Protein AF-A0A3M7NAY5-F1 (afdb_monomer_lite)

pLDDT: mean 75.84, std 22.83, range [22.53, 98.56]

Sequence (1230 aa):
MADDEDMHSEDLDEKQAQDEQKIINEEYKTWKKNAPFLYDMILSTALDWPTLTAQWFPDKQEVPGTNYSKHRLLIGTHTANGVPNYLQIASVQLPNPPKPDVRDYDEQTGEIGGHNPTNKSQIEVKFHIIQKITHPGEVNKARYQPQNPNIIATMCTDGRVLIWDKSKHSSTPSPGQTPEIELIGHEKEGYGLSWSPYLPGHIATASEDTTVRLWDITQASKTNKIVNPSRTYTHHSAIVNDVQYHPFHSPLLGTVSDDMTLQILDTRSPDTTRSAVKSGEGQHTDAINALAFNPAAETVLATASEDKTIAIWDMRNLQNKLHALEGHSDSVIALEWHPFEESVLGSSSYDRRIIFWDLSRVGEEQSPEDSQDGPPELLFMHGGHTSRISDFSWNMHNPKGNRDCKYAEDFKFQDEGAKLRRRFAKREAGKKESSDLPATPVDSGTTPRSSSSPDSGQSLDGGLMSTHALLNTSKYPSSSEVSRGSIPLADATISNYDAFFALFENSELAVDERKPDSEDYAVTTDLVPQRPGQGYMDPDQYRYILSLPAFLYAPDLAQDQMLSLFLSSLRPQSQRVLVPKPLRSYERWLTNLPVLTGQKLLLDNAIRALTLAHMGNLYGDRVILAQSRPYYGKAIRLLNAALSNPVTGTSSETLSATMLLSLYEMFASESNDSWIKHAGGASALMKLRDPSRYRYGLDREIFQAYRHAIVIESFYKEVPCFLDQPAWIQVSRDNFKDMTKMVIDEDFLDLFSLAEEFYQQIVRLPAHFADIRSLSAARKHEKTDFSSPPAFIQELMRRVVTSRVDLKSCFARFEGCLMKLNYRWTSYDSDDPLITKYYTFVNVFIASSCTGFWNILMILNLMIINLQKIIGQEQESSLVIENREYALDVRILNLWTCSTPLDLHQADGHLLVKAPQVLGDGVAGVVVENGPEVSHLQVGDKVFGFTWRTQQEKAYQAFVVAPETLVGRVPQGHSLRSVATVPNNFVTAWHTISFELMFELPWPKPANHIPAEGDDNILIWGGSGSVGQYAIQILKYYGYTNIITTAGKAHHDKLKRYGARACFDYRDADAVEAIRGHTGEQGIKYAIDCIGSLRGSVQPISKIVTAPGAKVAVLLPVIVRDAGETSSGERIKPQYSMDVVPAANWHSGVTPSGVRTHYYTNNAFLAEKLQSEIMPAVIEKRIIEPNEYLLVEGNTLLERAEKALGLLRTRGVSGKRLVWRVDESAEDDD

Secondary structure (DSSP, 8-state):
--HHHHHHHHHHHHHHHHHHHHHHHHHHHHHHHHHHHH-S--EEEE-SS--S-EEEEEEEEE-TTSSEEEEEEEE-----TTSPEEEEEEEEEEEPPPPP-GGGEETTTTEET---TTSS------EEEEEEEEESS--S-EEEETTEEEEEEEE-TTS-EEEEETTTS-SS--TT---SEEE---SS---EEEE-SSSTTEEEEE-TTS-EEEEEGGG--SS--EE--SEEE---SS-EEEEEE-SS-TTEEEEEETTS-EEEEETTSS-SSS-SEEPPTTSSSS-EEEEEE-SS-TTEEEEEETTS-EEEEEGGGTTS-SEEE---SS-EEEEEE-SS-TTEEEEEETTS-EEEEEGGGTTPPPPTTHHHH--TTEEEEE---SS--------S---TT-TT------EEEE--HHHHHHHHHHHHHTT-------------------------------------------------------------------TTGGGGS---------------------------------GGGGGGS----GGGG-HHHHHHHHHHHHHHHTS-GGG-----GGG-HHHHHHHTSGGGTTT-HHHHHHHHHHHHHHHHHHHT-HHHHHHHHHHHHHHHHHHHHHHTSHHHHTSHHHHHHHHHHHHHHHHH-S-THHHHHHHHHHHHHHHTS-GGGGGSHHHHHHHHHHHHHHHHHHHHTTS--GGGSHHHHHHHHHHHHHHHTT---HHHHHHHHHHHHHHHHHTTHHHHHHHHHTHHHHHHH-SS--SSHHHHHHHHHHHHHHHHHHHHHHHHHHHHHHHHTT---EEEE-S-SS--EEEE-SSHHHHHHHHHHHHHHHHHHHHHHHHHHHHT---HHHHHHHHHHHHHEEEEEEEEEEE-HHHHHHHHH-TT--SS-----EEEEEEEEE-TT--S--TT-EEEEE--SSSTT-SSSSEEEEEGGGEEEPPTT--HHHHTTSHHHHHHHHHIIIIIS-----SSPPTT---TTTTS-EEEETTTSHHHHHHHHHHHHHT---EEEE--GGGHHHHHHHT-SEEE-TTSTTHHHHHHHHHGGG--SEEEESS-BIIIIIHHHHHH--STT-EEEEESSEEEE--EE-TTS-EE--EEES-STTTS-PPTT-EEEEE-GGGGGGSHHHHHHIIIIIHHHHHHTTSSPPPPEEE---SSHHHHHHHHHHHHHTT--SS-EEEEES--SS----

Foldseek 3Di:
DVVVVVVVVVVVVVVVVVVLLVVLVVLLVVCVVCVVVADPDADEDEDPADWLEKEWDQDWADDPPDQWIKTKMWTWGADDPPDWIWTWIKIKIGGNPDPQDPVQQDPVVRDRPDPDPPDDDPPPIDIDTQATETDDHTFNYKDAAPVDRQWIWTWHQQRKIFIARVVPDDRDYDPPDGGQAIEDDDRGTARAWEHQPPDPQWIWTFFQSQKIFIWRCVPADPVRRYTYTPDIANQGPGGWQYKYQQLPDRQWMWTFWQSGKIFIAGNPDPDRRHGPDIAAPPQAPGGWRDKAHQNVDRQWIWIFFQSQKIFIDGNVHRPHTPDIAHDGPGGWHDKDAAPPQRQWIWTFGQSQKIWIFGNVQQPPDADPVVVVVGRRRRPDIDSNESGGDNYDYAHNDDPPDDPPPPDDPDHDHYNCVVVVVVVVVVVVVVPPDDDDDDDDDDDDDDDDDDDDDDYDDDDDDDYDDDDDDDDDDDDDDDDDDDDDDDDDDDDDDDPDDQPLCVVQPDDDDDDDDDDDDDDDDDDDDDDDDDDDDDDDDDPCVLLPLDDPRCPLLVLLLVLCLLLQLLVLLVDDPVPHDPADPLLNLNVQLVSQCVVVPPVDLLLPLLSQLLSLLVSCVVVVPVVSNVVSVVSLVVNVVVLVVQCVDPVSNLDLSSLNSLLSSLNSCSRNPPDSCRSLVSLVSSLVSCVVDDLVVCLDDSNVSSCSSNVVSQLSSLLVVLHQRPCLDPSNVVSLVNSLVVVLVVDPDPLNSLVSVLVSLLSNLSNGVSVLSSCSSCVPVVQVPDPDNDPDSVRSLVVSLVSLVVSLVSLVVSVVSNVVSCVVVVFDKDWDADPDLLAGIDIHGPGSVVVSVNVVSSSVNSVSVVSNQSSCVVVVHHDVVVNSCVNNQQQQKFKWQFWKAFDDVVLLCCVQQVVVPDPPAAAGFKGWGFGQDGHNNHDLDDGGFTKIFGFDDDRLQHRLARIHIGGLQGIATADPPDDSQLLNLDHLLLLLLVCCVCPQVVWDDDPVDDPPQDTPCQVAAEEEEQLLDSNNLNNLLSCVVNRRQRYEYEDAPVCFVVSVVSRHPYYFHLPDPCRLVVLCVVCDPSFHQHYEAPPLELVSTLASVLSRHADANGEYEYEDWRFPDAWDADPVRHTDGTDTDQDSVVSYDHHPRYHYDYGDSVCLVVPVCCSRDVRHPVRNVCVNVVSHGRFAADEQDDPDSVNSSVVQSVCVSVVVDTSHIYMYTNDDPDDDPD

Radius of gyration: 40.81 Å; chains: 1; bounding box: 129×99×119 Å

Structure (mmCIF, N/CA/C/O backbone):
data_AF-A0A3M7NAY5-F1
#
_entry.id   AF-A0A3M7NAY5-F1
#
loop_
_atom_site.group_PDB
_atom_site.id
_atom_site.type_symbol
_atom_site.label_atom_id
_atom_site.label_alt_id
_atom_site.label_comp_id
_atom_site.label_asym_id
_atom_site.label_entity_id
_atom_site.label_seq_id
_atom_site.pdbx_PDB_ins_code
_atom_site.Cartn_x
_atom_site.Cartn_y
_atom_site.Cartn_z
_atom_site.occupancy
_atom_site.B_iso_or_equiv
_atom_site.auth_seq_id
_atom_site.auth_comp_id
_atom_site.auth_asym_id
_atom_site.auth_atom_id
_atom_site.pdbx_PDB_model_num
ATOM 1 N N . MET A 1 1 ? 64.908 -6.297 2.307 1.00 42.66 1 MET A N 1
ATOM 2 C CA . MET A 1 1 ? 64.447 -5.929 0.951 1.00 42.66 1 MET A CA 1
ATOM 3 C C . MET A 1 1 ? 63.394 -6.880 0.402 1.00 42.66 1 MET A C 1
ATOM 5 O O . MET A 1 1 ? 62.443 -6.337 -0.113 1.00 42.66 1 MET A O 1
ATOM 9 N N . ALA A 1 2 ? 63.482 -8.215 0.538 1.00 37.44 2 ALA A N 1
ATOM 10 C CA . ALA A 1 2 ? 62.305 -9.082 0.311 1.00 37.44 2 ALA A CA 1
ATOM 11 C C . ALA A 1 2 ? 61.409 -9.166 1.569 1.00 37.44 2 ALA A C 1
ATOM 13 O O . ALA A 1 2 ? 60.217 -8.927 1.483 1.00 37.44 2 ALA A O 1
ATOM 14 N N . ASP A 1 3 ? 62.006 -9.314 2.760 1.00 37.12 3 ASP A N 1
ATOM 15 C CA . ASP A 1 3 ? 61.253 -9.344 4.033 1.00 37.12 3 ASP A CA 1
ATOM 16 C C . ASP A 1 3 ? 60.620 -7.990 4.437 1.00 37.12 3 ASP A C 1
ATOM 18 O O . ASP A 1 3 ? 59.793 -7.943 5.341 1.00 37.12 3 ASP A O 1
ATOM 22 N N . ASP A 1 4 ? 61.006 -6.882 3.785 1.00 41.25 4 ASP A N 1
ATOM 23 C CA . ASP A 1 4 ? 60.426 -5.552 4.048 1.00 41.25 4 ASP A CA 1
ATOM 24 C C . ASP A 1 4 ? 59.197 -5.273 3.160 1.00 41.25 4 ASP A C 1
ATOM 26 O O . ASP A 1 4 ? 58.357 -4.462 3.534 1.00 41.25 4 ASP A O 1
ATOM 30 N N . GLU A 1 5 ? 59.072 -5.931 1.998 1.00 39.03 5 GLU A N 1
ATOM 31 C CA . GLU A 1 5 ? 57.910 -5.776 1.105 1.00 39.03 5 GLU A CA 1
ATOM 32 C C . GLU A 1 5 ? 56.714 -6.613 1.592 1.00 39.03 5 GLU A C 1
ATOM 34 O O . GLU A 1 5 ? 55.592 -6.107 1.586 1.00 39.03 5 GLU A O 1
ATOM 39 N N . ASP A 1 6 ? 56.952 -7.818 2.128 1.00 41.53 6 ASP A N 1
ATOM 40 C CA . ASP A 1 6 ? 55.893 -8.657 2.713 1.00 41.53 6 ASP A CA 1
ATOM 41 C C . ASP A 1 6 ? 55.341 -8.059 4.021 1.00 41.53 6 ASP A C 1
ATOM 43 O O . ASP A 1 6 ? 54.124 -7.958 4.173 1.00 41.53 6 ASP A O 1
ATOM 47 N N . MET A 1 7 ? 56.202 -7.538 4.914 1.00 44.38 7 MET A N 1
ATOM 48 C CA . MET A 1 7 ? 55.756 -6.801 6.114 1.00 44.38 7 MET A CA 1
ATOM 49 C C . MET A 1 7 ? 54.961 -5.541 5.756 1.00 44.38 7 MET A C 1
ATOM 51 O O . MET A 1 7 ? 53.982 -5.220 6.423 1.00 44.38 7 MET A O 1
ATOM 55 N N . HIS A 1 8 ? 55.361 -4.823 4.700 1.00 47.97 8 HIS A N 1
ATOM 56 C CA . HIS A 1 8 ? 54.608 -3.663 4.235 1.00 47.97 8 HIS A CA 1
ATOM 57 C C . HIS A 1 8 ? 53.256 -4.047 3.622 1.00 47.97 8 HIS A C 1
ATOM 59 O O . HIS A 1 8 ? 52.318 -3.268 3.768 1.00 47.97 8 HIS A O 1
ATOM 65 N N . SER A 1 9 ? 53.125 -5.217 2.987 1.00 48.41 9 SER A N 1
ATOM 66 C CA . SER A 1 9 ? 51.841 -5.716 2.472 1.00 48.41 9 SER A CA 1
ATOM 67 C C . SER A 1 9 ? 50.894 -6.183 3.585 1.00 48.41 9 SER A C 1
ATOM 69 O O . SER A 1 9 ? 49.732 -5.784 3.586 1.00 48.41 9 SER A O 1
ATOM 71 N N . GLU A 1 10 ? 51.397 -6.900 4.598 1.00 51.06 10 GLU A N 1
ATOM 72 C CA . GLU A 1 10 ? 50.603 -7.316 5.763 1.00 51.06 10 GLU A CA 1
ATOM 73 C C . GLU A 1 10 ? 50.168 -6.108 6.610 1.00 51.06 10 GLU A C 1
ATOM 75 O O . GLU A 1 10 ? 49.009 -6.027 7.014 1.00 51.06 10 GLU A O 1
ATOM 80 N N . ASP A 1 11 ? 51.045 -5.116 6.812 1.00 53.84 11 ASP A N 1
ATOM 81 C CA . ASP A 1 11 ? 50.697 -3.866 7.504 1.00 53.84 11 ASP A CA 1
ATOM 82 C C . ASP A 1 11 ? 49.653 -3.039 6.726 1.00 53.84 11 ASP A C 1
ATOM 84 O O . ASP A 1 11 ? 48.823 -2.351 7.332 1.00 53.84 11 ASP A O 1
ATOM 88 N N . LEU A 1 12 ? 49.684 -3.075 5.386 1.00 53.19 12 LEU A N 1
ATOM 89 C CA . LEU A 1 12 ? 48.700 -2.405 4.528 1.00 53.19 12 LEU A CA 1
ATOM 90 C C . LEU A 1 12 ? 47.340 -3.115 4.572 1.00 53.19 12 LEU A C 1
ATOM 92 O O . LEU A 1 12 ? 46.327 -2.432 4.747 1.00 53.19 12 LEU A O 1
ATOM 96 N N . ASP A 1 13 ? 47.315 -4.447 4.508 1.00 61.00 13 ASP A N 1
ATOM 97 C CA . ASP A 1 13 ? 46.096 -5.262 4.603 1.00 61.00 13 ASP A CA 1
ATOM 98 C C . ASP A 1 13 ? 45.468 -5.183 6.003 1.00 61.00 13 ASP A C 1
ATOM 100 O O . ASP A 1 13 ? 44.251 -5.017 6.146 1.00 61.00 13 ASP A O 1
ATOM 104 N N . GLU A 1 14 ? 46.282 -5.210 7.065 1.00 63.75 14 GLU A N 1
ATOM 105 C CA . GLU A 1 14 ? 45.803 -5.010 8.434 1.00 63.75 14 GLU A CA 1
ATOM 106 C C . GLU A 1 14 ? 45.219 -3.610 8.630 1.00 63.75 14 GLU A C 1
ATOM 108 O O . GLU A 1 14 ? 44.196 -3.450 9.306 1.00 63.75 14 GLU A O 1
ATOM 113 N N . LYS A 1 15 ? 45.841 -2.587 8.038 1.00 66.88 15 LYS A N 1
ATOM 114 C CA . LYS A 1 15 ? 45.351 -1.209 8.105 1.00 66.88 15 LYS A CA 1
ATOM 115 C C . LYS A 1 15 ? 44.059 -1.031 7.307 1.00 66.88 15 LYS A C 1
ATOM 117 O O . LYS A 1 15 ? 43.124 -0.422 7.824 1.00 66.88 15 LYS A O 1
ATOM 122 N N . GLN A 1 16 ? 43.962 -1.617 6.115 1.00 68.06 16 GLN A N 1
ATOM 123 C CA . GLN A 1 16 ? 42.746 -1.607 5.300 1.00 68.06 16 GLN A CA 1
ATOM 124 C C . GLN A 1 16 ? 41.590 -2.323 6.014 1.00 68.06 16 GLN A C 1
ATOM 126 O O . GLN A 1 16 ? 40.491 -1.774 6.103 1.00 68.06 16 GLN A O 1
ATOM 131 N N . ALA A 1 17 ? 41.846 -3.479 6.633 1.00 70.44 17 ALA A N 1
ATOM 132 C CA . ALA A 1 17 ? 40.855 -4.194 7.436 1.00 70.44 17 ALA A CA 1
ATOM 133 C C . ALA A 1 17 ? 40.433 -3.411 8.696 1.00 70.44 17 ALA A C 1
ATOM 135 O O . ALA A 1 17 ? 39.281 -3.491 9.137 1.00 70.44 17 ALA A O 1
ATOM 136 N N . GLN A 1 18 ? 41.345 -2.647 9.310 1.00 72.69 18 GLN A N 1
ATOM 137 C CA . GLN A 1 18 ? 41.021 -1.764 10.436 1.00 72.69 18 GLN A CA 1
ATOM 138 C C . GLN A 1 18 ? 40.148 -0.578 10.008 1.00 72.69 18 GLN A C 1
ATOM 140 O O . GLN A 1 18 ? 39.197 -0.247 10.726 1.00 72.69 18 GLN A O 1
ATOM 145 N N . ASP A 1 19 ? 40.438 0.027 8.858 1.00 77.44 19 ASP A N 1
ATOM 146 C CA . ASP A 1 19 ? 39.669 1.139 8.298 1.00 77.44 19 ASP A CA 1
ATOM 147 C C . ASP A 1 19 ? 38.269 0.682 7.853 1.00 77.44 19 ASP A C 1
ATOM 149 O O . ASP A 1 19 ? 37.274 1.309 8.228 1.00 77.44 19 ASP A O 1
ATOM 153 N N . GLU A 1 20 ? 38.151 -0.468 7.185 1.00 76.38 20 GLU A N 1
ATOM 154 C CA . GLU A 1 20 ? 36.857 -1.069 6.831 1.00 76.38 20 GLU A CA 1
ATOM 155 C C . GLU A 1 20 ? 36.032 -1.386 8.087 1.00 76.38 20 GLU A C 1
ATOM 157 O O . GLU A 1 20 ? 34.865 -1.002 8.210 1.00 76.38 20 GLU A O 1
ATOM 162 N N . GLN A 1 21 ? 36.653 -2.003 9.096 1.00 77.31 21 GLN A N 1
ATOM 163 C CA . GLN A 1 21 ? 35.983 -2.293 10.360 1.00 77.31 21 GLN A CA 1
ATOM 164 C C . GLN A 1 21 ? 35.528 -1.015 11.080 1.00 77.31 21 GLN A C 1
ATOM 166 O O . GLN A 1 21 ? 34.523 -1.041 11.805 1.00 77.31 21 GLN A O 1
ATOM 171 N N . LYS A 1 22 ? 36.252 0.097 10.921 1.00 79.44 22 LYS A N 1
ATOM 172 C CA . LYS A 1 22 ? 35.865 1.401 11.465 1.00 79.44 22 LYS A CA 1
ATOM 173 C C . LYS A 1 22 ? 34.633 1.951 10.745 1.00 79.44 22 LYS A C 1
ATOM 175 O O . LYS A 1 22 ? 33.700 2.342 11.445 1.00 79.44 22 LYS A O 1
ATOM 180 N N . ILE A 1 23 ? 34.590 1.886 9.413 1.00 82.50 23 ILE A N 1
ATOM 181 C CA . ILE A 1 23 ? 33.423 2.275 8.601 1.00 82.50 23 ILE A CA 1
ATOM 182 C C . ILE A 1 23 ? 32.196 1.457 9.016 1.00 82.50 23 ILE A C 1
ATOM 184 O O . ILE A 1 23 ? 31.181 2.034 9.396 1.00 82.50 23 ILE A O 1
ATOM 188 N N . ILE A 1 24 ? 32.320 0.127 9.099 1.00 81.69 24 ILE A N 1
ATOM 189 C CA . ILE A 1 24 ? 31.233 -0.769 9.538 1.00 81.69 24 ILE A CA 1
ATOM 190 C C . ILE A 1 24 ? 30.702 -0.366 10.922 1.00 81.69 24 ILE A C 1
ATOM 192 O O . ILE A 1 24 ? 29.495 -0.356 11.169 1.00 81.69 24 ILE A O 1
ATOM 196 N N . ASN A 1 25 ? 31.594 -0.025 11.855 1.00 78.75 25 ASN A N 1
ATOM 197 C CA . ASN A 1 25 ? 31.191 0.390 13.198 1.00 78.75 25 ASN A CA 1
ATOM 198 C C . ASN A 1 25 ? 30.516 1.770 13.219 1.00 78.75 25 ASN A C 1
ATOM 200 O O . ASN A 1 25 ? 29.688 2.020 14.098 1.00 78.75 25 ASN A O 1
ATOM 204 N N . GLU A 1 26 ? 30.891 2.678 12.321 1.00 83.62 26 GLU A N 1
ATOM 205 C CA . GLU A 1 26 ? 30.265 3.995 12.176 1.00 83.62 26 GLU A CA 1
ATOM 206 C C . GLU A 1 26 ? 28.887 3.882 11.514 1.00 83.62 26 GLU A C 1
ATOM 208 O O . GLU A 1 26 ? 27.915 4.376 12.091 1.00 83.62 26 GLU A O 1
ATOM 213 N N . GLU A 1 27 ? 28.764 3.134 10.415 1.00 80.69 27 GLU A N 1
ATOM 214 C CA . GLU A 1 27 ? 27.484 2.798 9.775 1.00 80.69 27 GLU A CA 1
ATOM 215 C C . GLU A 1 27 ? 26.523 2.147 10.766 1.00 80.69 27 GLU A C 1
ATOM 217 O O . GLU A 1 27 ? 25.388 2.594 10.923 1.00 80.69 27 GLU A O 1
ATOM 222 N N . TYR A 1 28 ? 26.994 1.153 11.522 1.00 78.44 28 TYR A N 1
ATOM 223 C CA . TYR A 1 28 ? 26.171 0.467 12.512 1.00 78.44 28 TYR A CA 1
ATOM 224 C C . TYR A 1 28 ? 25.674 1.403 13.623 1.00 78.44 28 TYR A C 1
ATOM 226 O O . TYR A 1 28 ? 24.547 1.271 14.110 1.00 78.44 28 TYR A O 1
ATOM 234 N N . LYS A 1 29 ? 26.496 2.374 14.042 1.00 76.88 29 LYS A N 1
ATOM 235 C CA . LYS A 1 29 ? 26.076 3.396 15.013 1.00 76.88 29 LYS A CA 1
ATOM 236 C C . LYS A 1 29 ? 25.018 4.322 14.424 1.00 76.88 29 LYS A C 1
ATOM 238 O O . LYS A 1 29 ? 24.108 4.701 15.158 1.00 76.88 29 LYS A O 1
ATOM 243 N N . THR A 1 30 ? 25.143 4.695 13.154 1.00 78.69 30 THR A N 1
ATOM 244 C CA . THR A 1 30 ? 24.149 5.510 12.445 1.00 78.69 30 THR A CA 1
ATOM 245 C C . THR A 1 30 ? 22.841 4.743 12.289 1.00 78.69 30 THR A C 1
ATOM 247 O O . THR A 1 30 ? 21.806 5.226 12.742 1.00 78.69 30 THR A O 1
ATOM 250 N N . TRP A 1 31 ? 22.894 3.503 11.800 1.00 83.69 31 TRP A N 1
ATOM 251 C CA . TRP A 1 31 ? 21.738 2.611 11.713 1.00 83.69 31 TRP A CA 1
ATOM 252 C C . TRP A 1 31 ? 21.033 2.468 13.064 1.00 83.69 31 TRP A C 1
ATOM 254 O O . TRP A 1 31 ? 19.831 2.681 13.159 1.00 83.69 31 TRP A O 1
ATOM 264 N N . LYS A 1 32 ? 21.776 2.220 14.151 1.00 72.25 32 LYS A N 1
ATOM 265 C CA . LYS A 1 32 ? 21.192 2.072 15.493 1.00 72.25 32 LYS A CA 1
ATOM 266 C C . LYS A 1 32 ? 20.488 3.341 15.995 1.00 72.25 32 LYS A C 1
ATOM 268 O O . LYS A 1 32 ? 19.566 3.231 16.797 1.00 72.25 32 LYS A O 1
ATOM 273 N N . LYS A 1 33 ? 20.924 4.532 15.569 1.00 73.50 33 LYS A N 1
ATOM 274 C CA . LYS A 1 33 ? 20.238 5.798 15.890 1.00 73.50 33 LYS A CA 1
ATOM 275 C C . LYS A 1 33 ? 18.943 5.961 15.099 1.00 73.50 33 LYS A C 1
ATOM 277 O O . LYS A 1 33 ? 17.992 6.503 15.648 1.00 73.50 33 LYS A O 1
ATOM 282 N N . ASN A 1 34 ? 18.921 5.487 13.855 1.00 70.62 34 ASN A N 1
ATOM 283 C CA . ASN A 1 34 ? 17.769 5.599 12.961 1.00 70.62 34 ASN A CA 1
ATOM 284 C C . ASN A 1 34 ? 16.757 4.462 13.153 1.00 70.62 34 ASN A C 1
ATOM 286 O O . ASN A 1 34 ? 15.596 4.607 12.797 1.00 70.62 34 ASN A O 1
ATOM 290 N N . ALA A 1 35 ? 17.182 3.352 13.755 1.00 64.88 35 ALA A N 1
ATOM 291 C CA . ALA A 1 35 ? 16.378 2.160 13.974 1.00 64.88 35 ALA A CA 1
ATOM 292 C C . ALA A 1 35 ? 14.967 2.416 14.560 1.00 64.88 35 ALA A C 1
ATOM 294 O O . ALA A 1 35 ? 14.025 1.824 14.046 1.00 64.88 35 ALA A O 1
ATOM 295 N N . PRO A 1 36 ? 14.757 3.306 15.552 1.00 62.06 36 PRO A N 1
ATOM 296 C CA . PRO A 1 36 ? 13.412 3.591 16.065 1.00 62.06 36 PRO A CA 1
ATOM 297 C C . PRO A 1 36 ? 12.437 4.201 15.046 1.00 62.06 36 PRO A C 1
ATOM 299 O O . PRO A 1 36 ? 11.239 4.162 15.285 1.00 62.06 36 PRO A O 1
ATOM 302 N N . PHE A 1 37 ? 12.938 4.782 13.951 1.00 62.81 37 PHE A N 1
ATOM 303 C CA . PHE A 1 37 ? 12.126 5.360 12.872 1.00 62.81 37 PHE A CA 1
ATOM 304 C C . PHE A 1 37 ? 11.932 4.400 11.694 1.00 62.81 37 PHE A C 1
ATOM 306 O O . PHE A 1 37 ? 11.090 4.642 10.840 1.00 62.81 37 PHE A O 1
ATOM 313 N N . LEU A 1 38 ? 12.759 3.354 11.615 1.00 61.25 38 LEU A N 1
ATOM 314 C CA . LEU A 1 38 ? 12.803 2.422 10.487 1.00 61.25 38 LEU A CA 1
ATOM 315 C C . LEU A 1 38 ? 12.140 1.078 10.803 1.00 61.25 38 LEU A C 1
ATOM 317 O O . LEU A 1 38 ? 11.787 0.354 9.880 1.00 61.25 38 LEU A O 1
ATOM 321 N N . TYR A 1 39 ? 12.015 0.723 12.086 1.00 63.41 39 TYR A N 1
ATOM 322 C CA . TYR A 1 39 ? 11.554 -0.595 12.510 1.00 63.41 39 TYR A CA 1
ATOM 323 C C . TYR A 1 39 ? 10.523 -0.509 13.626 1.00 63.41 39 TYR A C 1
ATOM 325 O O . TYR A 1 39 ? 10.772 0.092 14.672 1.00 63.41 39 TYR A O 1
ATOM 333 N N . ASP A 1 40 ? 9.448 -1.272 13.465 1.00 59.91 40 ASP A N 1
ATOM 334 C CA . ASP A 1 40 ? 8.463 -1.501 14.524 1.00 59.91 40 ASP A CA 1
ATOM 335 C C . ASP A 1 40 ? 8.985 -2.480 15.585 1.00 59.91 40 ASP A C 1
ATOM 337 O O . ASP A 1 40 ? 8.611 -2.421 16.759 1.00 59.91 40 ASP A O 1
ATOM 341 N N . MET A 1 41 ? 9.885 -3.385 15.191 1.00 67.06 41 MET A N 1
ATOM 342 C CA . MET A 1 41 ? 10.512 -4.356 16.079 1.00 67.06 41 MET A CA 1
ATOM 343 C C . MET A 1 41 ? 11.928 -4.689 15.611 1.00 67.06 41 MET A C 1
ATOM 345 O O . MET A 1 41 ? 12.158 -4.976 14.442 1.00 67.06 41 MET A O 1
ATOM 349 N N . ILE A 1 42 ? 12.870 -4.742 16.558 1.00 69.88 42 ILE A N 1
ATOM 350 C CA . ILE A 1 42 ? 14.197 -5.327 16.344 1.00 69.88 42 ILE A CA 1
ATOM 351 C C . ILE A 1 42 ? 14.495 -6.303 17.474 1.00 69.88 42 ILE A C 1
ATOM 353 O O . ILE A 1 42 ? 14.558 -5.915 18.644 1.00 69.88 42 ILE A O 1
ATOM 357 N N . LEU A 1 43 ? 14.790 -7.551 17.114 1.00 72.81 43 LEU A N 1
ATOM 358 C CA . LEU A 1 43 ? 15.387 -8.523 18.022 1.00 72.81 43 LEU A CA 1
ATOM 359 C C . LEU A 1 43 ? 16.832 -8.792 17.607 1.00 72.81 43 LEU A C 1
ATOM 361 O O . LEU A 1 43 ? 17.106 -9.323 16.535 1.00 72.81 43 LEU A O 1
ATOM 365 N N . SER A 1 44 ? 17.771 -8.444 18.486 1.00 76.88 44 SER A N 1
ATOM 366 C CA . SER A 1 44 ? 19.192 -8.744 18.304 1.00 76.88 44 SER A CA 1
ATOM 367 C C . SER A 1 44 ? 19.635 -9.797 19.306 1.00 76.88 44 SER A C 1
ATOM 369 O O . SER A 1 44 ? 19.628 -9.537 20.509 1.00 76.88 44 SER A O 1
ATOM 371 N N . THR A 1 45 ? 20.062 -10.960 18.812 1.00 77.88 45 THR A N 1
ATOM 372 C CA . THR A 1 45 ? 20.628 -12.020 19.655 1.00 77.88 45 THR A CA 1
ATOM 373 C C . THR A 1 45 ? 22.027 -12.384 19.176 1.00 77.88 45 THR A C 1
ATOM 375 O O . THR A 1 45 ? 22.244 -12.675 18.001 1.00 77.88 45 THR A O 1
ATOM 378 N N . ALA A 1 46 ? 22.986 -12.385 20.102 1.00 78.81 46 ALA A N 1
ATOM 379 C CA . ALA A 1 46 ? 24.301 -12.962 19.865 1.00 78.81 46 ALA A CA 1
ATOM 380 C C . ALA A 1 46 ? 24.228 -14.471 20.133 1.00 78.81 46 ALA A C 1
ATOM 382 O O . ALA A 1 46 ? 23.905 -14.885 21.249 1.00 78.81 46 ALA A O 1
ATOM 383 N N . LEU A 1 47 ? 24.493 -15.281 19.110 1.00 83.44 47 LEU A N 1
ATOM 384 C CA . LEU A 1 47 ? 24.577 -16.733 19.251 1.00 83.44 47 LEU A CA 1
ATOM 385 C C . LEU A 1 47 ? 25.953 -17.142 19.789 1.00 83.44 47 LEU A C 1
ATOM 387 O O . LEU A 1 47 ? 26.943 -16.438 19.593 1.00 83.44 47 LEU A O 1
ATOM 391 N N . ASP A 1 48 ? 26.020 -18.312 20.429 1.00 82.81 48 ASP A N 1
ATOM 392 C CA . ASP A 1 48 ? 27.292 -18.897 20.880 1.00 82.81 48 ASP A CA 1
ATOM 393 C C . ASP A 1 48 ? 28.244 -19.163 19.697 1.00 82.81 48 ASP A C 1
ATOM 395 O O . ASP A 1 48 ? 29.460 -19.022 19.829 1.00 82.81 48 ASP A O 1
ATOM 399 N N . TRP A 1 49 ? 27.672 -19.548 18.551 1.00 85.50 49 TRP A N 1
ATOM 400 C CA . TRP A 1 49 ? 28.357 -19.848 17.296 1.00 85.50 49 TRP A CA 1
ATOM 401 C C . TRP A 1 49 ? 27.539 -19.330 16.104 1.00 85.50 49 TRP A C 1
ATOM 403 O O . TRP A 1 49 ? 26.312 -19.266 16.217 1.00 85.50 49 TRP A O 1
ATOM 413 N N . PRO A 1 50 ? 28.181 -18.986 14.972 1.00 83.50 50 PRO A N 1
ATOM 414 C CA . PRO A 1 50 ? 27.486 -18.590 13.749 1.00 83.50 50 PRO A CA 1
ATOM 415 C C . PRO A 1 50 ? 26.535 -19.678 13.243 1.00 83.50 50 PRO A C 1
ATOM 417 O O . PRO A 1 50 ? 26.762 -20.867 13.477 1.00 83.50 50 PRO A O 1
ATOM 420 N N . THR A 1 51 ? 25.500 -19.264 12.515 1.00 90.88 51 THR A N 1
ATOM 421 C CA . THR A 1 51 ? 24.586 -20.160 11.799 1.00 90.88 51 THR A CA 1
ATOM 422 C C . THR A 1 51 ? 24.665 -19.873 10.305 1.00 90.88 51 THR A C 1
ATOM 424 O O . THR A 1 51 ? 24.646 -18.710 9.911 1.00 90.88 51 THR A O 1
ATOM 427 N N . LEU A 1 52 ? 24.742 -20.924 9.488 1.00 89.25 52 LEU A N 1
ATOM 428 C CA . LEU A 1 52 ? 24.692 -20.827 8.024 1.00 89.25 52 LEU A CA 1
ATOM 429 C C . LEU A 1 52 ? 23.266 -20.968 7.476 1.00 89.25 52 LEU A C 1
ATOM 431 O O . LEU A 1 52 ? 23.044 -20.804 6.287 1.00 89.25 52 LEU A O 1
ATOM 435 N N . THR A 1 53 ? 22.296 -21.280 8.341 1.00 92.19 53 THR A N 1
ATOM 436 C CA . THR A 1 53 ? 20.914 -21.573 7.954 1.00 92.19 53 THR A CA 1
ATOM 437 C C . THR A 1 53 ? 19.923 -20.939 8.923 1.00 92.19 53 THR A C 1
ATOM 439 O O . THR A 1 53 ? 20.150 -20.930 10.138 1.00 92.19 53 THR A O 1
ATOM 442 N N . ALA A 1 54 ? 18.792 -20.469 8.406 1.00 93.19 54 ALA A N 1
ATOM 443 C CA . ALA A 1 54 ? 17.674 -19.977 9.204 1.00 93.19 54 ALA A CA 1
ATOM 444 C C . ALA A 1 54 ? 16.343 -20.309 8.517 1.00 93.19 54 ALA A C 1
ATOM 446 O O . ALA A 1 54 ? 16.196 -20.096 7.321 1.00 93.19 54 ALA A O 1
ATOM 447 N N . GLN A 1 55 ? 15.366 -20.841 9.258 1.00 94.81 55 GLN A N 1
ATOM 448 C CA . GLN A 1 55 ? 14.014 -21.049 8.725 1.00 94.81 55 GLN A CA 1
ATOM 449 C C . GLN A 1 55 ? 12.942 -20.970 9.817 1.00 94.81 55 GLN A C 1
ATOM 451 O O . GLN A 1 55 ? 13.046 -21.656 10.842 1.00 94.81 55 GLN A O 1
ATOM 456 N N . TRP A 1 56 ? 11.887 -20.180 9.596 1.00 93.06 56 TRP A N 1
ATOM 457 C CA . TRP A 1 56 ? 10.716 -20.137 10.482 1.00 93.06 56 TRP A CA 1
ATOM 458 C C . TRP A 1 56 ? 9.914 -21.427 10.427 1.00 93.06 56 TRP A C 1
ATOM 460 O O . TRP A 1 56 ? 9.553 -21.901 9.352 1.00 93.06 56 TRP A O 1
ATOM 470 N N . PHE A 1 57 ? 9.570 -21.977 11.590 1.00 92.00 57 PHE A N 1
ATOM 471 C CA . PHE A 1 57 ? 8.562 -23.027 11.636 1.00 92.00 57 PHE A CA 1
ATOM 472 C C . PHE A 1 57 ? 7.157 -22.445 11.422 1.00 92.00 57 PHE A C 1
ATOM 474 O O . PHE A 1 57 ? 6.873 -21.331 11.862 1.00 92.00 57 PHE A O 1
ATOM 481 N N . PRO A 1 58 ? 6.227 -23.227 10.849 1.00 86.31 58 PRO A N 1
ATOM 482 C CA . PRO A 1 58 ? 4.876 -22.776 10.554 1.00 86.31 58 PRO A CA 1
ATOM 483 C C . PRO A 1 58 ? 3.946 -22.870 11.770 1.00 86.31 58 PRO A C 1
ATOM 485 O O . PRO A 1 58 ? 2.732 -22.829 11.611 1.00 86.31 58 PRO A O 1
ATOM 488 N N . ASP A 1 59 ? 4.448 -22.980 13.002 1.00 82.38 59 ASP A N 1
ATOM 489 C CA . ASP A 1 59 ? 3.617 -23.006 14.208 1.00 82.38 59 ASP A CA 1
ATOM 490 C C . ASP A 1 59 ? 3.726 -21.719 15.031 1.00 82.38 59 ASP A C 1
ATOM 492 O O . ASP A 1 59 ? 4.814 -21.266 15.378 1.00 82.38 59 ASP A O 1
ATOM 496 N N . LYS A 1 60 ? 2.557 -21.180 15.388 1.00 86.00 60 LYS A N 1
ATOM 497 C CA . LYS A 1 60 ? 2.384 -20.039 16.285 1.00 86.00 60 LYS A CA 1
ATOM 498 C C . LYS A 1 60 ? 1.583 -20.484 17.499 1.00 86.00 60 LYS A C 1
ATOM 500 O O . LYS A 1 60 ? 0.475 -21.005 17.367 1.00 86.00 60 LYS A O 1
ATOM 505 N N . GLN A 1 61 ? 2.124 -20.248 18.688 1.00 87.44 61 GLN A N 1
ATOM 506 C CA . GLN A 1 61 ? 1.436 -20.506 19.947 1.00 87.44 61 GLN A CA 1
ATOM 507 C C . GLN A 1 61 ? 1.098 -19.182 20.634 1.00 87.44 61 GLN A C 1
ATOM 509 O O . GLN A 1 61 ? 1.976 -18.502 21.166 1.00 87.44 61 GLN A O 1
ATOM 514 N N . GLU A 1 62 ? -0.186 -18.830 20.671 1.00 84.00 62 GLU A N 1
ATOM 515 C CA . GLU A 1 62 ? -0.651 -17.727 21.513 1.00 84.00 62 GLU A CA 1
ATOM 516 C C . GLU A 1 62 ? -0.552 -18.106 22.993 1.00 84.00 62 GLU A C 1
ATOM 518 O O . GLU A 1 62 ? -0.848 -19.239 23.384 1.00 84.00 62 GLU A O 1
ATOM 523 N N . VAL A 1 63 ? -0.111 -17.161 23.823 1.00 81.81 63 VAL A N 1
ATOM 524 C CA . VAL A 1 63 ? 0.010 -17.355 25.269 1.00 81.81 63 VAL A CA 1
ATOM 525 C C . VAL A 1 63 ? -1.127 -16.581 25.950 1.00 81.81 63 VAL A C 1
ATOM 527 O O . VAL A 1 63 ? -1.122 -15.350 25.938 1.00 81.81 63 VAL A O 1
ATOM 530 N N . PRO A 1 64 ? -2.132 -17.265 26.533 1.00 76.75 64 PRO A N 1
ATOM 531 C CA . PRO A 1 64 ? -3.271 -16.595 27.153 1.00 76.75 64 PRO A CA 1
ATOM 532 C C . PRO A 1 64 ? -2.842 -15.636 28.266 1.00 76.75 64 PRO A C 1
ATOM 534 O O . PRO A 1 64 ? -2.033 -15.990 29.124 1.00 76.75 64 PRO A O 1
ATOM 537 N N . GLY A 1 65 ? -3.414 -14.432 28.272 1.00 71.06 65 GLY A N 1
ATOM 538 C CA . GLY A 1 65 ? -3.121 -13.412 29.283 1.00 71.06 65 GLY A CA 1
ATOM 539 C C . GLY A 1 65 ? -1.810 -12.649 29.070 1.00 71.06 65 GLY A C 1
ATOM 540 O O . GLY A 1 65 ? -1.460 -11.830 29.917 1.00 71.06 65 GLY A O 1
ATOM 541 N N . THR A 1 66 ? -1.097 -12.872 27.960 1.00 76.88 66 THR A N 1
ATOM 542 C CA . THR A 1 66 ? 0.050 -12.049 27.553 1.00 76.88 66 THR A CA 1
ATOM 543 C C . THR A 1 66 ? -0.202 -11.389 26.197 1.00 76.88 66 THR A C 1
ATOM 545 O O . THR A 1 66 ? -1.106 -11.756 25.450 1.00 76.88 66 THR A O 1
ATOM 548 N N . ASN A 1 67 ? 0.604 -10.380 25.876 1.00 72.50 67 ASN A N 1
ATOM 549 C CA . ASN A 1 67 ? 0.578 -9.657 24.607 1.00 72.50 67 ASN A CA 1
ATOM 550 C C . ASN A 1 67 ? 1.674 -10.138 23.646 1.00 72.50 67 ASN A C 1
ATOM 552 O O . ASN A 1 67 ? 2.181 -9.351 22.857 1.00 72.50 67 ASN A O 1
ATOM 556 N N . TYR A 1 68 ? 2.061 -11.412 23.722 1.00 79.62 68 TYR A N 1
ATOM 557 C CA . TYR A 1 68 ? 3.043 -12.005 22.818 1.00 79.62 68 TYR A CA 1
ATOM 558 C C . TYR A 1 68 ? 2.610 -13.405 22.377 1.00 79.62 68 TYR A C 1
ATOM 560 O O . TYR A 1 68 ? 1.790 -14.066 23.022 1.00 79.62 68 TYR A O 1
ATOM 568 N N . SER A 1 69 ? 3.185 -13.873 21.278 1.00 84.19 69 SER A N 1
ATOM 569 C CA . SER A 1 69 ? 3.070 -15.245 20.793 1.00 84.19 69 SER A CA 1
ATOM 570 C C . SER A 1 69 ? 4.446 -15.907 20.743 1.00 84.19 69 SER A C 1
ATOM 572 O O . SER A 1 69 ? 5.474 -15.250 20.583 1.00 84.19 69 SER A O 1
ATOM 574 N N . LYS A 1 70 ? 4.484 -17.224 20.957 1.00 88.75 70 LYS A N 1
ATOM 575 C CA . LYS A 1 70 ? 5.698 -18.030 20.822 1.00 88.75 70 LYS A CA 1
ATOM 576 C C . LYS A 1 70 ? 5.757 -18.611 19.421 1.00 88.75 70 LYS A C 1
ATOM 578 O O . LYS A 1 70 ? 4.822 -19.284 18.990 1.00 88.75 70 LYS A O 1
ATOM 583 N N . HIS A 1 71 ? 6.887 -18.392 18.775 1.00 90.12 71 HIS A N 1
ATOM 584 C CA . HIS A 1 71 ? 7.245 -18.931 17.471 1.00 90.12 71 HIS A CA 1
ATOM 585 C C . HIS A 1 71 ? 8.505 -19.778 17.611 1.00 90.12 71 HIS A C 1
ATOM 587 O O . HIS A 1 71 ? 9.207 -19.701 18.632 1.00 90.12 71 HIS A O 1
ATOM 593 N N . ARG A 1 72 ? 8.802 -20.598 16.603 1.00 92.81 72 ARG A N 1
ATOM 594 C CA . ARG A 1 72 ? 10.026 -21.402 16.570 1.00 92.81 72 ARG A CA 1
ATOM 595 C C . ARG A 1 72 ? 10.838 -21.115 15.322 1.00 92.81 72 ARG A C 1
ATOM 597 O O . ARG A 1 72 ? 10.284 -20.952 14.242 1.00 92.81 72 ARG A O 1
ATOM 604 N N . LEU A 1 73 ? 12.154 -21.149 15.487 1.00 92.38 73 LEU A N 1
ATOM 605 C CA . LEU A 1 73 ? 13.113 -20.934 14.416 1.00 92.38 73 LEU A CA 1
ATOM 606 C C . LEU A 1 73 ? 14.121 -22.085 14.370 1.00 92.38 73 LEU A C 1
ATOM 608 O O . LEU A 1 73 ? 14.644 -22.504 15.407 1.00 92.38 73 LEU A O 1
ATOM 612 N N . LEU A 1 74 ? 14.364 -22.599 13.170 1.00 96.00 74 LEU A N 1
ATOM 613 C CA . LEU A 1 74 ? 15.357 -23.623 12.872 1.00 96.00 74 LEU A CA 1
ATOM 614 C C . LEU A 1 74 ? 16.686 -22.959 12.512 1.00 96.00 74 LEU A C 1
ATOM 616 O O . LEU A 1 74 ? 16.724 -22.163 11.577 1.00 96.00 74 LEU A O 1
ATOM 620 N N . ILE A 1 75 ? 17.760 -23.299 13.225 1.00 95.31 75 ILE A N 1
ATOM 621 C CA . ILE A 1 75 ? 19.118 -22.799 12.958 1.00 95.31 75 ILE A CA 1
ATOM 622 C C . ILE A 1 75 ? 20.158 -23.916 13.123 1.00 95.31 75 ILE A C 1
ATOM 624 O O . ILE A 1 75 ? 19.887 -24.964 13.718 1.00 95.31 75 ILE A O 1
ATOM 628 N N . GLY A 1 76 ? 21.360 -23.685 12.608 1.00 93.38 76 GLY A N 1
ATOM 629 C CA . GLY A 1 76 ? 22.509 -24.577 12.730 1.00 93.38 76 GLY A CA 1
ATOM 630 C C . GLY A 1 76 ? 23.656 -23.946 13.513 1.00 93.38 76 GLY A C 1
ATOM 631 O O . GLY A 1 76 ? 23.556 -22.818 13.994 1.00 93.38 76 GLY A O 1
ATOM 632 N N . THR A 1 77 ? 24.769 -24.666 13.629 1.00 91.94 77 THR A N 1
ATOM 633 C CA . THR A 1 77 ? 26.031 -24.095 14.110 1.00 91.94 77 THR A CA 1
ATOM 634 C C . THR A 1 77 ? 27.150 -24.326 13.107 1.00 91.94 77 THR A C 1
ATOM 636 O O . THR A 1 77 ? 27.182 -25.363 12.444 1.00 91.94 77 THR A O 1
ATOM 639 N N . HIS A 1 78 ? 28.089 -23.385 13.086 1.00 88.06 78 HIS A N 1
ATOM 640 C CA . HIS A 1 78 ? 29.402 -23.489 12.462 1.00 88.06 78 HIS A CA 1
ATOM 641 C C . HIS A 1 78 ? 30.459 -23.247 13.551 1.00 88.06 78 HIS A C 1
ATOM 643 O O . HIS A 1 78 ? 30.692 -22.116 13.985 1.00 88.06 78 HIS A O 1
ATOM 649 N N . THR A 1 79 ? 31.052 -24.323 14.071 1.00 86.31 79 THR A N 1
ATOM 650 C CA . THR A 1 79 ? 31.990 -24.267 15.204 1.00 86.31 79 THR A CA 1
ATOM 651 C C . THR A 1 79 ? 33.447 -24.469 14.796 1.00 86.31 79 THR A C 1
ATOM 653 O O . THR A 1 79 ? 33.737 -25.150 13.825 1.00 86.31 79 THR A O 1
ATOM 656 N N . ALA A 1 80 ? 34.386 -23.979 15.611 1.00 76.38 80 ALA A N 1
ATOM 657 C CA . ALA A 1 80 ? 35.809 -24.277 15.430 1.00 76.38 80 ALA A CA 1
ATOM 658 C C . ALA A 1 80 ? 36.144 -25.771 15.643 1.00 76.38 80 ALA A C 1
ATOM 660 O O . ALA A 1 80 ? 35.455 -26.482 16.380 1.00 76.38 80 ALA A O 1
ATOM 661 N N . ASN A 1 81 ? 37.260 -26.221 15.059 1.00 74.31 81 ASN A N 1
ATOM 662 C CA . ASN A 1 81 ? 37.747 -27.601 15.154 1.00 74.31 81 ASN A CA 1
ATOM 663 C C . ASN A 1 81 ? 37.788 -28.126 16.602 1.00 74.31 81 ASN A C 1
ATOM 665 O O . ASN A 1 81 ? 38.372 -27.509 17.492 1.00 74.31 81 ASN A O 1
ATOM 669 N N . GLY A 1 82 ? 37.191 -29.301 16.825 1.00 73.62 82 GLY A N 1
ATOM 670 C CA . GLY A 1 82 ? 37.137 -29.968 18.132 1.00 73.62 82 GLY A CA 1
ATOM 671 C C . GLY A 1 82 ? 35.957 -29.559 19.024 1.00 73.62 82 GLY A C 1
ATOM 672 O O . GLY A 1 82 ? 35.748 -30.184 20.065 1.00 73.62 82 GLY A O 1
ATOM 673 N N . VAL A 1 83 ? 35.159 -28.566 18.623 1.00 85.94 83 VAL A N 1
ATOM 674 C CA . VAL A 1 83 ? 33.874 -28.242 19.257 1.00 85.94 83 VAL A CA 1
ATOM 675 C C . VAL A 1 83 ? 32.750 -28.972 18.501 1.00 85.94 83 VAL A C 1
ATOM 677 O O . VAL A 1 83 ? 32.781 -29.022 17.275 1.00 85.94 83 VAL A O 1
ATOM 680 N N . PRO A 1 84 ? 31.774 -29.590 19.192 1.00 88.12 84 PRO A N 1
ATOM 681 C CA . PRO A 1 84 ? 30.644 -30.240 18.531 1.00 88.12 84 PRO A CA 1
ATOM 682 C C . PRO A 1 84 ? 29.684 -29.222 17.904 1.00 88.12 84 PRO A C 1
ATOM 684 O O . PRO A 1 84 ? 29.347 -28.213 18.528 1.00 88.12 84 PRO A O 1
ATOM 687 N N . ASN A 1 85 ? 29.179 -29.559 16.719 1.00 91.81 85 ASN A N 1
ATOM 688 C CA . ASN A 1 85 ? 28.121 -28.824 16.037 1.00 91.81 85 ASN A CA 1
ATOM 689 C C . ASN A 1 85 ? 26.726 -29.325 16.444 1.00 91.81 85 ASN A C 1
ATOM 691 O O . ASN A 1 85 ? 26.556 -30.452 16.925 1.00 91.81 85 ASN A O 1
ATOM 695 N N . TYR A 1 86 ? 25.715 -28.481 16.247 1.00 93.88 86 TYR A N 1
ATOM 696 C CA . TYR A 1 86 ? 24.337 -28.750 16.629 1.00 93.88 86 TYR A CA 1
ATOM 697 C C . TYR A 1 86 ? 23.336 -28.254 15.586 1.00 93.88 86 TYR A C 1
ATOM 699 O O . TYR A 1 86 ? 23.407 -27.115 15.131 1.00 93.88 86 TYR A O 1
ATOM 707 N N . LEU A 1 87 ? 22.319 -29.074 15.330 1.00 95.38 87 LEU A N 1
ATOM 708 C CA . LEU A 1 87 ? 21.034 -28.612 14.818 1.00 95.38 87 LEU A CA 1
ATOM 709 C C . LEU A 1 87 ? 20.235 -28.046 15.996 1.00 95.38 87 LEU A C 1
ATOM 711 O O . LEU A 1 87 ? 20.073 -28.721 17.021 1.00 95.38 87 LEU A O 1
ATOM 715 N N . GLN A 1 88 ? 19.761 -26.809 15.890 1.00 95.75 88 GLN A N 1
ATOM 716 C CA . GLN A 1 88 ? 19.118 -26.114 17.000 1.00 95.75 88 GLN A CA 1
ATOM 717 C C . GLN A 1 88 ? 17.717 -25.632 16.638 1.00 95.75 88 GLN A C 1
ATOM 719 O O . GLN A 1 88 ? 17.444 -25.184 15.527 1.00 95.75 88 GLN A O 1
ATOM 724 N N . ILE A 1 89 ? 16.831 -25.683 17.631 1.00 96.25 89 ILE A N 1
ATOM 725 C CA . ILE A 1 89 ? 15.503 -25.081 17.552 1.00 96.25 89 ILE A CA 1
ATOM 726 C C . ILE A 1 89 ? 15.429 -24.012 18.625 1.00 96.25 89 ILE A C 1
ATOM 728 O O . ILE A 1 89 ? 15.553 -24.296 19.823 1.00 96.25 89 ILE A O 1
ATOM 732 N N . ALA A 1 90 ? 15.234 -22.778 18.188 1.00 93.44 90 ALA A N 1
ATOM 733 C CA . ALA A 1 90 ? 14.994 -21.643 19.052 1.00 93.44 90 ALA A CA 1
ATOM 734 C C . ALA A 1 90 ? 13.493 -21.432 19.231 1.00 93.44 90 ALA A C 1
ATOM 736 O O . ALA A 1 90 ? 12.707 -21.654 18.313 1.00 93.44 90 ALA A O 1
ATOM 737 N N . SER A 1 91 ? 13.096 -20.987 20.416 1.00 92.56 91 SER A N 1
ATOM 738 C CA . SER A 1 91 ? 11.797 -20.366 20.632 1.00 92.56 91 SER A CA 1
ATOM 739 C C . SER A 1 91 ? 12.001 -18.865 20.740 1.00 92.56 91 SER A C 1
ATOM 741 O O . SER A 1 91 ? 12.915 -18.391 21.421 1.00 92.56 91 SER A O 1
ATOM 743 N N . VAL A 1 92 ? 11.120 -18.144 20.061 1.00 88.31 92 VAL A N 1
ATOM 744 C CA . VAL A 1 92 ? 11.153 -16.695 19.940 1.00 88.31 92 VAL A CA 1
ATOM 745 C C . VAL A 1 92 ? 9.807 -16.147 20.394 1.00 88.31 92 VAL A C 1
ATOM 747 O O . VAL A 1 92 ? 8.760 -16.648 19.988 1.00 88.31 92 VAL A O 1
ATOM 750 N N . GLN A 1 93 ? 9.826 -15.172 21.297 1.00 86.44 93 GLN A N 1
ATOM 751 C CA . GLN A 1 93 ? 8.619 -14.535 21.824 1.00 86.44 93 GLN A CA 1
ATOM 752 C C . GLN A 1 93 ? 8.393 -13.221 21.094 1.00 86.44 93 GLN A C 1
ATOM 754 O O . GLN A 1 93 ? 9.098 -12.262 21.383 1.00 86.44 93 GLN A O 1
ATOM 759 N N . LEU A 1 94 ? 7.432 -13.179 20.175 1.00 79.75 94 LEU A N 1
ATOM 760 C CA . LEU A 1 94 ? 7.133 -11.991 19.378 1.00 79.75 94 LEU A CA 1
ATOM 761 C C . LEU A 1 94 ? 5.932 -11.246 19.959 1.00 79.75 94 LEU A C 1
ATOM 763 O O . LEU A 1 94 ? 4.932 -11.897 20.283 1.00 79.75 94 LEU A O 1
ATOM 767 N N . PRO A 1 95 ? 6.001 -9.913 20.123 1.00 72.75 95 PRO A N 1
ATOM 768 C CA . PRO A 1 95 ? 4.864 -9.132 20.578 1.00 72.75 95 PRO A CA 1
ATOM 769 C C . PRO A 1 95 ? 3.715 -9.300 19.582 1.00 72.75 95 PRO A C 1
ATOM 771 O O . PRO A 1 95 ? 3.896 -9.241 18.371 1.00 72.75 95 PRO A O 1
ATOM 774 N N . ASN A 1 96 ? 2.514 -9.524 20.099 1.00 66.50 96 ASN A N 1
ATOM 775 C CA . ASN A 1 96 ? 1.321 -9.410 19.282 1.00 66.50 96 ASN A CA 1
ATOM 776 C C . ASN A 1 96 ? 1.117 -7.908 19.031 1.00 66.50 96 ASN A C 1
ATOM 778 O O . ASN A 1 96 ? 1.191 -7.148 20.005 1.00 66.50 96 ASN A O 1
ATOM 782 N N . PRO A 1 97 ? 0.869 -7.470 17.783 1.00 52.19 97 PRO A N 1
ATOM 783 C CA . PRO A 1 97 ? 0.631 -6.061 17.503 1.00 52.19 97 PRO A CA 1
ATOM 784 C C . PRO A 1 97 ? -0.471 -5.549 18.441 1.00 52.19 97 PRO A C 1
ATOM 786 O O . PRO A 1 97 ? -1.485 -6.242 18.624 1.00 52.19 97 PRO A O 1
ATOM 789 N N . PRO A 1 98 ? -0.267 -4.401 19.114 1.00 46.81 98 PRO A N 1
ATOM 790 C CA . PRO A 1 98 ? -1.284 -3.864 19.996 1.00 46.81 98 PRO A CA 1
ATOM 791 C C . PRO A 1 98 ? -2.546 -3.649 19.165 1.00 46.81 98 PRO A C 1
ATOM 793 O O . PRO A 1 98 ? -2.491 -3.075 18.080 1.00 46.81 98 PRO A O 1
ATOM 796 N N . LYS A 1 99 ? -3.700 -4.103 19.664 1.00 40.28 99 LYS A N 1
ATOM 797 C CA . LYS A 1 99 ? -4.963 -3.593 19.126 1.00 40.28 99 LYS A CA 1
ATOM 798 C C . LYS A 1 99 ? -4.910 -2.073 19.309 1.00 40.28 99 LYS A C 1
ATOM 800 O O . LYS A 1 99 ? -4.688 -1.664 20.451 1.00 40.28 99 LYS A O 1
ATOM 805 N N . PRO A 1 100 ? -5.062 -1.263 18.248 1.00 36.75 100 PRO A N 1
ATOM 806 C CA . PRO A 1 100 ? -5.024 0.186 18.376 1.00 36.75 100 PRO A CA 1
ATOM 807 C C . PRO A 1 100 ? -6.024 0.621 19.452 1.00 36.75 100 PRO A C 1
ATOM 809 O O . PRO A 1 100 ? -7.221 0.361 19.327 1.00 36.75 100 PRO A O 1
ATOM 812 N N . ASP A 1 101 ? -5.531 1.218 20.537 1.00 39.50 101 ASP A N 1
ATOM 813 C CA . ASP A 1 101 ? -6.362 1.812 21.579 1.00 39.50 101 ASP A CA 1
ATOM 814 C C . ASP A 1 101 ? -6.263 3.325 21.431 1.00 39.50 101 ASP A C 1
ATOM 816 O O . ASP A 1 101 ? -5.189 3.916 21.530 1.00 39.50 101 ASP A O 1
ATOM 820 N N . VAL A 1 102 ? -7.404 3.955 21.176 1.00 38.31 102 VAL A N 1
ATOM 821 C CA . VAL A 1 102 ? -7.526 5.395 20.916 1.00 38.31 102 VAL A CA 1
ATOM 822 C C . VAL A 1 102 ? -7.022 6.235 22.103 1.00 38.31 102 VAL A C 1
ATOM 824 O O . VAL A 1 102 ? -6.709 7.412 21.943 1.00 38.31 102 VAL A O 1
ATOM 827 N N . ARG A 1 103 ? -6.900 5.635 23.296 1.00 41.41 103 ARG A N 1
ATOM 828 C CA . ARG A 1 103 ? -6.359 6.271 24.508 1.00 41.41 103 ARG A CA 1
ATOM 829 C C . ARG A 1 103 ? -4.847 6.521 24.468 1.00 41.41 103 ARG A C 1
ATOM 831 O O . ARG A 1 103 ? -4.375 7.340 25.248 1.00 41.41 103 ARG A O 1
ATOM 838 N N . ASP A 1 104 ? -4.117 5.859 23.569 1.00 41.41 104 ASP A N 1
ATOM 839 C CA . ASP A 1 104 ? -2.663 6.005 23.395 1.00 41.41 104 ASP A CA 1
ATOM 840 C C . ASP A 1 104 ? -2.284 7.036 22.307 1.00 41.41 104 ASP A C 1
ATOM 842 O O . ASP A 1 104 ? -1.139 7.067 21.852 1.00 41.41 104 ASP A O 1
ATOM 846 N N . TYR A 1 105 ? -3.245 7.846 21.852 1.00 41.25 105 TYR A N 1
ATOM 847 C CA . TYR A 1 105 ? -3.025 8.911 20.874 1.00 41.25 105 TYR A CA 1
ATOM 848 C C . TYR A 1 105 ? -2.293 10.100 21.508 1.00 41.25 105 TYR A C 1
ATOM 850 O O . TYR A 1 105 ? -2.799 10.714 22.451 1.00 41.25 105 TYR A O 1
ATOM 858 N N . ASP A 1 106 ? -1.117 10.433 20.979 1.00 41.41 106 ASP A N 1
ATOM 859 C CA . ASP A 1 106 ? -0.320 11.574 21.430 1.00 41.41 106 ASP A CA 1
ATOM 860 C C . ASP A 1 106 ? -0.511 12.766 20.474 1.00 41.41 106 ASP A C 1
ATOM 862 O O . ASP A 1 106 ? -0.027 12.773 19.341 1.00 41.41 106 ASP A O 1
ATOM 866 N N . GLU A 1 107 ? -1.218 13.800 20.944 1.00 35.16 107 GLU A N 1
ATOM 867 C CA . GLU A 1 107 ? -1.540 15.015 20.176 1.00 35.16 107 GLU A CA 1
ATOM 868 C C . GLU A 1 107 ? -0.309 15.815 19.712 1.00 35.16 107 GLU A C 1
ATOM 870 O O . GLU A 1 107 ? -0.441 16.634 18.803 1.00 35.16 107 GLU A O 1
ATOM 875 N N . GLN A 1 108 ? 0.876 15.615 20.302 1.00 32.34 108 GLN A N 1
ATOM 876 C CA . GLN A 1 108 ? 2.093 16.322 19.877 1.00 32.34 108 GLN A CA 1
ATOM 877 C C . GLN A 1 108 ? 2.792 15.652 18.696 1.00 32.34 108 GLN A C 1
ATOM 879 O O . GLN A 1 108 ? 3.508 16.328 17.959 1.00 32.34 108 GLN A O 1
ATOM 884 N N . THR A 1 109 ? 2.608 14.342 18.532 1.00 37.81 109 THR A N 1
ATOM 885 C CA . THR A 1 109 ? 3.271 13.550 17.483 1.00 37.81 109 THR A CA 1
ATOM 886 C C . THR A 1 109 ? 2.304 13.063 16.408 1.00 37.81 109 THR A C 1
ATOM 888 O O . THR A 1 109 ? 2.746 12.713 15.323 1.00 37.81 109 THR A O 1
ATOM 891 N N . GLY A 1 110 ? 0.991 13.096 16.664 1.00 37.72 110 GLY A N 1
ATOM 892 C CA . GLY A 1 110 ? -0.027 12.661 15.704 1.00 37.72 110 GLY A CA 1
ATOM 893 C C . GLY A 1 110 ? -0.115 11.140 15.542 1.00 37.72 110 GLY A C 1
ATOM 894 O O . GLY A 1 110 ? -0.802 10.664 14.642 1.00 37.72 110 GLY A O 1
ATOM 895 N N . GLU A 1 111 ? 0.541 10.370 16.414 1.00 34.44 111 GLU A N 1
ATOM 896 C CA . GLU A 1 111 ? 0.616 8.909 16.344 1.00 34.44 111 GLU A CA 1
ATOM 897 C C . GLU A 1 111 ? -0.258 8.239 17.422 1.00 34.44 111 GLU A C 1
ATOM 899 O O . GLU A 1 111 ? -0.310 8.670 18.579 1.00 34.44 111 GLU A O 1
ATOM 904 N N . ILE A 1 112 ? -0.923 7.132 17.064 1.00 36.84 112 ILE A N 1
ATOM 905 C CA . ILE A 1 112 ? -1.506 6.190 18.034 1.00 36.84 112 ILE A CA 1
ATOM 906 C C . ILE A 1 112 ? -0.392 5.225 18.442 1.00 36.84 112 ILE A C 1
ATOM 908 O O . ILE A 1 112 ? -0.009 4.357 17.662 1.00 36.84 112 ILE A O 1
ATOM 912 N N . GLY A 1 113 ? 0.121 5.368 19.668 1.00 43.94 113 GLY A N 1
ATOM 913 C CA . GLY A 1 113 ? 1.253 4.571 20.156 1.00 43.94 113 GLY A CA 1
ATOM 914 C C . GLY A 1 113 ? 2.623 5.250 20.067 1.00 43.94 113 GLY A C 1
ATOM 915 O O . GLY A 1 113 ? 3.629 4.543 20.126 1.00 43.94 113 GLY A O 1
ATOM 916 N N . GLY A 1 114 ? 2.663 6.585 19.993 1.00 35.12 114 GLY A N 1
ATOM 917 C CA . GLY A 1 114 ? 3.898 7.370 19.983 1.00 35.12 114 GLY A CA 1
ATOM 918 C C . GLY A 1 114 ? 4.852 7.049 21.145 1.00 35.12 114 GLY A C 1
ATOM 919 O O . GLY A 1 114 ? 4.450 6.650 22.246 1.00 35.12 114 GLY A O 1
ATOM 920 N N . HIS A 1 115 ? 6.149 7.214 20.879 1.00 38.06 115 HIS A N 1
ATOM 921 C CA . HIS A 1 115 ? 7.278 6.805 21.720 1.00 38.06 115 HIS A CA 1
ATOM 922 C C . HIS A 1 115 ? 7.436 7.671 22.988 1.00 38.06 115 HIS A C 1
ATOM 924 O O . HIS A 1 115 ? 8.435 8.367 23.170 1.00 38.06 115 HIS A O 1
ATOM 930 N N . ASN A 1 116 ? 6.461 7.632 23.899 1.00 33.62 116 ASN A N 1
ATOM 931 C CA . ASN A 1 116 ? 6.580 8.235 25.224 1.00 33.62 116 ASN A CA 1
ATOM 932 C C . ASN A 1 116 ? 7.190 7.194 26.197 1.00 33.62 116 ASN A C 1
ATOM 934 O O . ASN A 1 116 ? 6.534 6.194 26.507 1.00 33.62 116 ASN A O 1
ATOM 938 N N . PRO A 1 117 ? 8.427 7.368 26.717 1.00 31.48 117 PRO A N 1
ATOM 939 C CA . PRO A 1 117 ? 9.126 6.328 27.489 1.00 31.48 117 PRO A CA 1
ATOM 940 C C . PRO A 1 117 ? 8.563 6.095 28.897 1.00 31.48 117 PRO A C 1
ATOM 942 O O . PRO A 1 117 ? 9.192 5.415 29.707 1.00 31.48 117 PRO A O 1
ATOM 945 N N . THR A 1 118 ? 7.438 6.713 29.254 1.00 31.70 118 THR A N 1
ATOM 946 C CA . THR A 1 118 ? 7.084 6.913 30.659 1.00 31.70 118 THR A CA 1
ATOM 947 C C . THR A 1 118 ? 6.028 5.968 31.210 1.00 31.70 118 THR A C 1
ATOM 949 O O . THR A 1 118 ? 5.890 5.973 32.426 1.00 31.70 118 THR A O 1
ATOM 952 N N . ASN A 1 119 ? 5.338 5.119 30.424 1.00 35.12 119 ASN A N 1
ATOM 953 C CA . ASN A 1 119 ? 4.321 4.224 31.021 1.00 35.12 119 ASN A CA 1
ATOM 954 C C . ASN A 1 119 ? 3.975 2.885 30.332 1.00 35.12 119 ASN A C 1
ATOM 956 O O . ASN A 1 119 ? 3.047 2.216 30.787 1.00 35.12 119 ASN A O 1
ATOM 960 N N . LYS A 1 120 ? 4.704 2.407 29.316 1.00 40.16 120 LYS A N 1
ATOM 961 C CA . LYS A 1 120 ? 4.505 1.032 28.811 1.00 40.16 120 LYS A CA 1
ATOM 962 C C . LYS A 1 120 ? 5.614 0.128 29.337 1.00 40.16 120 LYS A C 1
ATOM 964 O O . LYS A 1 120 ? 6.791 0.386 29.109 1.00 40.16 120 LYS A O 1
ATOM 969 N N . SER A 1 121 ? 5.242 -0.920 30.072 1.00 35.94 121 SER A N 1
ATOM 970 C CA . SER A 1 121 ? 6.152 -1.999 30.458 1.00 35.94 121 SER A CA 1
ATOM 971 C C . SER A 1 121 ? 6.922 -2.458 29.219 1.00 35.94 121 SER A C 1
ATOM 973 O O . SER A 1 121 ? 6.299 -2.980 28.296 1.00 35.94 121 SER A O 1
ATOM 975 N N . GLN A 1 122 ? 8.240 -2.238 29.174 1.00 40.06 122 GLN A N 1
ATOM 976 C CA . GLN A 1 122 ? 9.098 -2.784 28.122 1.00 40.06 122 GLN A CA 1
ATOM 977 C C . GLN A 1 122 ? 8.832 -4.289 28.026 1.00 40.06 122 GLN A C 1
ATOM 979 O O . GLN A 1 122 ? 9.127 -5.039 28.958 1.00 40.06 122 GLN A O 1
ATOM 984 N N . ILE A 1 123 ? 8.218 -4.725 26.927 1.00 49.25 123 ILE A N 1
ATOM 985 C CA . ILE A 1 123 ? 8.024 -6.147 26.660 1.00 49.25 123 ILE A CA 1
ATOM 986 C C . ILE A 1 123 ? 9.393 -6.667 26.238 1.00 49.25 123 ILE A C 1
ATOM 988 O O . ILE A 1 123 ? 9.878 -6.382 25.147 1.00 49.25 123 ILE A O 1
ATOM 992 N N . GLU A 1 124 ? 10.052 -7.382 27.139 1.00 52.03 124 GLU A N 1
ATOM 993 C CA . GLU A 1 124 ? 11.313 -8.051 26.853 1.00 52.03 124 GLU A CA 1
ATOM 994 C C . GLU A 1 124 ? 11.040 -9.217 25.883 1.00 52.03 124 GLU A C 1
ATOM 996 O O . GLU A 1 124 ? 10.547 -10.270 26.286 1.00 52.03 124 GLU A O 1
ATOM 1001 N N . VAL A 1 125 ? 11.320 -9.008 24.593 1.00 63.91 125 VAL A N 1
ATOM 1002 C CA . VAL A 1 125 ? 11.303 -10.038 23.539 1.00 63.91 125 VAL A CA 1
ATOM 1003 C C . VAL A 1 125 ? 12.408 -11.052 23.850 1.00 63.91 125 VAL A C 1
ATOM 1005 O O . VAL A 1 125 ? 13.575 -10.684 23.983 1.00 63.91 125 VAL A O 1
ATOM 1008 N N . LYS A 1 126 ? 12.056 -12.335 24.010 1.00 78.69 126 LYS A N 1
ATOM 1009 C CA . LYS A 1 126 ? 12.996 -13.390 24.436 1.00 78.69 126 LYS A CA 1
ATOM 1010 C C . LYS A 1 126 ? 13.303 -14.365 23.314 1.00 78.69 126 LYS A C 1
ATOM 1012 O O . LYS A 1 126 ? 12.394 -14.909 22.690 1.00 78.69 126 LYS A O 1
ATOM 1017 N N . PHE A 1 127 ? 14.592 -14.642 23.149 1.00 86.25 127 PHE A N 1
ATOM 1018 C CA . PHE A 1 127 ? 15.127 -15.712 22.318 1.00 86.25 127 PHE A CA 1
ATOM 1019 C C . PHE A 1 127 ? 15.783 -16.759 23.216 1.00 86.25 127 PHE A C 1
ATOM 1021 O O . PHE A 1 127 ? 16.631 -16.426 24.047 1.00 86.25 127 PHE A O 1
ATOM 1028 N N . HIS A 1 128 ? 15.413 -18.027 23.063 1.00 89.25 128 HIS A N 1
ATOM 1029 C CA . HIS A 1 128 ? 16.070 -19.110 23.789 1.00 89.25 128 HIS A CA 1
ATOM 1030 C C . HIS A 1 128 ? 16.079 -20.414 22.994 1.00 89.25 128 HIS A C 1
ATOM 1032 O O . HIS A 1 128 ? 15.057 -20.846 22.459 1.00 89.25 128 HIS A O 1
ATOM 1038 N N . ILE A 1 129 ? 17.233 -21.085 22.971 1.00 92.38 129 ILE A N 1
ATOM 1039 C CA . ILE A 1 129 ? 17.365 -22.415 22.372 1.00 92.38 129 ILE A CA 1
ATOM 1040 C C . ILE A 1 129 ? 16.614 -23.431 23.235 1.00 92.38 129 ILE A C 1
ATOM 1042 O O . ILE A 1 129 ? 16.943 -23.616 24.406 1.00 92.38 129 ILE A O 1
ATOM 1046 N N . ILE A 1 130 ? 15.605 -24.082 22.657 1.00 94.12 130 ILE A N 1
ATOM 1047 C CA . ILE A 1 130 ? 14.761 -25.075 23.341 1.00 94.12 130 ILE A CA 1
ATOM 1048 C C . ILE A 1 130 ? 15.166 -26.516 23.029 1.00 94.12 130 ILE A C 1
ATOM 1050 O O . ILE A 1 130 ? 14.789 -27.428 23.763 1.00 94.12 130 ILE A O 1
ATOM 1054 N N . GLN A 1 131 ? 15.928 -26.732 21.956 1.00 94.31 131 GLN A N 1
ATOM 1055 C CA . GLN A 1 131 ? 16.439 -28.046 21.586 1.00 94.31 131 GLN A CA 1
ATOM 1056 C C . GLN A 1 131 ? 17.786 -27.917 20.871 1.00 94.31 131 GLN A C 1
ATOM 1058 O O . GLN A 1 131 ? 17.934 -27.075 19.986 1.00 94.31 131 GLN A O 1
ATOM 1063 N N . LYS A 1 132 ? 18.758 -28.751 21.261 1.00 93.81 132 LYS A N 1
ATOM 1064 C CA . LYS A 1 132 ? 20.054 -28.921 20.586 1.00 93.81 132 LYS A CA 1
ATOM 1065 C C . LYS A 1 132 ? 20.266 -30.406 20.284 1.00 93.81 132 LYS A C 1
ATOM 1067 O O . LYS A 1 132 ? 20.363 -31.208 21.213 1.00 93.81 132 LYS A O 1
ATOM 1072 N N . ILE A 1 133 ? 20.352 -30.754 19.006 1.00 93.94 133 ILE A N 1
ATOM 1073 C CA . ILE A 1 133 ? 20.628 -32.110 18.515 1.00 93.94 133 ILE A CA 1
ATOM 1074 C C . ILE A 1 133 ? 22.063 -32.124 17.992 1.00 93.94 133 ILE A C 1
ATOM 1076 O O . ILE A 1 133 ? 22.432 -31.245 17.217 1.00 93.94 133 ILE A O 1
ATOM 1080 N N . THR A 1 134 ? 22.893 -33.067 18.438 1.00 92.69 134 THR A N 1
ATOM 1081 C CA . THR A 1 134 ? 24.295 -33.155 17.997 1.00 92.69 134 THR A CA 1
ATOM 1082 C C . THR A 1 134 ? 24.363 -33.477 16.507 1.00 92.69 134 THR A C 1
ATOM 1084 O O . THR A 1 134 ? 23.769 -34.457 16.066 1.00 92.69 134 THR A O 1
ATOM 1087 N N . HIS A 1 135 ? 25.110 -32.672 15.753 1.00 92.38 135 HIS A N 1
ATOM 1088 C CA . HIS A 1 135 ? 25.258 -32.799 14.306 1.00 92.38 135 HIS A CA 1
ATOM 1089 C C . HIS A 1 135 ? 26.714 -33.141 13.932 1.00 92.38 135 HIS A C 1
ATOM 1091 O O . HIS A 1 135 ? 27.642 -32.582 14.530 1.00 92.38 135 HIS A O 1
ATOM 1097 N N . PRO A 1 136 ? 26.947 -34.066 12.981 1.00 88.19 136 PRO A N 1
ATOM 1098 C CA . PRO A 1 136 ? 28.287 -34.366 12.494 1.00 88.19 136 PRO A CA 1
ATOM 1099 C C . PRO A 1 136 ? 28.742 -33.274 11.519 1.00 88.19 136 PRO A C 1
ATOM 1101 O O . PRO A 1 136 ? 28.211 -33.147 10.421 1.00 88.19 136 PRO A O 1
ATOM 1104 N N . GLY A 1 137 ? 29.731 -32.484 11.936 1.00 87.12 137 GLY A N 1
ATOM 1105 C CA . GLY A 1 137 ? 30.183 -31.333 11.155 1.00 87.12 137 GLY A CA 1
ATOM 1106 C C . GLY A 1 137 ? 29.172 -30.187 11.155 1.00 87.12 137 GLY A C 1
ATOM 1107 O O . GLY A 1 137 ? 28.169 -30.211 11.871 1.00 87.12 137 GLY A O 1
ATOM 1108 N N . GLU A 1 138 ? 29.480 -29.155 10.389 1.00 90.44 138 GLU A N 1
ATOM 1109 C CA . GLU A 1 138 ? 28.687 -27.931 10.306 1.00 90.44 138 GLU A CA 1
ATOM 1110 C C . GLU A 1 138 ? 27.350 -28.188 9.601 1.00 90.44 138 GLU A C 1
ATOM 1112 O O . GLU A 1 138 ? 27.185 -29.174 8.878 1.00 90.44 138 GLU A O 1
ATOM 1117 N N . VAL A 1 139 ? 26.365 -27.331 9.866 1.00 94.31 139 VAL A N 1
ATOM 1118 C CA . VAL A 1 139 ? 25.036 -27.428 9.250 1.00 94.31 139 VAL A CA 1
ATOM 1119 C C . VAL A 1 139 ? 24.954 -26.406 8.117 1.00 94.31 139 VAL A C 1
ATOM 1121 O O . VAL A 1 139 ? 24.612 -25.252 8.373 1.00 94.31 139 VAL A O 1
ATOM 1124 N N . ASN A 1 140 ? 25.247 -26.828 6.883 1.00 92.69 140 ASN A N 1
ATOM 1125 C CA . ASN A 1 140 ? 25.302 -25.929 5.720 1.00 92.69 140 ASN A CA 1
ATOM 1126 C C . ASN A 1 140 ? 23.920 -25.363 5.365 1.00 92.69 140 ASN A C 1
ATOM 1128 O O . ASN A 1 140 ? 23.762 -24.160 5.192 1.00 92.69 140 ASN A O 1
ATOM 1132 N N . LYS A 1 141 ? 22.893 -26.222 5.320 1.00 95.06 141 LYS A N 1
ATOM 1133 C CA . LYS A 1 141 ? 21.483 -25.828 5.166 1.00 95.06 141 LYS A CA 1
ATOM 1134 C C . LYS A 1 141 ? 20.597 -26.794 5.933 1.00 95.06 141 LYS A C 1
ATOM 1136 O O . LYS A 1 141 ? 20.845 -28.000 5.918 1.00 95.06 141 LYS A O 1
ATOM 1141 N N . ALA A 1 142 ? 19.567 -26.281 6.599 1.00 97.50 142 ALA A N 1
ATOM 1142 C CA . ALA A 1 142 ? 18.560 -27.081 7.287 1.00 97.50 142 ALA A CA 1
ATOM 1143 C C . ALA A 1 142 ? 17.161 -26.644 6.851 1.00 97.50 142 ALA A C 1
ATOM 1145 O O . ALA A 1 142 ? 16.844 -25.454 6.905 1.00 97.50 142 ALA A O 1
ATOM 1146 N N . ARG A 1 143 ? 16.315 -27.593 6.436 1.00 97.88 143 ARG A N 1
ATOM 1147 C CA . ARG A 1 143 ? 14.914 -27.314 6.078 1.00 97.88 143 ARG A CA 1
ATOM 1148 C C . ARG A 1 143 ? 13.979 -28.384 6.626 1.00 97.88 143 ARG A C 1
ATOM 1150 O O . ARG A 1 143 ? 14.286 -29.578 6.555 1.00 97.88 143 ARG A O 1
ATOM 1157 N N . TYR A 1 144 ? 12.830 -27.969 7.155 1.00 97.31 144 TYR A N 1
ATOM 1158 C CA . TYR A 1 144 ? 11.790 -28.903 7.592 1.00 97.31 144 TYR A CA 1
ATOM 1159 C C . TYR A 1 144 ? 10.920 -29.367 6.418 1.00 97.31 144 TYR A C 1
ATOM 1161 O O . TYR A 1 144 ? 10.736 -28.651 5.435 1.00 97.31 144 TYR A O 1
ATOM 1169 N N . GLN A 1 145 ? 10.350 -30.564 6.538 1.00 97.12 145 GLN A N 1
ATOM 1170 C CA . GLN A 1 145 ? 9.403 -31.092 5.567 1.00 97.12 145 GLN A CA 1
ATOM 1171 C C . GLN A 1 145 ? 8.050 -30.358 5.689 1.00 97.12 145 GLN A C 1
ATOM 1173 O O . GLN A 1 145 ? 7.429 -30.434 6.754 1.00 97.12 145 GLN A O 1
ATOM 1178 N N . PRO A 1 146 ? 7.516 -29.733 4.620 1.00 92.50 146 PRO A N 1
ATOM 1179 C CA . PRO A 1 146 ? 6.288 -28.935 4.692 1.00 92.50 146 PRO A CA 1
ATOM 1180 C C . PRO A 1 146 ? 5.071 -29.686 5.250 1.00 92.50 146 PRO A C 1
ATOM 1182 O O . PRO A 1 146 ? 4.307 -29.135 6.038 1.00 92.50 146 PRO A O 1
ATOM 1185 N N . GLN A 1 147 ? 4.904 -30.967 4.897 1.00 94.38 147 GLN A N 1
ATOM 1186 C CA . GLN A 1 147 ? 3.758 -31.771 5.347 1.00 94.38 147 GLN A CA 1
ATOM 1187 C C . GLN A 1 147 ? 3.917 -32.302 6.781 1.00 94.38 147 GLN A C 1
ATOM 1189 O O . GLN A 1 147 ? 2.933 -32.698 7.405 1.00 94.38 147 GLN A O 1
ATOM 1194 N N . ASN A 1 148 ? 5.143 -32.339 7.313 1.00 95.06 148 ASN A N 1
ATOM 1195 C CA . ASN A 1 148 ? 5.416 -32.711 8.699 1.00 95.06 148 ASN A CA 1
ATOM 1196 C C . ASN A 1 148 ? 6.683 -32.004 9.204 1.00 95.06 148 ASN A C 1
ATOM 1198 O O . ASN A 1 148 ? 7.774 -32.575 9.122 1.00 95.06 148 ASN A O 1
ATOM 1202 N N . PRO A 1 149 ? 6.545 -30.817 9.823 1.00 94.56 149 PRO A N 1
ATOM 1203 C CA . PRO A 1 149 ? 7.687 -30.044 10.305 1.00 94.56 149 PRO A CA 1
ATOM 1204 C C . PRO A 1 149 ? 8.511 -30.715 11.416 1.00 94.56 149 PRO A C 1
ATOM 1206 O O . PRO A 1 149 ? 9.499 -30.154 11.873 1.00 94.56 149 PRO A O 1
ATOM 1209 N N . ASN A 1 150 ? 8.135 -31.899 11.914 1.00 94.81 150 ASN A N 1
ATOM 1210 C CA . ASN A 1 150 ? 9.028 -32.651 12.800 1.00 94.81 150 ASN A CA 1
ATOM 1211 C C . ASN A 1 150 ? 10.212 -33.282 12.063 1.00 94.81 150 ASN A C 1
ATOM 1213 O O . ASN A 1 150 ? 11.227 -33.551 12.701 1.00 94.81 150 ASN A O 1
ATOM 1217 N N . ILE A 1 151 ? 10.075 -33.511 10.758 1.00 97.19 151 ILE A N 1
ATOM 1218 C CA . ILE A 1 151 ? 11.120 -34.082 9.918 1.00 97.19 151 ILE A CA 1
ATOM 1219 C C . ILE A 1 151 ? 11.951 -32.942 9.333 1.00 97.19 151 ILE A C 1
ATOM 1221 O O . ILE A 1 151 ? 11.403 -32.024 8.726 1.00 97.19 151 ILE A O 1
ATOM 1225 N N . ILE A 1 152 ? 13.263 -32.988 9.535 1.00 98.19 152 ILE A N 1
ATOM 1226 C CA . ILE A 1 152 ? 14.216 -31.955 9.126 1.00 98.19 152 ILE A CA 1
ATOM 1227 C C . ILE A 1 152 ? 15.331 -32.620 8.332 1.00 98.19 152 ILE A C 1
ATOM 1229 O O . ILE A 1 152 ? 15.894 -33.610 8.787 1.00 98.19 152 ILE A O 1
ATOM 1233 N N . ALA A 1 153 ? 15.663 -32.069 7.169 1.00 98.06 153 ALA A N 1
ATOM 1234 C CA . ALA A 1 153 ? 16.840 -32.469 6.409 1.00 98.06 153 ALA A CA 1
ATOM 1235 C C . ALA A 1 153 ? 17.965 -31.453 6.616 1.00 98.06 153 ALA A C 1
ATOM 1237 O O . ALA A 1 153 ? 17.703 -30.246 6.630 1.00 98.06 153 ALA A O 1
ATOM 1238 N N . THR A 1 154 ? 19.197 -31.937 6.771 1.00 97.56 154 THR A N 1
ATOM 1239 C CA . THR A 1 154 ? 20.403 -31.112 6.902 1.00 97.56 154 THR A CA 1
ATOM 1240 C C . THR A 1 154 ? 21.479 -31.532 5.904 1.00 97.56 154 THR A C 1
ATOM 1242 O O . THR A 1 154 ? 21.710 -32.726 5.724 1.00 97.56 154 THR A O 1
ATOM 1245 N N . MET A 1 155 ? 22.137 -30.558 5.270 1.00 94.69 155 MET A N 1
ATOM 1246 C CA . MET A 1 155 ? 23.328 -30.776 4.435 1.00 94.69 155 MET A CA 1
ATOM 1247 C C . MET A 1 155 ? 24.593 -30.772 5.301 1.00 94.69 155 MET A C 1
ATOM 1249 O O . MET A 1 155 ? 24.780 -29.856 6.109 1.00 94.69 155 MET A O 1
ATOM 1253 N N . CYS A 1 156 ? 25.452 -31.774 5.113 1.00 90.19 156 CYS A N 1
ATOM 1254 C CA . CYS A 1 156 ? 26.752 -31.896 5.770 1.00 90.19 156 CYS A CA 1
ATOM 1255 C C . CYS A 1 156 ? 27.907 -31.479 4.849 1.00 90.19 156 CYS A C 1
ATOM 1257 O O . CYS A 1 156 ? 27.822 -31.583 3.625 1.00 90.19 156 CYS A O 1
ATOM 1259 N N . THR A 1 157 ? 29.038 -31.132 5.466 1.00 88.94 157 THR A N 1
ATOM 1260 C CA . THR A 1 157 ? 30.301 -30.812 4.776 1.00 88.94 157 THR A CA 1
ATOM 1261 C C . THR A 1 157 ? 30.961 -32.020 4.093 1.00 88.94 157 THR A C 1
ATOM 1263 O O . THR A 1 157 ? 31.884 -31.872 3.303 1.00 88.94 157 THR A O 1
ATOM 1266 N N . ASP A 1 158 ? 30.503 -33.243 4.380 1.00 88.44 158 ASP A N 1
ATOM 1267 C CA . ASP A 1 158 ? 30.982 -34.479 3.744 1.00 88.44 158 ASP A CA 1
ATOM 1268 C C . ASP A 1 158 ? 30.080 -34.957 2.589 1.00 88.44 158 ASP A C 1
ATOM 1270 O O . ASP A 1 158 ? 30.245 -36.074 2.099 1.00 88.44 158 ASP A O 1
ATOM 1274 N N . GLY A 1 159 ? 29.107 -34.136 2.177 1.00 87.25 159 GLY A N 1
ATOM 1275 C CA . GLY A 1 159 ? 28.155 -34.438 1.105 1.00 87.25 159 GLY A CA 1
ATOM 1276 C C . GLY A 1 159 ? 26.971 -35.315 1.519 1.00 87.25 159 GLY A C 1
ATOM 1277 O O . GLY A 1 159 ? 26.034 -35.503 0.739 1.00 87.25 159 GLY A O 1
ATOM 1278 N N . ARG A 1 160 ? 26.936 -35.841 2.748 1.00 93.56 160 ARG A N 1
ATOM 1279 C CA . ARG A 1 160 ? 25.740 -36.546 3.227 1.00 93.56 160 ARG A CA 1
ATOM 1280 C C . ARG A 1 160 ? 24.605 -35.568 3.497 1.00 93.56 160 ARG A C 1
ATOM 1282 O O . ARG A 1 160 ? 24.815 -34.427 3.909 1.00 93.56 160 ARG A O 1
ATOM 1289 N N . VAL A 1 161 ? 23.381 -36.064 3.334 1.00 96.75 161 VAL A N 1
ATOM 1290 C CA . VAL A 1 161 ? 22.175 -35.363 3.786 1.00 96.75 161 VAL A CA 1
ATOM 1291 C C . VAL A 1 161 ? 21.539 -36.182 4.888 1.00 96.75 161 VAL A C 1
ATOM 1293 O O . VAL A 1 161 ? 21.289 -37.376 4.723 1.00 96.75 161 VAL A O 1
ATOM 1296 N N . LEU A 1 162 ? 21.313 -35.566 6.039 1.00 96.62 162 LEU A N 1
ATOM 1297 C CA . LEU A 1 162 ? 20.831 -36.264 7.224 1.00 96.62 162 LEU A CA 1
ATOM 1298 C C . LEU A 1 162 ? 19.385 -35.889 7.495 1.00 96.62 162 LEU A C 1
ATOM 1300 O O . LEU A 1 162 ? 19.026 -34.714 7.468 1.00 96.62 162 LEU A O 1
ATOM 1304 N N . ILE A 1 163 ? 18.559 -36.893 7.776 1.00 97.38 163 ILE A N 1
ATOM 1305 C CA . ILE A 1 163 ? 17.161 -36.699 8.144 1.00 97.38 163 ILE A CA 1
ATOM 1306 C C . ILE A 1 163 ? 17.004 -36.907 9.641 1.00 97.38 163 ILE A C 1
ATOM 1308 O O . ILE A 1 163 ? 17.349 -37.965 10.172 1.00 97.38 163 ILE A O 1
ATOM 1312 N N . TRP A 1 164 ? 16.423 -35.905 10.283 1.00 95.94 164 TRP A N 1
ATOM 1313 C CA . TRP A 1 164 ? 16.166 -35.846 11.710 1.00 95.94 164 TRP A CA 1
ATOM 1314 C C . TRP A 1 164 ? 14.665 -35.799 11.972 1.00 95.94 164 TRP A C 1
ATOM 1316 O O . TRP A 1 164 ? 13.951 -34.994 11.379 1.00 95.94 164 TRP A O 1
ATOM 1326 N N . ASP A 1 165 ? 14.178 -36.606 12.903 1.00 94.19 165 ASP A N 1
ATOM 1327 C CA . ASP A 1 165 ? 12.858 -36.477 13.506 1.00 94.19 165 ASP A CA 1
ATOM 1328 C C . ASP A 1 165 ? 13.018 -35.839 14.881 1.00 94.19 165 ASP A C 1
ATOM 1330 O O . ASP A 1 165 ? 13.305 -36.509 15.876 1.00 94.19 165 ASP A O 1
ATOM 1334 N N . LYS A 1 166 ? 12.786 -34.529 14.966 1.00 91.81 166 LYS A N 1
ATOM 1335 C CA . LYS A 1 166 ? 13.036 -33.771 16.200 1.00 91.81 166 LYS A CA 1
ATOM 1336 C C . LYS A 1 166 ? 12.275 -34.300 17.420 1.00 91.81 166 LYS A C 1
ATOM 1338 O O . LYS A 1 166 ? 12.684 -34.029 18.547 1.00 91.81 166 LYS A O 1
ATOM 1343 N N . SER A 1 167 ? 11.179 -35.041 17.223 1.00 91.69 167 SER A N 1
ATOM 1344 C CA . SER A 1 167 ? 10.392 -35.630 18.315 1.00 91.69 167 SER A CA 1
ATOM 1345 C C . SER A 1 167 ? 11.072 -36.834 18.978 1.00 91.69 167 SER A C 1
ATOM 1347 O O . SER A 1 167 ? 10.755 -37.161 20.122 1.00 91.69 167 SER A O 1
ATOM 1349 N N . LYS A 1 168 ? 12.020 -37.479 18.287 1.00 90.75 168 LYS A N 1
ATOM 1350 C CA . LYS A 1 168 ? 12.776 -38.641 18.780 1.00 90.75 168 LYS A CA 1
ATOM 1351 C C . LYS A 1 168 ? 14.071 -38.270 19.495 1.00 90.75 168 LYS A C 1
ATOM 1353 O O . LYS A 1 168 ? 14.679 -39.124 20.139 1.00 90.75 168 LYS A O 1
ATOM 1358 N N . HIS A 1 169 ? 14.480 -37.009 19.414 1.00 89.44 169 HIS A N 1
ATOM 1359 C CA . HIS A 1 169 ? 15.687 -36.509 20.057 1.00 89.44 169 HIS A CA 1
ATOM 1360 C C . HIS A 1 169 ? 15.352 -35.735 21.334 1.00 89.44 169 HIS A C 1
ATOM 1362 O O . HIS A 1 169 ? 14.369 -35.000 21.402 1.00 89.44 169 HIS A O 1
ATOM 1368 N N . SER A 1 170 ? 16.201 -35.881 22.355 1.00 86.00 170 SER A N 1
ATOM 1369 C CA . SER A 1 170 ? 16.114 -35.076 23.579 1.00 86.00 170 SER A CA 1
ATOM 1370 C C . SER A 1 170 ? 16.297 -33.584 23.267 1.00 86.00 170 SER A C 1
ATOM 1372 O O . SER A 1 170 ? 16.974 -33.212 22.308 1.00 86.00 170 SER A O 1
ATOM 1374 N N . SER A 1 171 ? 15.730 -32.719 24.111 1.00 86.38 171 SER A N 1
ATOM 1375 C CA . SER A 1 171 ? 15.990 -31.274 24.084 1.00 86.38 171 SER A CA 1
ATOM 1376 C C . SER A 1 171 ? 17.456 -30.936 24.385 1.00 86.38 171 SER A C 1
ATOM 1378 O O . SER A 1 171 ? 17.964 -29.911 23.933 1.00 86.38 171 SER A O 1
ATOM 1380 N N . THR A 1 172 ? 18.143 -31.793 25.142 1.00 85.69 172 THR A N 1
ATOM 1381 C CA . THR A 1 172 ? 19.561 -31.643 25.484 1.00 85.69 172 THR A CA 1
ATOM 1382 C C . THR A 1 172 ? 20.442 -32.597 24.672 1.00 85.69 172 THR A C 1
ATOM 1384 O O . THR A 1 172 ? 20.023 -33.730 24.407 1.00 85.69 172 THR A O 1
ATOM 1387 N N . PRO A 1 173 ? 21.679 -32.191 24.319 1.00 83.56 173 PRO A N 1
ATOM 1388 C CA . PRO A 1 173 ? 22.604 -33.063 23.607 1.00 83.56 173 PRO A CA 1
ATOM 1389 C C . PRO A 1 173 ? 22.921 -34.311 24.429 1.00 83.56 173 PRO A C 1
ATOM 1391 O O . PRO A 1 173 ? 23.282 -34.213 25.604 1.00 83.56 173 PRO A O 1
ATOM 1394 N N . SER A 1 174 ? 22.815 -35.483 23.808 1.00 76.94 174 SER A N 1
ATOM 1395 C CA . SER A 1 174 ? 23.200 -36.756 24.418 1.00 76.94 174 SER A CA 1
ATOM 1396 C C . SER A 1 174 ? 24.260 -37.455 23.561 1.00 76.94 174 SER A C 1
ATOM 1398 O O . SER A 1 174 ? 24.153 -37.427 22.334 1.00 76.94 174 SER A O 1
ATOM 1400 N N . PRO A 1 175 ? 25.265 -38.117 24.164 1.00 69.69 175 PRO A N 1
ATOM 1401 C CA . PRO A 1 175 ? 26.242 -38.895 23.407 1.00 69.69 175 PRO A CA 1
ATOM 1402 C C . PRO A 1 175 ? 25.551 -39.980 22.568 1.00 69.69 175 PRO A C 1
ATOM 1404 O O . PRO A 1 175 ? 24.652 -40.658 23.064 1.00 69.69 175 PRO A O 1
ATOM 1407 N N . GLY A 1 176 ? 25.972 -40.157 21.312 1.00 70.19 176 GLY A N 1
ATOM 1408 C CA . GLY A 1 176 ? 25.473 -41.230 20.441 1.00 70.19 176 GLY A CA 1
ATOM 1409 C C . GLY A 1 176 ? 24.128 -40.965 19.752 1.00 70.19 176 GLY A C 1
ATOM 1410 O O . GLY A 1 176 ? 23.485 -41.917 19.313 1.00 70.19 176 GLY A O 1
ATOM 1411 N N . GLN A 1 177 ? 23.685 -39.706 19.646 1.00 78.19 177 GLN A N 1
ATOM 1412 C CA . GLN A 1 177 ? 22.570 -39.356 18.757 1.00 78.19 177 GLN A CA 1
ATOM 1413 C C . GLN A 1 177 ? 22.941 -39.689 17.307 1.00 78.19 177 GLN A C 1
ATOM 1415 O O . GLN A 1 177 ? 24.023 -39.340 16.844 1.00 78.19 177 GLN A O 1
ATOM 1420 N N . THR A 1 178 ? 22.045 -40.385 16.612 1.00 86.88 178 THR A N 1
ATOM 1421 C CA . THR A 1 178 ? 22.192 -40.732 15.193 1.00 86.88 178 THR A CA 1
ATOM 1422 C C . THR A 1 178 ? 20.966 -40.233 14.445 1.00 86.88 178 THR A C 1
ATOM 1424 O O . THR A 1 178 ? 19.885 -40.251 15.039 1.00 86.88 178 THR A O 1
ATOM 1427 N N . PRO A 1 179 ? 21.112 -39.803 13.185 1.00 92.12 179 PRO A N 1
ATOM 1428 C CA . PRO A 1 179 ? 19.969 -39.432 12.365 1.00 92.12 179 PRO A CA 1
ATOM 1429 C C . PRO A 1 179 ? 19.038 -40.633 12.132 1.00 92.12 179 PRO A C 1
ATOM 1431 O O . PRO A 1 179 ? 19.422 -41.812 12.243 1.00 92.12 179 PRO A O 1
ATOM 1434 N N . GLU A 1 180 ? 17.784 -40.346 11.801 1.00 94.00 180 GLU A N 1
ATOM 1435 C CA . GLU A 1 180 ? 16.810 -41.360 11.410 1.00 94.00 180 GLU A CA 1
ATOM 1436 C C . GLU A 1 180 ? 17.202 -42.015 10.089 1.00 94.00 180 GLU A C 1
ATOM 1438 O O . GLU A 1 180 ? 17.072 -43.237 9.963 1.00 94.00 180 GLU A O 1
ATOM 1443 N N . ILE A 1 181 ? 17.663 -41.208 9.128 1.00 95.75 181 ILE A N 1
ATOM 1444 C CA . ILE A 1 181 ? 18.011 -41.633 7.770 1.00 95.75 181 ILE A CA 1
ATOM 1445 C C . ILE A 1 181 ? 19.259 -40.868 7.316 1.00 95.75 181 ILE A C 1
ATOM 1447 O O . ILE A 1 181 ? 19.363 -39.661 7.531 1.00 95.75 181 ILE A O 1
ATOM 1451 N N . GLU A 1 182 ? 20.185 -41.572 6.670 1.00 95.75 182 GLU A N 1
ATOM 1452 C CA . GLU A 1 182 ? 21.343 -40.991 5.989 1.00 95.75 182 GLU A CA 1
ATOM 1453 C C . GLU A 1 182 ? 21.152 -41.126 4.477 1.00 95.75 182 GLU A C 1
ATOM 1455 O O . GLU A 1 182 ? 21.006 -42.235 3.954 1.00 95.75 182 GLU A O 1
ATOM 1460 N N . LEU A 1 183 ? 21.142 -40.000 3.768 1.00 96.69 183 LEU A N 1
ATOM 1461 C CA . LEU A 1 183 ? 21.135 -39.977 2.313 1.00 96.69 183 LEU A CA 1
ATOM 1462 C C . LEU A 1 183 ? 22.587 -39.930 1.843 1.00 96.69 183 LEU A C 1
ATOM 1464 O O . LEU A 1 183 ? 23.302 -38.957 2.102 1.00 96.69 183 LEU A O 1
ATOM 1468 N N . ILE A 1 184 ? 23.031 -41.003 1.192 1.00 95.12 184 ILE A N 1
ATOM 1469 C CA . ILE A 1 184 ? 24.422 -41.159 0.765 1.00 95.12 184 ILE A CA 1
ATOM 1470 C C . ILE A 1 184 ? 24.471 -41.122 -0.752 1.00 95.12 184 ILE A C 1
ATOM 1472 O O . ILE A 1 184 ? 23.805 -41.897 -1.441 1.00 95.12 184 ILE A O 1
ATOM 1476 N N . GLY A 1 185 ? 25.283 -40.212 -1.278 1.00 92.06 185 GLY A N 1
ATOM 1477 C CA . GLY A 1 185 ? 25.522 -40.159 -2.704 1.00 92.06 185 GLY A CA 1
ATOM 1478 C C . GLY A 1 185 ? 26.446 -39.037 -3.143 1.00 92.06 185 GLY A C 1
ATOM 1479 O O . GLY A 1 185 ? 27.318 -39.325 -3.961 1.00 92.06 185 GLY A O 1
ATOM 1480 N N . HIS A 1 186 ? 26.229 -37.796 -2.693 1.00 95.88 186 HIS A N 1
ATOM 1481 C CA . HIS A 1 186 ? 27.094 -36.689 -3.106 1.00 95.88 186 HIS A CA 1
ATOM 1482 C C . HIS A 1 186 ? 28.537 -36.921 -2.653 1.00 95.88 186 HIS A C 1
ATOM 1484 O O . HIS A 1 186 ? 28.776 -37.559 -1.627 1.00 95.88 186 HIS A O 1
ATOM 1490 N N . GLU A 1 187 ? 29.484 -36.437 -3.453 1.00 93.62 187 GLU A N 1
ATOM 1491 C CA . GLU A 1 187 ? 30.924 -36.636 -3.218 1.00 93.62 187 GLU A CA 1
ATOM 1492 C C . GLU A 1 187 ? 31.600 -35.428 -2.558 1.00 93.62 187 GLU A C 1
ATOM 1494 O O . GLU A 1 187 ? 32.726 -35.532 -2.071 1.00 93.62 187 GLU A O 1
ATOM 1499 N N . LYS A 1 188 ? 30.915 -34.284 -2.549 1.00 94.00 188 LYS A N 1
ATOM 1500 C CA . LYS A 1 188 ? 31.358 -33.019 -1.963 1.00 94.00 188 LYS A CA 1
ATOM 1501 C C . LYS A 1 188 ? 30.208 -32.370 -1.207 1.00 94.00 188 LYS A C 1
ATOM 1503 O O . LYS A 1 188 ? 29.063 -32.814 -1.314 1.00 94.00 188 LYS A O 1
ATOM 1508 N N . GLU A 1 189 ? 30.506 -31.316 -0.459 1.00 92.81 189 GLU A N 1
ATOM 1509 C CA . GLU A 1 189 ? 29.472 -30.549 0.222 1.00 92.81 189 GLU A CA 1
ATOM 1510 C C . GLU A 1 189 ? 28.519 -29.843 -0.750 1.00 92.81 189 GLU A C 1
ATOM 1512 O O . GLU A 1 189 ? 28.665 -29.883 -1.976 1.00 92.81 189 GLU A O 1
ATOM 1517 N N . GLY A 1 190 ? 27.462 -29.266 -0.195 1.00 92.50 190 GLY A N 1
ATOM 1518 C CA . GLY A 1 190 ? 26.463 -28.562 -0.975 1.00 92.50 190 GLY A CA 1
ATOM 1519 C C . GLY A 1 190 ? 25.542 -27.729 -0.107 1.00 92.50 190 GLY A C 1
ATOM 1520 O O . GLY A 1 190 ? 25.419 -27.951 1.103 1.00 92.50 190 GLY A O 1
ATOM 1521 N N . TYR A 1 191 ? 24.873 -26.791 -0.767 1.00 92.94 191 TYR A N 1
ATOM 1522 C CA . TYR A 1 191 ? 23.964 -25.847 -0.133 1.00 92.94 191 TYR A CA 1
ATOM 1523 C C . TYR A 1 191 ? 22.542 -25.963 -0.682 1.00 92.94 191 TYR A C 1
ATOM 1525 O O . TYR A 1 191 ? 21.605 -25.658 0.044 1.00 92.94 191 TYR A O 1
ATOM 1533 N N . GLY A 1 192 ? 22.318 -26.471 -1.896 1.00 95.25 192 GLY A N 1
ATOM 1534 C CA . GLY A 1 192 ? 20.962 -26.625 -2.420 1.00 95.25 192 GLY A CA 1
ATOM 1535 C C . GLY A 1 192 ? 20.202 -27.765 -1.746 1.00 95.25 192 GLY A C 1
ATOM 1536 O O . GLY A 1 192 ? 20.607 -28.926 -1.814 1.00 95.25 192 GLY A O 1
ATOM 1537 N N . LEU A 1 193 ? 19.072 -27.447 -1.112 1.00 97.62 193 LEU A N 1
ATOM 1538 C CA . LEU A 1 193 ? 18.207 -28.419 -0.445 1.00 97.62 193 LEU A CA 1
ATOM 1539 C C . LEU A 1 193 ? 16.752 -27.946 -0.469 1.00 97.62 193 LEU A C 1
ATOM 1541 O O . LEU A 1 193 ? 16.412 -26.915 0.115 1.00 97.62 193 LEU A O 1
ATOM 1545 N N . SER A 1 194 ? 15.878 -28.735 -1.094 1.00 97.94 194 SER A N 1
ATOM 1546 C CA . SER A 1 194 ? 14.453 -28.428 -1.225 1.00 97.94 194 SER A CA 1
ATOM 1547 C C . SER A 1 194 ? 13.587 -29.667 -1.025 1.00 97.94 194 SER A C 1
ATOM 1549 O O . SER A 1 194 ? 13.784 -30.706 -1.656 1.00 97.94 194 SER A O 1
ATOM 1551 N N . TRP A 1 195 ? 12.602 -29.557 -0.135 1.00 97.88 195 TRP A N 1
ATOM 1552 C CA . TRP A 1 195 ? 11.559 -30.566 0.032 1.00 97.88 195 TRP A CA 1
ATOM 1553 C C . TRP A 1 195 ? 10.488 -30.411 -1.045 1.00 97.88 195 TRP A C 1
ATOM 1555 O O . TRP A 1 195 ? 10.097 -29.295 -1.381 1.00 97.88 195 TRP A O 1
ATOM 1565 N N . SER A 1 196 ? 9.942 -31.528 -1.524 1.00 96.12 196 SER A N 1
ATOM 1566 C CA . SER A 1 196 ? 8.764 -31.492 -2.387 1.00 96.12 196 SER A CA 1
ATOM 1567 C C . SER A 1 196 ? 7.551 -30.984 -1.598 1.00 96.12 196 SER A C 1
ATOM 1569 O O . SER A 1 196 ? 7.208 -31.575 -0.566 1.00 96.12 196 SER A O 1
ATOM 1571 N N . PRO A 1 197 ? 6.839 -29.943 -2.070 1.00 92.94 197 PRO A N 1
ATOM 1572 C CA . PRO A 1 197 ? 5.599 -29.510 -1.432 1.00 92.94 197 PRO A CA 1
ATOM 1573 C C . PRO A 1 197 ? 4.431 -30.475 -1.714 1.00 92.94 197 PRO A C 1
ATOM 1575 O O . PRO A 1 197 ? 3.445 -30.467 -0.978 1.00 92.94 197 PRO A O 1
ATOM 1578 N N . TYR A 1 198 ? 4.556 -31.371 -2.702 1.00 93.88 198 TYR A N 1
ATOM 1579 C CA . TYR A 1 198 ? 3.491 -32.301 -3.111 1.00 93.88 198 TYR A CA 1
ATOM 1580 C C . TYR A 1 198 ? 3.619 -33.685 -2.495 1.00 93.88 198 TYR A C 1
ATOM 1582 O O . TYR A 1 198 ? 2.621 -34.274 -2.082 1.00 93.88 198 TYR A O 1
ATOM 1590 N N . LEU A 1 199 ? 4.839 -34.226 -2.480 1.00 93.31 199 LEU A N 1
ATOM 1591 C CA . LEU A 1 199 ? 5.091 -35.604 -2.086 1.00 93.31 199 LEU A CA 1
ATOM 1592 C C . LEU A 1 199 ? 5.834 -35.632 -0.749 1.00 93.31 199 LEU A C 1
ATOM 1594 O O . LEU A 1 199 ? 7.004 -35.244 -0.686 1.00 93.31 199 LEU A O 1
ATOM 1598 N N . PRO A 1 200 ? 5.193 -36.121 0.328 1.00 94.31 200 PRO A N 1
ATOM 1599 C CA . PRO A 1 200 ? 5.870 -36.335 1.595 1.00 94.31 200 PRO A CA 1
ATOM 1600 C C . PRO A 1 200 ? 7.127 -37.192 1.417 1.00 94.31 200 PRO A C 1
ATOM 1602 O O . PRO A 1 200 ? 7.109 -38.202 0.713 1.00 94.31 200 PRO A O 1
ATOM 1605 N N . GLY A 1 201 ? 8.221 -36.802 2.067 1.00 93.62 201 GLY A N 1
ATOM 1606 C CA . GLY A 1 201 ? 9.456 -37.583 2.049 1.00 93.62 201 GLY A CA 1
ATOM 1607 C C . GLY A 1 201 ? 10.334 -37.433 0.799 1.00 93.62 201 GLY A C 1
ATOM 1608 O O . GLY A 1 201 ? 11.388 -38.062 0.745 1.00 93.62 201 GLY A O 1
ATOM 1609 N N . HIS A 1 202 ? 9.937 -36.625 -0.188 1.00 96.50 202 HIS A N 1
ATOM 1610 C CA . HIS A 1 202 ? 10.731 -36.404 -1.399 1.00 96.50 202 HIS A CA 1
ATOM 1611 C C . HIS A 1 202 ? 11.577 -35.133 -1.288 1.00 96.50 202 HIS A C 1
ATOM 1613 O O . HIS A 1 202 ? 11.075 -34.082 -0.884 1.00 96.50 202 HIS A O 1
ATOM 1619 N N . ILE A 1 203 ? 12.856 -35.226 -1.658 1.00 97.50 203 ILE A N 1
ATOM 1620 C CA . ILE A 1 203 ? 13.850 -34.150 -1.501 1.00 97.50 203 ILE A CA 1
ATOM 1621 C C . ILE A 1 203 ? 14.650 -34.009 -2.794 1.00 97.50 203 ILE A C 1
ATOM 1623 O O . ILE A 1 203 ? 14.948 -35.010 -3.444 1.00 97.50 203 ILE A O 1
ATOM 1627 N N . ALA A 1 204 ? 14.999 -32.780 -3.156 1.00 98.12 204 ALA A N 1
ATOM 1628 C CA . ALA A 1 204 ? 15.985 -32.454 -4.175 1.00 98.12 204 ALA A CA 1
ATOM 1629 C C . ALA A 1 204 ? 17.184 -31.765 -3.516 1.00 98.12 204 ALA A C 1
ATOM 1631 O O . ALA A 1 204 ? 16.999 -30.904 -2.652 1.00 98.12 204 ALA A O 1
ATOM 1632 N N . THR A 1 205 ? 18.397 -32.154 -3.900 1.00 98.38 205 THR A N 1
ATOM 1633 C CA . THR A 1 205 ? 19.642 -31.601 -3.349 1.00 98.38 205 THR A CA 1
ATOM 1634 C C . THR A 1 205 ? 20.626 -31.269 -4.461 1.00 98.38 205 THR A C 1
ATOM 1636 O O . THR A 1 205 ? 20.617 -31.926 -5.504 1.00 98.38 205 THR A O 1
ATOM 1639 N N . ALA A 1 206 ? 21.458 -30.257 -4.235 1.00 97.44 206 ALA A N 1
ATOM 1640 C CA . ALA A 1 206 ? 22.494 -29.795 -5.151 1.00 97.44 206 ALA A CA 1
ATOM 1641 C C . ALA A 1 206 ? 23.831 -29.625 -4.414 1.00 97.44 206 ALA A C 1
ATOM 1643 O O . ALA A 1 206 ? 23.852 -29.353 -3.209 1.00 97.44 206 ALA A O 1
ATOM 1644 N N . SER A 1 207 ? 24.938 -29.843 -5.125 1.00 97.44 207 SER A N 1
ATOM 1645 C CA . SER A 1 207 ? 26.272 -29.968 -4.534 1.00 97.44 207 SER A CA 1
ATOM 1646 C C . SER A 1 207 ? 27.377 -29.431 -5.444 1.00 97.44 207 SER A C 1
ATOM 1648 O O . SER A 1 207 ? 27.233 -29.325 -6.667 1.00 97.44 207 SER A O 1
ATOM 1650 N N . GLU A 1 208 ? 28.530 -29.169 -4.832 1.00 97.12 208 GLU A N 1
ATOM 1651 C CA . GLU A 1 208 ? 29.805 -28.896 -5.495 1.00 97.12 208 GLU A CA 1
ATOM 1652 C C . GLU A 1 208 ? 30.333 -30.058 -6.343 1.00 97.12 208 GLU A C 1
ATOM 1654 O O . GLU A 1 208 ? 31.266 -29.889 -7.132 1.00 97.12 208 GLU A O 1
ATOM 1659 N N . ASP A 1 209 ? 29.745 -31.250 -6.216 1.00 96.25 209 ASP A N 1
ATOM 1660 C CA . ASP A 1 209 ? 30.001 -32.372 -7.121 1.00 96.25 209 ASP A CA 1
ATOM 1661 C C . ASP A 1 209 ? 29.354 -32.197 -8.509 1.00 96.25 209 ASP A C 1
ATOM 1663 O O . ASP A 1 209 ? 29.435 -33.105 -9.335 1.00 96.25 209 ASP A O 1
ATOM 1667 N N . THR A 1 210 ? 28.758 -31.030 -8.786 1.00 97.31 210 THR A N 1
ATOM 1668 C CA . THR A 1 210 ? 28.076 -30.638 -10.038 1.00 97.31 210 THR A CA 1
ATOM 1669 C C . THR A 1 210 ? 26.753 -31.368 -10.301 1.00 97.31 210 THR A C 1
ATOM 1671 O O . THR A 1 210 ? 26.148 -31.207 -11.363 1.00 97.31 210 THR A O 1
ATOM 1674 N N . THR A 1 211 ? 26.268 -32.173 -9.346 1.00 97.88 211 THR A N 1
ATOM 1675 C CA . THR A 1 211 ? 25.064 -32.993 -9.529 1.00 97.88 211 THR A CA 1
ATOM 1676 C C . THR A 1 211 ? 23.853 -32.466 -8.771 1.00 97.88 211 THR A C 1
ATOM 1678 O O . THR A 1 211 ? 23.959 -31.865 -7.701 1.00 97.88 211 THR A O 1
ATOM 1681 N N . VAL A 1 212 ? 22.670 -32.773 -9.311 1.00 98.31 212 VAL A N 1
ATOM 1682 C CA . VAL A 1 212 ? 21.387 -32.621 -8.613 1.00 98.31 212 VAL A CA 1
ATOM 1683 C C . VAL A 1 212 ? 20.798 -33.997 -8.361 1.00 98.31 212 VAL A C 1
ATOM 1685 O O . VAL A 1 212 ? 20.698 -34.813 -9.281 1.00 98.31 212 VAL A O 1
ATOM 1688 N N . ARG A 1 213 ? 20.397 -34.283 -7.123 1.00 98.12 213 ARG A N 1
ATOM 1689 C CA . ARG A 1 213 ? 19.921 -35.613 -6.723 1.00 98.12 213 ARG A CA 1
ATOM 1690 C C . ARG A 1 213 ? 18.533 -35.559 -6.123 1.00 98.12 213 ARG A C 1
ATOM 1692 O O . ARG A 1 213 ? 18.215 -34.663 -5.347 1.00 98.12 213 ARG A O 1
ATOM 1699 N N . LEU A 1 214 ? 17.716 -36.543 -6.489 1.00 97.81 214 LEU A N 1
ATOM 1700 C CA . LEU A 1 214 ? 16.380 -36.739 -5.940 1.00 97.81 214 LEU A CA 1
ATOM 1701 C C . LEU A 1 214 ? 16.362 -37.930 -5.004 1.00 97.81 214 LEU A C 1
ATOM 1703 O O . LEU A 1 214 ? 16.819 -39.024 -5.349 1.00 97.81 214 LEU A O 1
ATOM 1707 N N . TRP A 1 215 ? 15.750 -37.734 -3.851 1.00 97.44 215 TRP A N 1
ATOM 1708 C CA . TRP A 1 215 ? 15.699 -38.709 -2.778 1.00 97.44 215 TRP A CA 1
ATOM 1709 C C . TRP A 1 215 ? 14.257 -38.987 -2.411 1.00 97.44 215 TRP A C 1
ATOM 1711 O O . TRP A 1 215 ? 13.434 -38.074 -2.365 1.00 97.44 215 TRP A O 1
ATOM 1721 N N . ASP A 1 216 ? 13.985 -40.247 -2.106 1.00 95.38 216 ASP A N 1
ATOM 1722 C CA . ASP A 1 216 ? 12.713 -40.694 -1.568 1.00 95.38 216 ASP A CA 1
ATOM 1723 C C . ASP A 1 216 ? 12.988 -41.414 -0.251 1.00 95.38 216 ASP A C 1
ATOM 1725 O O . ASP A 1 216 ? 13.410 -42.574 -0.211 1.00 95.38 216 ASP A O 1
ATOM 1729 N N . ILE A 1 217 ? 12.769 -40.702 0.852 1.00 95.19 217 ILE A N 1
ATOM 1730 C CA . ILE A 1 217 ? 13.063 -41.233 2.184 1.00 95.19 217 ILE A CA 1
ATOM 1731 C C . ILE A 1 217 ? 12.044 -42.294 2.615 1.00 95.19 217 ILE A C 1
ATOM 1733 O O . ILE A 1 217 ? 12.268 -42.976 3.615 1.00 95.19 217 ILE A O 1
ATOM 1737 N N . THR A 1 218 ? 10.936 -42.470 1.882 1.00 91.50 218 THR A N 1
ATOM 1738 C CA . THR A 1 218 ? 9.943 -43.517 2.180 1.00 91.50 218 THR A CA 1
ATOM 1739 C C . THR A 1 218 ? 10.490 -44.923 1.920 1.00 91.50 218 THR A C 1
ATOM 1741 O O . THR A 1 218 ? 9.956 -45.901 2.443 1.00 91.50 218 THR A O 1
ATOM 1744 N N . GLN A 1 219 ? 11.603 -45.023 1.188 1.00 87.88 219 GLN A N 1
ATOM 1745 C CA . GLN A 1 219 ? 12.341 -46.265 0.957 1.00 87.88 219 GLN A CA 1
ATOM 1746 C C . GLN A 1 219 ? 13.162 -46.708 2.176 1.00 87.88 219 GLN A C 1
ATOM 1748 O O . GLN A 1 219 ? 13.581 -47.867 2.254 1.00 87.88 219 GLN A O 1
ATOM 1753 N N . ALA A 1 220 ? 13.391 -45.813 3.143 1.00 87.12 220 ALA A N 1
ATOM 1754 C CA . ALA A 1 220 ? 14.065 -46.163 4.382 1.00 87.12 220 ALA A CA 1
ATOM 1755 C C . ALA A 1 220 ? 13.194 -47.101 5.232 1.00 87.12 220 ALA A C 1
ATOM 1757 O O . ALA A 1 220 ? 11.973 -46.969 5.327 1.00 87.12 220 ALA A O 1
ATOM 1758 N N . SER A 1 221 ? 13.833 -48.049 5.911 1.00 83.19 221 SER A N 1
ATOM 1759 C CA . SER A 1 221 ? 13.162 -48.995 6.807 1.00 83.19 221 SER A CA 1
ATOM 1760 C C . SER A 1 221 ? 13.861 -49.047 8.160 1.00 83.19 221 SER A C 1
ATOM 1762 O O . SER A 1 221 ? 14.986 -48.581 8.318 1.00 83.19 221 SER A O 1
ATOM 1764 N N . LYS A 1 222 ? 13.232 -49.682 9.159 1.00 75.06 222 LYS A N 1
ATOM 1765 C CA . LYS A 1 222 ? 13.848 -49.844 10.490 1.00 75.06 222 LYS A CA 1
ATOM 1766 C C . LYS A 1 222 ? 15.199 -50.577 10.452 1.00 75.06 222 LYS A C 1
ATOM 1768 O O . LYS A 1 222 ? 15.991 -50.403 11.371 1.00 75.06 222 LYS A O 1
ATOM 1773 N N . THR A 1 223 ? 15.445 -51.399 9.428 1.00 76.75 223 THR A N 1
ATOM 1774 C CA . THR A 1 223 ? 16.682 -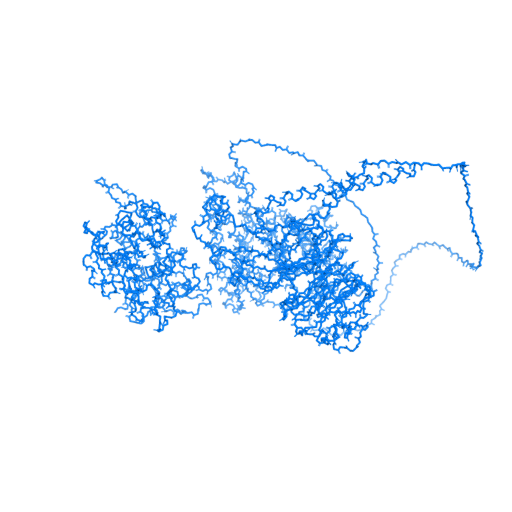52.177 9.247 1.00 76.75 223 THR A CA 1
ATOM 1775 C C . THR A 1 223 ? 17.677 -51.534 8.286 1.00 76.75 223 THR A C 1
ATOM 1777 O O . THR A 1 223 ? 18.865 -51.812 8.402 1.00 76.75 223 THR A O 1
ATOM 1780 N N . ASN A 1 224 ? 17.222 -50.688 7.355 1.00 85.00 224 ASN A N 1
ATOM 1781 C CA . ASN A 1 224 ? 18.084 -49.949 6.435 1.00 85.00 224 ASN A CA 1
ATOM 1782 C C . ASN A 1 224 ? 17.788 -48.447 6.524 1.00 85.00 224 ASN A C 1
ATOM 1784 O O . ASN A 1 224 ? 16.790 -47.977 5.977 1.00 85.00 224 ASN A O 1
ATOM 1788 N N . LYS A 1 225 ? 18.674 -47.726 7.216 1.00 89.88 225 LYS A N 1
ATOM 1789 C CA . LYS A 1 225 ? 18.621 -46.268 7.381 1.00 89.88 225 LYS A CA 1
ATOM 1790 C C . LYS A 1 225 ? 19.343 -45.503 6.268 1.00 89.88 225 LYS A C 1
ATOM 1792 O O . LYS A 1 225 ? 19.319 -44.280 6.286 1.00 89.88 225 LYS A O 1
ATOM 1797 N N . ILE A 1 226 ? 20.001 -46.196 5.340 1.00 94.06 226 ILE A N 1
ATOM 1798 C CA . ILE A 1 226 ? 20.732 -45.564 4.241 1.00 94.06 226 ILE A CA 1
ATOM 1799 C C . ILE A 1 226 ? 19.838 -45.542 3.003 1.00 94.06 226 ILE A C 1
ATOM 1801 O O . ILE A 1 226 ? 19.329 -46.587 2.582 1.00 94.06 226 ILE A O 1
ATOM 1805 N N . VAL A 1 227 ? 19.674 -44.360 2.414 1.00 95.75 227 VAL A N 1
ATOM 1806 C CA . VAL A 1 227 ? 18.933 -44.148 1.166 1.00 95.75 227 VAL A CA 1
ATOM 1807 C C . VAL A 1 227 ? 19.895 -43.622 0.106 1.00 95.75 227 VAL A C 1
ATOM 1809 O O . VAL A 1 227 ? 20.597 -42.637 0.314 1.00 95.75 227 VAL A O 1
ATOM 1812 N N . ASN A 1 228 ? 19.918 -44.301 -1.037 1.00 94.06 228 ASN A N 1
ATOM 1813 C CA . ASN A 1 228 ? 20.655 -43.870 -2.223 1.00 94.06 228 ASN A CA 1
ATOM 1814 C C . ASN A 1 228 ? 19.763 -42.952 -3.074 1.00 94.06 228 ASN A C 1
ATOM 1816 O O . ASN A 1 228 ? 18.534 -43.032 -2.960 1.00 94.06 228 ASN A O 1
ATOM 1820 N N . PRO A 1 229 ? 20.332 -42.098 -3.941 1.00 95.75 229 PRO A N 1
ATOM 1821 C CA . PRO A 1 229 ? 19.523 -41.219 -4.773 1.00 95.75 229 PRO A CA 1
ATOM 1822 C C . PRO A 1 229 ? 18.643 -42.053 -5.707 1.00 95.75 229 PRO A C 1
ATOM 1824 O O . PRO A 1 229 ? 19.117 -42.959 -6.392 1.00 95.75 229 PRO A O 1
ATOM 1827 N N . SER A 1 230 ? 17.353 -41.725 -5.753 1.00 94.12 230 SER A N 1
ATOM 1828 C CA . SER A 1 230 ? 16.412 -42.302 -6.720 1.00 94.12 230 SER A CA 1
ATOM 1829 C C . SER A 1 230 ? 16.765 -41.889 -8.149 1.00 94.12 230 SER A C 1
ATOM 1831 O O . SER A 1 230 ? 16.522 -42.631 -9.101 1.00 94.12 230 SER A O 1
ATOM 1833 N N . ARG A 1 231 ? 17.355 -40.696 -8.290 1.00 95.50 231 ARG A N 1
ATOM 1834 C CA . ARG A 1 231 ? 17.758 -40.124 -9.565 1.00 95.50 231 ARG A CA 1
ATOM 1835 C C . ARG A 1 231 ? 18.880 -39.108 -9.383 1.00 95.50 231 ARG A C 1
ATOM 1837 O O . ARG A 1 231 ? 18.841 -38.327 -8.436 1.00 95.50 231 ARG A O 1
ATOM 1844 N N . THR A 1 232 ? 19.822 -39.097 -10.320 1.00 97.56 232 THR A N 1
ATOM 1845 C CA . THR A 1 232 ? 20.945 -38.150 -10.367 1.00 97.56 232 THR A CA 1
ATOM 1846 C C . THR A 1 232 ? 20.948 -37.456 -11.720 1.00 97.56 232 THR A C 1
ATOM 1848 O O . THR A 1 232 ? 20.909 -38.135 -12.746 1.00 97.56 232 THR A O 1
ATOM 1851 N N . TYR A 1 233 ? 21.001 -36.129 -11.716 1.00 98.12 233 TYR A N 1
ATOM 1852 C CA . TYR A 1 233 ? 21.144 -35.290 -12.899 1.00 98.12 233 TYR A CA 1
ATOM 1853 C C . TYR A 1 233 ? 22.555 -34.706 -12.971 1.00 98.12 233 TYR A C 1
ATOM 1855 O O . TYR A 1 233 ? 23.116 -34.308 -11.949 1.00 98.12 233 TYR A O 1
ATOM 1863 N N . THR A 1 234 ? 23.111 -34.668 -14.182 1.00 97.25 234 THR A N 1
ATOM 1864 C CA . THR A 1 234 ? 24.485 -34.225 -14.486 1.00 97.25 234 THR A CA 1
ATOM 1865 C C . THR A 1 234 ? 24.479 -33.230 -15.652 1.00 97.25 234 THR A C 1
ATOM 1867 O O . THR A 1 234 ? 25.242 -33.365 -16.608 1.00 97.25 234 THR A O 1
ATOM 1870 N N . HIS A 1 235 ? 23.512 -32.313 -15.644 1.00 96.31 235 HIS A N 1
ATOM 1871 C CA . HIS A 1 235 ? 23.240 -31.358 -16.725 1.00 96.31 235 HIS A CA 1
ATOM 1872 C C . HIS A 1 235 ? 24.010 -30.036 -16.596 1.00 96.31 235 HIS A C 1
ATOM 1874 O O . HIS A 1 235 ? 24.115 -29.307 -17.582 1.00 96.31 235 HIS A O 1
ATOM 1880 N N . HIS A 1 236 ? 24.534 -29.723 -15.410 1.00 97.44 236 HIS A N 1
ATOM 1881 C CA . HIS A 1 236 ? 25.406 -28.570 -15.175 1.00 97.44 236 HIS A CA 1
ATOM 1882 C C . HIS A 1 236 ? 26.878 -28.929 -15.394 1.00 97.44 236 HIS A C 1
ATOM 1884 O O . HIS A 1 236 ? 27.275 -30.086 -15.244 1.00 97.44 236 HIS A O 1
ATOM 1890 N N . SER A 1 237 ? 27.689 -27.934 -15.759 1.00 95.94 237 SER A N 1
ATOM 1891 C CA . SER A 1 237 ? 29.136 -28.108 -15.976 1.00 95.94 237 SER A CA 1
ATOM 1892 C C . SER A 1 237 ? 30.009 -27.629 -14.813 1.00 95.94 237 SER A C 1
ATOM 1894 O O . SER A 1 237 ? 31.227 -27.790 -14.871 1.00 95.94 237 SER A O 1
ATOM 1896 N N . ALA A 1 238 ? 29.408 -27.039 -13.778 1.00 97.19 238 ALA A N 1
ATOM 1897 C CA . ALA A 1 238 ? 30.092 -26.518 -12.597 1.00 97.19 238 ALA A CA 1
ATOM 1898 C C . ALA A 1 238 ? 29.261 -26.764 -11.321 1.00 97.19 238 ALA A C 1
ATOM 1900 O O . ALA A 1 238 ? 28.272 -27.501 -11.354 1.00 97.19 238 ALA A O 1
ATOM 1901 N N . ILE A 1 239 ? 29.694 -26.198 -10.189 1.00 97.75 239 ILE A N 1
ATOM 1902 C CA . ILE A 1 239 ? 29.041 -26.334 -8.876 1.00 97.75 239 ILE A CA 1
ATOM 1903 C C . ILE A 1 239 ? 27.570 -25.930 -8.990 1.00 97.75 239 ILE A C 1
ATOM 1905 O O . ILE A 1 239 ? 27.260 -24.910 -9.603 1.00 97.75 239 ILE A O 1
ATOM 1909 N N . VAL A 1 240 ? 26.659 -26.731 -8.431 1.00 98.25 240 VAL A N 1
ATOM 1910 C CA . VAL A 1 240 ? 25.229 -26.399 -8.411 1.00 98.25 240 VAL A CA 1
ATOM 1911 C C . VAL A 1 240 ? 24.891 -25.816 -7.044 1.00 98.25 240 VAL A C 1
ATOM 1913 O O . VAL A 1 240 ? 24.873 -26.537 -6.044 1.00 98.25 240 VAL A O 1
ATOM 1916 N N . ASN A 1 241 ? 24.635 -24.511 -7.012 1.00 97.25 241 ASN A N 1
ATOM 1917 C CA . ASN A 1 241 ? 24.524 -23.746 -5.772 1.00 97.25 241 ASN A CA 1
ATOM 1918 C C . ASN A 1 241 ? 23.177 -23.946 -5.082 1.00 97.25 241 ASN A C 1
ATOM 1920 O O . ASN A 1 241 ? 23.123 -24.120 -3.863 1.00 97.25 241 ASN A O 1
ATOM 1924 N N . ASP A 1 242 ? 22.086 -23.992 -5.852 1.00 98.00 242 ASP A N 1
ATOM 1925 C CA . ASP A 1 242 ? 20.748 -24.127 -5.285 1.00 98.00 242 ASP A CA 1
ATOM 1926 C C . ASP A 1 242 ? 19.784 -24.904 -6.194 1.00 98.00 242 ASP A C 1
ATOM 1928 O O . ASP A 1 242 ? 19.964 -25.023 -7.413 1.00 98.00 242 ASP A O 1
ATOM 1932 N N . VAL A 1 243 ? 18.758 -25.485 -5.569 1.00 98.12 243 VAL A N 1
ATOM 1933 C CA . VAL A 1 243 ? 17.712 -26.275 -6.230 1.00 98.12 243 VAL A CA 1
ATOM 1934 C C . VAL A 1 243 ? 16.380 -26.066 -5.529 1.00 98.12 243 VAL A C 1
ATOM 1936 O O . VAL A 1 243 ? 16.311 -26.106 -4.302 1.00 98.12 243 VAL A O 1
ATOM 1939 N N . GLN A 1 244 ? 15.300 -25.915 -6.297 1.00 98.00 244 GLN A N 1
ATOM 1940 C CA . GLN A 1 244 ? 13.961 -25.741 -5.738 1.00 98.00 244 GLN A CA 1
ATOM 1941 C C . GLN A 1 244 ? 12.894 -26.491 -6.542 1.00 98.00 244 GLN A C 1
ATOM 1943 O O . GLN A 1 244 ? 12.901 -26.486 -7.774 1.00 98.00 244 GLN A O 1
ATOM 1948 N N . TYR A 1 245 ? 11.945 -27.122 -5.843 1.00 97.69 245 TYR A N 1
ATOM 1949 C CA . TYR A 1 245 ? 10.698 -27.588 -6.457 1.00 97.69 245 TYR A CA 1
ATOM 1950 C C . TYR A 1 245 ? 9.819 -26.411 -6.865 1.00 97.69 245 TYR A C 1
ATOM 1952 O O . TYR A 1 245 ? 9.654 -25.456 -6.108 1.00 97.69 245 TYR A O 1
ATOM 1960 N N . HIS A 1 246 ? 9.185 -26.528 -8.029 1.00 97.00 246 HIS A N 1
ATOM 1961 C CA . HIS A 1 246 ? 8.169 -25.574 -8.449 1.00 97.00 246 HIS A CA 1
ATOM 1962 C C . HIS A 1 246 ? 6.955 -25.621 -7.497 1.00 97.00 246 HIS A C 1
ATOM 1964 O O . HIS A 1 246 ? 6.505 -26.724 -7.170 1.00 97.00 246 HIS A O 1
ATOM 1970 N N . PRO A 1 247 ? 6.367 -24.481 -7.085 1.00 93.31 247 PRO A N 1
ATOM 1971 C CA . PRO A 1 247 ? 5.274 -24.435 -6.103 1.00 93.31 247 PRO A CA 1
ATOM 1972 C C . PRO A 1 247 ? 3.898 -24.853 -6.648 1.00 93.31 247 PRO A C 1
ATOM 1974 O O . PRO A 1 247 ? 3.050 -25.270 -5.861 1.00 93.31 247 PRO A O 1
ATOM 1977 N N . PHE A 1 248 ? 3.707 -24.842 -7.979 1.00 93.12 248 PHE A N 1
ATOM 1978 C CA . PHE A 1 248 ? 2.465 -25.309 -8.640 1.00 93.12 248 PHE A CA 1
ATOM 1979 C C . PHE A 1 248 ? 2.550 -26.620 -9.454 1.00 93.12 248 PHE A C 1
ATOM 1981 O O . PHE A 1 248 ? 1.538 -27.296 -9.637 1.00 93.12 248 PHE A O 1
ATOM 1988 N N . HIS A 1 249 ? 3.744 -27.022 -9.919 1.00 94.88 249 HIS A N 1
ATOM 1989 C CA . HIS A 1 249 ? 3.936 -28.184 -10.793 1.00 94.88 249 HIS A CA 1
ATOM 1990 C C . HIS A 1 249 ? 4.902 -29.201 -10.198 1.00 94.88 249 HIS A C 1
ATOM 1992 O O . HIS A 1 249 ? 6.115 -29.027 -10.250 1.00 94.88 249 HIS A O 1
ATOM 1998 N N . SER A 1 250 ? 4.371 -30.322 -9.706 1.00 93.31 250 SER A N 1
ATOM 1999 C CA . SER A 1 250 ? 5.179 -31.391 -9.098 1.00 93.31 250 SER A CA 1
ATOM 2000 C C . SER A 1 250 ? 6.352 -31.914 -9.937 1.00 93.31 250 SER A C 1
ATOM 2002 O O . SER A 1 250 ? 7.353 -32.282 -9.321 1.00 93.31 250 SER A O 1
ATOM 2004 N N . PRO A 1 251 ? 6.274 -32.004 -11.279 1.00 94.56 251 PRO A N 1
ATOM 2005 C CA . PRO A 1 251 ? 7.385 -32.528 -12.063 1.00 94.56 251 PRO A CA 1
ATOM 2006 C C . PRO A 1 251 ? 8.566 -31.578 -12.252 1.00 94.56 251 PRO A C 1
ATOM 2008 O O . PRO A 1 251 ? 9.605 -32.045 -12.717 1.00 94.56 251 PRO A O 1
ATOM 2011 N N . LEU A 1 252 ? 8.402 -30.283 -11.970 1.00 96.75 252 LEU A N 1
ATOM 2012 C CA . LEU A 1 252 ? 9.373 -29.257 -12.339 1.00 96.75 252 LEU A CA 1
ATOM 2013 C C . LEU A 1 252 ? 10.307 -28.909 -11.176 1.00 96.75 252 LEU A C 1
ATOM 2015 O O . LEU A 1 252 ? 9.869 -28.712 -10.039 1.00 96.75 252 LEU A O 1
ATOM 2019 N N . LEU A 1 253 ? 11.596 -28.802 -11.493 1.00 97.69 253 LEU A N 1
ATOM 2020 C CA . LEU A 1 253 ? 12.653 -28.348 -10.589 1.00 97.69 253 LEU A CA 1
ATOM 2021 C C . LEU A 1 253 ? 13.459 -27.249 -11.272 1.00 97.69 253 LEU A C 1
ATOM 2023 O O . LEU A 1 253 ? 13.832 -27.410 -12.432 1.00 97.69 253 LEU A O 1
ATOM 2027 N N . GLY A 1 254 ? 13.761 -26.176 -10.551 1.00 98.06 254 GLY A N 1
ATOM 2028 C CA . GLY A 1 254 ? 14.739 -25.178 -10.975 1.00 98.06 254 GLY A CA 1
ATOM 2029 C C . GLY A 1 254 ? 16.095 -25.441 -10.327 1.00 98.06 254 GLY A C 1
ATOM 2030 O O . GLY A 1 254 ? 16.149 -25.836 -9.160 1.00 98.06 254 GLY A O 1
ATOM 2031 N N . THR A 1 255 ? 17.173 -25.250 -11.083 1.00 98.38 255 THR A N 1
ATOM 2032 C CA . THR A 1 255 ? 18.560 -25.435 -10.637 1.00 98.38 255 THR A CA 1
ATOM 2033 C C . THR A 1 255 ? 19.431 -24.294 -11.154 1.00 98.38 255 THR A C 1
ATOM 2035 O O . THR A 1 255 ? 19.250 -23.852 -12.293 1.00 98.38 255 THR A O 1
ATOM 2038 N N . VAL A 1 256 ? 20.371 -23.827 -10.332 1.00 98.25 256 VAL A N 1
ATOM 2039 C CA . VAL A 1 256 ? 21.317 -22.750 -10.677 1.00 98.25 256 VAL A CA 1
ATOM 2040 C C . VAL A 1 256 ? 22.745 -23.121 -10.294 1.00 98.25 256 VAL A C 1
ATOM 2042 O O . VAL A 1 256 ? 22.955 -23.923 -9.382 1.00 98.25 256 VAL A O 1
ATOM 2045 N N . SER A 1 257 ? 23.724 -22.578 -11.014 1.00 98.06 257 SER A N 1
ATOM 2046 C CA . SER A 1 257 ? 25.111 -23.042 -10.949 1.00 98.06 257 SER A CA 1
ATOM 2047 C C . SER A 1 257 ? 26.129 -21.937 -11.244 1.00 98.06 257 SER A C 1
ATOM 2049 O O . SER A 1 257 ? 25.818 -20.938 -11.898 1.00 98.06 257 SER A O 1
ATOM 2051 N N . ASP A 1 258 ? 27.373 -22.184 -10.830 1.00 97.69 258 ASP A N 1
ATOM 2052 C CA . ASP A 1 258 ? 28.583 -21.451 -11.229 1.00 97.69 258 ASP A CA 1
ATOM 2053 C C . ASP A 1 258 ? 28.818 -21.443 -12.746 1.00 97.69 258 ASP A C 1
ATOM 2055 O O . ASP A 1 258 ? 29.574 -20.624 -13.257 1.00 97.69 258 ASP A O 1
ATOM 2059 N N . ASP A 1 259 ? 28.155 -22.322 -13.505 1.00 96.25 259 ASP A N 1
ATOM 2060 C CA . ASP A 1 259 ? 28.191 -22.278 -14.970 1.00 96.25 259 ASP A CA 1
ATOM 2061 C C . ASP A 1 259 ? 27.368 -21.121 -15.572 1.00 96.25 259 ASP A C 1
ATOM 2063 O O . ASP A 1 259 ? 27.228 -21.043 -16.795 1.00 96.25 259 ASP A O 1
ATOM 2067 N N . MET A 1 260 ? 26.866 -20.219 -14.718 1.00 96.50 260 MET A N 1
ATOM 2068 C CA . MET A 1 260 ? 26.093 -19.013 -15.033 1.00 96.50 260 MET A CA 1
ATOM 2069 C C . MET A 1 260 ? 24.717 -19.308 -15.641 1.00 96.50 260 MET A C 1
ATOM 2071 O O . MET A 1 260 ? 24.158 -18.483 -16.370 1.00 96.50 260 MET A O 1
ATOM 2075 N N . THR A 1 261 ? 24.158 -20.499 -15.391 1.00 96.44 261 THR A N 1
ATOM 2076 C CA . THR A 1 261 ? 22.902 -20.920 -16.026 1.00 96.44 261 THR A CA 1
ATOM 2077 C C . THR A 1 261 ? 21.805 -21.246 -15.027 1.00 96.44 261 THR A C 1
ATOM 2079 O O . THR A 1 261 ? 22.019 -21.912 -14.015 1.00 96.44 261 THR A O 1
ATOM 2082 N N . LEU A 1 262 ? 20.591 -20.811 -15.368 1.00 98.06 262 LEU A N 1
ATOM 2083 C CA . LEU A 1 262 ? 19.349 -21.302 -14.789 1.00 98.06 262 LEU A CA 1
ATOM 2084 C C . LEU A 1 262 ? 18.821 -22.425 -15.682 1.00 98.06 262 LEU A C 1
ATOM 2086 O O . LEU A 1 262 ? 18.640 -22.246 -16.892 1.00 98.06 262 LEU A O 1
ATOM 2090 N N . GLN A 1 263 ? 18.544 -23.583 -15.092 1.00 97.56 263 GLN A N 1
ATOM 2091 C CA . GLN A 1 263 ? 18.015 -24.738 -15.810 1.00 97.56 263 GLN A CA 1
ATOM 2092 C C . GLN A 1 263 ? 16.759 -25.283 -15.130 1.00 97.56 263 GLN A C 1
ATOM 2094 O O . GLN A 1 263 ? 16.693 -25.401 -13.909 1.00 97.56 263 GLN A O 1
ATOM 2099 N N . ILE A 1 264 ? 15.752 -25.622 -15.938 1.00 97.88 264 ILE A N 1
ATOM 2100 C CA . ILE A 1 264 ? 14.510 -26.253 -15.487 1.00 97.88 264 ILE A CA 1
ATOM 2101 C C . ILE A 1 264 ? 14.524 -27.720 -15.901 1.00 97.88 264 ILE A C 1
ATOM 2103 O O . ILE A 1 264 ? 14.650 -28.055 -17.084 1.00 97.88 264 ILE A O 1
ATOM 2107 N N . LEU A 1 265 ? 14.370 -28.608 -14.927 1.00 97.69 265 LEU A N 1
ATOM 2108 C CA . LEU A 1 265 ? 14.257 -30.046 -15.132 1.00 97.69 265 LEU A CA 1
ATOM 2109 C C . LEU A 1 265 ? 12.790 -30.469 -15.144 1.00 97.69 265 LEU A C 1
ATOM 2111 O O . LEU A 1 265 ? 11.990 -29.991 -14.343 1.00 97.69 265 LEU A O 1
ATOM 2115 N N . ASP A 1 266 ? 12.465 -31.438 -16.000 1.00 96.06 266 ASP A N 1
ATOM 2116 C CA . ASP A 1 266 ? 11.215 -32.193 -15.927 1.00 96.06 266 ASP A CA 1
ATOM 2117 C C . ASP A 1 266 ? 11.522 -33.619 -15.473 1.00 96.06 266 ASP A C 1
ATOM 2119 O O . ASP A 1 266 ? 12.089 -34.429 -16.213 1.00 96.06 266 ASP A O 1
ATOM 2123 N N . THR A 1 267 ? 11.109 -33.942 -14.253 1.00 94.81 267 THR A N 1
ATOM 2124 C CA . THR A 1 267 ? 11.351 -35.248 -13.628 1.00 94.81 267 THR A CA 1
ATOM 2125 C C . THR A 1 267 ? 10.652 -36.418 -14.322 1.00 94.81 267 THR A C 1
ATOM 2127 O O . THR A 1 267 ? 10.964 -37.571 -14.021 1.00 94.81 267 THR A O 1
ATOM 2130 N N . ARG A 1 268 ? 9.750 -36.163 -15.278 1.00 94.19 268 ARG A N 1
ATOM 2131 C CA . ARG A 1 268 ? 9.118 -37.197 -16.117 1.00 94.19 268 ARG A CA 1
ATOM 2132 C C . ARG A 1 268 ? 9.968 -37.576 -17.325 1.00 94.19 268 ARG A C 1
ATOM 2134 O O . ARG A 1 268 ? 9.813 -38.681 -17.841 1.00 94.19 268 ARG A O 1
ATOM 2141 N N . SER A 1 269 ? 10.842 -36.679 -17.791 1.00 93.56 269 SER A N 1
ATOM 2142 C CA . SER A 1 269 ? 11.791 -36.996 -18.864 1.00 93.56 269 SER A CA 1
ATOM 2143 C C . SER A 1 269 ? 12.711 -38.113 -18.383 1.00 93.56 269 SER A C 1
ATOM 2145 O O . SER A 1 269 ? 13.119 -38.039 -17.233 1.00 93.56 269 SER A O 1
ATOM 2147 N N . PRO A 1 270 ? 13.070 -39.131 -19.183 1.00 90.31 270 PRO A N 1
ATOM 2148 C CA . PRO A 1 270 ? 14.049 -40.140 -18.778 1.00 90.31 270 PRO A CA 1
ATOM 2149 C C . PRO A 1 270 ? 15.504 -39.649 -18.883 1.00 90.31 270 PRO A C 1
ATOM 2151 O O . PRO A 1 270 ? 16.381 -40.232 -18.251 1.00 90.31 270 PRO A O 1
ATOM 2154 N N . ASP A 1 271 ? 15.772 -38.588 -19.652 1.00 93.19 271 ASP A N 1
ATOM 2155 C CA . ASP A 1 271 ? 17.120 -38.028 -19.806 1.00 93.19 271 ASP A CA 1
ATOM 2156 C C . ASP A 1 271 ? 17.536 -37.288 -18.526 1.00 93.19 271 ASP A C 1
ATOM 2158 O O . ASP A 1 271 ? 16.790 -36.460 -18.006 1.00 93.19 271 ASP A O 1
ATOM 2162 N N . THR A 1 272 ? 18.705 -37.627 -17.983 1.00 95.00 272 THR A N 1
ATOM 2163 C CA . THR A 1 272 ? 19.297 -36.998 -16.790 1.00 95.00 272 THR A CA 1
ATOM 2164 C C . THR A 1 272 ? 20.489 -36.099 -17.103 1.00 95.00 272 THR A C 1
ATOM 2166 O O . THR A 1 272 ? 21.048 -35.481 -16.200 1.00 95.00 272 THR A O 1
ATOM 2169 N N . THR A 1 273 ? 20.902 -36.036 -18.366 1.00 94.88 273 THR A N 1
ATOM 2170 C CA . THR A 1 273 ? 22.087 -35.289 -18.814 1.00 94.88 273 THR A CA 1
ATOM 2171 C C . THR A 1 273 ? 21.733 -33.936 -19.421 1.00 94.88 273 THR A C 1
ATOM 2173 O O . THR A 1 273 ? 22.619 -33.140 -19.722 1.00 94.88 273 THR A O 1
ATOM 2176 N N . ARG A 1 274 ? 20.437 -33.665 -19.611 1.00 90.81 274 ARG A N 1
ATOM 2177 C CA . ARG A 1 274 ? 19.917 -32.444 -20.227 1.00 90.81 274 ARG A CA 1
ATOM 2178 C C . ARG A 1 274 ? 18.734 -31.902 -19.441 1.00 90.81 274 ARG A C 1
ATOM 2180 O O . ARG A 1 274 ? 17.921 -32.666 -18.922 1.00 90.81 274 ARG A O 1
ATOM 2187 N N . SER A 1 275 ? 18.628 -30.581 -19.401 1.00 93.69 275 SER A N 1
ATOM 2188 C CA . SER A 1 275 ? 17.456 -29.879 -18.888 1.00 93.69 275 SER A CA 1
ATOM 2189 C C . SER A 1 275 ? 16.332 -29.820 -19.922 1.00 93.69 275 SER A C 1
ATOM 2191 O O . SER A 1 275 ? 16.548 -30.016 -21.120 1.00 93.69 275 SER A O 1
ATOM 2193 N N . ALA A 1 276 ? 15.108 -29.576 -19.451 1.00 93.12 276 ALA A N 1
ATOM 2194 C CA . ALA A 1 276 ? 13.957 -29.355 -20.321 1.00 93.12 276 ALA A CA 1
ATOM 2195 C C . ALA A 1 276 ? 14.030 -27.969 -20.978 1.00 93.12 276 ALA A C 1
ATOM 2197 O O . ALA A 1 276 ? 13.742 -27.830 -22.165 1.00 93.12 276 ALA A O 1
ATOM 2198 N N . VAL A 1 277 ? 14.440 -26.960 -20.204 1.00 94.19 277 VAL A N 1
ATOM 2199 C CA . VAL A 1 277 ? 14.701 -25.596 -20.675 1.00 94.19 277 VAL A CA 1
ATOM 2200 C C . VAL A 1 277 ? 15.915 -25.042 -19.929 1.00 94.19 277 VAL A C 1
ATOM 2202 O O . VAL A 1 277 ? 16.089 -25.301 -18.739 1.00 94.19 277 VAL A O 1
ATOM 2205 N N . LYS A 1 278 ? 16.739 -24.267 -20.632 1.00 94.12 278 LYS A N 1
ATOM 2206 C CA . LYS A 1 278 ? 17.914 -23.562 -20.112 1.00 94.12 278 LYS A CA 1
ATOM 2207 C C . LYS A 1 278 ? 17.786 -22.071 -20.430 1.00 94.12 278 LYS A C 1
ATOM 2209 O O . LYS A 1 278 ? 17.237 -21.724 -21.481 1.00 94.12 278 LYS A O 1
ATOM 2214 N N . SER A 1 279 ? 18.274 -21.212 -19.539 1.00 95.56 279 SER A N 1
ATOM 2215 C CA . SER A 1 279 ? 18.324 -19.770 -19.771 1.00 95.56 279 SER A CA 1
ATOM 2216 C C . SER A 1 279 ? 19.212 -19.398 -20.963 1.00 95.56 279 SER A C 1
ATOM 2218 O O . SER A 1 279 ? 20.121 -20.147 -21.327 1.00 95.56 279 SER A O 1
ATOM 2220 N N . GLY A 1 280 ? 18.957 -18.238 -21.573 1.00 88.12 280 GLY A N 1
ATOM 2221 C CA . GLY A 1 280 ? 19.822 -17.693 -22.624 1.00 88.12 280 GLY A CA 1
ATOM 2222 C C . GLY A 1 280 ? 21.267 -17.501 -22.143 1.00 88.12 280 GLY A C 1
ATOM 2223 O O . GLY A 1 280 ? 21.515 -17.301 -20.952 1.00 88.12 280 GLY A O 1
ATOM 2224 N N . GLU A 1 281 ? 22.232 -17.567 -23.062 1.00 86.94 281 GLU A N 1
ATOM 2225 C CA . GLU A 1 281 ? 23.641 -17.306 -22.743 1.00 86.94 281 GLU A CA 1
ATOM 2226 C C . GLU A 1 281 ? 23.862 -15.821 -22.396 1.00 86.94 281 GLU A C 1
ATOM 2228 O O . GLU A 1 281 ? 23.238 -14.936 -22.986 1.00 86.94 281 GLU A O 1
ATOM 2233 N N . GLY A 1 282 ? 24.746 -15.548 -21.428 1.00 83.81 282 GLY A N 1
ATOM 2234 C CA . GLY A 1 282 ? 25.169 -14.189 -21.059 1.00 83.81 282 GLY A CA 1
ATOM 2235 C C . GLY A 1 282 ? 24.130 -13.333 -20.321 1.00 83.81 282 GLY A C 1
ATOM 2236 O O . GLY A 1 282 ? 24.237 -12.111 -20.338 1.00 83.81 282 GLY A O 1
ATOM 2237 N N . GLN A 1 283 ? 23.106 -13.939 -19.711 1.00 90.25 283 GLN A N 1
ATOM 2238 C CA . GLN A 1 283 ? 22.061 -13.199 -18.981 1.00 90.25 283 GLN A CA 1
ATOM 2239 C C . GLN A 1 283 ? 22.482 -12.766 -17.565 1.00 90.25 283 GLN A C 1
ATOM 2241 O O . GLN A 1 283 ? 22.094 -11.682 -17.115 1.00 90.25 283 GLN A O 1
ATOM 2246 N N . HIS A 1 284 ? 23.275 -13.610 -16.904 1.00 94.50 284 HIS A N 1
ATOM 2247 C CA . HIS A 1 284 ? 24.127 -13.264 -15.768 1.00 94.50 284 HIS A CA 1
ATOM 2248 C C . HIS A 1 284 ? 25.579 -13.259 -16.243 1.00 94.50 284 HIS A C 1
ATOM 2250 O O . HIS A 1 284 ? 25.928 -14.000 -17.170 1.00 94.50 284 HIS A O 1
ATOM 2256 N N . THR A 1 285 ? 26.407 -12.411 -15.638 1.00 95.19 285 THR A N 1
ATOM 2257 C CA . THR A 1 285 ? 27.830 -12.294 -16.005 1.00 95.19 285 THR A CA 1
ATOM 2258 C C . THR A 1 285 ? 28.763 -13.058 -15.072 1.00 95.19 285 THR A C 1
ATOM 2260 O O . THR A 1 285 ? 29.962 -13.089 -15.336 1.00 95.19 285 THR A O 1
ATOM 2263 N N . ASP A 1 286 ? 28.224 -13.653 -14.007 1.00 97.12 286 ASP A N 1
ATOM 2264 C CA . ASP A 1 286 ? 28.966 -14.445 -13.025 1.00 97.12 286 ASP A CA 1
ATOM 2265 C C . ASP A 1 286 ? 28.082 -15.557 -12.416 1.00 97.12 286 ASP A C 1
ATOM 2267 O O . ASP A 1 286 ? 26.911 -15.709 -12.791 1.00 97.12 286 ASP A O 1
ATOM 2271 N N . ALA A 1 287 ? 28.641 -16.360 -11.506 1.00 96.38 287 ALA A N 1
ATOM 2272 C CA . ALA A 1 287 ? 27.989 -17.500 -10.859 1.00 96.38 287 ALA A CA 1
ATOM 2273 C C . ALA A 1 287 ? 26.593 -17.160 -10.304 1.00 96.38 287 ALA A C 1
ATOM 2275 O O . ALA A 1 287 ? 26.368 -16.079 -9.757 1.00 96.38 287 ALA A O 1
ATOM 2276 N N . ILE A 1 288 ? 25.631 -18.081 -10.440 1.00 98.12 288 ILE A N 1
ATOM 2277 C CA . ILE A 1 288 ? 24.276 -17.906 -9.893 1.00 98.12 288 ILE A CA 1
ATOM 2278 C C . ILE A 1 288 ? 24.170 -18.685 -8.579 1.00 98.12 288 ILE A C 1
ATOM 2280 O O . ILE A 1 288 ? 24.210 -19.916 -8.579 1.00 98.12 288 ILE A O 1
ATOM 2284 N N . ASN A 1 289 ? 24.007 -17.970 -7.467 1.00 96.56 289 ASN A N 1
ATOM 2285 C CA . ASN A 1 289 ? 24.073 -18.510 -6.106 1.00 96.56 289 ASN A CA 1
ATOM 2286 C C . ASN A 1 289 ? 22.738 -19.065 -5.596 1.00 96.56 289 ASN A C 1
ATOM 2288 O O . ASN A 1 289 ? 22.725 -20.040 -4.850 1.00 96.56 289 ASN A O 1
ATOM 2292 N N . ALA A 1 290 ? 21.609 -18.454 -5.970 1.00 97.00 290 ALA A N 1
ATOM 2293 C CA . ALA A 1 290 ? 20.295 -18.841 -5.453 1.00 97.00 290 ALA A CA 1
ATOM 2294 C C . ALA A 1 290 ? 19.183 -18.680 -6.493 1.00 97.00 290 ALA A C 1
ATOM 2296 O O . ALA A 1 290 ? 19.269 -17.828 -7.383 1.00 97.00 290 ALA A O 1
ATOM 2297 N N . LEU A 1 291 ? 18.115 -19.472 -6.348 1.00 97.75 291 LEU A N 1
ATOM 2298 C CA . LEU A 1 291 ? 16.863 -19.280 -7.080 1.00 97.75 291 LEU A CA 1
ATOM 2299 C C . LEU A 1 291 ? 15.660 -19.265 -6.137 1.00 97.75 291 LEU A C 1
ATOM 2301 O O . LEU A 1 291 ? 15.658 -19.926 -5.102 1.00 97.75 291 LEU A O 1
ATOM 2305 N N . ALA A 1 292 ? 14.608 -18.557 -6.535 1.00 97.75 292 ALA A N 1
ATOM 2306 C CA . ALA A 1 292 ? 13.342 -18.559 -5.819 1.00 97.75 292 ALA A CA 1
ATOM 2307 C C . ALA A 1 292 ? 12.160 -18.500 -6.797 1.00 97.75 292 ALA A C 1
ATOM 2309 O O . ALA A 1 292 ? 11.974 -17.506 -7.500 1.00 97.75 292 ALA A O 1
ATOM 2310 N N . PHE A 1 293 ? 11.331 -19.544 -6.830 1.00 97.44 293 PHE A N 1
ATOM 2311 C CA . PHE A 1 293 ? 10.024 -19.511 -7.492 1.00 97.44 293 PHE A CA 1
ATOM 2312 C C . PHE A 1 293 ? 9.046 -18.632 -6.719 1.00 97.44 293 PHE A C 1
ATOM 2314 O O . PHE A 1 293 ? 8.982 -18.711 -5.490 1.00 97.44 293 PHE A O 1
ATOM 2321 N N . ASN A 1 294 ? 8.245 -17.851 -7.442 1.00 95.69 294 ASN A N 1
ATOM 2322 C CA . ASN A 1 294 ? 7.184 -17.068 -6.832 1.00 95.69 294 ASN A CA 1
ATOM 2323 C C . ASN A 1 294 ? 6.054 -18.008 -6.347 1.00 95.69 294 ASN A C 1
ATOM 2325 O O . ASN A 1 294 ? 5.548 -18.817 -7.130 1.00 95.69 294 ASN A O 1
ATOM 2329 N N . PRO A 1 295 ? 5.653 -17.949 -5.062 1.00 90.12 295 PRO A N 1
ATOM 2330 C CA . PRO A 1 295 ? 4.634 -18.837 -4.507 1.00 90.12 295 PRO A CA 1
ATOM 2331 C C . PRO A 1 295 ? 3.201 -18.472 -4.928 1.00 90.12 295 PRO A C 1
ATOM 2333 O O . PRO A 1 295 ? 2.305 -19.292 -4.734 1.00 90.12 295 PRO A O 1
ATOM 2336 N N . ALA A 1 296 ? 2.976 -17.277 -5.484 1.00 88.81 296 ALA A N 1
ATOM 2337 C CA . ALA A 1 296 ? 1.679 -16.787 -5.957 1.00 88.81 296 ALA A CA 1
ATOM 2338 C C . ALA A 1 296 ? 1.559 -16.809 -7.494 1.00 88.81 296 ALA A C 1
ATOM 2340 O O . ALA A 1 296 ? 0.497 -17.142 -8.021 1.00 88.81 296 ALA A O 1
ATOM 2341 N N . ALA A 1 297 ? 2.650 -16.527 -8.215 1.00 92.06 297 ALA A N 1
ATOM 2342 C CA . ALA A 1 297 ? 2.677 -16.462 -9.675 1.00 92.06 297 ALA A CA 1
ATOM 2343 C C . ALA A 1 297 ? 3.350 -17.695 -10.307 1.00 92.06 297 ALA A C 1
ATOM 2345 O O . ALA A 1 297 ? 4.557 -17.893 -10.205 1.00 92.06 297 ALA A O 1
ATOM 2346 N N . GLU A 1 298 ? 2.567 -18.494 -11.037 1.00 93.81 298 GLU A N 1
ATOM 2347 C CA . GLU A 1 298 ? 2.977 -19.798 -11.581 1.00 93.81 298 GLU A CA 1
ATOM 2348 C C . GLU A 1 298 ? 4.204 -19.764 -12.500 1.00 93.81 298 GLU A C 1
ATOM 2350 O O . GLU A 1 298 ? 4.942 -20.737 -12.558 1.00 93.81 298 GLU A O 1
ATOM 2355 N N . THR A 1 299 ? 4.423 -18.690 -13.255 1.00 94.75 299 THR A N 1
ATOM 2356 C CA . THR A 1 299 ? 5.482 -18.649 -14.276 1.00 94.75 299 THR A CA 1
ATOM 2357 C C . THR A 1 299 ? 6.681 -17.800 -13.877 1.00 94.75 299 THR A C 1
ATOM 2359 O O . THR A 1 299 ? 7.627 -17.718 -14.657 1.00 94.75 299 THR A O 1
ATOM 2362 N N . VAL A 1 300 ? 6.648 -17.157 -12.707 1.00 96.69 300 VAL A N 1
ATOM 2363 C CA . VAL A 1 300 ? 7.652 -16.167 -12.295 1.00 96.69 300 VAL A CA 1
ATOM 2364 C C . VAL A 1 300 ? 8.643 -16.783 -11.314 1.00 96.69 300 VAL A C 1
ATOM 2366 O O . VAL A 1 300 ? 8.265 -17.470 -10.364 1.00 96.69 300 VAL A O 1
ATOM 2369 N N . LEU A 1 301 ? 9.928 -16.514 -11.524 1.00 97.69 301 LEU A N 1
ATOM 2370 C CA . LEU A 1 301 ? 10.995 -16.859 -10.584 1.00 97.69 301 LEU A CA 1
ATOM 2371 C C . LEU A 1 301 ? 12.095 -15.795 -10.606 1.00 97.69 301 LEU A C 1
ATOM 2373 O O . LEU A 1 301 ? 12.212 -15.033 -11.565 1.00 97.69 301 LEU A O 1
ATOM 2377 N N . ALA A 1 302 ? 12.910 -15.773 -9.558 1.00 98.38 302 ALA A N 1
ATOM 2378 C CA . ALA A 1 302 ? 14.071 -14.903 -9.429 1.00 98.38 302 ALA A CA 1
ATOM 2379 C C . ALA A 1 302 ? 15.362 -15.723 -9.285 1.00 98.38 302 ALA A C 1
ATOM 2381 O O . ALA A 1 302 ? 15.336 -16.822 -8.723 1.00 98.38 302 ALA A O 1
ATOM 2382 N N . THR A 1 303 ? 16.483 -15.186 -9.763 1.00 98.56 303 THR A N 1
ATOM 2383 C CA . THR A 1 303 ? 17.832 -15.737 -9.553 1.00 98.56 303 THR A CA 1
ATOM 2384 C C . THR A 1 303 ? 18.778 -14.664 -9.033 1.00 98.56 303 THR A C 1
ATOM 2386 O O . THR A 1 303 ? 18.723 -13.531 -9.497 1.00 98.56 303 THR A O 1
ATOM 2389 N N . ALA A 1 304 ? 19.645 -15.015 -8.086 1.00 97.50 304 ALA A N 1
ATOM 2390 C CA . ALA A 1 304 ? 20.645 -14.123 -7.497 1.00 97.50 304 ALA A CA 1
ATOM 2391 C C . ALA A 1 304 ? 22.049 -14.572 -7.890 1.00 97.50 304 ALA A C 1
ATOM 2393 O O . ALA A 1 304 ? 22.327 -15.774 -7.888 1.00 97.50 304 ALA A O 1
ATOM 2394 N N . SER A 1 305 ? 22.922 -13.619 -8.208 1.00 97.75 305 SER A N 1
ATOM 2395 C CA . SER A 1 305 ? 24.247 -13.901 -8.755 1.00 97.75 305 SER A CA 1
ATOM 2396 C C . SER A 1 305 ? 25.368 -13.158 -8.028 1.00 97.75 305 SER A C 1
ATOM 2398 O O . SER A 1 305 ? 25.167 -12.148 -7.345 1.00 97.75 305 SER A O 1
ATOM 2400 N N . GLU A 1 306 ? 26.577 -13.685 -8.195 1.00 96.94 306 GLU A N 1
ATOM 2401 C CA . GLU A 1 306 ? 27.834 -13.036 -7.840 1.00 96.94 306 GLU A CA 1
ATOM 2402 C C . GLU A 1 306 ? 28.082 -11.748 -8.645 1.00 96.94 306 GLU A C 1
ATOM 2404 O O . GLU A 1 306 ? 28.784 -10.856 -8.169 1.00 96.94 306 GLU A O 1
ATOM 2409 N N . ASP A 1 307 ? 27.381 -11.557 -9.772 1.00 96.00 307 ASP A N 1
ATOM 2410 C CA . ASP A 1 307 ? 27.369 -10.298 -10.530 1.00 96.00 307 ASP A CA 1
ATOM 2411 C C . ASP A 1 307 ? 26.663 -9.127 -9.818 1.00 96.00 307 ASP A C 1
ATOM 2413 O O . ASP A 1 307 ? 26.582 -8.028 -10.370 1.00 96.00 307 ASP A O 1
ATOM 2417 N N . LYS A 1 308 ? 26.223 -9.341 -8.567 1.00 97.25 308 LYS A N 1
ATOM 2418 C CA . LYS A 1 308 ? 25.575 -8.369 -7.666 1.00 97.25 308 LYS A CA 1
ATOM 2419 C C . LYS A 1 308 ? 24.136 -8.031 -8.049 1.00 97.25 308 LYS A C 1
ATOM 2421 O O . LYS A 1 308 ? 23.521 -7.180 -7.406 1.00 97.25 308 LYS A O 1
ATOM 2426 N N . THR A 1 309 ? 23.588 -8.692 -9.065 1.00 97.12 309 THR A N 1
ATOM 2427 C CA . THR A 1 309 ? 22.227 -8.455 -9.543 1.00 97.12 309 THR A CA 1
ATOM 2428 C C . THR A 1 309 ? 21.306 -9.627 -9.240 1.00 97.12 309 THR A C 1
ATOM 2430 O O . THR A 1 309 ? 21.723 -10.763 -8.975 1.00 97.12 309 THR A O 1
ATOM 2433 N N . ILE A 1 310 ? 20.010 -9.334 -9.288 1.00 98.56 310 ILE A N 1
ATOM 2434 C CA . ILE A 1 310 ? 18.950 -10.333 -9.208 1.00 98.56 310 ILE A CA 1
ATOM 2435 C C . ILE A 1 310 ? 18.170 -10.272 -10.514 1.00 98.56 310 ILE A C 1
ATOM 2437 O O . ILE A 1 310 ? 17.652 -9.218 -10.869 1.00 98.56 310 ILE A O 1
ATOM 2441 N N . ALA A 1 311 ? 18.058 -11.379 -11.239 1.00 98.00 311 ALA A N 1
ATOM 2442 C CA . ALA A 1 311 ? 17.273 -11.432 -12.467 1.00 98.00 311 ALA A CA 1
ATOM 2443 C C . ALA A 1 311 ? 15.874 -11.999 -12.203 1.00 98.00 311 ALA A C 1
ATOM 2445 O O . ALA A 1 311 ? 15.723 -13.014 -11.521 1.00 98.00 311 ALA A O 1
ATOM 2446 N N . ILE A 1 312 ? 14.856 -11.359 -12.782 1.00 98.25 312 ILE A N 1
ATOM 2447 C CA . ILE A 1 312 ? 13.465 -11.825 -12.776 1.00 98.25 312 ILE A CA 1
ATOM 2448 C C . ILE A 1 312 ? 13.164 -12.515 -14.103 1.00 98.25 312 ILE A C 1
ATOM 2450 O O . ILE A 1 312 ? 13.499 -12.003 -15.172 1.00 98.25 312 ILE A O 1
ATOM 2454 N N . TRP A 1 313 ? 12.503 -13.666 -14.048 1.00 97.81 313 TRP A N 1
ATOM 2455 C CA . TRP A 1 313 ? 12.300 -14.540 -15.199 1.00 97.81 313 TRP A CA 1
ATOM 2456 C C . TRP A 1 313 ? 10.844 -14.937 -15.384 1.00 97.81 313 TRP A C 1
ATOM 2458 O O . TRP A 1 313 ? 10.114 -15.149 -14.417 1.00 97.81 313 TRP A O 1
ATOM 2468 N N . ASP A 1 314 ? 10.470 -15.140 -16.647 1.00 95.88 314 ASP A N 1
ATOM 2469 C CA . ASP A 1 314 ? 9.266 -15.866 -17.036 1.00 95.88 314 ASP A CA 1
ATOM 2470 C C . ASP A 1 314 ? 9.664 -17.242 -17.575 1.00 95.88 314 ASP A C 1
ATOM 2472 O O . ASP A 1 314 ? 10.361 -17.340 -18.589 1.00 95.88 314 ASP A O 1
ATOM 2476 N N . MET A 1 315 ? 9.187 -18.321 -16.956 1.00 93.81 315 MET A N 1
ATOM 2477 C CA . MET A 1 315 ? 9.471 -19.685 -17.414 1.00 93.81 315 MET A CA 1
ATOM 2478 C C . MET A 1 315 ? 9.032 -19.957 -18.857 1.00 93.81 315 MET A C 1
ATOM 2480 O O . MET A 1 315 ? 9.570 -20.858 -19.502 1.00 93.81 315 MET A O 1
ATOM 2484 N N . ARG A 1 316 ? 8.061 -19.202 -19.384 1.00 93.56 316 ARG A N 1
ATOM 2485 C CA . ARG A 1 316 ? 7.593 -19.323 -20.774 1.00 93.56 316 ARG A CA 1
ATOM 2486 C C . ARG A 1 316 ? 8.621 -18.786 -21.772 1.00 93.56 316 ARG A C 1
ATOM 2488 O O . ARG A 1 316 ? 8.571 -19.158 -22.943 1.00 93.56 316 ARG A O 1
ATOM 2495 N N . ASN A 1 317 ? 9.547 -17.936 -21.324 1.00 93.00 317 ASN A N 1
ATOM 2496 C CA . ASN A 1 317 ? 10.629 -17.380 -22.127 1.00 93.00 317 ASN A CA 1
ATOM 2497 C C . ASN A 1 317 ? 11.901 -17.168 -21.287 1.00 93.00 317 ASN A C 1
ATOM 2499 O O . ASN A 1 317 ? 12.261 -16.044 -20.957 1.00 93.00 317 ASN A O 1
ATOM 2503 N N . LEU A 1 318 ? 12.636 -18.248 -21.012 1.00 94.06 318 LEU A N 1
ATOM 2504 C CA . LEU A 1 318 ? 13.916 -18.164 -20.295 1.00 94.06 318 LEU A CA 1
ATOM 2505 C C . LEU A 1 318 ? 15.086 -17.652 -21.154 1.00 94.06 318 LEU A C 1
ATOM 2507 O O . LEU A 1 318 ? 16.212 -17.574 -20.674 1.00 94.06 318 LEU A O 1
ATOM 2511 N N . GLN A 1 319 ? 14.865 -17.306 -22.426 1.00 93.31 319 GLN A N 1
ATOM 2512 C CA . GLN A 1 319 ? 15.950 -16.796 -23.273 1.00 93.31 319 GLN A CA 1
ATOM 2513 C C . GLN A 1 319 ? 16.356 -15.366 -22.911 1.00 93.31 319 GLN A C 1
ATOM 2515 O O . GLN A 1 319 ? 17.491 -14.985 -23.171 1.00 93.31 319 GLN A O 1
ATOM 2520 N N . ASN A 1 320 ? 15.454 -14.596 -22.298 1.00 91.94 320 ASN A N 1
ATOM 2521 C CA . ASN A 1 320 ? 15.723 -13.235 -21.848 1.00 91.94 320 ASN A CA 1
ATOM 2522 C C . ASN A 1 320 ? 15.146 -13.046 -20.445 1.00 91.94 320 ASN A C 1
ATOM 2524 O O . ASN A 1 320 ? 14.005 -13.447 -20.201 1.00 91.94 320 ASN A O 1
ATOM 2528 N N . LYS A 1 321 ? 15.902 -12.413 -19.544 1.00 94.75 321 LYS A N 1
ATOM 2529 C CA . LYS A 1 321 ? 15.344 -11.948 -18.269 1.00 94.75 321 LYS A CA 1
ATOM 2530 C C . LYS A 1 321 ? 14.278 -10.873 -18.515 1.00 94.75 321 LYS A C 1
ATOM 2532 O O . LYS A 1 321 ? 14.394 -10.089 -19.456 1.00 94.75 321 LYS A O 1
ATOM 2537 N N . LEU A 1 322 ? 13.235 -10.858 -17.686 1.00 94.75 322 LEU A N 1
ATOM 2538 C CA . LEU A 1 322 ? 12.192 -9.829 -17.706 1.00 94.75 322 LEU A CA 1
ATOM 2539 C C . LEU A 1 322 ? 12.730 -8.497 -17.189 1.00 94.75 322 LEU A C 1
ATOM 2541 O O . LEU A 1 322 ? 12.450 -7.453 -17.768 1.00 94.75 322 LEU A O 1
ATOM 2545 N N . HIS A 1 323 ? 13.480 -8.560 -16.089 1.00 96.69 323 HIS A N 1
ATOM 2546 C CA . HIS A 1 323 ? 14.020 -7.403 -15.385 1.00 9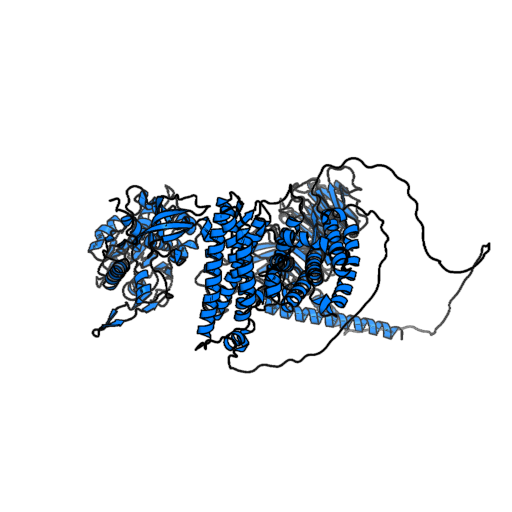6.69 323 HIS A CA 1
ATOM 2547 C C . HIS A 1 323 ? 15.269 -7.793 -14.587 1.00 96.69 323 HIS A C 1
ATOM 2549 O O . HIS A 1 323 ? 15.496 -8.984 -14.338 1.00 96.69 323 HIS A O 1
ATOM 2555 N N . ALA A 1 324 ? 16.069 -6.808 -14.190 1.00 96.00 324 ALA A N 1
ATOM 2556 C CA . ALA A 1 324 ? 17.201 -6.982 -13.285 1.00 96.00 324 ALA A CA 1
ATOM 2557 C C . ALA A 1 324 ? 17.093 -5.981 -12.131 1.00 96.00 324 ALA A C 1
ATOM 2559 O O . ALA A 1 324 ? 16.942 -4.78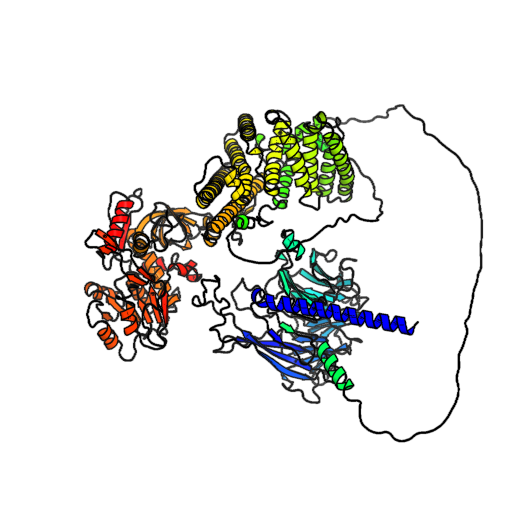9 -12.371 1.00 96.00 324 ALA A O 1
ATOM 2560 N N . LEU A 1 325 ? 17.169 -6.474 -10.897 1.00 97.44 325 LEU A N 1
ATOM 2561 C CA . LEU A 1 325 ? 17.184 -5.649 -9.695 1.00 97.44 325 LEU A CA 1
ATOM 2562 C C . LEU A 1 325 ? 18.638 -5.327 -9.352 1.00 97.44 325 LEU A C 1
ATOM 2564 O O . LEU A 1 325 ? 19.455 -6.235 -9.152 1.00 97.44 325 LEU A O 1
ATOM 2568 N N . GLU A 1 326 ? 18.942 -4.035 -9.294 1.00 94.62 326 GLU A N 1
ATOM 2569 C CA . GLU A 1 326 ? 20.278 -3.496 -9.049 1.00 94.62 326 GLU A CA 1
ATOM 2570 C C . GLU A 1 326 ? 20.271 -2.672 -7.756 1.00 94.62 326 GLU A C 1
ATOM 2572 O O . GLU A 1 326 ? 19.397 -1.842 -7.535 1.00 94.62 326 GLU A O 1
ATOM 2577 N N . GLY A 1 327 ? 21.233 -2.901 -6.864 1.00 91.75 327 GLY A N 1
ATOM 2578 C CA . GLY A 1 327 ? 21.316 -2.157 -5.599 1.00 91.75 327 GLY A CA 1
ATOM 2579 C C . GLY A 1 327 ? 22.240 -2.790 -4.565 1.00 91.75 327 GLY A C 1
ATOM 2580 O O . GLY A 1 327 ? 22.781 -2.092 -3.709 1.00 91.75 327 GLY A O 1
ATOM 2581 N N . HIS A 1 328 ? 22.490 -4.095 -4.673 1.00 95.81 328 HIS A N 1
ATOM 2582 C CA . HIS A 1 328 ? 23.556 -4.740 -3.917 1.00 95.81 328 HIS A CA 1
ATOM 2583 C C . HIS A 1 328 ? 24.938 -4.322 -4.428 1.00 95.81 328 HIS A C 1
ATOM 2585 O O . HIS A 1 328 ? 25.145 -4.080 -5.617 1.00 95.81 328 HIS A O 1
ATOM 2591 N N . SER A 1 329 ? 25.906 -4.247 -3.514 1.00 94.38 329 SER A N 1
ATOM 2592 C CA . SER A 1 329 ? 27.289 -3.842 -3.838 1.00 94.38 329 SER A CA 1
ATOM 2593 C C . SER A 1 329 ? 28.288 -5.005 -3.871 1.00 94.38 329 SER A C 1
ATOM 2595 O O . SER A 1 329 ? 29.437 -4.828 -4.297 1.00 94.38 329 SER A O 1
ATOM 2597 N N . ASP A 1 330 ? 27.834 -6.201 -3.498 1.00 95.88 330 ASP A N 1
ATOM 2598 C CA . ASP A 1 330 ? 28.596 -7.450 -3.436 1.00 95.88 330 ASP A CA 1
ATOM 2599 C C . ASP A 1 330 ? 27.682 -8.652 -3.773 1.00 95.88 330 ASP A C 1
ATOM 2601 O O . ASP A 1 330 ? 26.467 -8.488 -3.929 1.00 95.88 330 ASP A O 1
ATOM 2605 N N . SER A 1 331 ? 28.261 -9.848 -3.875 1.00 95.94 331 SER A N 1
ATOM 2606 C CA . SER A 1 331 ? 27.606 -11.106 -4.261 1.00 95.94 331 SER A CA 1
ATOM 2607 C C . SER A 1 331 ? 26.292 -11.354 -3.508 1.00 95.94 331 SER A C 1
ATOM 2609 O O . SER A 1 331 ? 26.253 -11.309 -2.272 1.00 95.94 331 SER A O 1
ATOM 2611 N N . VAL A 1 332 ? 25.206 -11.601 -4.253 1.00 97.12 332 VAL A N 1
ATOM 2612 C CA . VAL A 1 332 ? 23.873 -11.886 -3.699 1.00 97.12 332 VAL A CA 1
ATOM 2613 C C . VAL A 1 332 ? 23.744 -13.390 -3.488 1.00 97.12 332 VAL A C 1
ATOM 2615 O O . VAL A 1 332 ? 23.932 -14.166 -4.424 1.00 97.12 332 VAL A O 1
ATOM 2618 N N . ILE A 1 333 ? 23.433 -13.814 -2.263 1.00 92.44 333 ILE A N 1
ATOM 2619 C CA . ILE A 1 333 ? 23.609 -15.210 -1.827 1.00 92.44 333 ILE A CA 1
ATOM 2620 C C . ILE A 1 333 ? 22.316 -15.947 -1.477 1.00 92.44 333 ILE A C 1
ATOM 2622 O O . ILE A 1 333 ? 22.301 -17.174 -1.492 1.00 92.44 333 ILE A O 1
ATOM 2626 N N . ALA A 1 334 ? 21.230 -15.237 -1.166 1.00 90.19 334 ALA A N 1
ATOM 2627 C CA . ALA A 1 334 ? 19.939 -15.861 -0.886 1.00 90.19 334 ALA A CA 1
ATOM 2628 C C . ALA A 1 334 ? 18.775 -14.990 -1.364 1.00 90.19 334 ALA A C 1
ATOM 2630 O O . ALA A 1 334 ? 18.854 -13.760 -1.343 1.00 90.19 334 ALA A O 1
ATOM 2631 N N . LEU A 1 335 ? 17.688 -15.656 -1.760 1.00 96.00 335 LEU A N 1
ATOM 2632 C CA . LEU A 1 335 ? 16.429 -15.058 -2.196 1.00 96.00 335 LEU A CA 1
ATOM 2633 C C . LEU A 1 335 ? 15.252 -15.766 -1.532 1.00 96.00 335 LEU A C 1
ATOM 2635 O O . LEU A 1 335 ? 15.230 -16.994 -1.452 1.00 96.00 335 LEU A O 1
ATOM 2639 N N . GLU A 1 336 ? 14.238 -15.004 -1.134 1.00 94.69 336 GLU A N 1
ATOM 2640 C CA . GLU A 1 336 ? 12.964 -15.566 -0.692 1.00 94.69 336 GLU A CA 1
ATOM 2641 C C . GLU A 1 336 ? 11.818 -14.600 -1.003 1.00 94.69 336 GLU A C 1
ATOM 2643 O O . GLU A 1 336 ? 11.835 -13.433 -0.599 1.00 94.69 336 GLU A O 1
ATOM 2648 N N . TRP A 1 337 ? 10.813 -15.086 -1.730 1.00 94.25 337 TRP A N 1
ATOM 2649 C CA . TRP A 1 337 ? 9.585 -14.335 -1.978 1.00 94.25 337 TRP A CA 1
ATOM 2650 C C . TRP A 1 337 ? 8.768 -14.195 -0.703 1.00 94.25 337 TRP A C 1
ATOM 2652 O O . TRP A 1 337 ? 8.715 -15.116 0.116 1.00 94.25 337 TRP A O 1
ATOM 2662 N N . HIS A 1 338 ? 8.081 -13.066 -0.569 1.00 90.88 338 HIS A N 1
ATOM 2663 C CA . HIS A 1 338 ? 7.135 -12.888 0.514 1.00 90.88 338 HIS A CA 1
ATOM 2664 C C . HIS A 1 338 ? 6.004 -13.931 0.399 1.00 90.88 338 HIS A C 1
ATOM 2666 O O . HIS A 1 338 ? 5.450 -14.134 -0.684 1.00 90.88 338 HIS A O 1
ATOM 2672 N N . PRO A 1 339 ? 5.618 -14.606 1.497 1.00 81.06 339 PRO A N 1
ATOM 2673 C CA . PRO A 1 339 ? 4.650 -15.701 1.434 1.00 81.06 339 PRO A CA 1
ATOM 2674 C C . PRO A 1 339 ? 3.209 -15.261 1.127 1.00 81.06 339 PRO A C 1
ATOM 2676 O O . PRO A 1 339 ? 2.378 -16.117 0.821 1.00 81.06 339 PRO A O 1
ATOM 2679 N N . PHE A 1 340 ? 2.893 -13.963 1.232 1.00 77.44 340 PHE A N 1
ATOM 2680 C CA . PHE A 1 340 ? 1.524 -13.439 1.084 1.00 77.44 340 PHE A CA 1
ATOM 2681 C C . PHE A 1 340 ? 1.365 -12.291 0.079 1.00 77.44 340 PHE A C 1
ATOM 2683 O O . PHE A 1 340 ? 0.240 -12.027 -0.328 1.00 77.44 340 PHE A O 1
ATOM 2690 N N . GLU A 1 341 ? 2.454 -11.625 -0.310 1.00 83.44 341 GLU A N 1
ATOM 2691 C CA . GLU A 1 341 ? 2.431 -10.459 -1.206 1.00 83.44 341 GLU A CA 1
ATOM 2692 C C . GLU A 1 341 ? 3.225 -10.837 -2.449 1.00 83.44 341 GLU A C 1
ATOM 2694 O O . GLU A 1 341 ? 4.412 -11.143 -2.356 1.00 83.44 341 GLU A O 1
ATOM 2699 N N . GLU A 1 342 ? 2.562 -10.890 -3.600 1.00 88.38 342 GLU A N 1
ATOM 2700 C CA . GLU A 1 342 ? 3.119 -11.528 -4.797 1.00 88.38 342 GLU A CA 1
ATOM 2701 C C . GLU A 1 342 ? 4.274 -10.752 -5.440 1.00 88.38 342 GLU A C 1
ATOM 2703 O O . GLU A 1 342 ? 5.118 -11.363 -6.096 1.00 88.38 342 GLU A O 1
ATOM 2708 N N . SER A 1 343 ? 4.323 -9.430 -5.256 1.00 91.31 343 SER A N 1
ATOM 2709 C CA . SER A 1 343 ? 5.351 -8.556 -5.828 1.00 91.31 343 SER A CA 1
ATOM 2710 C C . SER A 1 343 ? 6.592 -8.424 -4.947 1.00 91.31 343 SER A C 1
ATOM 2712 O O . SER A 1 343 ? 7.608 -7.920 -5.422 1.00 91.31 343 SER A O 1
ATOM 2714 N N . VAL A 1 344 ? 6.543 -8.873 -3.687 1.00 93.50 344 VAL A N 1
ATOM 2715 C CA . VAL A 1 344 ? 7.602 -8.594 -2.712 1.00 93.50 344 VAL A CA 1
ATOM 2716 C C . VAL A 1 344 ? 8.631 -9.722 -2.658 1.00 93.50 344 VAL A C 1
ATOM 2718 O O . VAL A 1 344 ? 8.300 -10.887 -2.427 1.00 93.50 344 VAL A O 1
ATOM 2721 N N . LEU A 1 345 ? 9.906 -9.365 -2.811 1.00 95.31 345 LEU A N 1
ATOM 2722 C CA . LEU A 1 345 ? 11.049 -10.280 -2.788 1.00 95.31 345 LEU A CA 1
ATOM 2723 C C . LEU A 1 345 ? 12.091 -9.795 -1.776 1.00 95.31 345 LEU A C 1
ATOM 2725 O O . LEU A 1 345 ? 12.446 -8.623 -1.767 1.00 95.31 345 LEU A O 1
ATOM 2729 N N . GLY A 1 346 ? 12.612 -10.685 -0.936 1.00 94.75 346 GLY A N 1
ATOM 2730 C CA . GLY A 1 346 ? 13.789 -10.409 -0.112 1.00 94.75 346 GLY A CA 1
ATOM 2731 C C . GLY A 1 346 ? 15.063 -10.937 -0.769 1.00 94.75 346 GLY A C 1
ATOM 2732 O O . GLY A 1 346 ? 15.046 -12.009 -1.382 1.00 94.75 346 GLY A O 1
ATOM 2733 N N . SER A 1 347 ? 16.176 -10.230 -0.594 1.00 96.25 347 SER A N 1
ATOM 2734 C CA . SER A 1 347 ? 17.513 -10.680 -0.982 1.00 96.25 347 SER A CA 1
ATOM 2735 C C . SER A 1 347 ? 18.553 -10.360 0.079 1.00 96.25 347 SER A C 1
ATOM 2737 O O . SER A 1 347 ? 18.472 -9.331 0.747 1.00 96.25 347 SER A O 1
ATOM 2739 N N . SER A 1 348 ? 19.563 -11.215 0.221 1.00 91.94 348 SER A N 1
ATOM 2740 C CA . SER A 1 348 ? 20.709 -10.959 1.095 1.00 91.94 348 SER A CA 1
ATOM 2741 C C . SER A 1 348 ? 22.031 -11.061 0.343 1.00 91.94 348 SER A C 1
ATOM 2743 O O . SER A 1 348 ? 22.170 -11.840 -0.602 1.00 91.94 348 SER A O 1
ATOM 2745 N N . SER A 1 349 ? 23.012 -10.267 0.772 1.00 94.38 349 SER A N 1
ATOM 2746 C CA . SER A 1 349 ? 24.314 -10.165 0.111 1.00 94.38 349 SER A CA 1
ATOM 2747 C C . SER A 1 349 ? 25.479 -10.141 1.104 1.00 94.38 349 SER A C 1
ATOM 2749 O O . SER A 1 349 ? 25.338 -9.865 2.307 1.00 94.38 349 SER A O 1
ATOM 2751 N N . TYR A 1 350 ? 26.672 -10.428 0.586 1.00 92.19 350 TYR A N 1
ATOM 2752 C CA . TYR A 1 350 ? 27.941 -10.224 1.282 1.00 92.19 350 TYR A CA 1
ATOM 2753 C C . TYR A 1 350 ? 28.255 -8.752 1.587 1.00 92.19 350 TYR A C 1
ATOM 2755 O O . TYR A 1 350 ? 29.063 -8.488 2.483 1.00 92.19 350 TYR A O 1
ATOM 2763 N N . ASP A 1 351 ? 27.521 -7.804 0.996 1.00 89.69 351 ASP A N 1
ATOM 2764 C CA . ASP A 1 351 ? 27.582 -6.373 1.326 1.00 89.69 351 ASP A CA 1
ATOM 2765 C C . ASP A 1 351 ? 27.006 -6.019 2.711 1.00 89.69 351 ASP A C 1
ATOM 2767 O O . ASP A 1 351 ? 27.053 -4.860 3.143 1.00 89.69 351 ASP A O 1
ATOM 2771 N N . ARG A 1 352 ? 26.542 -7.033 3.457 1.00 89.75 352 ARG A N 1
ATOM 2772 C CA . ARG A 1 352 ? 25.984 -6.929 4.814 1.00 89.75 352 ARG A CA 1
ATOM 2773 C C . ARG A 1 352 ? 24.590 -6.292 4.831 1.00 89.75 352 ARG A C 1
ATOM 2775 O O . ARG A 1 352 ? 24.177 -5.783 5.880 1.00 89.75 352 ARG A O 1
ATOM 2782 N N . ARG A 1 353 ? 23.876 -6.282 3.702 1.00 91.44 353 ARG A N 1
ATOM 2783 C CA . ARG A 1 353 ? 22.503 -5.781 3.578 1.00 91.44 353 ARG A CA 1
ATOM 2784 C C . ARG A 1 353 ? 21.531 -6.901 3.227 1.00 91.44 353 ARG A C 1
ATOM 2786 O O . ARG A 1 353 ? 21.850 -7.820 2.472 1.00 91.44 353 ARG A O 1
ATOM 2793 N N . ILE A 1 354 ? 20.327 -6.790 3.784 1.00 92.56 354 ILE A N 1
ATOM 2794 C CA . ILE A 1 354 ? 19.136 -7.442 3.232 1.00 92.56 354 ILE A CA 1
ATOM 2795 C C . ILE A 1 354 ? 18.352 -6.342 2.526 1.00 92.56 354 ILE A C 1
ATOM 2797 O O . ILE A 1 354 ? 18.130 -5.289 3.127 1.00 92.56 354 ILE A O 1
ATOM 2801 N N . ILE A 1 355 ? 17.977 -6.556 1.272 1.00 94.31 355 ILE A N 1
ATOM 2802 C CA . ILE A 1 355 ? 17.128 -5.631 0.525 1.00 94.31 355 ILE A CA 1
ATOM 2803 C C . ILE A 1 355 ? 15.780 -6.304 0.295 1.00 94.31 355 ILE A C 1
ATOM 2805 O O . ILE A 1 355 ? 15.707 -7.472 -0.086 1.00 94.31 355 ILE A O 1
ATOM 2809 N N . PHE A 1 356 ? 14.715 -5.559 0.554 1.00 93.88 356 PHE A N 1
ATOM 2810 C CA . PHE A 1 356 ? 13.362 -5.931 0.184 1.00 93.88 356 PHE A CA 1
ATOM 2811 C C . PHE A 1 356 ? 12.967 -5.136 -1.046 1.00 93.88 356 PHE A C 1
ATOM 2813 O O . PHE A 1 356 ? 13.101 -3.911 -1.074 1.00 93.88 356 PHE A O 1
ATOM 2820 N N . TRP A 1 357 ? 12.485 -5.858 -2.044 1.00 95.69 357 TRP A N 1
ATOM 2821 C CA . TRP A 1 357 ? 12.098 -5.345 -3.341 1.00 95.69 357 TRP A CA 1
ATOM 2822 C C . TRP A 1 357 ? 10.590 -5.436 -3.498 1.00 95.69 357 TRP A C 1
ATOM 2824 O O . TRP A 1 357 ? 9.993 -6.413 -3.048 1.00 95.69 357 TRP A O 1
ATOM 2834 N N . ASP A 1 358 ? 9.994 -4.463 -4.170 1.00 92.19 358 ASP A N 1
ATOM 2835 C CA . ASP A 1 358 ? 8.592 -4.474 -4.566 1.00 92.19 358 ASP A CA 1
ATOM 2836 C C . ASP A 1 358 ? 8.489 -4.342 -6.085 1.00 92.19 358 ASP A C 1
ATOM 2838 O O . ASP A 1 358 ? 8.673 -3.269 -6.661 1.00 92.19 358 ASP A O 1
ATOM 2842 N N . LEU A 1 359 ? 8.202 -5.461 -6.748 1.00 90.38 359 LEU A N 1
ATOM 2843 C CA . LEU A 1 359 ? 8.171 -5.525 -8.203 1.00 90.38 359 LEU A CA 1
ATOM 2844 C C . LEU A 1 359 ? 7.016 -4.740 -8.829 1.00 90.38 359 LEU A C 1
ATOM 2846 O O . LEU A 1 359 ? 7.083 -4.455 -10.024 1.00 90.38 359 LEU A O 1
ATOM 2850 N N . SER A 1 360 ? 5.976 -4.368 -8.071 1.00 89.00 360 SER A N 1
ATOM 2851 C CA . SER A 1 360 ? 4.912 -3.512 -8.616 1.00 89.00 360 SER A CA 1
ATOM 2852 C C . SER A 1 360 ? 5.400 -2.092 -8.889 1.00 89.00 360 SER A C 1
ATOM 2854 O O . SER A 1 360 ? 4.746 -1.370 -9.636 1.00 89.00 360 SER A O 1
ATOM 2856 N N . ARG A 1 361 ? 6.540 -1.714 -8.297 1.00 86.12 361 ARG A N 1
ATOM 2857 C CA . ARG A 1 361 ? 7.165 -0.400 -8.448 1.00 86.12 361 ARG A CA 1
ATOM 2858 C C . ARG A 1 361 ? 8.192 -0.333 -9.571 1.00 86.12 361 ARG A C 1
ATOM 2860 O O . ARG A 1 361 ? 8.777 0.718 -9.809 1.00 86.12 361 ARG A O 1
ATOM 2867 N N . VAL A 1 362 ? 8.447 -1.448 -10.257 1.00 86.19 362 VAL A N 1
ATOM 2868 C CA . VAL A 1 362 ? 9.382 -1.467 -11.385 1.00 86.19 362 VAL A CA 1
ATOM 2869 C C . VAL A 1 362 ? 8.887 -0.499 -12.453 1.00 86.19 362 VAL A C 1
ATOM 2871 O O . VAL A 1 362 ? 7.771 -0.624 -12.959 1.00 86.19 362 VAL A O 1
ATOM 2874 N N . GLY A 1 363 ? 9.743 0.456 -12.808 1.00 78.88 363 GLY A N 1
ATOM 2875 C CA . GLY A 1 363 ? 9.408 1.509 -13.762 1.00 78.88 363 GLY A CA 1
ATOM 2876 C C . GLY A 1 363 ? 8.617 2.680 -13.170 1.00 78.88 363 GLY A C 1
ATOM 2877 O O . GLY A 1 363 ? 8.182 3.531 -13.942 1.00 78.88 363 GLY A O 1
ATOM 2878 N N . GLU A 1 364 ? 8.436 2.757 -11.844 1.00 80.06 364 GLU A N 1
ATOM 2879 C CA . GLU A 1 364 ? 7.962 3.985 -11.196 1.00 80.06 364 GLU A CA 1
ATOM 2880 C C . GLU A 1 364 ? 9.004 5.102 -11.348 1.00 80.06 364 GLU A C 1
ATOM 2882 O O . GLU A 1 364 ? 10.204 4.914 -11.151 1.00 80.06 364 GLU A O 1
ATOM 2887 N N . GLU A 1 365 ? 8.549 6.299 -11.698 1.00 74.62 365 GLU A N 1
ATOM 2888 C CA . GLU A 1 365 ? 9.433 7.454 -11.826 1.00 74.62 365 GLU A CA 1
ATOM 2889 C C . GLU A 1 365 ? 9.922 7.913 -10.442 1.00 74.62 365 GLU A C 1
ATOM 2891 O O . GLU A 1 365 ? 9.127 8.235 -9.556 1.00 74.62 365 GLU A O 1
ATOM 2896 N N . GLN A 1 366 ? 11.241 7.992 -10.264 1.00 65.19 366 GLN A N 1
ATOM 2897 C CA . GLN A 1 366 ? 11.870 8.525 -9.055 1.00 65.19 366 GLN A CA 1
ATOM 2898 C C . GLN A 1 366 ? 12.336 9.965 -9.258 1.00 65.19 366 GLN A C 1
ATOM 2900 O O . GLN A 1 366 ? 12.729 10.368 -10.356 1.00 65.19 366 GLN A O 1
ATOM 2905 N N . SER A 1 367 ? 12.352 10.754 -8.181 1.00 69.94 367 SER A N 1
ATOM 2906 C CA . SER A 1 367 ? 13.057 12.035 -8.209 1.00 69.94 367 SER A CA 1
ATOM 2907 C C . SER A 1 367 ? 14.577 11.816 -8.337 1.00 69.94 367 SER A C 1
ATOM 2909 O O . SER A 1 367 ? 15.079 10.751 -7.976 1.00 69.94 367 SER A O 1
ATOM 2911 N N . PRO A 1 368 ? 15.362 12.813 -8.790 1.00 68.38 368 PRO A N 1
ATOM 2912 C CA . PRO A 1 368 ? 16.822 12.699 -8.808 1.00 68.38 368 PRO A CA 1
ATOM 2913 C C . PRO A 1 368 ? 17.444 12.459 -7.426 1.00 68.38 368 PRO A C 1
ATOM 2915 O O . PRO A 1 368 ? 18.558 11.952 -7.350 1.00 68.38 368 PRO A O 1
ATOM 2918 N N . GLU A 1 369 ? 16.755 12.849 -6.351 1.00 65.81 369 GLU A N 1
ATOM 2919 C CA . GLU A 1 369 ? 17.170 12.589 -4.970 1.00 65.81 369 GLU A CA 1
ATOM 2920 C C . GLU A 1 369 ? 16.915 11.115 -4.619 1.00 65.81 369 GLU A C 1
ATOM 2922 O O . GLU A 1 369 ? 17.850 10.425 -4.233 1.00 65.81 369 GLU A O 1
ATOM 2927 N N . ASP A 1 370 ? 15.716 10.592 -4.894 1.00 63.03 370 ASP A N 1
ATOM 2928 C CA . ASP A 1 370 ? 15.375 9.186 -4.620 1.00 63.03 370 ASP A CA 1
ATOM 2929 C C . ASP A 1 370 ? 16.166 8.204 -5.505 1.00 63.03 370 ASP A C 1
ATOM 2931 O O . ASP A 1 370 ? 16.594 7.152 -5.043 1.00 63.03 370 ASP A O 1
ATOM 2935 N N . SER A 1 371 ? 16.433 8.562 -6.768 1.00 74.81 371 SER A N 1
ATOM 2936 C CA . SER A 1 371 ? 17.239 7.733 -7.682 1.00 74.81 371 SER A CA 1
ATOM 2937 C C . SER A 1 371 ? 18.712 7.623 -7.264 1.00 74.81 371 SER A C 1
ATOM 2939 O O . SER A 1 371 ? 19.405 6.699 -7.688 1.00 74.81 371 SER A O 1
ATOM 2941 N N . GLN A 1 372 ? 19.210 8.556 -6.436 1.00 77.38 372 GLN A N 1
ATOM 2942 C CA . GLN A 1 372 ? 20.539 8.427 -5.823 1.00 77.38 372 GLN A CA 1
ATOM 2943 C C . GLN A 1 372 ? 20.546 7.380 -4.706 1.00 77.38 372 GLN A C 1
ATOM 2945 O O . GLN A 1 372 ? 21.602 6.807 -4.435 1.00 77.38 372 GLN A O 1
ATOM 2950 N N . ASP A 1 373 ? 19.394 7.125 -4.082 1.00 78.38 373 ASP A N 1
ATOM 2951 C CA . ASP A 1 373 ? 19.249 6.171 -2.983 1.00 78.38 373 ASP A CA 1
ATOM 2952 C C . ASP A 1 373 ? 18.995 4.731 -3.474 1.00 78.38 373 ASP A C 1
ATOM 2954 O O . ASP A 1 373 ? 19.245 3.774 -2.736 1.00 78.38 373 ASP A O 1
ATOM 2958 N N . GLY A 1 374 ? 18.559 4.552 -4.724 1.00 84.19 374 GLY A N 1
ATOM 2959 C CA . GLY A 1 374 ? 18.375 3.251 -5.375 1.00 84.19 374 GLY A CA 1
ATOM 2960 C C . GLY A 1 374 ? 17.225 3.267 -6.384 1.00 84.19 374 GLY A C 1
ATOM 2961 O O . GLY A 1 374 ? 16.573 4.297 -6.519 1.00 84.19 374 GLY A O 1
ATOM 2962 N N . PRO A 1 375 ? 16.955 2.155 -7.092 1.00 91.50 375 PRO A N 1
ATOM 2963 C CA . PRO A 1 375 ? 15.822 2.053 -8.018 1.00 91.50 375 PRO A CA 1
ATOM 2964 C C . PRO A 1 375 ? 14.467 2.036 -7.276 1.00 91.50 375 PRO A C 1
ATOM 2966 O O . PRO A 1 375 ? 14.434 1.721 -6.083 1.00 91.50 375 PRO A O 1
ATOM 2969 N N . PRO A 1 376 ? 13.332 2.323 -7.944 1.00 87.50 376 PRO A N 1
ATOM 2970 C CA . PRO A 1 376 ? 12.028 2.472 -7.280 1.00 87.50 376 PRO A CA 1
ATOM 2971 C C . PRO A 1 376 ? 11.510 1.178 -6.648 1.00 87.50 376 PRO A C 1
ATOM 2973 O O . PRO A 1 376 ? 10.810 1.202 -5.632 1.00 87.50 376 PRO A O 1
ATOM 2976 N N . GLU A 1 377 ? 11.868 0.039 -7.236 1.00 90.75 377 GLU A N 1
ATOM 2977 C CA . GLU A 1 377 ? 11.583 -1.282 -6.692 1.00 90.75 377 GLU A CA 1
ATOM 2978 C C . GLU A 1 377 ? 12.342 -1.587 -5.398 1.00 90.75 377 GLU A C 1
ATOM 2980 O O . GLU A 1 377 ? 11.971 -2.540 -4.718 1.00 90.75 377 GLU A O 1
ATOM 2985 N N . LEU A 1 378 ? 13.367 -0.818 -5.013 1.00 92.50 378 LEU A N 1
ATOM 2986 C CA . LEU A 1 378 ? 14.031 -0.962 -3.718 1.00 92.50 378 LEU A CA 1
ATOM 2987 C C . LEU A 1 378 ? 13.119 -0.386 -2.623 1.00 92.50 378 LEU A C 1
ATOM 2989 O O . LEU A 1 378 ? 13.090 0.816 -2.369 1.00 92.50 378 LEU A O 1
ATOM 2993 N N . LEU A 1 379 ? 12.371 -1.260 -1.947 1.00 87.19 379 LEU A N 1
ATOM 2994 C CA . LEU A 1 379 ? 11.397 -0.872 -0.926 1.00 87.19 379 LEU A CA 1
ATOM 2995 C C . LEU A 1 379 ? 12.064 -0.539 0.413 1.00 87.19 379 LEU A C 1
ATOM 2997 O O . LEU A 1 379 ? 11.679 0.420 1.084 1.00 87.19 379 LEU A O 1
ATOM 3001 N N . PHE A 1 380 ? 13.020 -1.367 0.843 1.00 89.69 380 PHE A N 1
ATOM 3002 C CA . PHE A 1 380 ? 13.684 -1.205 2.135 1.00 89.69 380 PHE A CA 1
ATOM 3003 C C . PHE A 1 380 ? 15.049 -1.894 2.173 1.00 89.69 380 PHE A C 1
ATOM 3005 O O . PHE A 1 380 ? 15.199 -3.015 1.693 1.00 89.69 380 PHE A O 1
ATOM 3012 N N . MET A 1 381 ? 16.032 -1.262 2.821 1.00 88.19 381 MET A N 1
ATOM 3013 C CA . MET A 1 381 ? 17.362 -1.832 3.041 1.00 88.19 381 MET A CA 1
ATOM 3014 C C . MET A 1 381 ? 17.648 -2.001 4.536 1.00 88.19 381 MET A C 1
ATOM 3016 O O . MET A 1 381 ? 17.804 -1.037 5.289 1.00 88.19 381 MET A O 1
ATOM 3020 N N . HIS A 1 382 ? 17.804 -3.247 4.971 1.00 86.25 382 HIS A N 1
ATOM 3021 C CA . HIS A 1 382 ? 18.208 -3.577 6.328 1.00 86.25 382 HIS A CA 1
ATOM 3022 C C . HIS A 1 382 ? 19.732 -3.463 6.501 1.00 86.25 382 HIS A C 1
ATOM 3024 O O . HIS A 1 382 ? 20.505 -4.270 5.982 1.00 86.25 382 HIS A O 1
ATOM 3030 N N . GLY A 1 383 ? 20.166 -2.487 7.306 1.00 85.75 383 GLY A N 1
ATOM 3031 C CA . GLY A 1 383 ? 21.577 -2.226 7.636 1.00 85.75 383 GLY A CA 1
ATOM 3032 C C . GLY A 1 383 ? 22.042 -2.739 9.007 1.00 85.75 383 GLY A C 1
ATOM 3033 O O . GLY A 1 383 ? 23.063 -2.281 9.523 1.00 85.75 383 GLY A O 1
ATOM 3034 N N . GLY A 1 384 ? 21.291 -3.637 9.651 1.00 78.94 384 GLY A N 1
ATOM 3035 C CA . GLY A 1 384 ? 21.572 -4.076 11.021 1.00 78.94 384 GLY A CA 1
ATOM 3036 C C . GLY A 1 384 ? 22.744 -5.051 11.165 1.00 78.94 384 GLY A C 1
ATOM 3037 O O . GLY A 1 384 ? 23.300 -5.166 12.269 1.00 78.94 384 GLY A O 1
ATOM 3038 N N . HIS A 1 385 ? 23.148 -5.735 10.092 1.00 81.19 385 HIS A N 1
ATOM 3039 C CA . HIS A 1 385 ? 24.264 -6.681 10.095 1.00 81.19 385 HIS A CA 1
ATOM 3040 C C . HIS A 1 385 ? 25.617 -5.977 9.926 1.00 81.19 385 HIS A C 1
ATOM 3042 O O . HIS A 1 385 ? 25.784 -5.040 9.154 1.00 81.19 385 HIS A O 1
ATOM 3048 N N . THR A 1 386 ? 26.615 -6.444 10.679 1.00 83.12 386 THR A N 1
ATOM 3049 C CA . THR A 1 386 ? 27.992 -5.910 10.654 1.00 83.12 386 THR A CA 1
ATOM 3050 C C . THR A 1 386 ? 28.985 -6.869 9.999 1.00 83.12 386 THR A C 1
ATOM 3052 O O . THR A 1 386 ? 30.191 -6.668 10.095 1.00 83.12 386 THR A O 1
ATOM 3055 N N . SER A 1 387 ? 28.486 -7.945 9.400 1.00 82.81 387 SER A N 1
ATOM 3056 C CA . SER A 1 387 ? 29.254 -8.944 8.662 1.00 82.81 387 SER A CA 1
ATOM 3057 C C . SER A 1 387 ? 28.368 -9.547 7.573 1.00 82.81 387 SER A C 1
ATOM 3059 O O . SER A 1 387 ? 27.196 -9.175 7.470 1.00 82.81 387 SER A O 1
ATOM 3061 N N . ARG A 1 388 ? 28.943 -10.435 6.761 1.00 84.19 388 ARG A N 1
ATOM 3062 C CA . ARG A 1 388 ? 28.255 -11.122 5.667 1.00 84.19 388 ARG A CA 1
ATOM 3063 C C . ARG A 1 388 ? 27.028 -11.857 6.204 1.00 84.19 388 ARG A C 1
ATOM 3065 O O . ARG A 1 388 ? 27.079 -12.445 7.285 1.00 84.19 388 ARG A O 1
ATOM 3072 N N . ILE A 1 389 ? 25.932 -11.797 5.461 1.00 85.12 389 ILE A N 1
ATOM 3073 C CA . ILE A 1 389 ? 24.715 -12.548 5.779 1.00 85.12 389 ILE A CA 1
ATOM 3074 C C . ILE A 1 389 ? 24.869 -13.949 5.181 1.00 85.12 389 ILE A C 1
ATOM 3076 O O . ILE A 1 389 ? 25.506 -14.090 4.145 1.00 85.12 389 ILE A O 1
ATOM 3080 N N . SER A 1 390 ? 24.349 -14.978 5.855 1.00 84.88 390 SER A N 1
ATOM 3081 C CA . SER A 1 390 ? 24.446 -16.376 5.393 1.00 84.88 390 SER A CA 1
ATOM 3082 C C . SER A 1 390 ? 23.114 -16.936 4.897 1.00 84.88 390 SER A C 1
ATOM 3084 O O . SER A 1 390 ? 23.088 -17.650 3.907 1.00 84.88 390 SER A O 1
ATOM 3086 N N . ASP A 1 391 ? 22.012 -16.622 5.579 1.00 88.00 391 ASP A N 1
ATOM 3087 C CA . ASP A 1 391 ? 20.655 -17.062 5.232 1.00 88.00 391 ASP A CA 1
ATOM 3088 C C . ASP A 1 391 ? 19.656 -16.114 5.915 1.00 88.00 391 ASP A C 1
ATOM 3090 O O . ASP A 1 391 ? 19.990 -15.482 6.928 1.00 88.00 391 ASP A O 1
ATOM 3094 N N . PHE A 1 392 ? 18.437 -16.019 5.396 1.00 92.31 392 PHE A N 1
ATOM 3095 C CA . PHE A 1 392 ? 17.329 -15.309 6.042 1.00 92.31 392 PHE A CA 1
ATOM 3096 C C . PHE A 1 392 ? 16.011 -16.039 5.761 1.00 92.31 392 PHE A C 1
ATOM 3098 O O . PHE A 1 392 ? 15.959 -16.914 4.901 1.00 92.31 392 PHE A O 1
ATOM 3105 N N . SER A 1 393 ? 14.963 -15.736 6.534 1.00 90.38 393 SER A N 1
ATOM 3106 C CA . SER A 1 393 ? 13.656 -16.365 6.337 1.00 90.38 393 SER A CA 1
ATOM 3107 C C . SER A 1 393 ? 12.503 -15.433 6.711 1.00 90.38 393 SER A C 1
ATOM 3109 O O . SER A 1 393 ? 12.515 -14.863 7.806 1.00 90.38 393 SER A O 1
ATOM 3111 N N . TRP A 1 394 ? 11.491 -15.333 5.848 1.00 87.31 394 TRP A N 1
ATOM 3112 C CA . TRP A 1 394 ? 10.207 -14.693 6.145 1.00 87.31 394 TRP A CA 1
ATOM 3113 C C . TRP A 1 394 ? 9.416 -15.479 7.198 1.00 87.31 394 TRP A C 1
ATOM 3115 O O . TRP A 1 394 ? 9.373 -16.712 7.184 1.00 87.31 394 TRP A O 1
ATOM 3125 N N . ASN A 1 395 ? 8.739 -14.774 8.112 1.00 84.00 395 ASN A N 1
ATOM 3126 C CA . ASN A 1 395 ? 7.820 -15.423 9.047 1.00 84.00 395 ASN A CA 1
ATOM 3127 C C . ASN A 1 395 ? 6.495 -15.774 8.344 1.00 84.00 395 ASN A C 1
ATOM 3129 O O . ASN A 1 395 ? 5.839 -14.929 7.740 1.00 84.00 395 ASN A O 1
ATOM 3133 N N . MET A 1 396 ? 6.073 -17.032 8.473 1.00 71.31 396 MET A N 1
ATOM 3134 C CA . MET A 1 396 ? 4.886 -17.597 7.823 1.00 71.31 396 MET A CA 1
ATOM 3135 C C . MET A 1 396 ? 3.556 -17.268 8.536 1.00 71.31 396 MET A C 1
ATOM 3137 O O . MET A 1 396 ? 2.518 -17.814 8.162 1.00 71.31 396 MET A O 1
ATOM 3141 N N . HIS A 1 397 ? 3.551 -16.407 9.564 1.00 63.12 397 HIS A N 1
ATOM 3142 C CA . HIS A 1 397 ? 2.351 -16.030 10.328 1.00 63.12 397 HIS A CA 1
ATOM 3143 C C . HIS A 1 397 ? 2.124 -14.521 10.389 1.00 63.12 397 HIS A C 1
ATOM 3145 O O . HIS A 1 397 ? 2.693 -13.852 11.245 1.00 63.12 397 HIS A O 1
ATOM 3151 N N . ASN A 1 398 ? 1.174 -14.008 9.605 1.00 46.38 398 ASN A N 1
ATOM 3152 C CA . ASN A 1 398 ? 0.630 -12.658 9.785 1.00 46.38 398 ASN A CA 1
ATOM 3153 C C . ASN A 1 398 ? -0.809 -12.731 10.366 1.00 46.38 398 ASN A C 1
ATOM 3155 O O . ASN A 1 398 ? -1.595 -13.585 9.935 1.00 46.38 398 ASN A O 1
ATOM 3159 N N . PRO A 1 399 ? -1.198 -11.926 11.382 1.00 36.69 399 PRO A N 1
ATOM 3160 C CA . PRO A 1 399 ? -2.593 -11.769 11.801 1.00 36.69 399 PRO A CA 1
ATOM 3161 C C . PRO A 1 399 ? -3.530 -11.494 10.617 1.00 36.69 399 PRO A C 1
ATOM 3163 O O . PRO A 1 399 ? -3.366 -10.536 9.871 1.00 36.69 399 PRO A O 1
ATOM 3166 N N . LYS A 1 400 ? -4.561 -12.335 10.472 1.00 27.23 400 LYS A N 1
ATOM 3167 C CA . LYS A 1 400 ? -5.654 -12.136 9.514 1.00 27.23 400 LYS A CA 1
ATOM 3168 C C . LYS A 1 400 ? -6.168 -10.689 9.572 1.00 27.23 400 LYS A C 1
ATOM 3170 O O . LYS A 1 400 ? -6.736 -10.300 10.590 1.00 27.23 400 LYS A O 1
ATOM 3175 N N . GLY A 1 401 ? -6.057 -9.957 8.463 1.00 27.75 401 GLY A N 1
ATOM 3176 C CA . GLY A 1 401 ? -6.908 -8.795 8.189 1.00 27.75 401 GLY A CA 1
ATOM 3177 C C . GLY A 1 401 ? -6.265 -7.408 8.165 1.00 27.75 401 GLY A C 1
ATOM 3178 O O . GLY A 1 401 ? -7.026 -6.450 8.128 1.00 27.75 401 GLY A O 1
ATOM 3179 N N . ASN A 1 402 ? -4.938 -7.267 8.133 1.00 25.53 402 ASN A N 1
ATOM 3180 C CA . ASN A 1 402 ? -4.292 -5.974 7.873 1.00 25.53 402 ASN A CA 1
ATOM 3181 C C . ASN A 1 402 ? -3.526 -6.047 6.543 1.00 25.53 402 ASN A C 1
ATOM 3183 O O . ASN A 1 402 ? -2.519 -6.744 6.467 1.00 25.53 402 ASN A O 1
ATOM 3187 N N . ARG A 1 403 ? -4.008 -5.356 5.498 1.00 29.84 403 ARG A N 1
ATOM 3188 C CA . ARG A 1 403 ? -3.261 -5.175 4.233 1.00 29.84 403 ARG A CA 1
ATOM 3189 C C . ARG A 1 403 ? -2.159 -4.104 4.344 1.00 29.84 403 ARG A C 1
ATOM 3191 O O . ARG A 1 403 ? -1.437 -3.883 3.388 1.00 29.84 403 ARG A O 1
ATOM 3198 N N . ASP A 1 404 ? -1.998 -3.502 5.527 1.00 26.95 404 ASP A N 1
ATOM 3199 C CA . ASP A 1 404 ? -0.992 -2.470 5.826 1.00 26.95 404 ASP A CA 1
ATOM 3200 C C . ASP A 1 404 ? 0.197 -2.985 6.662 1.00 26.95 404 ASP A C 1
ATOM 3202 O O . ASP A 1 404 ? 0.895 -2.215 7.319 1.00 26.95 404 ASP A O 1
ATOM 3206 N N . CYS A 1 405 ? 0.464 -4.292 6.671 1.00 27.19 405 CYS A N 1
ATOM 3207 C CA . CYS A 1 405 ? 1.669 -4.825 7.310 1.00 27.19 405 CYS A CA 1
ATOM 3208 C C . CYS A 1 405 ? 2.835 -4.875 6.310 1.00 27.19 405 CYS A C 1
ATOM 3210 O O . CYS A 1 405 ? 3.100 -5.925 5.731 1.00 27.19 405 CYS A O 1
ATOM 3212 N N . LYS A 1 406 ? 3.580 -3.770 6.162 1.00 27.36 406 LYS A N 1
ATOM 3213 C CA . LYS A 1 406 ? 4.876 -3.699 5.445 1.00 27.36 406 LYS A CA 1
ATOM 3214 C C . LYS A 1 406 ? 6.031 -4.412 6.184 1.00 27.36 406 LYS A C 1
ATOM 3216 O O . LYS A 1 406 ? 7.167 -3.945 6.162 1.00 27.36 406 LYS A O 1
ATOM 3221 N N . TYR A 1 407 ? 5.769 -5.495 6.913 1.00 33.97 407 TYR A N 1
ATOM 3222 C CA . TYR A 1 407 ? 6.725 -6.003 7.899 1.00 33.97 407 TYR A CA 1
ATOM 3223 C C . TYR A 1 407 ? 7.552 -7.176 7.381 1.00 33.97 407 TYR A C 1
ATOM 3225 O O . TYR A 1 407 ? 7.077 -8.307 7.314 1.00 33.97 407 TYR A O 1
ATOM 3233 N N . ALA A 1 408 ? 8.838 -6.918 7.150 1.00 29.86 408 ALA A N 1
ATOM 3234 C CA . ALA A 1 408 ? 9.861 -7.897 7.474 1.00 29.86 408 ALA A CA 1
ATOM 3235 C C . ALA A 1 408 ? 10.009 -7.951 8.999 1.00 29.86 408 ALA A C 1
ATOM 3237 O O . ALA A 1 408 ? 10.355 -6.962 9.648 1.00 29.86 408 ALA A O 1
ATOM 3238 N N . GLU A 1 409 ? 9.699 -9.096 9.605 1.00 30.55 409 GLU A N 1
ATOM 3239 C CA . GLU A 1 409 ? 10.114 -9.349 10.982 1.00 30.55 409 GLU A CA 1
ATOM 3240 C C . GLU A 1 409 ? 11.622 -9.618 10.968 1.00 30.55 409 GLU A C 1
ATOM 3242 O O . GLU A 1 409 ? 12.072 -10.739 10.735 1.00 30.55 409 GLU A O 1
ATOM 3247 N N . ASP A 1 410 ? 12.414 -8.567 11.162 1.00 33.62 410 ASP A N 1
ATOM 3248 C CA . ASP A 1 410 ? 13.864 -8.657 11.034 1.00 33.62 410 ASP A CA 1
ATOM 3249 C C . ASP A 1 410 ? 14.509 -9.339 12.245 1.00 33.62 410 ASP A C 1
ATOM 3251 O O . ASP A 1 410 ? 14.549 -8.818 13.369 1.00 33.62 410 ASP A O 1
ATOM 3255 N N . PHE A 1 411 ? 15.093 -10.512 11.993 1.00 35.62 411 PHE A N 1
ATOM 3256 C CA . PHE A 1 411 ? 15.933 -11.221 12.950 1.00 35.62 411 PHE A CA 1
ATOM 3257 C C . PHE A 1 411 ? 17.388 -10.913 12.687 1.00 35.62 411 PHE A C 1
ATOM 3259 O O . PHE A 1 411 ? 17.993 -11.379 11.725 1.00 35.62 411 PHE A O 1
ATOM 3266 N N . LYS A 1 412 ? 17.988 -10.178 13.617 1.00 31.42 412 LYS A N 1
ATOM 3267 C CA . LYS A 1 412 ? 19.414 -9.928 13.572 1.00 31.42 412 LYS A CA 1
ATOM 3268 C C . LYS A 1 412 ? 20.179 -11.063 14.254 1.00 31.42 412 LYS A C 1
ATOM 3270 O O . LYS A 1 412 ? 20.211 -11.153 15.486 1.00 31.42 412 LYS A O 1
ATOM 3275 N N . PHE A 1 413 ? 20.887 -11.853 13.450 1.00 36.25 413 PHE A N 1
ATOM 3276 C CA . PHE A 1 413 ? 21.999 -12.688 13.905 1.00 36.25 413 PHE A CA 1
ATOM 3277 C C . PHE A 1 413 ? 23.301 -11.892 13.852 1.00 36.25 413 PHE A C 1
ATOM 3279 O O . PHE A 1 413 ? 23.745 -11.454 12.791 1.00 36.25 413 PHE A O 1
ATOM 3286 N N . GLN A 1 414 ? 23.917 -11.673 15.011 1.00 32.50 414 GLN A N 1
ATOM 3287 C CA . GLN A 1 414 ? 25.264 -11.116 15.073 1.00 32.50 414 GLN A CA 1
ATOM 3288 C C . GLN A 1 414 ? 26.287 -12.254 15.016 1.00 32.50 414 GLN A C 1
ATOM 3290 O O . GLN A 1 414 ? 26.466 -12.968 16.003 1.00 32.50 414 GLN A O 1
ATOM 3295 N N . ASP A 1 415 ? 26.980 -12.395 13.882 1.00 32.75 415 ASP A N 1
ATOM 3296 C CA . ASP A 1 415 ? 28.245 -13.132 13.813 1.00 32.75 415 ASP A CA 1
ATOM 3297 C C . ASP A 1 415 ? 29.330 -12.330 14.560 1.00 32.75 415 ASP A C 1
ATOM 3299 O O . ASP A 1 415 ? 30.024 -11.474 14.013 1.00 32.75 415 ASP A O 1
ATOM 3303 N N . GLU A 1 416 ? 29.450 -12.564 15.868 1.00 28.81 416 GLU A N 1
ATOM 3304 C CA . GLU A 1 416 ? 30.570 -12.078 16.687 1.00 28.81 416 GLU A CA 1
ATOM 3305 C C . GLU A 1 416 ? 31.770 -13.056 16.653 1.00 28.81 416 GLU A C 1
ATOM 3307 O O . GLU A 1 416 ? 32.677 -12.968 17.492 1.00 28.81 416 GLU A O 1
ATOM 3312 N N . GLY A 1 417 ? 31.842 -13.967 15.673 1.00 27.94 417 GLY A N 1
ATOM 3313 C CA . GLY A 1 417 ? 32.931 -14.930 15.507 1.00 27.94 417 GLY A CA 1
ATOM 3314 C C . GLY A 1 417 ? 34.300 -14.258 15.395 1.00 27.94 417 GLY A C 1
ATOM 3315 O O . GLY A 1 417 ? 35.274 -14.730 15.979 1.00 27.94 417 GLY A O 1
ATOM 3316 N N . ALA A 1 418 ? 34.388 -13.085 14.761 1.00 31.27 418 ALA A N 1
ATOM 3317 C CA . ALA A 1 418 ? 35.635 -12.319 14.668 1.00 31.27 418 ALA A CA 1
ATOM 3318 C C . ALA A 1 418 ? 36.117 -11.757 16.026 1.00 31.27 418 ALA A C 1
ATOM 3320 O O . ALA A 1 418 ? 37.318 -11.761 16.320 1.00 31.27 418 ALA A O 1
ATOM 3321 N N . LYS A 1 419 ? 35.201 -11.323 16.905 1.00 31.75 419 LYS A N 1
ATOM 3322 C CA . LYS A 1 419 ? 35.540 -10.825 18.253 1.00 31.75 419 LYS A CA 1
ATOM 3323 C C . LYS A 1 419 ? 35.850 -11.961 19.225 1.00 31.75 419 LYS A C 1
ATOM 3325 O O . LYS A 1 419 ? 36.739 -11.792 20.066 1.00 31.75 419 LYS A O 1
ATOM 3330 N N . LEU A 1 420 ? 35.189 -13.116 19.096 1.00 33.38 420 LEU A N 1
ATOM 3331 C CA . LEU A 1 420 ? 35.552 -14.326 19.837 1.00 33.38 420 LEU A CA 1
ATOM 3332 C C . LEU A 1 420 ? 36.912 -14.868 19.378 1.00 33.38 420 LEU A C 1
ATOM 3334 O O . LEU A 1 420 ? 37.759 -15.089 20.239 1.00 33.38 420 LEU A O 1
ATOM 3338 N N . ARG A 1 421 ? 37.187 -14.975 18.069 1.00 38.06 421 ARG A N 1
ATOM 3339 C CA . ARG A 1 421 ? 38.503 -15.382 17.534 1.00 38.06 421 ARG A CA 1
ATOM 3340 C C . ARG A 1 421 ? 39.632 -14.498 18.076 1.00 38.06 421 ARG A C 1
ATOM 3342 O O . ARG A 1 421 ? 40.620 -15.026 18.575 1.00 38.06 421 ARG A O 1
ATOM 3349 N N . ARG A 1 422 ? 39.444 -13.171 18.142 1.00 36.41 422 ARG A N 1
ATOM 3350 C CA . ARG A 1 422 ? 40.412 -12.243 18.774 1.00 36.41 422 ARG A CA 1
ATOM 3351 C C . ARG A 1 422 ? 40.514 -12.392 20.301 1.00 36.41 422 ARG A C 1
ATOM 3353 O O . ARG A 1 422 ? 41.599 -12.212 20.852 1.00 36.41 422 ARG A O 1
ATOM 3360 N N . ARG A 1 423 ? 39.426 -12.720 21.013 1.00 32.59 423 ARG A N 1
ATOM 3361 C CA . ARG A 1 423 ? 39.453 -12.969 22.474 1.00 32.59 423 ARG A CA 1
ATOM 3362 C C . ARG A 1 423 ? 40.075 -14.315 22.839 1.00 32.59 423 ARG A C 1
ATOM 3364 O O . ARG A 1 423 ? 40.772 -14.375 23.847 1.00 32.59 423 ARG A O 1
ATOM 3371 N N . PHE A 1 424 ? 39.844 -15.364 22.052 1.00 33.88 424 PHE A N 1
ATOM 3372 C CA . PHE A 1 424 ? 40.434 -16.688 22.253 1.00 33.88 424 PHE A CA 1
ATOM 3373 C C . PHE A 1 424 ? 41.899 -16.721 21.804 1.00 33.88 424 PHE A C 1
ATOM 3375 O O . PHE A 1 424 ? 42.722 -17.212 22.572 1.00 33.88 424 PHE A O 1
ATOM 3382 N N . ALA A 1 425 ? 42.263 -16.048 20.705 1.00 36.16 425 ALA A N 1
ATOM 3383 C CA . ALA A 1 425 ? 43.663 -15.825 20.330 1.00 36.16 425 ALA A CA 1
ATOM 3384 C C . ALA A 1 425 ? 44.432 -15.027 21.403 1.00 36.16 425 ALA A C 1
ATOM 3386 O O . ALA A 1 425 ? 45.548 -15.389 21.761 1.00 36.16 425 ALA A O 1
ATOM 3387 N N . LYS A 1 426 ? 43.815 -14.005 22.026 1.00 32.88 426 LYS A N 1
ATOM 3388 C CA . LYS A 1 426 ? 44.408 -13.303 23.187 1.00 32.88 426 LYS A CA 1
ATOM 3389 C C . LYS A 1 426 ? 44.491 -14.164 24.453 1.00 32.88 426 LYS A C 1
ATOM 3391 O O . LYS A 1 426 ? 45.368 -13.934 25.282 1.00 32.88 426 LYS A O 1
ATOM 3396 N N . ARG A 1 427 ? 43.598 -15.145 24.626 1.00 33.16 427 ARG A N 1
ATOM 3397 C CA . ARG A 1 427 ? 43.618 -16.080 25.765 1.00 33.16 427 ARG A CA 1
ATOM 3398 C C . ARG A 1 427 ? 44.666 -17.182 25.602 1.00 33.16 427 ARG A C 1
ATOM 3400 O O . ARG A 1 427 ? 45.201 -17.625 26.615 1.00 33.16 427 ARG A O 1
ATOM 3407 N N . GLU A 1 428 ? 44.972 -17.585 24.369 1.00 34.12 428 GLU A N 1
ATOM 3408 C CA . GLU A 1 428 ? 46.089 -18.486 24.061 1.00 34.12 428 GLU A CA 1
ATOM 3409 C C . GLU A 1 428 ? 47.440 -17.761 24.086 1.00 34.12 428 GLU A C 1
ATOM 3411 O O . GLU A 1 428 ? 48.399 -18.290 24.648 1.00 34.12 428 GLU A O 1
ATOM 3416 N N . ALA A 1 429 ? 47.503 -16.510 23.615 1.00 33.34 429 ALA A N 1
ATOM 3417 C CA . ALA A 1 429 ? 48.705 -15.677 23.712 1.00 33.34 429 ALA A CA 1
ATOM 3418 C C . ALA A 1 429 ? 49.069 -15.306 25.166 1.00 33.34 429 ALA A C 1
ATOM 3420 O O . ALA A 1 429 ? 50.240 -15.144 25.490 1.00 33.34 429 ALA A O 1
ATOM 3421 N N . GLY A 1 430 ? 48.086 -15.227 26.071 1.00 30.86 430 GLY A N 1
ATOM 3422 C CA . GLY A 1 430 ? 48.302 -14.938 27.496 1.00 30.86 430 GLY A CA 1
ATOM 3423 C C . GLY A 1 430 ? 48.693 -16.142 28.364 1.00 30.86 430 GLY A C 1
ATOM 3424 O O . GLY A 1 430 ? 48.743 -16.002 29.585 1.00 30.86 430 GLY A O 1
ATOM 3425 N N . LYS A 1 431 ? 48.918 -17.329 27.778 1.00 34.28 431 LYS A N 1
ATOM 3426 C CA . LYS A 1 431 ? 49.176 -18.582 28.519 1.00 34.28 431 LYS A CA 1
ATOM 3427 C C . LYS A 1 431 ? 50.525 -19.250 28.238 1.00 34.28 431 LYS A C 1
ATOM 3429 O O . LYS A 1 431 ? 50.714 -20.407 28.610 1.00 34.28 431 LYS A O 1
ATOM 3434 N N . LYS A 1 432 ? 51.486 -18.532 27.655 1.00 34.38 432 LYS A N 1
ATOM 3435 C CA . LYS A 1 432 ? 52.887 -18.974 27.595 1.00 34.38 432 LYS A CA 1
ATOM 3436 C C . LYS A 1 432 ? 53.810 -17.964 28.265 1.00 34.38 432 LYS A C 1
ATOM 3438 O O . LYS A 1 432 ? 54.501 -17.219 27.593 1.00 34.38 432 LYS A O 1
ATOM 3443 N N . GLU A 1 433 ? 53.849 -18.003 29.593 1.00 32.28 433 GLU A N 1
ATOM 3444 C CA . GLU A 1 433 ? 55.087 -17.784 30.344 1.00 32.28 433 GLU A CA 1
ATOM 3445 C C . GLU A 1 433 ? 54.995 -18.468 31.720 1.00 32.28 433 GLU A C 1
ATOM 3447 O O . GLU A 1 433 ? 53.982 -18.363 32.404 1.00 32.28 433 GLU A O 1
ATOM 3452 N N . SER A 1 434 ? 56.080 -19.164 32.085 1.00 26.53 434 SER A N 1
ATOM 3453 C CA . SER A 1 434 ? 56.388 -19.846 33.357 1.00 26.53 434 SER A CA 1
ATOM 3454 C C . SER A 1 434 ? 56.070 -21.350 33.468 1.00 26.53 434 SER A C 1
ATOM 3456 O O . SER A 1 434 ? 55.053 -21.739 34.036 1.00 26.53 434 SER A O 1
ATOM 3458 N N . SER A 1 435 ? 56.998 -22.196 33.006 1.00 27.44 435 SER A N 1
ATOM 3459 C CA . SER A 1 435 ? 57.837 -23.001 33.920 1.00 27.44 435 SER A CA 1
ATOM 3460 C C . SER A 1 435 ? 58.829 -23.912 33.172 1.00 27.44 435 SER A C 1
ATOM 3462 O O . SER A 1 435 ? 58.456 -24.803 32.417 1.00 27.44 435 SER A O 1
ATOM 3464 N N . ASP A 1 436 ? 60.108 -23.635 33.429 1.00 28.91 436 ASP A N 1
ATOM 3465 C CA . ASP A 1 436 ? 61.219 -24.564 33.675 1.00 28.91 436 ASP A CA 1
ATOM 3466 C C . ASP A 1 436 ? 61.640 -25.616 32.626 1.00 28.91 436 ASP A C 1
ATOM 3468 O O . ASP A 1 436 ? 61.068 -26.692 32.468 1.00 28.91 436 ASP A O 1
ATOM 3472 N N . LEU A 1 437 ? 62.794 -25.314 32.015 1.00 29.78 437 LEU A N 1
ATOM 3473 C CA . LEU A 1 437 ? 63.781 -26.262 31.475 1.00 29.78 437 LEU A CA 1
ATOM 3474 C C . LEU A 1 437 ? 64.329 -27.185 32.595 1.00 29.78 437 LEU A C 1
ATOM 3476 O O . LEU A 1 437 ? 64.327 -26.785 33.762 1.00 29.78 437 LEU A O 1
ATOM 3480 N N . PRO A 1 438 ? 64.906 -28.366 32.273 1.00 30.89 438 PRO A N 1
ATOM 3481 C CA . PRO A 1 438 ? 66.356 -28.375 32.022 1.00 30.89 438 PRO A CA 1
ATOM 3482 C C . PRO A 1 438 ? 66.884 -29.391 30.983 1.00 30.89 438 PRO A C 1
ATOM 3484 O O . PRO A 1 438 ? 66.326 -30.460 30.763 1.00 30.89 438 PRO A O 1
ATOM 3487 N N . ALA A 1 439 ? 68.088 -29.046 30.508 1.00 24.30 439 ALA A N 1
ATOM 3488 C CA . ALA A 1 439 ? 69.200 -29.899 30.062 1.00 24.30 439 ALA A CA 1
ATOM 3489 C C . ALA A 1 439 ? 69.402 -30.169 28.550 1.00 24.30 439 ALA A C 1
ATOM 3491 O O . ALA A 1 439 ? 68.771 -31.004 27.914 1.00 24.30 439 ALA A O 1
ATOM 3492 N N . THR A 1 440 ? 70.408 -29.439 28.059 1.00 23.11 440 THR A N 1
ATOM 3493 C CA . THR A 1 440 ? 71.352 -29.622 26.937 1.00 23.11 440 THR A CA 1
ATOM 3494 C C . THR A 1 440 ? 72.154 -30.949 27.014 1.00 23.11 440 THR A C 1
ATOM 3496 O O . THR A 1 440 ? 71.940 -31.688 27.977 1.00 23.11 440 THR A O 1
ATOM 3499 N N . PRO A 1 441 ? 73.168 -31.249 26.150 1.00 36.31 441 PRO A N 1
ATOM 3500 C CA . PRO A 1 441 ? 73.680 -30.580 24.926 1.00 36.31 441 PRO A CA 1
ATOM 3501 C C . PRO A 1 441 ? 73.916 -31.553 23.730 1.00 36.31 441 PRO A C 1
ATOM 3503 O O . PRO A 1 441 ? 73.758 -32.758 23.881 1.00 36.31 441 PRO A O 1
ATOM 3506 N N . VAL A 1 442 ? 74.363 -31.044 22.565 1.00 27.27 442 VAL A N 1
ATOM 3507 C CA . VAL A 1 442 ? 75.625 -31.438 21.866 1.00 27.27 442 VAL A CA 1
ATOM 3508 C C . VAL A 1 442 ? 75.676 -30.890 20.417 1.00 27.27 442 VAL A C 1
ATOM 3510 O O . VAL A 1 442 ? 74.820 -31.171 19.589 1.00 27.27 442 VAL A O 1
ATOM 3513 N N . ASP A 1 443 ? 76.729 -30.098 20.198 1.00 26.23 443 ASP A N 1
ATOM 3514 C CA . ASP A 1 443 ? 77.609 -29.853 19.040 1.00 26.23 443 ASP A CA 1
ATOM 3515 C C . ASP A 1 443 ? 77.178 -29.542 17.586 1.00 26.23 443 ASP A C 1
ATOM 3517 O O . ASP A 1 443 ? 76.733 -30.384 16.813 1.00 26.23 443 ASP A O 1
ATOM 3521 N N . SER A 1 444 ? 77.711 -28.378 17.178 1.00 27.14 444 SER A N 1
ATOM 3522 C CA . SER A 1 444 ? 78.618 -28.133 16.037 1.00 27.14 444 SER A CA 1
ATOM 3523 C C . SER A 1 444 ? 78.057 -27.797 14.647 1.00 27.14 444 SER A C 1
ATOM 3525 O O . SER A 1 444 ? 77.443 -28.608 13.971 1.00 27.14 444 SER A O 1
ATOM 3527 N N . GLY A 1 445 ? 78.472 -26.618 14.157 1.00 25.08 445 GLY A N 1
ATOM 3528 C CA . GLY A 1 445 ? 79.226 -26.575 12.901 1.00 25.08 445 GLY A CA 1
ATOM 3529 C C . GLY A 1 445 ? 78.604 -25.881 11.685 1.00 25.08 445 GLY A C 1
ATOM 3530 O O . GLY A 1 445 ? 78.080 -26.544 10.805 1.00 25.08 445 GLY A O 1
ATOM 3531 N N . THR A 1 446 ? 78.941 -24.593 11.531 1.00 26.48 446 THR A N 1
ATOM 3532 C CA . THR A 1 446 ? 79.348 -23.922 10.265 1.00 26.48 446 THR A CA 1
ATOM 3533 C C . THR A 1 446 ? 78.347 -23.629 9.120 1.00 26.48 446 THR A C 1
ATOM 3535 O O . THR A 1 446 ? 77.667 -24.482 8.571 1.00 26.48 446 THR A O 1
ATOM 3538 N N . THR A 1 447 ? 78.383 -22.352 8.724 1.00 23.92 447 THR A N 1
ATOM 3539 C CA . THR A 1 447 ? 77.899 -21.623 7.526 1.00 23.92 447 THR A CA 1
ATOM 3540 C C . THR A 1 447 ? 78.738 -21.926 6.250 1.00 23.92 447 THR A C 1
ATOM 3542 O O . THR A 1 447 ? 79.682 -22.706 6.378 1.00 23.92 447 THR A O 1
ATOM 3545 N N . PRO A 1 448 ? 78.600 -21.248 5.067 1.00 41.00 448 PRO A N 1
ATOM 3546 C CA . PRO A 1 448 ? 77.515 -20.435 4.451 1.00 41.00 448 PRO A CA 1
ATOM 3547 C C . PRO A 1 448 ? 77.243 -20.703 2.923 1.00 41.00 448 PRO A C 1
ATOM 3549 O O . PRO A 1 448 ? 78.019 -21.352 2.240 1.00 41.00 448 PRO A O 1
ATOM 3552 N N . ARG A 1 449 ? 76.181 -20.058 2.388 1.00 24.94 449 ARG A N 1
ATOM 3553 C CA . ARG A 1 449 ? 75.959 -19.456 1.032 1.00 24.94 449 ARG A CA 1
ATOM 3554 C C . ARG A 1 449 ? 76.367 -20.161 -0.298 1.00 24.94 449 ARG A C 1
ATOM 3556 O O . ARG A 1 449 ? 77.537 -20.396 -0.564 1.00 24.94 449 ARG A O 1
ATOM 3563 N N . SER A 1 450 ? 75.411 -20.089 -1.245 1.00 25.11 450 SER A N 1
ATOM 3564 C CA . SER A 1 450 ? 75.487 -19.561 -2.641 1.00 25.11 450 SER A CA 1
ATOM 3565 C C . SER A 1 450 ? 75.302 -20.497 -3.858 1.00 25.11 450 SER A C 1
ATOM 3567 O O . SER A 1 450 ? 75.992 -21.493 -4.024 1.00 25.11 450 SER A O 1
ATOM 3569 N N . SER A 1 451 ? 74.478 -19.980 -4.788 1.00 24.16 451 SER A N 1
ATOM 3570 C CA . SER A 1 451 ? 74.607 -19.964 -6.263 1.00 24.16 451 SER A CA 1
ATOM 3571 C C . SER A 1 451 ? 74.003 -21.064 -7.162 1.00 24.16 451 SER A C 1
ATOM 3573 O O . SER A 1 451 ? 74.239 -22.253 -6.987 1.00 24.16 451 SER A O 1
ATOM 3575 N N . SER A 1 452 ? 73.369 -20.546 -8.233 1.00 22.58 452 SER A N 1
ATOM 3576 C CA . SER A 1 452 ? 73.388 -20.954 -9.660 1.00 22.58 452 SER A CA 1
ATOM 3577 C C . SER A 1 452 ? 72.130 -21.592 -10.301 1.00 22.58 452 SER A C 1
ATOM 3579 O O . SER A 1 452 ? 71.710 -22.676 -9.920 1.00 22.58 452 SER A O 1
ATOM 3581 N N . SER A 1 453 ? 71.542 -20.830 -11.253 1.00 24.69 453 SER A N 1
ATOM 3582 C CA . SER A 1 453 ? 71.198 -21.072 -12.692 1.00 24.69 453 SER A CA 1
ATOM 3583 C C . SER A 1 453 ? 71.339 -22.511 -13.271 1.00 24.69 453 SER A C 1
ATOM 3585 O O . SER A 1 453 ? 72.075 -23.273 -12.651 1.00 24.69 453 SER A O 1
ATOM 3587 N N . PRO A 1 454 ? 70.814 -22.900 -14.482 1.00 38.44 454 PRO A N 1
ATOM 3588 C CA . PRO A 1 454 ? 70.751 -22.069 -15.715 1.00 38.44 454 PRO A CA 1
ATOM 3589 C C . PRO A 1 454 ? 69.743 -22.399 -16.879 1.00 38.44 454 PRO A C 1
ATOM 3591 O O . PRO A 1 454 ? 69.064 -23.416 -16.893 1.00 38.44 454 PRO A O 1
ATOM 3594 N N . ASP A 1 455 ? 69.725 -21.472 -17.857 1.00 27.52 455 ASP A N 1
ATOM 3595 C CA . ASP A 1 455 ? 69.805 -21.551 -19.346 1.00 27.52 455 ASP A CA 1
ATOM 3596 C C . ASP A 1 455 ? 68.880 -22.319 -20.336 1.00 27.52 455 ASP A C 1
ATOM 3598 O O . ASP A 1 455 ? 68.723 -23.535 -20.289 1.00 27.52 455 ASP A O 1
ATOM 3602 N N . SER A 1 456 ? 68.616 -21.574 -21.441 1.00 28.23 456 SER A N 1
ATOM 3603 C CA . SER A 1 456 ? 68.649 -21.917 -22.900 1.00 28.23 456 SER A CA 1
ATOM 3604 C C . SER A 1 456 ? 67.498 -22.735 -23.531 1.00 28.23 456 SER A C 1
ATOM 3606 O O . SER A 1 456 ? 66.883 -23.547 -22.864 1.00 28.23 456 SER A O 1
ATOM 3608 N N . GLY A 1 457 ? 67.121 -22.633 -24.820 1.00 24.20 457 GLY A N 1
ATOM 3609 C CA . GLY A 1 457 ? 67.595 -21.877 -25.993 1.00 24.20 457 GLY A CA 1
ATOM 3610 C C . GLY A 1 457 ? 67.238 -22.591 -27.332 1.00 24.20 457 GLY A C 1
ATOM 3611 O O . GLY A 1 457 ? 67.466 -23.783 -27.456 1.00 24.20 457 GLY A O 1
ATOM 3612 N N . GLN A 1 458 ? 66.736 -21.822 -28.318 1.00 28.55 458 GLN A N 1
ATOM 3613 C CA . GLN A 1 458 ? 66.877 -21.910 -29.804 1.00 28.55 458 GLN A CA 1
ATOM 3614 C C . GLN A 1 458 ? 66.274 -23.021 -30.735 1.00 28.55 458 GLN A C 1
ATOM 3616 O O . GLN A 1 458 ? 66.685 -24.172 -30.730 1.00 28.55 458 GLN A O 1
ATOM 3621 N N . SER A 1 459 ? 65.466 -22.518 -31.704 1.00 26.30 459 SER A N 1
ATOM 3622 C CA . SER A 1 459 ? 65.547 -22.582 -33.204 1.00 26.30 459 SER A CA 1
ATOM 3623 C C . SER A 1 459 ? 65.139 -23.823 -34.043 1.00 26.30 459 SER A C 1
ATOM 3625 O O . SER A 1 459 ? 65.682 -24.898 -33.822 1.00 26.30 459 SER A O 1
ATOM 3627 N N . LEU A 1 460 ? 64.318 -23.640 -35.111 1.00 28.33 460 LEU A N 1
ATOM 3628 C CA . LEU A 1 460 ? 64.722 -23.531 -36.551 1.00 28.33 460 LEU A CA 1
ATOM 3629 C C . LEU A 1 460 ? 63.552 -23.608 -37.589 1.00 28.33 460 LEU A C 1
ATOM 3631 O O . LEU A 1 460 ? 62.733 -24.516 -37.539 1.00 28.33 460 LEU A O 1
ATOM 3635 N N . ASP A 1 461 ? 63.594 -22.661 -38.547 1.00 27.11 461 ASP A N 1
ATOM 3636 C CA . ASP A 1 461 ? 63.388 -22.681 -40.025 1.00 27.11 461 ASP A CA 1
ATOM 3637 C C . ASP A 1 461 ? 62.115 -23.108 -40.807 1.00 27.11 461 ASP A C 1
ATOM 3639 O O . ASP A 1 461 ? 61.593 -24.209 -40.661 1.00 27.11 461 ASP A O 1
ATOM 3643 N N . GLY A 1 462 ? 61.804 -22.289 -41.847 1.00 25.06 462 GLY A N 1
ATOM 3644 C CA . GLY A 1 462 ? 61.503 -22.795 -43.209 1.00 25.06 462 GLY A CA 1
ATOM 3645 C C . GLY A 1 462 ? 60.615 -21.982 -44.197 1.00 25.06 462 GLY A C 1
ATOM 3646 O O . GLY A 1 462 ? 59.470 -22.366 -44.376 1.00 25.06 462 GLY A O 1
ATOM 3647 N N . GLY A 1 463 ? 61.182 -20.980 -44.915 1.00 23.62 463 GLY A N 1
ATOM 3648 C CA . GLY A 1 463 ? 60.945 -20.544 -46.338 1.00 23.62 463 GLY A CA 1
ATOM 3649 C C . GLY A 1 463 ? 59.545 -20.131 -46.881 1.00 23.62 463 GLY A C 1
ATOM 3650 O O . GLY A 1 463 ? 58.526 -20.491 -46.325 1.00 23.62 463 GLY A O 1
ATOM 3651 N N . LEU A 1 464 ? 59.347 -19.456 -48.035 1.00 24.61 464 LEU A N 1
ATOM 3652 C CA . LEU A 1 464 ? 60.136 -18.671 -49.017 1.00 24.61 464 LEU A CA 1
ATOM 3653 C C . LEU A 1 464 ? 59.146 -18.126 -50.113 1.00 24.61 464 LEU A C 1
ATOM 3655 O O . LEU A 1 464 ? 58.090 -18.723 -50.289 1.00 24.61 464 LEU A O 1
ATOM 3659 N N . MET A 1 465 ? 59.547 -17.102 -50.905 1.00 24.30 465 MET A N 1
ATOM 3660 C CA . MET A 1 465 ? 58.971 -16.548 -52.183 1.00 24.30 465 MET A CA 1
ATOM 3661 C C . MET A 1 465 ? 57.886 -15.440 -52.051 1.00 24.30 465 MET A C 1
ATOM 3663 O O . MET A 1 465 ? 56.794 -15.708 -51.578 1.00 24.30 465 MET A O 1
ATOM 3667 N N . SER A 1 466 ? 58.112 -14.137 -52.326 1.00 22.53 466 SER A N 1
ATOM 3668 C CA . SER A 1 466 ? 58.480 -13.387 -53.567 1.00 22.53 466 SER A CA 1
ATOM 3669 C C . SER A 1 466 ? 57.380 -13.426 -54.653 1.00 22.53 466 SER A C 1
ATOM 3671 O O . SER A 1 466 ? 57.039 -14.509 -55.104 1.00 22.53 466 SER A O 1
ATOM 3673 N N . THR A 1 467 ? 56.788 -12.337 -55.169 1.00 24.67 467 THR A N 1
ATOM 3674 C CA . THR A 1 467 ? 57.402 -11.270 -55.991 1.00 24.67 467 THR A CA 1
ATOM 3675 C C . THR A 1 467 ? 56.352 -10.207 -56.421 1.00 24.67 467 THR A C 1
ATOM 3677 O O . THR A 1 467 ? 55.207 -10.565 -56.650 1.00 24.67 467 THR A O 1
ATOM 3680 N N . HIS A 1 468 ? 56.802 -8.943 -56.569 1.00 25.36 468 HIS A N 1
ATOM 3681 C CA . HIS A 1 468 ? 56.510 -7.925 -57.622 1.00 25.36 468 HIS A CA 1
ATOM 3682 C C . HIS A 1 468 ? 55.059 -7.624 -58.112 1.00 25.36 468 HIS A C 1
ATOM 3684 O O . HIS A 1 468 ? 54.279 -8.525 -58.348 1.00 25.36 468 HIS A O 1
ATOM 3690 N N . ALA A 1 469 ? 54.640 -6.397 -58.472 1.00 24.48 469 ALA A N 1
ATOM 3691 C CA . ALA A 1 469 ? 55.233 -5.054 -58.472 1.00 24.48 469 ALA A CA 1
ATOM 3692 C C . ALA A 1 469 ? 54.202 -3.969 -58.896 1.00 24.48 469 ALA A C 1
ATOM 3694 O O . ALA A 1 469 ? 53.156 -4.290 -59.449 1.00 24.48 469 ALA A O 1
ATOM 3695 N N . LEU A 1 470 ? 54.654 -2.707 -58.767 1.00 24.02 470 LEU A N 1
ATOM 3696 C CA . LEU A 1 470 ? 54.312 -1.470 -59.509 1.00 24.02 470 LEU A CA 1
ATOM 3697 C C . LEU A 1 470 ? 52.945 -0.815 -59.209 1.00 24.02 470 LEU A C 1
ATOM 3699 O O . LEU A 1 470 ? 51.896 -1.334 -59.551 1.00 24.02 470 LEU A O 1
ATOM 3703 N N . LEU A 1 471 ? 52.906 0.270 -58.426 1.00 23.72 471 LEU A N 1
ATOM 3704 C CA . LEU A 1 471 ? 53.251 1.681 -58.719 1.00 23.72 471 LEU A CA 1
ATOM 3705 C C . LEU A 1 471 ? 52.174 2.464 -59.499 1.00 23.72 471 LEU A C 1
ATOM 3707 O O . LEU A 1 471 ? 51.918 2.223 -60.671 1.00 23.72 471 LEU A O 1
ATOM 3711 N N . ASN A 1 472 ? 51.760 3.544 -58.828 1.00 23.00 472 ASN A N 1
ATOM 3712 C CA . ASN A 1 472 ? 51.569 4.905 -59.334 1.00 23.00 472 ASN A CA 1
ATOM 3713 C C . ASN A 1 472 ? 50.168 5.449 -59.696 1.00 23.00 472 ASN A C 1
ATOM 3715 O O . ASN A 1 472 ? 49.617 5.241 -60.767 1.00 23.00 472 ASN A O 1
ATOM 3719 N N . THR A 1 473 ? 49.746 6.351 -58.799 1.00 24.23 473 THR A N 1
ATOM 3720 C CA . THR A 1 473 ? 49.393 7.764 -59.040 1.00 24.23 473 THR A CA 1
ATOM 3721 C C . THR A 1 473 ? 48.128 8.132 -59.821 1.00 24.23 473 THR A C 1
ATOM 3723 O O . THR A 1 473 ? 48.107 8.178 -61.043 1.00 24.23 473 THR A O 1
ATOM 3726 N N . SER A 1 474 ? 47.239 8.759 -59.046 1.00 23.27 474 SER A N 1
ATOM 3727 C CA . SER A 1 474 ? 46.723 10.122 -59.248 1.00 23.27 474 SER A CA 1
ATOM 3728 C C . SER A 1 474 ? 45.466 10.342 -60.096 1.00 23.27 474 SER A C 1
ATOM 3730 O O . SER A 1 474 ? 45.387 9.973 -61.257 1.00 23.27 474 SER A O 1
ATOM 3732 N N . LYS A 1 475 ? 44.593 11.150 -59.476 1.00 24.69 475 LYS A N 1
ATOM 3733 C CA . LYS A 1 475 ? 43.699 12.165 -60.051 1.00 24.69 475 LYS A CA 1
ATOM 3734 C C . LYS A 1 475 ? 42.482 11.688 -60.853 1.00 24.69 475 LYS A C 1
ATOM 3736 O O . LYS A 1 475 ? 42.566 11.256 -61.993 1.00 24.69 475 LYS A O 1
ATOM 3741 N N . TYR A 1 476 ? 41.328 11.969 -60.246 1.00 25.03 476 TYR A N 1
ATOM 3742 C CA . TYR A 1 476 ? 40.065 12.275 -60.914 1.00 25.03 476 TYR A CA 1
ATOM 3743 C C . TYR A 1 476 ? 40.240 13.228 -62.105 1.00 25.03 476 TYR A C 1
ATOM 3745 O O . TYR A 1 476 ? 41.027 14.180 -62.031 1.00 25.03 476 TYR A O 1
ATOM 3753 N N . PRO A 1 477 ? 39.376 13.070 -63.117 1.00 29.12 477 PRO A N 1
ATOM 3754 C CA . PRO A 1 477 ? 38.594 14.215 -63.553 1.00 29.12 477 PRO A CA 1
ATOM 3755 C C . PRO A 1 477 ? 37.094 13.914 -63.695 1.00 29.12 477 PRO A C 1
ATOM 3757 O O . PRO A 1 477 ? 36.605 12.798 -63.554 1.00 29.12 477 PRO A O 1
ATOM 3760 N N . SER A 1 478 ? 36.391 15.014 -63.901 1.00 24.62 478 SER A N 1
ATOM 3761 C CA . SER A 1 478 ? 34.965 15.286 -63.858 1.00 24.62 478 SER A CA 1
ATOM 3762 C C . SER A 1 478 ? 34.137 14.826 -65.068 1.00 24.62 478 SER A C 1
ATOM 3764 O O . SER A 1 478 ? 34.643 14.707 -66.176 1.00 24.62 478 SER A O 1
ATOM 3766 N N . SER A 1 479 ? 32.822 14.791 -64.810 1.00 25.56 479 SER A N 1
ATOM 3767 C CA . SER A 1 479 ? 31.688 15.236 -65.647 1.00 25.56 479 SER A CA 1
ATOM 3768 C C . SER A 1 479 ? 31.253 14.473 -66.914 1.00 25.56 479 SER A C 1
ATOM 3770 O O . SER A 1 479 ? 31.982 14.377 -67.891 1.00 25.56 479 SER A O 1
ATOM 3772 N N . SER A 1 480 ? 29.940 14.185 -66.883 1.00 25.03 480 SER A N 1
ATOM 3773 C CA . SER A 1 480 ? 28.890 14.364 -67.910 1.00 25.03 480 SER A CA 1
ATOM 3774 C C . SER A 1 480 ? 28.550 13.263 -68.930 1.00 25.03 480 SER A C 1
ATOM 3776 O O . SER A 1 480 ? 29.414 12.709 -69.590 1.00 25.03 480 SER A O 1
ATOM 3778 N N . GLU A 1 481 ? 27.220 13.128 -69.091 1.00 25.73 481 GLU A N 1
ATOM 3779 C CA . GLU A 1 481 ? 26.411 12.661 -70.238 1.00 25.73 481 GLU A CA 1
ATOM 3780 C C . GLU A 1 481 ? 25.681 11.297 -70.167 1.00 25.73 481 GLU A C 1
ATOM 3782 O O . GLU A 1 481 ? 26.212 10.232 -70.448 1.00 25.73 481 GLU A O 1
ATOM 3787 N N . VAL A 1 482 ? 24.391 11.395 -69.800 1.00 26.05 482 VAL A N 1
ATOM 3788 C CA . VAL A 1 482 ? 23.179 10.981 -70.549 1.00 26.05 482 VAL A CA 1
ATOM 3789 C C . VAL A 1 482 ? 23.262 9.738 -71.457 1.00 26.05 482 VAL A C 1
ATOM 3791 O O . VAL A 1 482 ? 23.851 9.791 -72.527 1.00 26.05 482 VAL A O 1
ATOM 3794 N N . SER A 1 483 ? 22.442 8.712 -71.178 1.00 24.08 483 SER A N 1
ATOM 3795 C CA . SER A 1 483 ? 21.412 8.239 -72.132 1.00 24.08 483 SER A CA 1
ATOM 3796 C C . SER A 1 483 ? 20.419 7.241 -71.517 1.00 24.08 483 SER A C 1
ATOM 3798 O O . SER A 1 483 ? 20.695 6.537 -70.553 1.00 24.08 483 SER A O 1
ATOM 3800 N N . ARG A 1 484 ? 19.207 7.290 -72.079 1.00 25.23 484 ARG A N 1
ATOM 3801 C CA . ARG A 1 484 ? 17.946 6.645 -71.695 1.00 25.23 484 ARG A CA 1
ATOM 3802 C C . ARG A 1 484 ? 17.897 5.148 -72.028 1.00 25.23 484 ARG A C 1
ATOM 3804 O O . ARG A 1 484 ? 18.366 4.746 -73.086 1.00 25.23 484 ARG A O 1
ATOM 3811 N N . GLY A 1 485 ? 17.131 4.398 -71.232 1.00 24.72 485 GLY A N 1
ATOM 3812 C CA . GLY A 1 485 ? 16.541 3.105 -71.597 1.00 24.72 485 GLY A CA 1
ATOM 3813 C C . GLY A 1 485 ? 15.233 2.865 -70.829 1.00 24.72 485 GLY A C 1
ATOM 3814 O O . GLY A 1 485 ? 15.254 2.629 -69.632 1.00 24.72 485 GLY A O 1
ATOM 3815 N N . SER A 1 486 ? 14.111 3.010 -71.535 1.00 23.70 486 SER A N 1
ATOM 3816 C CA . SER A 1 486 ? 12.687 2.871 -71.159 1.00 23.70 486 SER A CA 1
ATOM 3817 C C . SER A 1 486 ? 12.265 1.424 -70.808 1.00 23.70 486 SER A C 1
ATOM 3819 O O . SER A 1 486 ? 12.899 0.499 -71.306 1.00 23.70 486 SER A O 1
ATOM 3821 N N . ILE A 1 487 ? 11.220 1.156 -69.997 1.00 24.84 487 ILE A N 1
ATOM 3822 C CA . ILE A 1 487 ? 9.764 0.925 -70.303 1.00 24.84 487 ILE A CA 1
ATOM 3823 C C . ILE A 1 487 ? 9.136 0.275 -69.011 1.00 24.84 487 ILE A C 1
ATOM 3825 O O . ILE A 1 487 ? 9.923 -0.367 -68.314 1.00 24.84 487 ILE A O 1
ATOM 3829 N N . PRO A 1 488 ? 7.808 0.265 -68.674 1.00 29.03 488 PRO A N 1
ATOM 3830 C CA . PRO A 1 488 ? 6.628 1.034 -69.118 1.00 29.03 488 PRO A CA 1
ATOM 3831 C C . PRO A 1 488 ? 5.831 1.730 -67.982 1.00 29.03 488 PRO A C 1
ATOM 3833 O O . PRO A 1 488 ? 5.858 1.348 -66.816 1.00 29.03 488 PRO A O 1
ATOM 3836 N N . LEU A 1 489 ? 5.006 2.693 -68.403 1.00 26.95 489 LEU A N 1
ATOM 3837 C CA . LEU A 1 489 ? 3.835 3.218 -67.695 1.00 26.95 489 LEU A CA 1
ATOM 3838 C C . LEU A 1 489 ? 2.724 2.148 -67.616 1.00 26.95 489 LEU A C 1
ATOM 3840 O O . LEU A 1 489 ? 2.393 1.554 -68.643 1.00 26.95 489 LEU A O 1
ATOM 3844 N N . ALA A 1 490 ? 2.094 1.992 -66.450 1.00 25.28 490 ALA A N 1
ATOM 3845 C CA . ALA A 1 490 ? 0.747 1.438 -66.320 1.00 25.28 490 ALA A CA 1
ATOM 3846 C C . ALA A 1 490 ? -0.106 2.376 -65.448 1.00 25.28 490 ALA A C 1
ATOM 3848 O O . ALA A 1 490 ? 0.315 2.812 -64.381 1.00 25.28 490 ALA A O 1
ATOM 3849 N N . ASP A 1 491 ? -1.255 2.712 -66.023 1.00 23.45 491 ASP A N 1
ATOM 3850 C CA . ASP A 1 491 ? -2.361 3.591 -65.651 1.00 23.45 491 ASP A CA 1
ATOM 3851 C C . ASP A 1 491 ? -2.474 4.224 -64.254 1.00 23.45 491 ASP A C 1
ATOM 3853 O O . ASP A 1 491 ? -2.491 3.591 -63.201 1.00 23.45 491 ASP A O 1
ATOM 3857 N N . ALA A 1 492 ? -2.736 5.530 -64.315 1.00 31.16 492 ALA A N 1
ATOM 3858 C CA . ALA A 1 492 ? -3.300 6.349 -63.261 1.00 31.16 492 ALA A CA 1
ATOM 3859 C C . ALA A 1 492 ? -4.745 5.935 -62.940 1.00 31.16 492 ALA A C 1
ATOM 3861 O O . ALA A 1 492 ? -5.543 5.764 -63.858 1.00 31.16 492 ALA A O 1
ATOM 3862 N N . THR A 1 493 ? -5.095 5.863 -61.649 1.00 28.80 493 THR A N 1
ATOM 3863 C CA . THR A 1 493 ? -6.404 6.276 -61.079 1.00 28.80 493 THR A CA 1
ATOM 3864 C C . THR A 1 493 ? -6.480 6.031 -59.561 1.00 28.80 493 THR A C 1
ATOM 3866 O O . THR A 1 493 ? -7.340 5.296 -59.108 1.00 28.80 493 THR A O 1
ATOM 3869 N N . ILE A 1 494 ? -5.647 6.689 -58.739 1.00 25.59 494 ILE A N 1
ATOM 3870 C CA . ILE A 1 494 ? -6.021 7.035 -57.346 1.00 25.59 494 ILE A CA 1
ATOM 3871 C C . ILE A 1 494 ? -5.387 8.391 -56.996 1.00 25.59 494 ILE A C 1
ATOM 3873 O O . ILE A 1 494 ? -4.173 8.513 -56.861 1.00 25.59 494 ILE A O 1
ATOM 3877 N N . SER A 1 495 ? -6.212 9.433 -56.882 1.00 29.02 495 SER A N 1
ATOM 3878 C CA . SER A 1 495 ? -5.825 10.744 -56.349 1.00 29.02 495 SER A CA 1
ATOM 3879 C C . SER A 1 495 ? -5.814 10.715 -54.816 1.00 29.02 495 SER A C 1
ATOM 3881 O O . SER A 1 495 ? -6.762 10.188 -54.236 1.00 29.02 495 SER A O 1
ATOM 3883 N N . ASN A 1 496 ? -4.822 11.375 -54.202 1.00 29.55 496 ASN A N 1
ATOM 3884 C CA . ASN A 1 496 ? -4.617 11.637 -52.759 1.00 29.55 496 ASN A CA 1
ATOM 3885 C C . ASN A 1 496 ? -3.595 10.743 -52.031 1.00 29.55 496 ASN A C 1
ATOM 3887 O O . ASN A 1 496 ? -3.893 10.189 -50.977 1.00 29.55 496 ASN A O 1
ATOM 3891 N N . TYR A 1 497 ? -2.361 10.685 -52.537 1.00 27.38 497 TYR A N 1
ATOM 3892 C CA . TYR A 1 497 ? -1.198 10.345 -51.708 1.00 27.38 497 TYR A CA 1
ATOM 3893 C C . TYR A 1 497 ? -0.496 11.634 -51.256 1.00 27.38 497 TYR A C 1
ATOM 3895 O O . TYR A 1 497 ? -0.105 12.455 -52.085 1.00 27.38 497 TYR A O 1
ATOM 3903 N N . ASP A 1 498 ? -0.382 11.825 -49.939 1.00 32.62 498 ASP A N 1
ATOM 3904 C CA . ASP A 1 498 ? 0.347 12.933 -49.311 1.00 32.62 498 ASP A CA 1
ATOM 3905 C C . ASP A 1 498 ? 1.850 12.778 -49.600 1.00 32.62 498 ASP A C 1
ATOM 3907 O O . ASP A 1 498 ? 2.441 11.736 -49.304 1.00 32.62 498 ASP A O 1
ATOM 3911 N N . ALA A 1 499 ? 2.485 13.808 -50.164 1.00 29.09 499 ALA A N 1
ATOM 3912 C CA . ALA A 1 499 ? 3.884 13.766 -50.610 1.00 29.09 499 ALA A CA 1
ATOM 3913 C C . ALA A 1 499 ? 4.892 13.499 -49.471 1.00 29.09 499 ALA A C 1
ATOM 3915 O O . ALA A 1 499 ? 6.025 13.098 -49.732 1.00 29.09 499 ALA A O 1
ATOM 3916 N N . PHE A 1 500 ? 4.477 13.680 -48.214 1.00 27.88 500 PHE A N 1
ATOM 3917 C CA . PHE A 1 500 ? 5.266 13.341 -47.031 1.00 27.88 500 PHE A CA 1
ATOM 3918 C C . PHE A 1 500 ? 5.446 11.819 -46.855 1.00 27.88 500 PHE A C 1
ATOM 3920 O O . PHE A 1 500 ? 6.526 11.384 -46.470 1.00 27.88 500 PHE A O 1
ATOM 3927 N N . PHE A 1 501 ? 4.452 10.991 -47.214 1.00 33.78 501 PHE A N 1
ATOM 3928 C CA . PHE A 1 501 ? 4.508 9.528 -47.033 1.00 33.78 501 PHE A CA 1
ATOM 3929 C C . PHE A 1 501 ? 5.318 8.795 -48.113 1.00 33.78 501 PHE A C 1
ATOM 3931 O O . PHE A 1 501 ? 5.809 7.699 -47.871 1.00 33.78 501 PHE A O 1
ATOM 3938 N N . ALA A 1 502 ? 5.542 9.411 -49.277 1.00 31.91 502 ALA A N 1
ATOM 3939 C CA . ALA A 1 502 ? 6.352 8.820 -50.348 1.00 31.91 502 ALA A CA 1
ATOM 3940 C C . ALA A 1 502 ? 7.858 8.716 -50.003 1.00 31.91 502 ALA A C 1
ATOM 3942 O O . ALA A 1 502 ? 8.604 8.024 -50.691 1.00 31.91 502 ALA A O 1
ATOM 3943 N N . LEU A 1 503 ? 8.313 9.382 -48.933 1.00 32.91 503 LEU A N 1
ATOM 3944 C CA . LEU A 1 503 ? 9.684 9.286 -48.411 1.00 32.91 503 LEU A CA 1
ATOM 3945 C C . LEU A 1 503 ? 9.964 7.986 -47.629 1.00 32.91 503 LEU A C 1
ATOM 3947 O O . LEU A 1 503 ? 11.124 7.730 -47.318 1.00 32.91 503 LEU A O 1
ATOM 3951 N N . PHE A 1 504 ? 8.941 7.178 -47.323 1.00 35.47 504 PHE A N 1
ATOM 3952 C CA . PHE A 1 504 ? 9.021 6.057 -46.376 1.00 35.47 504 PHE A CA 1
ATOM 3953 C C . PHE A 1 504 ? 9.299 4.674 -47.009 1.00 35.47 504 PHE A C 1
ATOM 3955 O O . PHE A 1 504 ? 9.488 3.718 -46.271 1.00 35.47 504 PHE A O 1
ATOM 3962 N N . GLU A 1 505 ? 9.347 4.517 -48.338 1.00 29.12 505 GLU A N 1
ATOM 3963 C CA . GLU A 1 505 ? 9.309 3.171 -48.961 1.00 29.12 505 GLU A CA 1
ATOM 3964 C C . GLU A 1 505 ? 10.563 2.710 -49.729 1.00 29.12 505 GLU A C 1
ATOM 3966 O O . GLU A 1 505 ? 10.506 1.676 -50.382 1.00 29.12 505 GLU A O 1
ATOM 3971 N N . ASN A 1 506 ? 11.722 3.381 -49.662 1.00 29.03 506 ASN A N 1
ATOM 3972 C CA . ASN A 1 506 ? 12.908 2.896 -50.394 1.00 29.03 506 ASN A CA 1
ATOM 3973 C C . ASN A 1 506 ? 14.252 3.180 -49.702 1.00 29.03 506 ASN A C 1
ATOM 3975 O O . ASN A 1 506 ? 14.808 4.260 -49.899 1.00 29.03 506 ASN A O 1
ATOM 3979 N N . SER A 1 507 ? 14.810 2.183 -48.996 1.00 26.84 507 SER A N 1
ATOM 3980 C CA . SER A 1 507 ? 16.262 1.896 -48.964 1.00 26.84 507 SER A CA 1
ATOM 3981 C C . SER A 1 507 ? 16.606 0.682 -48.081 1.00 26.84 507 SER A C 1
ATOM 3983 O O . SER A 1 507 ? 16.601 0.788 -46.858 1.00 26.84 507 SER A O 1
ATOM 3985 N N . GLU A 1 508 ? 16.967 -0.445 -48.703 1.00 29.39 508 GLU A N 1
ATOM 3986 C CA . GLU A 1 508 ? 17.813 -1.493 -48.103 1.00 29.39 508 GLU A CA 1
ATOM 3987 C C . GLU A 1 508 ? 19.261 -0.976 -47.977 1.00 29.39 508 GLU A C 1
ATOM 3989 O O . GLU A 1 508 ? 19.685 -0.241 -48.871 1.00 29.39 508 GLU A O 1
ATOM 3994 N N . LEU A 1 509 ? 20.021 -1.361 -46.929 1.00 25.88 509 LEU A N 1
ATOM 3995 C CA . LEU A 1 509 ? 21.476 -1.656 -46.979 1.00 25.88 509 LEU A CA 1
ATOM 3996 C C . LEU A 1 509 ? 22.096 -2.038 -45.609 1.00 25.88 509 LEU A C 1
ATOM 3998 O O . LEU A 1 509 ? 21.579 -1.708 -44.547 1.00 25.88 509 LEU A O 1
ATOM 4002 N N . ALA A 1 510 ? 23.220 -2.759 -45.717 1.00 24.20 510 ALA A N 1
ATOM 4003 C CA . ALA A 1 510 ? 23.857 -3.704 -44.793 1.00 24.20 510 ALA A CA 1
ATOM 4004 C C . ALA A 1 510 ? 24.676 -3.148 -43.598 1.00 24.20 510 ALA A C 1
ATOM 4006 O O . ALA A 1 510 ? 25.047 -1.978 -43.550 1.00 24.20 510 ALA A O 1
ATOM 4007 N N . VAL A 1 511 ? 24.970 -4.071 -42.668 1.00 23.53 511 VAL A N 1
ATOM 4008 C CA . VAL A 1 511 ? 25.644 -3.938 -41.357 1.00 23.53 511 VAL A CA 1
ATOM 4009 C C . VAL A 1 511 ? 27.177 -3.945 -41.471 1.00 23.53 511 VAL A C 1
ATOM 4011 O O . VAL A 1 511 ? 27.717 -4.714 -42.263 1.00 23.53 511 VAL A O 1
ATOM 4014 N N . ASP A 1 512 ? 27.868 -3.168 -40.622 1.00 25.47 512 ASP A N 1
ATOM 4015 C CA . ASP A 1 512 ? 29.273 -3.412 -40.245 1.00 25.47 512 ASP A CA 1
ATOM 4016 C C . ASP A 1 512 ? 29.553 -2.958 -38.790 1.00 25.47 512 ASP A C 1
ATOM 4018 O O . ASP A 1 512 ? 29.031 -1.935 -38.334 1.00 25.47 512 ASP A O 1
ATOM 4022 N N . GLU A 1 513 ? 30.352 -3.742 -38.061 1.00 28.73 513 GLU A N 1
ATOM 4023 C CA . GLU A 1 513 ? 30.649 -3.630 -36.622 1.00 28.73 513 GLU A CA 1
ATOM 4024 C C . GLU A 1 513 ? 32.009 -2.958 -36.355 1.00 28.73 513 GLU A C 1
ATOM 4026 O O . GLU A 1 513 ? 33.004 -3.302 -36.999 1.00 28.73 513 GLU A O 1
ATOM 4031 N N . ARG A 1 514 ? 32.079 -2.068 -35.341 1.00 23.09 514 ARG A N 1
ATOM 4032 C CA . ARG A 1 514 ? 33.242 -1.862 -34.435 1.00 23.09 514 ARG A CA 1
ATOM 4033 C C . ARG A 1 514 ? 33.011 -0.768 -33.363 1.00 23.09 514 ARG A C 1
ATOM 4035 O O . ARG A 1 514 ? 32.386 0.255 -33.628 1.00 23.09 514 ARG A O 1
ATOM 4042 N N . LYS A 1 515 ? 33.592 -0.979 -32.173 1.00 24.00 515 LYS A N 1
ATOM 4043 C CA . LYS A 1 515 ? 33.815 -0.078 -31.003 1.00 24.00 515 LYS A CA 1
ATOM 4044 C C . LYS A 1 515 ? 35.268 -0.324 -30.499 1.00 24.00 515 LYS A C 1
ATOM 4046 O O . LYS A 1 515 ? 35.840 -1.308 -30.979 1.00 24.00 515 LYS A O 1
ATOM 4051 N N . PRO A 1 516 ? 35.837 0.389 -29.493 1.00 44.81 516 PRO A N 1
ATOM 4052 C CA . PRO A 1 516 ? 35.497 1.678 -28.841 1.00 44.81 516 PRO A CA 1
ATOM 4053 C C . PRO A 1 516 ? 36.740 2.613 -28.635 1.00 44.81 516 PRO A C 1
ATOM 4055 O O . PRO A 1 516 ? 37.820 2.271 -29.104 1.00 44.81 516 PRO A O 1
ATOM 4058 N N . ASP A 1 517 ? 36.584 3.808 -28.017 1.00 23.78 517 ASP A N 1
ATOM 4059 C CA . ASP A 1 517 ? 37.360 4.266 -26.822 1.00 23.78 517 ASP A CA 1
ATOM 4060 C C . ASP A 1 517 ? 37.284 5.782 -26.459 1.00 23.78 517 ASP A C 1
ATOM 4062 O O . ASP A 1 517 ? 37.240 6.655 -27.326 1.00 23.78 517 ASP A O 1
ATOM 4066 N N . SER A 1 518 ? 37.318 5.997 -25.127 1.00 24.97 518 SER A N 1
ATOM 4067 C CA . SER A 1 518 ? 37.926 7.052 -24.266 1.00 24.97 518 SER A CA 1
ATOM 4068 C C . SER A 1 518 ? 37.400 8.508 -24.119 1.00 24.97 518 SER A C 1
ATOM 4070 O O . SER A 1 518 ? 37.485 9.315 -25.040 1.00 24.97 518 SER A O 1
ATOM 4072 N N . GLU A 1 519 ? 37.021 8.801 -22.857 1.00 26.00 519 GLU A N 1
ATOM 4073 C CA . GLU A 1 519 ? 37.512 9.829 -21.891 1.00 26.00 519 GLU A CA 1
ATOM 4074 C C . GLU A 1 519 ? 37.101 11.330 -21.876 1.00 26.00 519 GLU A C 1
ATOM 4076 O O . GLU A 1 519 ? 37.200 12.068 -22.853 1.00 26.00 519 GLU A O 1
ATOM 4081 N N . ASP A 1 520 ? 36.776 11.726 -20.627 1.00 23.83 520 ASP A N 1
ATOM 4082 C CA . ASP A 1 520 ? 36.968 12.977 -19.867 1.00 23.83 520 ASP A CA 1
ATOM 4083 C C . ASP A 1 520 ? 36.184 14.272 -20.137 1.00 23.83 520 ASP A C 1
ATOM 4085 O O . ASP A 1 520 ? 36.233 14.850 -21.214 1.00 23.83 520 ASP A O 1
ATOM 4089 N N . TYR A 1 521 ? 35.571 14.802 -19.058 1.00 25.75 521 TYR A N 1
ATOM 4090 C CA . TYR A 1 521 ? 35.888 16.123 -18.475 1.00 25.75 521 TYR A CA 1
ATOM 4091 C C . TYR A 1 521 ? 35.357 16.252 -17.029 1.00 25.75 521 TYR A C 1
ATOM 4093 O O . TYR A 1 521 ? 34.158 16.150 -16.777 1.00 25.75 521 TYR A O 1
ATOM 4101 N N . ALA A 1 522 ? 36.259 16.566 -16.093 1.00 22.91 522 ALA A N 1
ATOM 4102 C CA . ALA A 1 522 ? 35.976 17.002 -14.724 1.00 22.91 522 ALA A CA 1
ATOM 4103 C C . ALA A 1 522 ? 36.052 18.537 -14.599 1.00 22.91 522 ALA A C 1
ATOM 4105 O O . ALA A 1 522 ? 36.933 19.150 -15.204 1.00 22.91 522 ALA A O 1
ATOM 4106 N N . VAL A 1 523 ? 35.212 19.148 -13.747 1.00 24.73 523 VAL A N 1
ATOM 4107 C CA . VAL A 1 523 ? 35.479 20.456 -13.109 1.00 24.73 523 VAL A CA 1
ATOM 4108 C C . VAL A 1 523 ? 34.932 20.463 -11.673 1.00 24.73 523 VAL A C 1
ATOM 4110 O O . VAL A 1 523 ? 33.737 20.321 -11.441 1.00 24.73 523 VAL A O 1
ATOM 4113 N N . THR A 1 524 ? 35.838 20.670 -10.720 1.00 23.34 524 THR A N 1
ATOM 4114 C CA . THR A 1 524 ? 35.639 20.954 -9.286 1.00 23.34 524 THR A CA 1
ATOM 4115 C C . THR A 1 524 ? 35.546 22.462 -9.013 1.00 23.34 524 THR A C 1
ATOM 4117 O O . THR A 1 524 ? 36.253 23.207 -9.690 1.00 23.34 524 THR A O 1
ATOM 4120 N N . THR A 1 525 ? 34.814 22.919 -7.978 1.00 23.78 525 THR A N 1
ATOM 4121 C CA . THR A 1 525 ? 35.364 23.706 -6.827 1.00 23.78 525 THR A CA 1
ATOM 4122 C C . THR A 1 525 ? 34.312 24.151 -5.775 1.00 23.78 525 THR A C 1
ATOM 4124 O O . THR A 1 525 ? 33.346 24.835 -6.090 1.00 23.78 525 THR A O 1
ATOM 4127 N N . ASP A 1 526 ? 34.601 23.765 -4.520 1.00 23.02 526 ASP A N 1
ATOM 4128 C CA . ASP A 1 526 ? 34.625 24.514 -3.239 1.00 23.02 526 ASP A CA 1
ATOM 4129 C C . ASP A 1 526 ? 33.373 24.982 -2.440 1.00 23.02 526 ASP A C 1
ATOM 4131 O O . ASP A 1 526 ? 32.808 26.050 -2.647 1.00 23.02 526 ASP A O 1
ATOM 4135 N N . LEU A 1 527 ? 33.053 24.175 -1.406 1.00 23.69 527 LEU A N 1
ATOM 4136 C CA . LEU A 1 527 ? 33.082 24.416 0.066 1.00 23.69 527 LEU A CA 1
ATOM 4137 C C . LEU A 1 527 ? 32.807 25.822 0.664 1.00 23.69 527 LEU A C 1
ATOM 4139 O O . LEU A 1 527 ? 33.528 26.759 0.357 1.00 23.69 527 LEU A O 1
ATOM 4143 N N . VAL A 1 528 ? 31.935 25.899 1.700 1.00 22.94 528 VAL A N 1
ATOM 4144 C CA . VAL A 1 528 ? 32.245 26.283 3.120 1.00 22.94 528 VAL A CA 1
ATOM 4145 C C . VAL A 1 528 ? 31.019 26.036 4.052 1.00 22.94 528 VAL A C 1
ATOM 4147 O O . VAL A 1 528 ? 29.901 26.387 3.681 1.00 22.94 528 VAL A O 1
ATOM 4150 N N . PRO A 1 529 ? 31.200 25.507 5.289 1.00 36.00 529 PRO A N 1
ATOM 4151 C CA . PRO A 1 529 ? 30.145 25.312 6.300 1.00 36.00 529 PRO A CA 1
ATOM 4152 C C . PRO A 1 529 ? 30.072 26.452 7.341 1.00 36.00 529 PRO A C 1
ATOM 4154 O O . PRO A 1 529 ? 31.107 27.019 7.694 1.00 36.00 529 PRO A O 1
ATOM 4157 N N . GLN A 1 530 ? 28.898 26.725 7.940 1.00 26.03 530 GLN A N 1
ATOM 4158 C CA . GLN A 1 530 ? 28.796 27.517 9.185 1.00 26.03 530 GLN A CA 1
ATOM 4159 C C . GLN A 1 530 ? 27.787 26.973 10.216 1.00 26.03 530 GLN A C 1
ATOM 4161 O O . GLN A 1 530 ? 26.810 26.305 9.897 1.00 26.03 530 GLN A O 1
ATOM 4166 N N . ARG A 1 531 ? 28.131 27.237 11.484 1.00 24.78 531 ARG A N 1
ATOM 4167 C CA . ARG A 1 531 ? 27.652 26.679 12.766 1.00 24.78 531 ARG A CA 1
ATOM 4168 C C . ARG A 1 531 ? 26.490 27.488 13.400 1.00 24.78 531 ARG A C 1
ATOM 4170 O O . ARG A 1 531 ? 26.187 28.571 12.913 1.00 24.78 531 ARG A O 1
ATOM 4177 N N . PRO A 1 532 ? 25.861 26.995 14.495 1.00 42.56 532 PRO A N 1
ATOM 4178 C CA . PRO A 1 532 ? 24.510 27.380 14.920 1.00 42.56 532 PRO A CA 1
ATOM 4179 C C . PRO A 1 532 ? 24.461 28.532 15.942 1.00 42.56 532 PRO A C 1
ATOM 4181 O O . PRO A 1 532 ? 25.369 28.675 16.761 1.00 42.56 532 PRO A O 1
ATOM 4184 N N . GLY A 1 533 ? 23.343 29.275 15.976 1.00 25.30 533 GLY A N 1
ATOM 4185 C CA . GLY A 1 533 ? 22.998 30.151 17.105 1.00 25.30 533 GLY A CA 1
ATOM 4186 C C . GLY A 1 533 ? 21.874 31.178 16.874 1.00 25.30 533 GLY A C 1
ATOM 4187 O O . GLY A 1 533 ? 22.086 32.173 16.202 1.00 25.30 533 GLY A O 1
ATOM 4188 N N . GLN A 1 534 ? 20.740 30.951 17.554 1.00 25.97 534 GLN A N 1
ATOM 4189 C CA . GLN A 1 534 ? 19.744 31.913 18.080 1.00 25.97 534 GLN A CA 1
ATOM 4190 C C . GLN A 1 534 ? 18.916 32.815 17.129 1.00 25.97 534 GLN A C 1
ATOM 4192 O O . GLN A 1 534 ? 19.297 33.926 16.789 1.00 25.97 534 GLN A O 1
ATOM 4197 N N . GLY A 1 535 ? 17.653 32.410 16.930 1.00 38.12 535 GLY A N 1
ATOM 4198 C CA . GLY A 1 535 ? 16.515 33.134 17.515 1.00 38.12 535 GLY A CA 1
ATOM 4199 C C . GLY A 1 535 ? 16.025 34.419 16.845 1.00 38.12 535 GLY A C 1
ATOM 4200 O O . GLY A 1 535 ? 15.946 35.422 17.534 1.00 38.12 535 GLY A O 1
ATOM 4201 N N . TYR A 1 536 ? 15.608 34.359 15.578 1.00 28.02 536 TYR A N 1
ATOM 4202 C CA . TYR A 1 536 ? 14.512 35.153 14.989 1.00 28.02 536 TYR A CA 1
ATOM 4203 C C . TYR A 1 536 ? 13.975 34.359 13.782 1.00 28.02 536 TYR A C 1
ATOM 4205 O O . TYR A 1 536 ? 14.771 33.871 12.985 1.00 28.02 536 TYR A O 1
ATOM 4213 N N . MET A 1 537 ? 12.652 34.157 13.672 1.00 32.09 537 MET A N 1
ATOM 4214 C CA . MET A 1 537 ? 12.058 33.455 12.521 1.00 32.09 537 MET A CA 1
ATOM 4215 C C . MET A 1 537 ? 12.218 34.308 11.257 1.00 32.09 537 MET A C 1
ATOM 4217 O O . MET A 1 537 ? 11.654 35.398 11.157 1.00 32.09 537 MET A O 1
ATOM 4221 N N . ASP A 1 538 ? 13.016 33.796 10.327 1.00 33.81 538 ASP A N 1
ATOM 4222 C CA . ASP A 1 538 ? 13.371 34.406 9.050 1.00 33.81 538 ASP A CA 1
ATOM 4223 C C . ASP A 1 538 ? 12.271 34.139 7.997 1.00 33.81 538 ASP A C 1
ATOM 4225 O O . ASP A 1 538 ? 11.907 32.977 7.788 1.00 33.81 538 ASP A O 1
ATOM 4229 N N . PRO A 1 539 ? 11.733 35.162 7.303 1.00 35.53 539 PRO A N 1
ATOM 4230 C CA . PRO A 1 539 ? 10.849 34.987 6.148 1.00 35.53 539 PRO A CA 1
ATOM 4231 C C . PRO A 1 539 ? 11.449 34.145 5.007 1.00 35.53 539 PRO A C 1
ATOM 4233 O O . PRO A 1 539 ? 10.702 33.711 4.130 1.00 35.53 539 PRO A O 1
ATOM 4236 N N . ASP A 1 540 ? 12.757 33.882 5.008 1.00 36.81 540 ASP A N 1
ATOM 4237 C CA . ASP A 1 540 ? 13.402 32.955 4.071 1.00 36.81 540 ASP A CA 1
ATOM 4238 C C . ASP A 1 540 ? 13.196 31.461 4.426 1.00 36.81 540 ASP A C 1
ATOM 4240 O O . ASP A 1 540 ? 13.539 30.596 3.616 1.00 36.81 540 ASP A O 1
ATOM 4244 N N . GLN A 1 541 ? 12.542 31.118 5.550 1.00 38.44 541 GLN A N 1
ATOM 4245 C CA . GLN A 1 541 ? 12.122 29.733 5.859 1.00 38.44 541 GLN A CA 1
ATOM 4246 C C . GLN A 1 541 ? 11.044 29.176 4.910 1.00 38.44 541 GLN A C 1
ATOM 4248 O O . GLN A 1 541 ? 10.847 27.964 4.859 1.00 38.44 541 GLN A O 1
ATOM 4253 N N . TYR A 1 542 ? 10.384 30.017 4.107 1.00 37.69 542 TYR A N 1
ATOM 4254 C CA . TYR A 1 542 ? 9.411 29.563 3.104 1.00 37.69 542 TYR A CA 1
ATOM 4255 C C . TYR A 1 542 ? 10.063 29.017 1.819 1.00 37.69 542 TYR A C 1
ATOM 4257 O O . TYR A 1 542 ? 9.352 28.518 0.948 1.00 37.69 542 TYR A O 1
ATOM 4265 N N . ARG A 1 543 ? 11.401 29.065 1.680 1.00 34.72 543 ARG A N 1
ATOM 4266 C CA . ARG A 1 543 ? 12.109 28.604 0.466 1.00 34.72 543 ARG A CA 1
ATOM 4267 C C . ARG A 1 543 ? 11.993 27.104 0.177 1.00 34.72 543 ARG A C 1
ATOM 4269 O O . ARG A 1 543 ? 12.233 26.710 -0.958 1.00 34.72 543 ARG A O 1
ATOM 4276 N N . TYR A 1 544 ? 11.609 26.288 1.157 1.00 37.91 544 TYR A N 1
ATOM 4277 C CA . TYR A 1 544 ? 11.622 24.825 1.038 1.00 37.91 544 TYR A CA 1
ATOM 4278 C C . TYR A 1 544 ? 10.240 24.171 0.897 1.00 37.91 544 TYR A C 1
ATOM 4280 O O . TYR A 1 544 ? 10.157 22.952 0.850 1.00 37.91 544 TYR A O 1
ATOM 4288 N N . ILE A 1 545 ? 9.147 24.937 0.805 1.00 39.50 545 ILE A N 1
ATOM 4289 C CA . ILE A 1 545 ? 7.795 24.355 0.939 1.00 39.50 545 ILE A CA 1
ATOM 4290 C C . ILE A 1 545 ? 7.247 23.738 -0.361 1.00 39.50 545 ILE A C 1
ATOM 4292 O O . ILE A 1 545 ? 6.227 23.061 -0.324 1.00 39.50 545 ILE A O 1
ATOM 4296 N N . LEU A 1 546 ? 7.892 23.923 -1.517 1.00 40.50 546 LEU A N 1
ATOM 4297 C CA . LEU A 1 546 ? 7.238 23.611 -2.795 1.00 40.50 546 LEU A CA 1
ATOM 4298 C C . LEU A 1 546 ? 8.021 22.812 -3.810 1.00 40.50 546 LEU A C 1
ATOM 4300 O O . LEU A 1 546 ? 7.830 23.059 -4.990 1.00 40.50 546 LEU A O 1
ATOM 4304 N N . SER A 1 547 ? 8.829 21.820 -3.437 1.00 38.00 547 SER A N 1
ATOM 4305 C CA . SER A 1 547 ? 9.052 20.767 -4.435 1.00 38.00 547 SER A CA 1
ATOM 4306 C C . SER A 1 547 ? 7.685 20.174 -4.758 1.00 38.00 547 SER A C 1
ATOM 4308 O O . SER A 1 547 ? 7.065 19.539 -3.908 1.00 38.00 547 SER A O 1
ATOM 4310 N N . LEU A 1 548 ? 7.165 20.440 -5.968 1.00 38.84 548 LEU A N 1
ATOM 4311 C CA . LEU A 1 548 ? 6.241 19.475 -6.541 1.00 38.84 548 LEU A CA 1
ATOM 4312 C C . LEU A 1 548 ? 7.011 18.165 -6.478 1.00 38.84 548 LEU A C 1
ATOM 4314 O O . LEU A 1 548 ? 8.150 18.125 -6.953 1.00 38.84 548 LEU A O 1
ATOM 4318 N N . PRO A 1 549 ? 6.450 17.137 -5.845 1.00 36.94 549 PRO A N 1
ATOM 4319 C CA . PRO A 1 549 ? 7.016 15.819 -5.978 1.00 36.94 549 PRO A CA 1
ATOM 4320 C C . PRO A 1 549 ? 7.247 15.528 -7.466 1.00 36.94 549 PRO A C 1
ATOM 4322 O O . PRO A 1 549 ? 6.399 15.893 -8.289 1.00 36.94 549 PRO A O 1
ATOM 4325 N N . ALA A 1 550 ? 8.386 14.923 -7.817 1.00 33.44 550 ALA A N 1
ATOM 4326 C CA . ALA A 1 550 ? 8.773 14.683 -9.214 1.00 33.44 550 ALA A CA 1
ATOM 4327 C C . ALA A 1 550 ? 7.663 13.974 -10.023 1.00 33.44 550 ALA A C 1
ATOM 4329 O O . ALA A 1 550 ? 7.515 14.215 -11.215 1.00 33.44 550 ALA A O 1
ATOM 4330 N N . PHE A 1 551 ? 6.797 13.223 -9.336 1.00 34.47 551 PHE A N 1
ATOM 4331 C CA . PHE A 1 551 ? 5.642 12.517 -9.882 1.00 34.47 551 PHE A CA 1
ATOM 4332 C C . PHE A 1 551 ? 4.419 13.374 -10.285 1.00 34.47 551 PHE A C 1
ATOM 4334 O O . PHE A 1 551 ? 3.501 12.843 -10.905 1.00 34.47 551 PHE A O 1
ATOM 4341 N N . LEU A 1 552 ? 4.327 14.676 -9.968 1.00 39.53 552 LEU A N 1
ATOM 4342 C CA . LEU A 1 552 ? 3.112 15.460 -10.302 1.00 39.53 552 LEU A CA 1
ATOM 4343 C C . LEU A 1 552 ? 3.108 16.155 -11.644 1.00 39.53 552 LEU A C 1
ATOM 4345 O O . LEU A 1 552 ? 2.043 16.467 -12.183 1.00 39.53 552 LEU A O 1
ATOM 4349 N N . TYR A 1 553 ? 4.290 16.419 -12.166 1.00 45.59 553 TYR A N 1
ATOM 4350 C CA . TYR A 1 553 ? 4.453 16.819 -13.540 1.00 45.59 553 TYR A CA 1
ATOM 4351 C C . TYR A 1 553 ? 5.370 15.790 -14.189 1.00 45.59 553 TYR A C 1
ATOM 4353 O O . TYR A 1 553 ? 6.529 16.091 -14.438 1.00 45.59 553 TYR A O 1
ATOM 4361 N N . ALA A 1 554 ? 4.842 14.578 -14.405 1.00 48.16 554 ALA A N 1
ATOM 4362 C CA . ALA A 1 554 ? 5.517 13.506 -15.131 1.00 48.16 554 ALA A CA 1
ATOM 4363 C C . ALA A 1 554 ? 5.724 13.960 -16.588 1.00 48.16 554 ALA A C 1
ATOM 4365 O O . ALA A 1 554 ? 4.752 14.022 -17.364 1.00 48.16 554 ALA A O 1
ATOM 4366 N N . PRO A 1 555 ? 6.952 14.349 -16.981 1.00 51.53 555 PRO A N 1
ATOM 4367 C CA . PRO A 1 555 ? 7.230 14.795 -18.338 1.00 51.53 555 PRO A CA 1
ATOM 4368 C C . PRO A 1 555 ? 6.990 13.665 -19.338 1.00 51.53 555 PRO A C 1
ATOM 4370 O O . PRO A 1 555 ? 6.677 13.955 -20.488 1.00 51.53 555 PRO A O 1
ATOM 4373 N N . ASP A 1 556 ? 7.049 12.420 -18.869 1.00 54.09 556 ASP A N 1
ATOM 4374 C CA . ASP A 1 556 ? 6.932 11.179 -19.631 1.00 54.09 556 ASP A CA 1
ATOM 4375 C C . ASP A 1 556 ? 5.480 10.923 -20.015 1.00 54.09 556 ASP A C 1
ATOM 4377 O O . ASP A 1 556 ? 5.169 10.717 -21.183 1.00 54.09 556 ASP A O 1
ATOM 4381 N N . LEU A 1 557 ? 4.546 11.104 -19.078 1.00 57.12 557 LEU A N 1
ATOM 4382 C CA . LEU A 1 557 ? 3.117 11.062 -19.383 1.00 57.12 557 LEU A CA 1
ATOM 4383 C C . LEU A 1 557 ? 2.708 12.199 -20.335 1.00 57.12 557 LEU A C 1
ATOM 4385 O O . LEU A 1 557 ? 1.890 12.006 -21.239 1.00 57.12 557 LEU A O 1
ATOM 4389 N N . ALA A 1 558 ? 3.268 13.399 -20.159 1.00 63.22 558 ALA A N 1
ATOM 4390 C CA . ALA A 1 558 ? 3.029 14.521 -21.067 1.00 63.22 558 ALA A CA 1
ATOM 4391 C C . ALA A 1 558 ? 3.656 14.283 -22.456 1.00 63.22 558 ALA A C 1
ATOM 4393 O O . ALA A 1 558 ? 3.054 14.629 -23.480 1.00 63.22 558 ALA A O 1
ATOM 4394 N N . GLN A 1 559 ? 4.835 13.665 -22.494 1.00 67.94 559 GLN A N 1
ATOM 4395 C CA . GLN A 1 559 ? 5.537 13.220 -23.691 1.00 67.94 559 GLN A CA 1
ATOM 4396 C C . GLN A 1 559 ? 4.712 12.164 -24.425 1.00 67.94 559 GLN A C 1
ATOM 4398 O O . GLN A 1 559 ? 4.402 12.378 -25.593 1.00 67.94 559 GLN A O 1
ATOM 4403 N N . ASP A 1 560 ? 4.241 11.118 -23.752 1.00 66.69 560 ASP A N 1
ATOM 4404 C CA . ASP A 1 560 ? 3.401 10.058 -24.314 1.00 66.69 560 ASP A CA 1
ATOM 4405 C C . ASP A 1 560 ? 2.072 10.584 -24.854 1.00 66.69 560 ASP A C 1
ATOM 4407 O O . ASP A 1 560 ? 1.632 10.188 -25.940 1.00 66.69 560 ASP A O 1
ATOM 4411 N N . GLN A 1 561 ? 1.433 11.522 -24.148 1.00 67.69 561 GLN A N 1
ATOM 4412 C CA . GLN A 1 561 ? 0.212 12.182 -24.616 1.00 67.69 561 GLN A CA 1
ATOM 4413 C C . GLN A 1 561 ? 0.462 12.984 -25.897 1.00 67.69 561 GLN A C 1
ATOM 4415 O O . GLN A 1 561 ? -0.284 12.848 -26.873 1.00 67.69 561 GLN A O 1
ATOM 4420 N N . MET A 1 562 ? 1.514 13.806 -25.923 1.00 73.38 562 MET A N 1
ATOM 4421 C CA . MET A 1 562 ? 1.869 14.590 -27.108 1.00 73.38 562 MET A CA 1
ATOM 4422 C C . MET A 1 562 ? 2.311 13.702 -28.271 1.00 73.38 562 MET A C 1
ATOM 4424 O O . MET A 1 562 ? 1.916 13.961 -29.410 1.00 73.38 562 MET A O 1
ATOM 4428 N N . LEU A 1 563 ? 3.065 12.638 -27.996 1.00 75.31 563 LEU A N 1
ATOM 4429 C CA . LEU A 1 563 ? 3.523 11.669 -28.983 1.00 75.31 563 LEU A CA 1
ATOM 4430 C C . LEU A 1 563 ? 2.340 10.920 -29.585 1.00 75.31 563 LEU A C 1
ATOM 4432 O O . LEU A 1 563 ? 2.225 10.824 -30.804 1.00 75.31 563 LEU A O 1
ATOM 4436 N N . SER A 1 564 ? 1.405 10.470 -28.753 1.00 70.75 564 SER A N 1
ATOM 4437 C CA . SER A 1 564 ? 0.190 9.782 -29.189 1.00 70.75 564 SER A CA 1
ATOM 4438 C C . SER A 1 564 ? -0.691 10.684 -30.060 1.00 70.75 564 SER A C 1
ATOM 4440 O O . SER A 1 564 ? -1.165 10.258 -31.121 1.00 70.75 564 SER A O 1
ATOM 4442 N N . LEU A 1 565 ? -0.866 11.954 -29.676 1.00 71.44 565 LEU A N 1
ATOM 4443 C CA . LEU A 1 565 ? -1.581 12.951 -30.481 1.00 71.44 565 LEU A CA 1
ATOM 4444 C C . LEU A 1 565 ? -0.865 13.230 -31.809 1.00 71.44 565 LEU A C 1
ATOM 4446 O O . LEU A 1 565 ? -1.512 13.243 -32.861 1.00 71.44 565 LEU A O 1
ATOM 4450 N N . PHE A 1 566 ? 0.457 13.393 -31.788 1.00 82.06 566 PHE A N 1
ATOM 4451 C CA . PHE A 1 566 ? 1.275 13.587 -32.983 1.00 82.06 566 PHE A CA 1
ATOM 4452 C C . PHE A 1 566 ? 1.187 12.381 -33.932 1.00 82.06 566 PHE A C 1
ATOM 4454 O O . PHE A 1 566 ? 0.845 12.546 -35.104 1.00 82.06 566 PHE A O 1
ATOM 4461 N N . LEU A 1 567 ? 1.380 11.161 -33.429 1.00 75.56 567 LEU A N 1
ATOM 4462 C CA . LEU A 1 567 ? 1.289 9.909 -34.187 1.00 75.56 567 LEU A CA 1
ATOM 4463 C C . LEU A 1 567 ? -0.096 9.689 -34.796 1.00 75.56 567 LEU A C 1
ATOM 4465 O O . LEU A 1 567 ? -0.211 9.201 -35.922 1.00 75.56 567 LEU A O 1
ATOM 4469 N N . SER A 1 568 ? -1.163 10.086 -34.097 1.00 70.50 568 SER A N 1
ATOM 4470 C CA . SER A 1 568 ? -2.524 10.010 -34.641 1.00 70.50 568 SER A CA 1
ATOM 4471 C C . SER A 1 568 ? -2.692 10.845 -35.919 1.00 70.50 568 SER A C 1
ATOM 4473 O O . SER A 1 568 ? -3.444 10.454 -36.815 1.00 70.50 568 SER A O 1
ATOM 4475 N N . SER A 1 569 ? -1.945 11.950 -36.042 1.00 74.12 569 SER A N 1
ATOM 4476 C CA . SER A 1 569 ? -1.967 12.821 -37.223 1.00 74.12 569 SER A CA 1
ATOM 4477 C C . SER A 1 569 ? -1.226 12.232 -38.430 1.00 74.12 569 SER A C 1
ATOM 4479 O O . SER A 1 569 ? -1.506 12.621 -39.563 1.00 74.12 569 SER A O 1
ATOM 4481 N N . LEU A 1 570 ? -0.352 11.244 -38.204 1.00 74.50 570 LEU A N 1
ATOM 4482 C CA . LEU A 1 570 ? 0.412 10.552 -39.245 1.00 74.50 570 LEU A CA 1
ATOM 4483 C C . LEU A 1 570 ? -0.351 9.373 -39.883 1.00 74.50 570 LEU A C 1
ATOM 4485 O O . LEU A 1 570 ? 0.161 8.739 -40.800 1.00 74.50 570 LEU A O 1
ATOM 4489 N N . ARG A 1 571 ? -1.578 9.053 -39.441 1.00 68.56 571 ARG A N 1
ATOM 4490 C CA . ARG A 1 571 ? -2.338 7.902 -39.973 1.00 68.56 571 ARG A CA 1
ATOM 4491 C C . ARG A 1 571 ? -3.022 8.189 -41.329 1.00 68.56 571 ARG A C 1
ATOM 4493 O O . ARG A 1 571 ? -3.470 9.322 -41.561 1.00 68.56 571 ARG A O 1
ATOM 4500 N N . PRO A 1 572 ? -3.196 7.174 -42.208 1.00 61.28 572 PRO A N 1
ATOM 4501 C CA . PRO A 1 572 ? -3.939 7.301 -43.469 1.00 61.28 572 PRO A CA 1
ATOM 4502 C C . PRO A 1 572 ? -5.397 7.729 -43.256 1.00 61.28 572 PRO A C 1
ATOM 4504 O O . PRO A 1 572 ? -6.019 7.322 -42.277 1.00 61.28 572 PRO A O 1
ATOM 4507 N N . GLN A 1 573 ? -5.977 8.502 -44.188 1.00 56.91 573 GLN A N 1
ATOM 4508 C CA . GLN A 1 573 ? -7.325 9.094 -44.056 1.00 56.91 573 GLN A CA 1
ATOM 4509 C C . GLN A 1 573 ? -8.439 8.095 -43.693 1.00 56.91 573 GLN A C 1
ATOM 4511 O O . GLN A 1 573 ? -9.359 8.463 -42.966 1.00 56.91 573 GLN A O 1
ATOM 4516 N N . SER A 1 574 ? -8.348 6.845 -44.152 1.00 43.59 574 SER A N 1
ATOM 4517 C CA . SER A 1 574 ? -9.314 5.769 -43.878 1.00 43.59 574 SER A CA 1
ATOM 4518 C C . SER A 1 574 ? -9.278 5.231 -42.441 1.00 43.59 574 SER A C 1
ATOM 4520 O O . SER A 1 574 ? -10.230 4.583 -42.017 1.00 43.59 574 SER A O 1
ATOM 4522 N N . GLN A 1 575 ? -8.208 5.501 -41.690 1.00 49.44 575 GLN A N 1
ATOM 4523 C CA . GLN A 1 575 ? -7.989 5.046 -40.309 1.00 49.44 575 GLN A CA 1
ATOM 4524 C C . GLN A 1 575 ? -7.990 6.207 -39.297 1.00 49.44 575 GLN A C 1
ATOM 4526 O O . GLN A 1 575 ? -7.589 6.035 -38.143 1.00 49.44 575 GLN A O 1
ATOM 4531 N N . ARG A 1 576 ? -8.395 7.414 -39.719 1.00 56.81 576 ARG A N 1
ATOM 4532 C CA . ARG A 1 576 ? -8.367 8.612 -38.869 1.00 56.81 576 ARG A CA 1
ATOM 4533 C C . ARG A 1 576 ? -9.560 8.674 -37.921 1.00 56.81 576 ARG A C 1
ATOM 4535 O O . ARG A 1 576 ? -10.693 8.376 -38.286 1.00 56.81 576 ARG A O 1
ATOM 4542 N N . VAL A 1 577 ? -9.284 9.149 -36.709 1.00 54.66 577 VAL A N 1
ATOM 4543 C CA . VAL A 1 577 ? -10.278 9.439 -35.669 1.00 54.66 577 VAL A CA 1
ATOM 4544 C C . VAL A 1 577 ? -11.181 10.598 -36.112 1.00 54.66 577 VAL A C 1
ATOM 4546 O O . VAL A 1 577 ? -10.721 11.560 -36.735 1.00 54.66 577 VAL A O 1
ATOM 4549 N N . LEU A 1 578 ? -12.470 10.527 -35.775 1.00 61.31 578 LEU A N 1
ATOM 4550 C CA . LEU A 1 578 ? -13.510 11.483 -36.170 1.00 61.31 578 LEU A CA 1
ATOM 4551 C C . LEU A 1 578 ? -13.443 12.796 -35.348 1.00 61.31 578 LEU A C 1
ATOM 4553 O O . LEU A 1 578 ? -14.358 13.156 -34.618 1.00 61.31 578 LEU A O 1
ATOM 4557 N N . VAL A 1 579 ? -12.327 13.525 -35.449 1.00 65.19 579 VAL A N 1
ATOM 4558 C CA . VAL A 1 579 ? -12.111 14.816 -34.763 1.00 65.19 579 VAL A CA 1
ATOM 4559 C C . VAL A 1 579 ? -12.362 15.982 -35.736 1.00 65.19 579 VAL A C 1
ATOM 4561 O O . VAL A 1 579 ? -11.946 15.887 -36.898 1.00 65.19 579 VAL A O 1
ATOM 4564 N N . PRO A 1 580 ? -12.989 17.100 -35.322 1.00 68.69 580 PRO A N 1
ATOM 4565 C CA . PRO A 1 580 ? -13.156 18.295 -36.154 1.00 68.69 580 PRO A CA 1
ATOM 4566 C C . PRO A 1 580 ? -11.839 18.805 -36.736 1.00 68.69 580 PRO A C 1
ATOM 4568 O O . PRO A 1 580 ? -10.832 18.870 -36.035 1.00 68.69 580 PRO A O 1
ATOM 4571 N N . LYS A 1 581 ? -11.846 19.239 -38.004 1.00 72.50 581 LYS A N 1
ATOM 4572 C CA . LYS A 1 581 ? -10.647 19.778 -38.680 1.00 72.50 581 LYS A CA 1
ATOM 4573 C C . LYS A 1 581 ? -9.917 20.869 -37.872 1.00 72.50 581 LYS A C 1
ATOM 4575 O O . LYS A 1 581 ? -8.687 20.837 -37.859 1.00 72.50 581 LYS A O 1
ATOM 4580 N N . PRO A 1 582 ? -10.601 21.801 -37.174 1.00 73.38 582 PRO A N 1
ATOM 4581 C CA . PRO A 1 582 ? -9.916 22.816 -36.371 1.00 73.38 582 PRO A CA 1
ATOM 4582 C C . PRO A 1 582 ? -9.067 22.272 -35.216 1.00 73.38 582 PRO A C 1
ATOM 4584 O O . PRO A 1 582 ? -8.071 22.906 -34.881 1.00 73.38 582 PRO A O 1
ATOM 4587 N N . LEU A 1 583 ? -9.403 21.096 -34.674 1.00 73.19 583 LEU A N 1
ATOM 4588 C CA . LEU A 1 583 ? -8.681 20.433 -33.579 1.00 73.19 583 LEU A CA 1
ATOM 4589 C C . LEU A 1 583 ? -7.513 19.549 -34.061 1.00 73.19 583 LEU A C 1
ATOM 4591 O O . LEU A 1 583 ? -6.761 19.027 -33.245 1.00 73.19 583 LEU A O 1
ATOM 4595 N N . ARG A 1 584 ? -7.306 19.403 -35.378 1.00 78.62 584 ARG A N 1
ATOM 4596 C CA . ARG A 1 584 ? -6.203 18.613 -35.965 1.00 78.62 584 ARG A CA 1
ATOM 4597 C C . ARG A 1 584 ? -4.948 19.465 -36.173 1.00 78.62 584 ARG A C 1
ATOM 4599 O O . ARG A 1 584 ? -4.478 19.643 -37.296 1.00 78.62 584 ARG A O 1
ATOM 4606 N N . SER A 1 585 ? -4.440 20.057 -35.096 1.00 81.88 585 SER A N 1
ATOM 4607 C CA . SER A 1 585 ? -3.369 21.064 -35.142 1.00 81.88 585 SER A CA 1
ATOM 4608 C C . SER A 1 585 ? -2.052 20.539 -35.736 1.00 81.88 585 SER A C 1
ATOM 4610 O O . SER A 1 585 ? -1.491 21.196 -36.613 1.00 81.88 585 SER A O 1
ATOM 4612 N N . TYR A 1 586 ? -1.601 19.337 -35.354 1.00 86.06 586 TYR A N 1
ATOM 4613 C CA . TYR A 1 586 ? -0.402 18.710 -35.935 1.00 86.06 586 TYR A CA 1
ATOM 4614 C C . TYR A 1 586 ? -0.561 18.405 -37.430 1.00 86.06 586 TYR A C 1
ATOM 4616 O O . TYR A 1 586 ? 0.322 18.741 -38.211 1.00 86.06 586 TYR A O 1
ATOM 4624 N N . GLU A 1 587 ? -1.708 17.861 -37.856 1.00 83.81 587 GLU A N 1
ATOM 4625 C CA . GLU A 1 587 ? -1.986 17.578 -39.276 1.00 83.81 587 GLU A CA 1
ATOM 4626 C C . GLU A 1 587 ? -1.896 18.859 -40.116 1.00 83.81 587 GLU A C 1
ATOM 4628 O O . GLU A 1 587 ? -1.233 18.899 -41.156 1.00 83.81 587 GLU A O 1
ATOM 4633 N N . ARG A 1 588 ? -2.533 19.937 -39.644 1.00 85.81 588 ARG A N 1
ATOM 4634 C CA . ARG A 1 588 ? -2.540 21.229 -40.338 1.00 85.81 588 ARG A CA 1
ATOM 4635 C C . ARG A 1 588 ? -1.143 21.829 -40.437 1.00 85.81 588 ARG A C 1
ATOM 4637 O O . ARG A 1 588 ? -0.799 22.365 -41.488 1.00 85.81 588 ARG A O 1
ATOM 4644 N N . TRP A 1 589 ? -0.333 21.725 -39.388 1.00 90.75 589 TRP A N 1
ATOM 4645 C CA . TRP A 1 589 ? 1.063 22.154 -39.433 1.00 90.75 589 TRP A CA 1
ATOM 4646 C C . TRP A 1 589 ? 1.877 21.317 -40.431 1.00 90.75 589 TRP A C 1
ATOM 4648 O O . TRP A 1 589 ? 2.477 21.886 -41.346 1.00 90.75 589 TRP A O 1
ATOM 4658 N N . LEU A 1 590 ? 1.828 19.985 -40.325 1.00 86.62 590 LEU A N 1
ATOM 4659 C CA . LEU A 1 590 ? 2.607 19.063 -41.159 1.00 86.62 590 LEU A CA 1
ATOM 4660 C C . LEU A 1 590 ? 2.260 19.167 -42.649 1.00 86.62 590 LEU A C 1
ATOM 4662 O O . LEU A 1 590 ? 3.165 19.156 -43.478 1.00 86.62 590 LEU A O 1
ATOM 4666 N N . THR A 1 591 ? 0.987 19.367 -43.004 1.00 84.81 591 THR A N 1
ATOM 4667 C CA . THR A 1 591 ? 0.545 19.499 -44.411 1.00 84.81 591 THR A CA 1
ATOM 4668 C C . THR A 1 591 ? 1.166 20.719 -45.112 1.00 84.81 591 THR A C 1
ATOM 4670 O O . THR A 1 591 ? 1.278 20.754 -46.336 1.00 84.81 591 THR A O 1
ATOM 4673 N N . ASN A 1 592 ? 1.604 21.731 -44.355 1.00 83.69 592 ASN A N 1
ATOM 4674 C CA . ASN A 1 592 ? 2.237 22.935 -44.901 1.00 83.69 592 ASN A CA 1
ATOM 4675 C C . ASN A 1 592 ? 3.771 22.824 -45.019 1.00 83.69 592 ASN A C 1
ATOM 4677 O O . ASN A 1 592 ? 4.389 23.685 -45.647 1.00 83.69 592 ASN A O 1
ATOM 4681 N N . LEU A 1 593 ? 4.400 21.788 -44.449 1.00 83.38 593 LEU A N 1
ATOM 4682 C CA . LEU A 1 593 ? 5.858 21.613 -44.473 1.00 83.38 593 LEU A CA 1
ATOM 4683 C C . LEU A 1 593 ? 6.440 21.150 -45.821 1.00 83.38 593 LEU A C 1
ATOM 4685 O O . LEU A 1 593 ? 7.521 21.637 -46.155 1.00 83.38 593 LEU A O 1
ATOM 4689 N N . PRO A 1 594 ? 5.786 20.289 -46.634 1.00 81.75 594 PRO A N 1
ATOM 4690 C CA . PRO A 1 594 ? 6.343 19.825 -47.907 1.00 81.75 594 PRO A CA 1
ATOM 4691 C C . PRO A 1 594 ? 6.766 20.951 -48.858 1.00 81.75 594 PRO A C 1
ATOM 4693 O O . PRO A 1 594 ? 7.793 20.839 -49.522 1.00 81.75 594 PRO A O 1
ATOM 4696 N N . VAL A 1 595 ? 6.039 22.074 -48.867 1.00 78.62 595 VAL A N 1
ATOM 4697 C CA . VAL A 1 595 ? 6.344 23.255 -49.702 1.00 78.62 595 VAL A CA 1
ATOM 4698 C C . VAL A 1 595 ? 7.695 23.899 -49.341 1.00 78.62 595 VAL A C 1
ATOM 4700 O O . VAL A 1 595 ? 8.290 24.593 -50.165 1.00 78.62 595 VAL A O 1
ATOM 4703 N N . LEU A 1 596 ? 8.196 23.650 -48.129 1.00 78.06 596 LEU A N 1
ATOM 4704 C CA . LEU A 1 596 ? 9.457 24.175 -47.599 1.00 78.06 596 LEU A CA 1
ATOM 4705 C C . LEU A 1 596 ? 10.620 23.170 -47.699 1.00 78.06 596 LEU A C 1
ATOM 4707 O O . LEU A 1 596 ? 11.767 23.522 -47.420 1.00 78.06 596 LEU A O 1
ATOM 4711 N N . THR A 1 597 ? 10.347 21.924 -48.101 1.00 72.31 597 THR A N 1
ATOM 4712 C CA . THR A 1 597 ? 11.378 20.881 -48.233 1.00 72.31 597 THR A CA 1
ATOM 4713 C C . THR A 1 597 ? 12.257 21.104 -49.466 1.00 72.31 597 THR A C 1
ATOM 4715 O O . THR A 1 597 ? 11.809 21.623 -50.490 1.00 72.31 597 THR A O 1
ATOM 4718 N N . GLY A 1 598 ? 13.543 20.765 -49.361 1.00 65.81 598 GLY A N 1
ATOM 4719 C CA . GLY A 1 598 ? 14.537 20.961 -50.422 1.00 65.81 598 GLY A CA 1
ATOM 4720 C C . GLY A 1 598 ? 15.081 22.390 -50.551 1.00 65.81 598 GLY A C 1
ATOM 4721 O O . GLY A 1 598 ? 15.979 22.623 -51.360 1.00 65.81 598 GLY A O 1
ATOM 4722 N N . GLN A 1 599 ? 14.583 23.346 -49.756 1.00 70.38 599 GLN A N 1
ATOM 4723 C CA . GLN A 1 599 ? 15.062 24.738 -49.744 1.00 70.38 599 GLN A CA 1
ATOM 4724 C C . GLN A 1 599 ? 16.154 24.977 -48.691 1.00 70.38 599 GLN A C 1
ATOM 4726 O O . GLN A 1 599 ? 17.081 25.760 -48.913 1.00 70.38 599 GLN A O 1
ATOM 4731 N N . LYS A 1 600 ? 16.074 24.291 -47.541 1.00 75.56 600 LYS A N 1
ATOM 4732 C CA . LYS A 1 600 ? 17.046 24.385 -46.445 1.00 75.56 600 LYS A CA 1
ATOM 4733 C C . LYS A 1 600 ? 17.354 23.019 -45.847 1.00 75.56 600 LYS A C 1
ATOM 4735 O O . LYS A 1 600 ? 16.489 22.352 -45.288 1.00 75.56 600 LYS A O 1
ATOM 4740 N N . LEU A 1 601 ? 18.649 22.703 -45.809 1.00 85.19 601 LEU A N 1
ATOM 4741 C CA . LEU A 1 601 ? 19.175 21.457 -45.247 1.00 85.19 601 LEU A CA 1
ATOM 4742 C C . LEU A 1 601 ? 18.767 21.223 -43.783 1.00 85.19 601 LEU A C 1
ATOM 4744 O O . LEU A 1 601 ? 18.637 20.073 -43.385 1.00 85.19 601 LEU A O 1
ATOM 4748 N N . LEU A 1 602 ? 18.569 22.270 -42.974 1.00 89.69 602 LEU A N 1
ATOM 4749 C CA . LEU A 1 602 ? 18.174 22.120 -41.568 1.00 89.69 602 LEU A CA 1
ATOM 4750 C C . LEU A 1 602 ? 16.835 21.377 -41.425 1.00 89.69 602 LEU A C 1
ATOM 4752 O O . LEU A 1 602 ? 16.774 20.353 -40.747 1.00 89.69 602 LEU A O 1
ATOM 4756 N N . LEU A 1 603 ? 15.789 21.871 -42.093 1.00 89.50 603 LEU A N 1
ATOM 4757 C CA . LEU A 1 603 ? 14.449 21.287 -42.028 1.00 89.50 603 LEU A CA 1
ATOM 4758 C C . LEU A 1 603 ? 14.434 19.880 -42.638 1.00 89.50 603 LEU A C 1
ATOM 4760 O O . LEU A 1 603 ? 13.877 18.960 -42.045 1.00 89.50 603 LEU A O 1
ATOM 4764 N N . ASP A 1 604 ? 15.132 19.690 -43.760 1.00 88.19 604 ASP A N 1
ATOM 4765 C CA . ASP A 1 604 ? 15.219 18.392 -44.433 1.00 88.19 604 ASP A CA 1
ATOM 4766 C C . ASP A 1 604 ? 15.885 17.319 -43.556 1.00 88.19 604 ASP A C 1
ATOM 4768 O O . ASP A 1 604 ? 15.443 16.170 -43.533 1.00 88.19 604 ASP A O 1
ATOM 4772 N N . ASN A 1 605 ? 16.952 17.670 -42.826 1.00 89.06 605 ASN A N 1
ATOM 4773 C CA . ASN A 1 605 ? 17.629 16.727 -41.929 1.00 89.06 605 ASN A CA 1
ATOM 4774 C C . ASN A 1 605 ? 16.794 16.446 -40.669 1.00 89.06 605 ASN A C 1
ATOM 4776 O O . ASN A 1 605 ? 16.785 15.305 -40.218 1.00 89.06 605 ASN A O 1
ATOM 4780 N N . ALA A 1 606 ? 16.056 17.432 -40.145 1.00 90.25 606 ALA A N 1
ATOM 4781 C CA . ALA A 1 606 ? 15.142 17.226 -39.018 1.00 90.25 606 ALA A CA 1
ATOM 4782 C C . ALA A 1 606 ? 13.976 16.287 -39.385 1.00 90.25 606 ALA A C 1
ATOM 4784 O O . ALA A 1 606 ? 13.686 15.351 -38.643 1.00 90.25 606 ALA A O 1
ATOM 4785 N N . ILE A 1 607 ? 13.363 16.475 -40.563 1.00 89.75 607 ILE A N 1
ATOM 4786 C CA . ILE A 1 607 ? 12.306 15.587 -41.076 1.00 89.75 607 ILE A CA 1
ATOM 4787 C C . ILE A 1 607 ? 12.836 14.161 -41.253 1.00 89.75 607 ILE A C 1
ATOM 4789 O O . ILE A 1 607 ? 12.194 13.212 -40.804 1.00 89.75 607 ILE A O 1
ATOM 4793 N N . ARG A 1 608 ? 14.015 13.996 -41.870 1.00 86.62 608 ARG A N 1
ATOM 4794 C CA . ARG A 1 608 ? 14.633 12.675 -42.082 1.00 86.62 608 ARG A CA 1
ATOM 4795 C C . ARG A 1 608 ? 14.964 11.970 -40.772 1.00 86.62 608 ARG A C 1
ATOM 4797 O O . ARG A 1 608 ? 14.687 10.782 -40.654 1.00 86.62 608 ARG A O 1
ATOM 4804 N N . ALA A 1 609 ? 15.512 12.694 -39.797 1.00 89.44 609 ALA A N 1
ATOM 4805 C CA . ALA A 1 609 ? 15.809 12.145 -38.479 1.00 89.44 609 ALA A CA 1
ATOM 4806 C C . ALA A 1 609 ? 14.537 11.604 -37.806 1.00 89.44 609 ALA A C 1
ATOM 4808 O O . ALA A 1 609 ? 14.496 10.437 -37.428 1.00 89.44 609 ALA A O 1
ATOM 4809 N N . LEU A 1 610 ? 13.479 12.417 -37.726 1.00 88.88 610 LEU A N 1
ATOM 4810 C CA . LEU A 1 610 ? 12.203 12.020 -37.119 1.00 88.88 610 LEU A CA 1
ATOM 4811 C C . LEU A 1 610 ? 11.538 10.849 -37.851 1.00 88.88 610 LEU A C 1
ATOM 4813 O O . LEU A 1 610 ? 11.028 9.930 -37.220 1.00 88.88 610 LEU A O 1
ATOM 4817 N N . THR A 1 611 ? 11.581 10.870 -39.181 1.00 84.38 611 THR A N 1
ATOM 4818 C CA . THR A 1 611 ? 10.997 9.832 -40.040 1.00 84.38 611 THR A CA 1
ATOM 4819 C C . THR A 1 611 ? 11.658 8.477 -39.807 1.00 84.38 611 THR A C 1
ATOM 4821 O O . THR A 1 611 ? 10.963 7.495 -39.556 1.00 84.38 611 THR A O 1
ATOM 4824 N N . LEU A 1 612 ? 12.992 8.425 -39.838 1.00 81.88 612 LEU A N 1
ATOM 4825 C CA . LEU A 1 612 ? 13.738 7.184 -39.621 1.00 81.88 612 LEU A CA 1
ATOM 4826 C C . LEU A 1 612 ? 13.557 6.661 -38.194 1.00 81.88 612 LEU A C 1
ATOM 4828 O O . LEU A 1 612 ? 13.354 5.465 -38.014 1.00 81.88 612 LEU A O 1
ATOM 4832 N N . ALA A 1 613 ? 13.541 7.545 -37.191 1.00 83.94 613 ALA A N 1
ATOM 4833 C CA . ALA A 1 613 ? 13.255 7.138 -35.816 1.00 83.94 613 ALA A CA 1
ATOM 4834 C C . ALA A 1 613 ? 11.849 6.529 -35.682 1.00 83.94 613 ALA A C 1
ATOM 4836 O O . ALA A 1 613 ? 11.686 5.458 -35.102 1.00 83.94 613 ALA A O 1
ATOM 4837 N N . HIS A 1 614 ? 10.838 7.161 -36.287 1.00 82.00 614 HIS A N 1
ATOM 4838 C CA . HIS A 1 614 ? 9.472 6.645 -36.271 1.00 82.00 614 HIS A CA 1
ATOM 4839 C C . HIS A 1 614 ? 9.343 5.293 -36.992 1.00 82.00 614 HIS A C 1
ATOM 4841 O O . HIS A 1 614 ? 8.719 4.382 -36.455 1.00 82.00 614 HIS A O 1
ATOM 4847 N N . MET A 1 615 ? 9.949 5.140 -38.174 1.00 78.31 615 MET A N 1
ATOM 4848 C CA . MET A 1 615 ? 9.944 3.876 -38.921 1.00 78.31 615 MET A CA 1
ATOM 4849 C C . MET A 1 615 ? 10.658 2.753 -38.172 1.00 78.31 615 MET A C 1
ATOM 4851 O O . MET A 1 615 ? 10.120 1.653 -38.083 1.00 78.31 615 MET A O 1
ATOM 4855 N N . GLY A 1 616 ? 11.844 3.031 -37.623 1.00 76.25 616 GLY A N 1
ATOM 4856 C CA . GLY A 1 616 ? 12.597 2.058 -36.834 1.00 76.25 616 GLY A CA 1
ATOM 4857 C C . GLY A 1 616 ? 11.779 1.551 -35.650 1.00 76.25 616 GLY A C 1
ATOM 4858 O O . GLY A 1 616 ? 11.673 0.345 -35.451 1.00 76.25 616 GLY A O 1
ATOM 4859 N N . ASN A 1 617 ? 11.095 2.451 -34.941 1.00 74.62 617 ASN A N 1
ATOM 4860 C CA . ASN A 1 617 ? 10.210 2.075 -33.839 1.00 74.62 617 ASN A CA 1
ATOM 4861 C C . ASN A 1 617 ? 8.954 1.319 -34.314 1.00 74.62 617 ASN A C 1
ATOM 4863 O O . ASN A 1 617 ? 8.564 0.340 -33.684 1.00 74.62 617 ASN A O 1
ATOM 4867 N N . LEU A 1 618 ? 8.335 1.723 -35.431 1.00 74.69 618 LEU A N 1
ATOM 4868 C CA . LEU A 1 618 ? 7.127 1.077 -35.968 1.00 74.69 618 LEU A CA 1
ATOM 4869 C C . LEU A 1 618 ? 7.379 -0.371 -36.413 1.00 74.69 618 LEU A C 1
ATOM 4871 O O . LEU A 1 618 ? 6.523 -1.230 -36.212 1.00 74.69 618 LEU A O 1
ATOM 4875 N N . TYR A 1 619 ? 8.536 -0.636 -37.021 1.00 72.19 619 TYR A N 1
ATOM 4876 C CA . TYR A 1 619 ? 8.897 -1.957 -37.543 1.00 72.19 619 TYR A CA 1
ATOM 4877 C C . TYR A 1 619 ? 9.776 -2.777 -36.587 1.00 72.19 619 TYR A C 1
ATOM 4879 O O . TYR A 1 619 ? 10.119 -3.913 -36.909 1.00 72.19 619 TYR A O 1
ATOM 4887 N N . GLY A 1 620 ? 10.142 -2.229 -35.422 1.00 73.06 620 GLY A N 1
ATOM 4888 C CA . GLY A 1 620 ? 11.083 -2.862 -34.491 1.00 73.06 620 GLY A CA 1
ATOM 4889 C C . GLY A 1 620 ? 12.501 -3.006 -35.061 1.00 73.06 620 GLY A C 1
ATOM 4890 O O . GLY A 1 620 ? 13.263 -3.868 -34.624 1.00 73.06 620 GLY A O 1
ATOM 4891 N N . ASP A 1 621 ? 12.859 -2.183 -36.050 1.00 77.62 621 ASP A N 1
ATOM 4892 C CA . ASP A 1 621 ? 14.119 -2.260 -36.782 1.00 77.62 621 ASP A CA 1
ATOM 4893 C C . ASP A 1 621 ? 15.161 -1.306 -36.178 1.00 77.62 621 ASP A C 1
ATOM 4895 O O . ASP A 1 621 ? 15.171 -0.088 -36.409 1.00 77.62 621 ASP A O 1
ATOM 4899 N N . ARG A 1 622 ? 16.082 -1.889 -35.402 1.00 73.50 622 ARG A N 1
ATOM 4900 C CA . ARG A 1 622 ? 17.180 -1.160 -34.751 1.00 73.50 622 ARG A CA 1
ATOM 4901 C C . ARG A 1 622 ? 18.183 -0.567 -35.746 1.00 73.50 622 ARG A C 1
ATOM 4903 O O . ARG A 1 622 ? 18.869 0.390 -35.390 1.00 73.50 622 ARG A O 1
ATOM 4910 N N . VAL A 1 623 ? 18.275 -1.085 -36.972 1.00 74.62 623 VAL A N 1
ATOM 4911 C CA . VAL A 1 623 ? 19.174 -0.562 -38.013 1.00 74.62 623 VAL A CA 1
ATOM 4912 C C . VAL A 1 623 ? 18.620 0.747 -38.565 1.00 74.62 623 VAL A C 1
ATOM 4914 O O . VAL A 1 623 ? 19.348 1.740 -38.629 1.00 74.62 623 VAL A O 1
ATOM 4917 N N . ILE A 1 624 ? 17.324 0.790 -38.883 1.00 74.94 624 ILE A N 1
ATOM 4918 C CA . ILE A 1 624 ? 16.648 2.019 -39.332 1.00 74.94 624 ILE A CA 1
ATOM 4919 C C . ILE A 1 624 ? 16.693 3.087 -38.227 1.00 74.94 624 ILE A C 1
ATOM 4921 O O . ILE A 1 624 ? 17.001 4.251 -38.502 1.00 74.94 624 ILE A O 1
ATOM 4925 N N . LEU A 1 625 ? 16.479 2.690 -36.968 1.00 77.56 625 LEU A N 1
ATOM 4926 C CA . LEU A 1 625 ? 16.605 3.591 -35.819 1.00 77.56 625 LEU A CA 1
ATOM 4927 C C . LEU A 1 625 ? 18.044 4.113 -35.649 1.00 77.56 625 LEU A C 1
ATOM 4929 O O . LEU A 1 625 ? 18.253 5.302 -35.430 1.00 77.56 625 LEU A O 1
ATOM 4933 N N . ALA A 1 626 ? 19.070 3.273 -35.814 1.00 79.12 626 ALA A N 1
ATOM 4934 C CA . ALA A 1 626 ? 20.464 3.722 -35.751 1.00 79.12 626 ALA A CA 1
ATOM 4935 C C . ALA A 1 626 ? 20.812 4.724 -36.872 1.00 79.12 626 ALA A C 1
ATOM 4937 O O . ALA A 1 626 ? 21.584 5.663 -36.649 1.00 79.12 626 ALA A O 1
ATOM 4938 N N . GLN A 1 627 ? 20.206 4.579 -38.056 1.00 83.19 627 GLN A N 1
ATOM 4939 C CA . GLN A 1 627 ? 20.387 5.498 -39.185 1.00 83.19 627 GLN A CA 1
ATOM 4940 C C . GLN A 1 627 ? 19.768 6.886 -38.962 1.00 83.19 627 GLN A C 1
ATOM 4942 O O . GLN A 1 627 ? 20.148 7.831 -39.658 1.00 83.19 627 GLN A O 1
ATOM 4947 N N . SER A 1 628 ? 18.870 7.070 -37.990 1.00 89.00 628 SER A N 1
ATOM 4948 C CA . SER A 1 628 ? 18.291 8.386 -37.690 1.00 89.00 628 SER A CA 1
ATOM 4949 C C . SER A 1 628 ? 19.290 9.334 -37.004 1.00 89.00 628 SER A C 1
ATOM 4951 O O . SER A 1 628 ? 19.299 10.542 -37.277 1.00 89.00 628 SER A O 1
ATOM 4953 N N . ARG A 1 629 ? 20.183 8.791 -36.160 1.00 85.38 629 ARG A N 1
ATOM 4954 C CA . ARG A 1 629 ? 21.128 9.551 -35.316 1.00 85.38 629 ARG A CA 1
ATOM 4955 C C . ARG A 1 629 ? 22.090 10.457 -36.112 1.00 85.38 629 ARG A C 1
ATOM 4957 O O . ARG A 1 629 ? 22.259 11.617 -35.723 1.00 85.38 629 ARG A O 1
ATOM 4964 N N . PRO A 1 630 ? 22.692 10.031 -37.242 1.00 83.56 630 PRO A N 1
ATOM 4965 C CA . PRO A 1 630 ? 23.530 10.907 -38.067 1.00 83.56 630 PRO A CA 1
ATOM 4966 C C . PRO A 1 630 ? 22.795 12.132 -38.634 1.00 83.56 630 PRO A C 1
ATOM 4968 O O . PRO A 1 630 ? 23.362 13.231 -38.672 1.00 83.56 630 PRO A O 1
ATOM 4971 N N . TYR A 1 631 ? 21.537 11.971 -39.060 1.00 87.88 631 TYR A N 1
ATOM 4972 C CA . TYR A 1 631 ? 20.719 13.078 -39.569 1.00 87.88 631 TYR A CA 1
ATOM 4973 C C . TYR A 1 631 ? 20.347 14.051 -38.453 1.00 87.88 631 TYR A C 1
ATOM 4975 O O . TYR A 1 631 ? 20.444 15.264 -38.651 1.00 87.88 631 TYR A O 1
ATOM 4983 N N . TYR A 1 632 ? 20.030 13.531 -37.267 1.00 90.06 632 TYR A N 1
ATOM 4984 C CA . TYR A 1 632 ? 19.806 14.338 -36.072 1.00 90.06 632 TYR A CA 1
ATOM 4985 C C . TYR A 1 632 ? 21.043 15.183 -35.717 1.00 90.06 632 TYR A C 1
ATOM 4987 O O . TYR A 1 632 ? 20.975 16.414 -35.680 1.00 90.06 632 TYR A O 1
ATOM 4995 N N . GLY A 1 633 ? 22.221 14.559 -35.593 1.00 85.38 633 GLY A N 1
ATOM 4996 C CA . GLY A 1 633 ? 23.471 15.273 -35.295 1.00 85.38 633 GLY A CA 1
ATOM 4997 C C . GLY A 1 633 ? 23.873 16.294 -36.372 1.00 85.38 633 GLY A C 1
ATOM 4998 O O . GLY A 1 633 ? 24.533 17.301 -36.092 1.00 85.38 633 GLY A O 1
ATOM 4999 N N . LYS A 1 634 ? 23.467 16.085 -37.630 1.00 87.38 634 LYS A N 1
ATOM 5000 C CA . LYS A 1 634 ? 23.636 17.073 -38.707 1.00 87.38 634 LYS A CA 1
ATOM 5001 C C . LYS A 1 634 ? 22.641 18.231 -38.592 1.00 87.38 634 LYS A C 1
ATOM 5003 O O . LYS A 1 634 ? 23.049 19.378 -38.774 1.00 87.38 634 LYS A O 1
ATOM 5008 N N . ALA A 1 635 ? 21.381 17.958 -38.260 1.00 90.94 635 ALA A N 1
ATOM 5009 C CA . ALA A 1 635 ? 20.364 18.981 -38.036 1.00 90.94 635 ALA A CA 1
ATOM 5010 C C . ALA A 1 635 ? 20.745 19.915 -36.874 1.00 90.94 635 ALA A C 1
ATOM 5012 O O . ALA A 1 635 ? 20.674 21.129 -37.040 1.00 90.94 635 ALA A O 1
ATOM 5013 N N . ILE A 1 636 ? 21.270 19.388 -35.763 1.00 89.31 636 ILE A N 1
ATOM 5014 C CA . ILE A 1 636 ? 21.735 20.193 -34.616 1.00 89.31 636 ILE A CA 1
ATOM 5015 C C . ILE A 1 636 ? 22.862 21.162 -35.005 1.00 89.31 636 ILE A C 1
ATOM 5017 O O . ILE A 1 636 ? 22.818 22.349 -34.676 1.00 89.31 636 ILE A O 1
ATOM 5021 N N . ARG A 1 637 ? 23.856 20.697 -35.775 1.00 88.06 637 ARG A N 1
ATOM 5022 C CA . ARG A 1 637 ? 24.943 21.564 -36.271 1.00 88.06 637 ARG A CA 1
ATOM 5023 C C . ARG A 1 637 ? 24.423 22.680 -37.180 1.00 88.06 637 ARG A C 1
ATOM 5025 O O . ARG A 1 637 ? 24.867 23.822 -37.072 1.00 88.06 637 ARG A O 1
ATOM 5032 N N . LEU A 1 638 ? 23.471 22.359 -38.056 1.00 89.06 638 LEU A N 1
ATOM 5033 C CA . LEU A 1 638 ? 22.837 23.336 -38.944 1.00 89.06 638 LEU A CA 1
ATOM 5034 C C . LEU A 1 638 ? 21.935 24.315 -38.183 1.00 89.06 638 LEU A C 1
ATOM 5036 O O . LEU A 1 638 ? 21.867 25.481 -38.567 1.00 89.06 638 LEU A O 1
ATOM 5040 N N . LEU A 1 639 ? 21.285 23.874 -37.104 1.00 89.75 639 LEU A N 1
ATOM 5041 C CA . LEU A 1 639 ? 20.472 24.722 -36.236 1.00 89.75 639 LEU A CA 1
ATOM 5042 C C . LEU A 1 639 ? 21.345 25.786 -35.568 1.00 89.75 639 LEU A C 1
ATOM 5044 O O . LEU A 1 639 ? 21.045 26.970 -35.687 1.00 89.75 639 LEU A O 1
ATOM 5048 N N . ASN A 1 640 ? 22.475 25.393 -34.976 1.00 86.00 640 ASN A N 1
ATOM 5049 C CA . ASN A 1 640 ? 23.423 26.334 -34.368 1.00 86.00 640 ASN A CA 1
ATOM 5050 C C . ASN A 1 640 ? 23.934 27.381 -35.378 1.00 86.00 640 ASN A C 1
ATOM 5052 O O . ASN A 1 640 ? 23.991 28.577 -35.074 1.00 86.00 640 ASN A O 1
ATOM 5056 N N . ALA A 1 641 ? 24.230 26.960 -36.613 1.00 84.50 641 ALA A N 1
ATOM 5057 C CA . ALA A 1 641 ? 24.620 27.873 -37.687 1.00 84.50 641 ALA A CA 1
ATOM 5058 C C . ALA A 1 641 ? 23.476 28.820 -38.106 1.00 84.50 641 ALA A C 1
ATOM 5060 O O . ALA A 1 641 ? 23.706 30.008 -38.330 1.00 84.50 641 ALA A O 1
ATOM 5061 N N . ALA A 1 642 ? 22.238 28.321 -38.184 1.00 86.19 642 ALA A N 1
ATOM 5062 C CA . ALA A 1 642 ? 21.067 29.120 -38.542 1.00 86.19 642 ALA A CA 1
ATOM 5063 C C . ALA A 1 642 ? 20.706 30.151 -37.462 1.00 86.19 642 ALA A C 1
ATOM 5065 O O . ALA A 1 642 ? 20.317 31.268 -37.811 1.00 86.19 642 ALA A O 1
ATOM 5066 N N . LEU A 1 643 ? 20.866 29.797 -36.180 1.00 84.19 643 LEU A N 1
ATOM 5067 C CA . LEU A 1 643 ? 20.647 30.676 -35.025 1.00 84.19 643 LEU A CA 1
ATOM 5068 C C . LEU A 1 643 ? 21.651 31.836 -34.961 1.00 84.19 643 LEU A C 1
ATOM 5070 O O . LEU A 1 643 ? 21.319 32.902 -34.451 1.00 84.19 643 LEU A O 1
ATOM 5074 N N . SER A 1 644 ? 22.846 31.670 -35.535 1.00 81.50 644 SER A N 1
ATOM 5075 C CA . SER A 1 644 ? 23.869 32.726 -35.599 1.00 81.50 644 SER A CA 1
ATOM 5076 C C . SER A 1 644 ? 23.528 33.856 -36.585 1.00 81.50 644 SER A C 1
ATOM 5078 O O . SER A 1 644 ? 24.182 34.898 -36.580 1.00 81.50 644 SER A O 1
ATOM 5080 N N . ASN A 1 645 ? 22.512 33.678 -37.439 1.00 82.94 645 ASN A N 1
ATOM 5081 C CA . ASN A 1 645 ? 22.057 34.688 -38.391 1.00 82.94 645 ASN A CA 1
ATOM 5082 C C . ASN A 1 645 ? 20.618 35.141 -38.049 1.00 82.94 645 ASN A C 1
ATOM 5084 O O . ASN A 1 645 ? 19.700 34.320 -38.079 1.00 82.94 645 ASN A O 1
ATOM 5088 N N . PRO A 1 646 ? 20.376 36.443 -37.780 1.00 77.06 646 PRO A N 1
ATOM 5089 C CA . PRO A 1 646 ? 19.076 36.945 -37.314 1.00 77.06 646 PRO A CA 1
ATOM 5090 C C . PRO A 1 646 ? 17.895 36.675 -38.260 1.00 77.06 646 PRO A C 1
ATOM 5092 O O . PRO A 1 646 ? 16.762 36.480 -37.813 1.00 77.06 646 PRO A O 1
ATOM 5095 N N . VAL A 1 647 ? 18.146 36.656 -39.574 1.00 78.50 647 VAL A N 1
ATOM 5096 C CA . VAL A 1 647 ? 17.105 36.472 -40.598 1.00 78.50 647 VAL A CA 1
ATOM 5097 C C . VAL A 1 647 ? 16.736 34.998 -40.727 1.00 78.50 647 VAL A C 1
ATOM 5099 O O . VAL A 1 647 ? 15.558 34.648 -40.777 1.00 78.50 647 VAL A O 1
ATOM 5102 N N . THR A 1 648 ? 17.728 34.108 -40.753 1.00 81.31 648 THR A N 1
ATOM 5103 C CA . THR A 1 648 ? 17.477 32.663 -40.840 1.00 81.31 648 THR A CA 1
ATOM 5104 C C . THR A 1 648 ? 17.017 32.081 -39.509 1.00 81.31 648 THR A C 1
ATOM 5106 O O . THR A 1 648 ? 16.147 31.210 -39.506 1.00 81.31 648 THR A O 1
ATOM 5109 N N . GLY A 1 649 ? 17.534 32.580 -38.386 1.00 80.62 649 GLY A N 1
ATOM 5110 C CA . GLY A 1 649 ? 17.211 32.115 -37.038 1.00 80.62 649 GLY A CA 1
ATOM 5111 C C . GLY A 1 649 ? 15.747 32.332 -36.654 1.00 80.62 649 GLY A C 1
ATOM 5112 O O . GLY A 1 649 ? 15.165 31.489 -35.985 1.00 80.62 649 GLY A O 1
ATOM 5113 N N . THR A 1 650 ? 15.109 33.398 -37.150 1.00 84.69 650 THR A N 1
ATOM 5114 C CA . THR A 1 650 ? 13.702 33.740 -36.845 1.00 84.69 650 THR A CA 1
ATOM 5115 C C . THR A 1 650 ? 12.693 33.267 -37.902 1.00 84.69 650 THR A C 1
ATOM 5117 O O . THR A 1 650 ? 11.522 33.657 -37.868 1.00 84.69 650 THR A O 1
ATOM 5120 N N . SER A 1 651 ? 13.124 32.436 -38.858 1.00 88.88 651 SER A N 1
ATOM 5121 C CA . SER A 1 651 ? 12.255 31.904 -39.917 1.00 88.88 651 SER A CA 1
ATOM 5122 C C . SER A 1 651 ? 11.326 30.785 -39.418 1.00 88.88 651 SER A C 1
ATOM 5124 O O . SER A 1 651 ? 11.653 30.053 -38.482 1.00 88.88 651 SER A O 1
ATOM 5126 N N . SER A 1 652 ? 10.161 30.617 -40.058 1.00 89.12 652 SER A N 1
ATOM 5127 C CA . SER A 1 652 ? 9.202 29.538 -39.748 1.00 89.12 652 SER A CA 1
ATOM 5128 C C . SER A 1 652 ? 9.770 28.137 -39.979 1.00 89.12 652 SER A C 1
ATOM 5130 O O . SER A 1 652 ? 9.387 27.205 -39.278 1.00 89.12 652 SER A O 1
ATOM 5132 N N . GLU A 1 653 ? 10.722 28.002 -40.904 1.00 88.19 653 GLU A N 1
ATOM 5133 C CA . GLU A 1 653 ? 11.450 26.756 -41.175 1.00 88.19 653 GLU A CA 1
ATOM 5134 C C . GLU A 1 653 ? 12.358 26.373 -40.008 1.00 88.19 653 GLU A C 1
ATOM 5136 O O . GLU A 1 653 ? 12.333 25.228 -39.572 1.00 88.19 653 GLU A O 1
ATOM 5141 N N . THR A 1 654 ? 13.124 27.331 -39.471 1.00 90.38 654 THR A N 1
ATOM 5142 C CA . THR A 1 654 ? 13.989 27.097 -38.305 1.00 90.38 654 THR A CA 1
ATOM 5143 C C . THR A 1 654 ? 13.155 26.742 -37.080 1.00 90.38 654 THR A C 1
ATOM 5145 O O . THR A 1 654 ? 13.478 25.780 -36.396 1.00 90.38 654 THR A O 1
ATOM 5148 N N . LEU A 1 655 ? 12.042 27.448 -36.844 1.00 91.31 655 LEU A N 1
ATOM 5149 C CA . LEU A 1 655 ? 11.127 27.118 -35.748 1.00 91.31 655 LEU A CA 1
ATOM 5150 C C . LEU A 1 655 ? 10.509 25.717 -35.915 1.00 91.31 655 LEU A C 1
ATOM 5152 O O . LEU A 1 655 ? 10.501 24.943 -34.962 1.00 91.31 655 LEU A O 1
ATOM 5156 N N . SER A 1 656 ? 10.068 25.361 -37.127 1.00 91.75 656 SER A N 1
ATOM 5157 C CA . SER A 1 656 ? 9.529 24.021 -37.414 1.00 91.75 656 SER A CA 1
ATOM 5158 C C . SER A 1 656 ? 10.588 22.930 -37.251 1.00 91.75 656 SER A C 1
ATOM 5160 O O . SER A 1 656 ? 10.290 21.872 -36.707 1.00 91.75 656 SER A O 1
ATOM 5162 N N . ALA A 1 657 ? 11.833 23.181 -37.666 1.00 91.69 657 ALA A N 1
ATOM 5163 C CA . ALA A 1 657 ? 12.935 22.245 -37.473 1.00 91.69 657 ALA A CA 1
ATOM 5164 C C . ALA A 1 657 ? 13.237 22.028 -35.983 1.00 91.69 657 ALA A C 1
ATOM 5166 O O . ALA A 1 657 ? 13.384 20.886 -35.566 1.00 91.69 657 ALA A O 1
ATOM 5167 N N . THR A 1 658 ? 13.253 23.086 -35.165 1.00 92.00 658 THR A N 1
ATOM 5168 C CA . THR A 1 658 ? 13.429 22.969 -33.706 1.00 92.00 658 THR A CA 1
ATOM 5169 C C . THR A 1 658 ? 12.302 22.160 -33.055 1.00 92.00 658 THR A C 1
ATOM 5171 O O . THR A 1 658 ? 12.572 21.315 -32.206 1.00 92.00 658 THR A O 1
ATOM 5174 N N . MET A 1 659 ? 11.049 22.353 -33.483 1.00 92.94 659 MET A N 1
ATOM 5175 C CA . MET A 1 659 ? 9.909 21.552 -33.007 1.00 92.94 659 MET A CA 1
ATOM 5176 C C . MET A 1 659 ? 10.034 20.073 -33.403 1.00 92.94 659 MET A C 1
ATOM 5178 O O . MET A 1 659 ? 9.789 19.199 -32.580 1.00 92.94 659 MET A O 1
ATOM 5182 N N . LEU A 1 660 ? 10.454 19.775 -34.638 1.00 91.69 660 LEU A N 1
ATOM 5183 C CA . LEU A 1 660 ? 10.668 18.396 -35.100 1.00 91.69 660 LEU A CA 1
ATOM 5184 C C . LEU A 1 660 ? 11.832 17.706 -34.379 1.00 91.69 660 LEU A C 1
ATOM 5186 O O . LEU A 1 660 ? 11.758 16.508 -34.136 1.00 91.69 660 LEU A O 1
ATOM 5190 N N . LEU A 1 661 ? 12.886 18.444 -34.020 1.00 91.38 661 LEU A N 1
ATOM 5191 C CA . LEU A 1 661 ? 13.993 17.918 -33.214 1.00 91.38 661 LEU A CA 1
ATOM 5192 C C . LEU A 1 661 ? 13.567 17.655 -31.767 1.00 91.38 661 LEU A C 1
ATOM 5194 O O . LEU A 1 661 ? 13.996 16.666 -31.187 1.00 91.38 661 LEU A O 1
ATOM 5198 N N . SER A 1 662 ? 12.679 18.483 -31.210 1.00 91.00 662 SER A N 1
ATOM 5199 C CA . SER A 1 662 ? 12.053 18.197 -29.917 1.00 91.00 662 SER A CA 1
ATOM 5200 C C . SER A 1 662 ? 11.206 16.922 -29.978 1.00 91.00 662 SER A C 1
ATOM 5202 O O . SER A 1 662 ? 11.390 16.042 -29.147 1.00 91.00 662 SER A O 1
ATOM 5204 N N . LEU A 1 663 ? 10.369 16.758 -31.010 1.00 88.81 663 LEU A N 1
ATOM 5205 C CA . LEU A 1 663 ? 9.614 15.517 -31.226 1.00 88.81 663 LEU A CA 1
ATOM 5206 C C . LEU A 1 663 ? 10.539 14.311 -31.456 1.00 88.81 663 LEU A C 1
ATOM 5208 O O . LEU A 1 663 ? 10.251 13.231 -30.966 1.00 88.81 663 LEU A O 1
ATOM 5212 N N . TYR A 1 664 ? 11.663 14.479 -32.159 1.00 88.81 664 TYR A N 1
ATOM 5213 C CA . TYR A 1 664 ? 12.656 13.415 -32.343 1.00 88.81 664 TYR A CA 1
ATOM 5214 C C . TYR A 1 664 ? 13.223 12.935 -31.007 1.00 88.81 664 TYR A C 1
ATOM 5216 O O . TYR A 1 664 ? 13.311 11.732 -30.782 1.00 88.81 664 TYR A O 1
ATOM 5224 N N . GLU A 1 665 ? 13.575 13.861 -30.116 1.00 86.88 665 GLU A N 1
ATOM 5225 C CA . GLU A 1 665 ? 14.050 13.520 -28.774 1.00 86.88 665 GLU A CA 1
ATOM 5226 C C . GLU A 1 665 ? 12.971 12.796 -27.961 1.00 86.88 665 GLU A C 1
ATOM 5228 O O . GLU A 1 665 ? 13.305 11.851 -27.259 1.00 86.88 665 GLU A O 1
ATOM 5233 N N . MET A 1 666 ? 11.684 13.124 -28.142 1.00 83.88 666 MET A N 1
ATOM 5234 C CA . MET A 1 666 ? 10.591 12.348 -27.534 1.00 83.88 666 MET A CA 1
ATOM 5235 C C . MET A 1 666 ? 10.512 10.894 -28.038 1.00 83.88 666 MET A C 1
ATOM 5237 O O . MET A 1 666 ? 9.970 10.043 -27.342 1.00 83.88 666 MET A O 1
ATOM 5241 N N . PHE A 1 667 ? 11.006 10.599 -29.250 1.00 74.00 667 PHE A N 1
ATOM 5242 C CA . PHE A 1 667 ? 10.988 9.251 -29.843 1.00 74.00 667 PHE A CA 1
ATOM 5243 C C . PHE A 1 667 ? 12.259 8.433 -29.595 1.00 74.00 667 PHE A C 1
ATOM 5245 O O . PHE A 1 667 ? 12.199 7.205 -29.654 1.00 74.00 667 PHE A O 1
ATOM 5252 N N . ALA A 1 668 ? 13.412 9.092 -29.469 1.00 73.06 668 ALA A N 1
ATOM 5253 C CA . ALA A 1 668 ? 14.720 8.454 -29.635 1.00 73.06 668 ALA A CA 1
ATOM 5254 C C . ALA A 1 668 ? 15.705 8.697 -28.476 1.00 73.06 668 ALA A C 1
ATOM 5256 O O . ALA A 1 668 ? 16.804 8.137 -28.510 1.00 73.06 668 ALA A O 1
ATOM 5257 N N . SER A 1 669 ? 15.353 9.545 -27.503 1.00 70.56 669 SER A N 1
ATOM 5258 C CA . SER A 1 669 ? 16.172 9.830 -26.319 1.00 70.56 669 SER A CA 1
ATOM 5259 C C . SER A 1 669 ? 15.896 8.834 -25.198 1.00 70.56 669 SER A C 1
ATOM 5261 O O . SER A 1 669 ? 14.751 8.471 -24.964 1.00 70.56 669 SER A O 1
ATOM 5263 N N . GLU A 1 670 ? 16.945 8.465 -24.463 1.00 55.50 670 GLU A N 1
ATOM 5264 C CA . GLU A 1 670 ? 16.856 7.759 -23.172 1.00 55.50 670 GLU A CA 1
ATOM 5265 C C . GLU A 1 670 ? 16.742 8.749 -21.989 1.00 55.50 670 GLU A C 1
ATOM 5267 O O . GLU A 1 670 ? 16.603 8.345 -20.843 1.00 55.50 670 GLU A O 1
ATOM 5272 N N . SER A 1 671 ? 16.823 10.060 -22.262 1.00 63.50 671 SER A N 1
ATOM 5273 C CA . SER A 1 671 ? 16.677 11.144 -21.283 1.00 63.50 671 SER A CA 1
ATOM 5274 C C . SER A 1 671 ? 15.425 11.971 -21.565 1.00 63.50 671 SER A C 1
ATOM 5276 O O . SER A 1 671 ? 15.304 12.579 -22.638 1.00 63.50 671 SER A O 1
ATOM 5278 N N . ASN A 1 672 ? 14.551 12.065 -20.565 1.00 58.00 672 ASN A N 1
ATOM 5279 C CA . ASN A 1 672 ? 13.261 12.757 -20.656 1.00 58.00 672 ASN A CA 1
ATOM 5280 C C . ASN A 1 672 ? 13.392 14.292 -20.670 1.00 58.00 672 ASN A C 1
ATOM 5282 O O . ASN A 1 672 ? 12.511 15.006 -21.145 1.00 58.00 672 ASN A O 1
ATOM 5286 N N . ASP A 1 673 ? 14.553 14.830 -20.286 1.00 66.56 673 ASP A N 1
ATOM 5287 C CA . ASP A 1 673 ? 14.822 16.274 -20.303 1.00 66.56 673 ASP A CA 1
ATOM 5288 C C . ASP A 1 673 ? 15.224 16.809 -21.687 1.00 66.56 673 ASP A C 1
ATOM 5290 O O . ASP A 1 673 ? 15.195 18.021 -21.947 1.00 66.56 673 ASP A O 1
ATOM 5294 N N . SER A 1 674 ? 15.671 15.932 -22.590 1.00 76.88 674 SER A N 1
ATOM 5295 C CA . SER A 1 674 ? 16.280 16.347 -23.859 1.00 76.88 674 SER A CA 1
ATOM 5296 C C . SER A 1 674 ? 15.288 17.049 -24.782 1.00 76.88 674 SER A C 1
ATOM 5298 O O . SER A 1 674 ? 15.623 18.071 -25.395 1.00 76.88 674 SER A O 1
ATOM 5300 N N . TRP A 1 675 ? 14.042 16.577 -24.845 1.00 83.00 675 TRP A N 1
ATOM 5301 C CA . TRP A 1 675 ? 13.022 17.222 -25.667 1.00 83.00 675 TRP A CA 1
ATOM 5302 C C . TRP A 1 675 ? 12.587 18.571 -25.079 1.00 83.00 675 TRP A C 1
ATOM 5304 O O . TRP A 1 675 ? 12.336 19.504 -25.850 1.00 83.00 675 TRP A O 1
ATOM 5314 N N . ILE A 1 676 ? 12.574 18.713 -23.746 1.00 80.12 676 ILE A N 1
ATOM 5315 C CA . ILE A 1 676 ? 12.219 19.952 -23.034 1.00 80.12 676 ILE A CA 1
ATOM 5316 C C . ILE A 1 676 ? 13.244 21.050 -23.325 1.00 80.12 676 ILE A C 1
ATOM 5318 O O . ILE A 1 676 ? 12.879 22.214 -23.518 1.00 80.12 676 ILE A O 1
ATOM 5322 N N . LYS A 1 677 ? 14.531 20.699 -23.454 1.00 79.94 677 LYS A N 1
ATOM 5323 C CA . LYS A 1 677 ? 15.584 21.638 -23.887 1.00 79.94 677 LYS A CA 1
ATOM 5324 C C . LYS A 1 677 ? 15.280 22.216 -25.274 1.00 79.94 677 LYS A C 1
ATOM 5326 O O . LYS A 1 677 ? 15.347 23.435 -25.459 1.00 79.94 677 LYS A O 1
ATOM 5331 N N . HIS A 1 678 ? 14.868 21.378 -26.227 1.00 81.31 678 HIS A N 1
ATOM 5332 C CA . HIS A 1 678 ? 14.453 21.834 -27.563 1.00 81.31 678 HIS A CA 1
ATOM 5333 C C . HIS A 1 678 ? 13.125 22.592 -27.554 1.00 81.31 678 HIS A C 1
ATOM 5335 O O . HIS A 1 678 ? 12.997 23.594 -28.261 1.00 81.31 678 HIS A O 1
ATOM 5341 N N . ALA A 1 679 ? 12.164 22.194 -26.716 1.00 85.06 679 ALA A N 1
ATOM 5342 C CA . ALA A 1 679 ? 10.927 22.944 -26.502 1.00 85.06 679 ALA A CA 1
ATOM 5343 C C . ALA A 1 679 ? 11.215 24.345 -25.934 1.00 85.06 679 ALA A C 1
ATOM 5345 O O . ALA A 1 679 ? 10.628 25.327 -26.387 1.00 85.06 679 ALA A O 1
ATOM 5346 N N . GLY A 1 680 ? 12.199 24.470 -25.040 1.00 84.50 680 GLY A N 1
ATOM 5347 C CA . GLY A 1 680 ? 12.721 25.746 -24.554 1.00 84.50 680 GLY A CA 1
ATOM 5348 C C . GLY A 1 680 ? 13.368 26.588 -25.658 1.00 84.50 680 GLY A C 1
ATOM 5349 O O . GLY A 1 680 ? 13.175 27.804 -25.703 1.00 84.50 680 GLY A O 1
ATOM 5350 N N . GLY A 1 681 ? 14.079 25.952 -26.594 1.00 85.81 681 GLY A N 1
ATOM 5351 C CA . GLY A 1 681 ? 14.586 26.598 -27.808 1.00 85.81 681 GLY A CA 1
ATOM 5352 C C . GLY A 1 681 ? 13.463 27.126 -28.710 1.00 85.81 681 GLY A C 1
ATOM 5353 O O . GLY A 1 681 ? 13.521 28.271 -29.165 1.00 85.81 681 GLY A O 1
ATOM 5354 N N . ALA A 1 682 ? 12.404 26.340 -28.919 1.00 89.38 682 ALA A N 1
ATOM 5355 C CA . ALA A 1 682 ? 11.213 26.764 -29.658 1.00 89.38 682 ALA A CA 1
ATOM 5356 C C . ALA A 1 682 ? 10.471 27.911 -28.941 1.00 89.38 682 ALA A C 1
ATOM 5358 O O . ALA A 1 682 ? 10.125 28.905 -29.578 1.00 89.38 682 ALA A O 1
ATOM 5359 N N . SER A 1 683 ? 10.315 27.827 -27.615 1.00 90.38 683 SER A N 1
ATOM 5360 C CA . SER A 1 683 ? 9.752 28.869 -26.739 1.00 90.38 683 SER A CA 1
ATOM 5361 C C . SER A 1 683 ? 10.522 30.190 -26.883 1.00 90.38 683 SER A C 1
ATOM 5363 O O . SER A 1 683 ? 9.926 31.245 -27.115 1.00 90.38 683 SER A O 1
ATOM 5365 N N . ALA A 1 684 ? 11.859 30.148 -26.858 1.00 88.19 684 ALA A N 1
ATOM 5366 C CA . ALA A 1 684 ? 12.709 31.322 -27.062 1.00 88.19 684 ALA A CA 1
ATOM 5367 C C . ALA A 1 684 ? 12.573 31.915 -28.476 1.00 88.19 684 ALA A C 1
ATOM 5369 O O . ALA A 1 684 ? 12.392 33.125 -28.627 1.00 88.19 684 ALA A O 1
ATOM 5370 N N . LEU A 1 685 ? 12.596 31.075 -29.515 1.00 89.19 685 LEU A N 1
ATOM 5371 C CA . LEU A 1 685 ? 12.389 31.510 -30.900 1.00 89.19 685 LEU A CA 1
ATOM 5372 C C . LEU A 1 685 ? 11.004 32.123 -31.114 1.00 89.19 685 LEU A C 1
ATOM 5374 O O . LEU A 1 685 ? 10.869 33.068 -31.895 1.00 89.19 685 LEU A O 1
ATOM 5378 N N . MET A 1 686 ? 9.984 31.623 -30.413 1.00 91.56 686 MET A N 1
ATOM 5379 C CA . MET A 1 686 ? 8.646 32.190 -30.484 1.00 91.56 686 MET A CA 1
ATOM 5380 C C . MET A 1 686 ? 8.567 33.574 -29.845 1.00 91.56 686 MET A C 1
ATOM 5382 O O . MET A 1 686 ? 7.992 34.472 -30.461 1.00 91.56 686 MET A O 1
ATOM 5386 N N . LYS A 1 687 ? 9.208 33.769 -28.684 1.00 89.12 687 LYS A N 1
ATOM 5387 C CA . LYS A 1 687 ? 9.310 35.065 -27.984 1.00 89.12 687 LYS A CA 1
ATOM 5388 C C . LYS A 1 687 ? 10.060 36.130 -28.789 1.00 89.12 687 LYS A C 1
ATOM 5390 O O . LYS A 1 687 ? 9.729 37.306 -28.692 1.00 89.12 687 LYS A O 1
ATOM 5395 N N . LEU A 1 688 ? 11.057 35.733 -29.584 1.00 87.00 688 LEU A N 1
ATOM 5396 C CA . LEU A 1 688 ? 11.833 36.647 -30.436 1.00 87.00 688 LEU A CA 1
ATOM 5397 C C . LEU A 1 688 ? 11.046 37.170 -31.650 1.00 87.00 688 LEU A C 1
ATOM 5399 O O . LEU A 1 688 ? 11.516 38.068 -32.350 1.00 87.00 688 LEU A O 1
ATOM 5403 N N . ARG A 1 689 ? 9.868 36.605 -31.931 1.00 87.56 689 ARG A N 1
ATOM 5404 C CA . ARG A 1 689 ? 9.026 36.956 -33.079 1.00 87.56 689 ARG A CA 1
ATOM 5405 C C . ARG A 1 689 ? 7.804 37.736 -32.609 1.00 87.56 689 ARG A C 1
ATOM 5407 O O . ARG A 1 689 ? 7.255 37.471 -31.547 1.00 87.56 689 ARG A O 1
ATOM 5414 N N . ASP A 1 690 ? 7.349 38.670 -33.439 1.00 85.88 690 ASP A N 1
ATOM 5415 C CA . ASP A 1 690 ? 6.158 39.462 -33.132 1.00 85.88 690 ASP A CA 1
ATOM 5416 C C . ASP A 1 690 ? 4.899 38.566 -33.014 1.00 85.88 690 ASP A C 1
ATOM 5418 O O . ASP A 1 690 ? 4.654 37.766 -33.927 1.00 85.88 690 ASP A O 1
ATOM 5422 N N . PRO A 1 691 ? 4.080 38.693 -31.945 1.00 91.06 691 PRO A N 1
ATOM 5423 C CA . PRO A 1 691 ? 2.878 37.879 -31.746 1.00 91.06 691 PRO A CA 1
ATOM 5424 C C . PRO A 1 691 ? 1.887 37.922 -32.920 1.00 91.06 691 PRO A C 1
ATOM 5426 O O . PRO A 1 691 ? 1.219 36.925 -33.202 1.00 91.06 691 PRO A O 1
ATOM 5429 N N . SER A 1 692 ? 1.810 39.037 -33.658 1.00 89.06 692 SER A N 1
ATOM 5430 C CA . SER A 1 692 ? 0.903 39.176 -34.806 1.00 89.06 692 SER A CA 1
ATOM 5431 C C . SER A 1 692 ? 1.226 38.210 -35.950 1.00 89.06 692 SER A C 1
ATOM 5433 O O . SER A 1 692 ? 0.324 37.855 -36.713 1.00 89.06 692 SER A O 1
ATOM 5435 N N . ARG A 1 693 ? 2.469 37.704 -36.040 1.00 90.44 693 ARG A N 1
ATOM 5436 C CA . ARG A 1 693 ? 2.846 36.677 -37.028 1.00 90.44 693 ARG A CA 1
ATOM 5437 C C . ARG A 1 693 ? 2.050 35.384 -36.857 1.00 90.44 693 ARG A C 1
ATOM 5439 O O . ARG A 1 693 ? 1.719 34.747 -37.849 1.00 90.44 693 ARG A O 1
ATOM 5446 N N . TYR A 1 694 ? 1.664 35.034 -35.631 1.00 93.12 694 TYR A N 1
ATOM 5447 C CA . TYR A 1 694 ? 0.954 33.786 -35.315 1.00 93.12 694 TYR A CA 1
ATOM 5448 C C . TYR A 1 694 ? -0.561 33.848 -35.570 1.00 93.12 694 TYR A C 1
ATOM 5450 O O . TYR A 1 694 ? -1.301 32.939 -35.189 1.00 93.12 694 TYR A O 1
ATOM 5458 N N . ARG A 1 695 ? -1.050 34.913 -36.217 1.00 90.31 695 ARG A N 1
ATOM 5459 C CA . ARG A 1 695 ? -2.467 35.062 -36.582 1.00 90.31 695 ARG A CA 1
ATOM 5460 C C . ARG A 1 695 ? -2.848 34.340 -37.871 1.00 90.31 695 ARG A C 1
ATOM 5462 O O . ARG A 1 695 ? -4.013 33.985 -38.038 1.00 90.31 695 ARG A O 1
ATOM 5469 N N . TYR A 1 696 ? -1.898 34.111 -38.781 1.00 86.25 696 TYR A N 1
ATOM 5470 C CA . TYR A 1 696 ? -2.186 33.578 -40.117 1.00 86.25 696 TYR A CA 1
ATOM 5471 C C . TYR A 1 696 ? -1.106 32.610 -40.616 1.00 86.25 696 TYR A C 1
ATOM 5473 O O . TYR A 1 696 ? 0.003 32.557 -40.088 1.00 86.25 696 TYR A O 1
ATOM 5481 N N . GLY A 1 697 ? -1.435 31.863 -41.675 1.00 87.81 697 GLY A N 1
ATOM 5482 C CA . GLY A 1 697 ? -0.491 31.002 -42.392 1.00 87.81 697 GLY A CA 1
ATOM 5483 C C . GLY A 1 697 ? 0.154 29.921 -41.521 1.00 87.81 697 GLY A C 1
ATOM 5484 O O . GLY A 1 697 ? -0.422 29.488 -40.526 1.00 87.81 697 GLY A O 1
ATOM 5485 N N . LEU A 1 698 ? 1.362 29.501 -41.903 1.00 88.62 698 LEU A N 1
ATOM 5486 C CA . LEU A 1 698 ? 2.125 28.452 -41.219 1.00 88.62 698 LEU A CA 1
ATOM 5487 C C . LEU A 1 698 ? 2.398 28.777 -39.743 1.00 88.62 698 LEU A C 1
ATOM 5489 O O . LEU A 1 698 ? 2.335 27.885 -38.904 1.00 88.62 698 LEU A O 1
ATOM 5493 N N . ASP A 1 699 ? 2.652 30.044 -39.412 1.00 91.25 699 ASP A N 1
ATOM 5494 C CA . ASP A 1 699 ? 2.934 30.457 -38.035 1.00 91.25 699 ASP A CA 1
ATOM 5495 C C . ASP A 1 699 ? 1.722 30.236 -37.116 1.00 91.25 699 ASP A C 1
ATOM 5497 O O . ASP A 1 699 ? 1.889 29.784 -35.985 1.00 91.25 699 ASP A O 1
ATOM 5501 N N . ARG A 1 700 ? 0.488 30.448 -37.599 1.00 91.69 700 ARG A N 1
ATOM 5502 C CA . ARG A 1 700 ? -0.719 30.080 -36.837 1.00 91.69 700 ARG A CA 1
ATOM 5503 C C . ARG A 1 700 ? -0.781 28.581 -36.556 1.00 91.69 700 ARG A C 1
ATOM 5505 O O . ARG A 1 700 ? -1.139 28.188 -35.449 1.00 91.69 700 ARG A O 1
ATOM 5512 N N . GLU A 1 701 ? -0.457 27.751 -37.544 1.00 91.00 701 GLU A N 1
ATOM 5513 C CA . GLU A 1 701 ? -0.505 26.293 -37.387 1.00 91.00 701 GLU A CA 1
ATOM 5514 C C . GLU A 1 701 ? 0.582 25.802 -36.419 1.00 91.00 701 GLU A C 1
ATOM 5516 O O . GLU A 1 701 ? 0.296 24.982 -35.551 1.00 91.00 701 GLU A O 1
ATOM 5521 N N . ILE A 1 702 ? 1.784 26.390 -36.484 1.00 91.94 702 ILE A N 1
ATOM 5522 C CA . ILE A 1 702 ? 2.866 26.180 -35.509 1.00 91.94 702 ILE A CA 1
ATOM 5523 C C . ILE A 1 702 ? 2.390 26.516 -34.090 1.00 91.94 702 ILE A C 1
ATOM 5525 O O . ILE A 1 702 ? 2.551 25.711 -33.174 1.00 91.94 702 ILE A O 1
ATOM 5529 N N . PHE A 1 703 ? 1.766 27.683 -33.908 1.00 92.62 703 PHE A N 1
ATOM 5530 C CA . PHE A 1 703 ? 1.247 28.110 -32.610 1.00 92.62 703 PHE A CA 1
ATOM 5531 C C . PHE A 1 703 ? 0.208 27.126 -32.059 1.00 92.62 703 PHE A C 1
ATOM 5533 O O . PHE A 1 703 ? 0.301 26.709 -30.907 1.00 92.62 703 PHE A O 1
ATOM 5540 N N . GLN A 1 704 ? -0.760 26.712 -32.881 1.00 89.25 704 GLN A N 1
ATOM 5541 C CA . GLN A 1 704 ? -1.812 25.786 -32.454 1.00 89.25 704 GLN A CA 1
ATOM 5542 C C . GLN A 1 704 ? -1.278 24.381 -32.144 1.00 89.25 704 GLN A C 1
ATOM 5544 O O . GLN A 1 704 ? -1.771 23.734 -31.221 1.00 89.25 704 GLN A O 1
ATOM 5549 N N . ALA A 1 705 ? -0.272 23.913 -32.887 1.00 88.25 705 ALA A N 1
ATOM 5550 C CA . ALA A 1 705 ? 0.337 22.604 -32.672 1.00 88.25 705 ALA A CA 1
ATOM 5551 C C . ALA A 1 705 ? 1.213 22.562 -31.410 1.00 88.25 705 ALA A C 1
ATOM 5553 O O . ALA A 1 705 ? 1.220 21.550 -30.718 1.00 88.25 705 ALA A O 1
ATOM 5554 N N . TYR A 1 706 ? 1.921 23.650 -31.084 1.00 90.88 706 TYR A N 1
ATOM 5555 C CA . TYR A 1 706 ? 2.984 23.618 -30.069 1.00 90.88 706 TYR A CA 1
ATOM 5556 C C . TYR A 1 706 ? 2.694 24.381 -28.770 1.00 90.88 706 TYR A C 1
ATOM 5558 O O . TYR A 1 706 ? 3.473 24.291 -27.824 1.00 90.88 706 TYR A O 1
ATOM 5566 N N . ARG A 1 707 ? 1.577 25.119 -28.676 1.00 90.25 707 ARG A N 1
ATOM 5567 C CA . ARG A 1 707 ? 1.241 25.915 -27.476 1.00 90.25 707 ARG A CA 1
ATOM 5568 C C . ARG A 1 707 ? 1.199 25.102 -26.177 1.00 90.25 707 ARG A C 1
ATOM 5570 O O . ARG A 1 707 ? 1.628 25.604 -25.147 1.00 90.25 707 ARG A O 1
ATOM 5577 N N . HIS A 1 708 ? 0.751 23.846 -26.223 1.00 86.69 708 HIS A N 1
ATOM 5578 C CA . HIS A 1 708 ? 0.707 22.977 -25.042 1.00 86.69 708 HIS A CA 1
ATOM 5579 C C . HIS A 1 708 ? 2.114 22.571 -24.575 1.00 86.69 708 HIS A C 1
ATOM 5581 O O . HIS A 1 708 ? 2.394 22.663 -23.385 1.00 86.69 708 HIS A O 1
ATOM 5587 N N . ALA A 1 709 ? 3.031 22.259 -25.501 1.00 86.31 709 ALA A N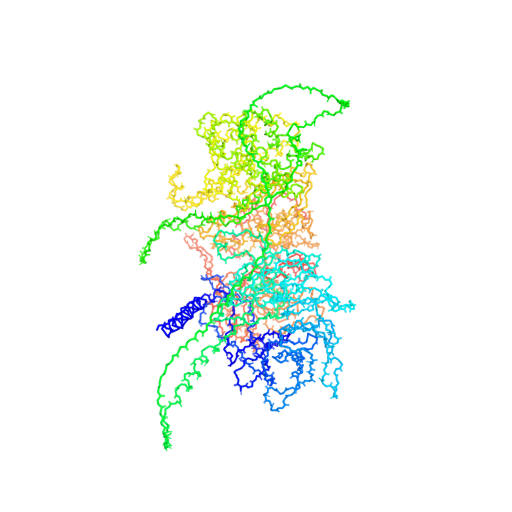 1
ATOM 5588 C CA . ALA A 1 709 ? 4.433 21.960 -25.185 1.00 86.31 709 ALA A CA 1
ATOM 5589 C C . ALA A 1 709 ? 5.154 23.140 -24.501 1.00 86.31 709 ALA A C 1
ATOM 5591 O O . ALA A 1 709 ? 6.055 22.941 -23.693 1.00 86.31 709 ALA A O 1
ATOM 5592 N N . ILE A 1 710 ? 4.737 24.378 -24.785 1.00 90.75 710 ILE A N 1
ATOM 5593 C CA . ILE A 1 710 ? 5.273 25.591 -24.146 1.00 90.75 710 ILE A CA 1
ATOM 5594 C C . ILE A 1 710 ? 4.723 25.781 -22.728 1.00 90.75 710 ILE A C 1
ATOM 5596 O O . ILE A 1 710 ? 5.458 26.205 -21.836 1.00 90.75 710 ILE A O 1
ATOM 5600 N N . VAL A 1 711 ? 3.439 25.482 -22.503 1.00 87.12 711 VAL A N 1
ATOM 5601 C CA . VAL A 1 711 ? 2.845 25.498 -21.153 1.00 87.12 711 VAL A CA 1
ATOM 5602 C C . VAL A 1 711 ? 3.548 24.467 -20.271 1.00 87.12 711 VAL A C 1
ATOM 5604 O O . VAL A 1 711 ? 3.967 24.789 -19.163 1.00 87.12 711 VAL A O 1
ATOM 5607 N N . ILE A 1 712 ? 3.754 23.270 -20.814 1.00 82.19 712 ILE A N 1
ATOM 5608 C CA . ILE A 1 712 ? 4.529 22.176 -20.224 1.00 82.19 712 ILE A CA 1
ATOM 5609 C C . ILE A 1 712 ? 5.960 22.618 -19.880 1.00 82.19 712 ILE A C 1
ATOM 5611 O O . ILE A 1 712 ? 6.392 22.488 -18.738 1.00 82.19 712 ILE A O 1
ATOM 5615 N N . GLU A 1 713 ? 6.681 23.209 -20.836 1.00 86.69 713 GLU A N 1
ATOM 5616 C CA . GLU A 1 713 ? 8.036 23.729 -20.609 1.00 86.69 713 GLU A CA 1
ATOM 5617 C C . GLU A 1 713 ? 8.076 24.783 -19.494 1.00 86.69 713 GLU A C 1
ATOM 5619 O O . GLU A 1 713 ? 9.040 24.844 -18.733 1.00 86.69 713 GLU A O 1
ATOM 5624 N N . SER A 1 714 ? 7.025 25.595 -19.373 1.00 85.25 714 SER A N 1
ATOM 5625 C CA . SER A 1 714 ? 6.913 26.618 -18.329 1.00 85.25 714 SER A CA 1
ATOM 5626 C C . SER A 1 714 ? 6.673 26.007 -16.944 1.00 85.25 714 SER A C 1
ATOM 5628 O O . SER A 1 714 ? 7.250 26.493 -15.973 1.00 85.25 714 SER A O 1
ATOM 5630 N N . PHE A 1 715 ? 5.885 24.928 -16.850 1.00 76.81 715 PHE A N 1
ATOM 5631 C CA . PHE A 1 715 ? 5.743 24.142 -15.619 1.00 76.81 715 PHE A CA 1
ATOM 5632 C C . PHE A 1 715 ? 7.070 23.518 -15.198 1.00 76.81 715 PHE A C 1
ATOM 5634 O O . PHE A 1 715 ? 7.489 23.711 -14.061 1.00 76.81 715 PHE A O 1
ATOM 5641 N N . TYR A 1 716 ? 7.756 22.850 -16.129 1.00 75.81 716 TYR A N 1
ATOM 5642 C CA . TYR A 1 716 ? 9.036 22.195 -15.861 1.00 75.81 716 TYR A CA 1
ATOM 5643 C C . TYR A 1 716 ? 10.117 23.189 -15.410 1.00 75.81 716 TYR A C 1
ATOM 5645 O O . TYR A 1 716 ? 10.891 22.916 -14.501 1.00 75.81 716 TYR A O 1
ATOM 5653 N N . LYS A 1 717 ? 10.167 24.379 -16.020 1.00 76.69 717 LYS A N 1
ATOM 5654 C CA . LYS A 1 717 ? 11.108 25.439 -15.621 1.00 76.69 717 LYS A CA 1
ATOM 5655 C C . LYS A 1 717 ? 10.656 26.250 -14.408 1.00 76.69 717 LYS A C 1
ATOM 5657 O O . LYS A 1 717 ? 11.373 27.168 -14.019 1.00 76.69 717 LYS A O 1
ATOM 5662 N N . GLU A 1 718 ? 9.478 25.959 -13.864 1.00 75.12 718 GLU A N 1
ATOM 5663 C CA . GLU A 1 718 ? 8.857 26.692 -12.759 1.00 75.12 718 GLU A CA 1
ATOM 5664 C C . GLU A 1 718 ? 8.749 28.213 -13.012 1.00 75.12 718 GLU A C 1
ATOM 5666 O O . GLU A 1 718 ? 8.958 29.034 -12.117 1.00 75.12 718 GLU A O 1
ATOM 5671 N N . VAL A 1 719 ? 8.430 28.621 -14.246 1.00 83.38 719 VAL A N 1
ATOM 5672 C CA . VAL A 1 719 ? 8.300 30.039 -14.629 1.00 83.38 719 VAL A CA 1
ATOM 5673 C C . VAL A 1 719 ? 6.914 30.355 -15.190 1.00 83.38 719 VAL A C 1
ATOM 5675 O O . VAL A 1 719 ? 6.299 29.505 -15.835 1.00 83.38 719 VAL A O 1
ATOM 5678 N N . PRO A 1 720 ? 6.417 31.599 -15.039 1.00 88.56 720 PRO A N 1
ATOM 5679 C CA . PRO A 1 720 ? 5.190 32.019 -15.701 1.00 88.56 720 PRO A CA 1
ATOM 5680 C C . PRO A 1 720 ? 5.259 31.802 -17.217 1.00 88.56 720 PRO A C 1
ATOM 5682 O O . PRO A 1 720 ? 6.227 32.191 -17.882 1.00 88.56 720 PRO A O 1
ATOM 5685 N N . CYS A 1 721 ? 4.202 31.219 -17.783 1.00 91.56 721 CYS A N 1
ATOM 5686 C CA . CYS A 1 721 ? 4.127 31.001 -19.218 1.00 91.56 721 CYS A CA 1
ATOM 5687 C C . CYS A 1 721 ? 3.915 32.335 -19.942 1.00 91.56 721 CYS A C 1
ATOM 5689 O O . CYS A 1 721 ? 2.949 33.053 -19.689 1.00 91.56 721 CYS A O 1
ATOM 5691 N N . PHE A 1 722 ? 4.782 32.674 -20.901 1.00 93.06 722 PHE A N 1
ATOM 5692 C CA . PHE A 1 722 ? 4.643 33.931 -21.653 1.00 93.06 722 PHE A CA 1
ATOM 5693 C C . PHE A 1 722 ? 3.359 33.994 -22.494 1.00 93.06 722 PHE A C 1
ATOM 5695 O O . PHE A 1 722 ? 2.924 35.081 -22.873 1.00 93.06 722 PHE A O 1
ATOM 5702 N N . LEU A 1 723 ? 2.753 32.837 -22.777 1.00 93.31 723 LEU A N 1
ATOM 5703 C CA . LEU A 1 723 ? 1.488 32.735 -23.495 1.00 93.31 723 LEU A CA 1
ATOM 5704 C C . LEU A 1 723 ? 0.293 33.259 -22.683 1.00 93.31 723 LEU A C 1
ATOM 5706 O O . LEU A 1 723 ? -0.738 33.566 -23.280 1.00 93.31 723 LEU A O 1
ATOM 5710 N N . ASP A 1 724 ? 0.446 33.432 -21.366 1.00 92.94 724 ASP A N 1
ATOM 5711 C CA . ASP A 1 724 ? -0.542 34.071 -20.486 1.00 92.94 724 ASP A CA 1
ATOM 5712 C C . ASP A 1 724 ? -0.518 35.613 -20.579 1.00 92.94 724 ASP A C 1
ATOM 5714 O O . ASP A 1 724 ? -1.341 36.324 -20.006 1.00 92.94 724 ASP A O 1
ATOM 5718 N N . GLN A 1 725 ? 0.421 36.191 -21.333 1.00 92.12 725 GLN A N 1
ATOM 5719 C CA . GLN A 1 725 ? 0.453 37.639 -21.523 1.00 92.12 725 GLN A CA 1
ATOM 5720 C C . GLN A 1 725 ? -0.715 38.112 -22.411 1.00 92.12 725 GLN A C 1
ATOM 5722 O O . GLN A 1 725 ? -1.068 37.434 -23.383 1.00 92.12 725 GLN A O 1
ATOM 5727 N N . PRO A 1 726 ? -1.256 39.329 -22.189 1.00 90.69 726 PRO A N 1
ATOM 5728 C CA . PRO A 1 726 ? -2.436 39.820 -22.906 1.00 90.69 726 PRO A CA 1
ATOM 5729 C C . PRO A 1 726 ? -2.338 39.753 -24.436 1.00 90.69 726 PRO A C 1
ATOM 5731 O O . PRO A 1 726 ? -3.316 39.416 -25.098 1.00 90.69 726 PRO A O 1
ATOM 5734 N N . ALA A 1 727 ? -1.159 40.034 -25.005 1.00 90.75 727 ALA A N 1
ATOM 5735 C CA . ALA A 1 727 ? -0.939 39.975 -26.450 1.00 90.75 727 ALA A CA 1
ATOM 5736 C C . ALA A 1 727 ? -1.097 38.550 -27.015 1.00 90.75 727 ALA A C 1
ATOM 5738 O O . ALA A 1 727 ? -1.682 38.375 -28.082 1.00 90.75 727 ALA A O 1
ATOM 5739 N N . TRP A 1 728 ? -0.630 37.528 -26.293 1.00 92.94 728 TRP A N 1
ATOM 5740 C CA . TRP A 1 728 ? -0.698 36.125 -26.713 1.00 92.94 728 TRP A CA 1
ATOM 5741 C C . TRP A 1 728 ? -2.072 35.503 -26.453 1.00 92.94 728 TRP A C 1
ATOM 5743 O O . TRP A 1 728 ? -2.586 34.780 -27.309 1.00 92.94 728 TRP A O 1
ATOM 5753 N N . ILE A 1 729 ? -2.727 35.869 -25.345 1.00 90.31 729 ILE A N 1
ATOM 5754 C CA . ILE A 1 729 ? -4.141 35.539 -25.108 1.00 90.31 729 ILE A CA 1
ATOM 5755 C C . ILE A 1 729 ? -5.011 36.115 -26.230 1.00 90.31 729 ILE A C 1
ATOM 5757 O O . ILE A 1 729 ? -5.901 35.428 -26.732 1.00 90.31 729 ILE A O 1
ATOM 5761 N N . GLN A 1 730 ? -4.745 37.353 -26.660 1.00 90.00 730 GLN A N 1
ATOM 5762 C CA . GLN A 1 730 ? -5.479 37.967 -27.765 1.00 90.00 730 GLN A CA 1
ATOM 5763 C C . GLN A 1 730 ? -5.264 37.207 -29.080 1.00 90.00 730 GLN A C 1
ATOM 5765 O O . GLN A 1 730 ? -6.237 36.929 -29.777 1.00 90.00 730 GLN A O 1
ATOM 5770 N N . VAL A 1 731 ? -4.028 36.788 -29.383 1.00 92.38 731 VAL A N 1
ATOM 5771 C CA . VAL A 1 731 ? -3.739 35.921 -30.540 1.00 92.38 731 VAL A CA 1
ATOM 5772 C C . VAL A 1 731 ? -4.522 34.607 -30.463 1.00 92.38 731 VAL A C 1
ATOM 5774 O O . VAL A 1 731 ? -5.107 34.201 -31.468 1.00 92.38 731 VAL A O 1
ATOM 5777 N N . SER A 1 732 ? -4.589 33.965 -29.290 1.00 90.25 732 SER A N 1
ATOM 5778 C CA . SER A 1 732 ? -5.363 32.729 -29.093 1.00 90.25 732 SER A CA 1
ATOM 5779 C C . SER A 1 732 ? -6.857 32.948 -29.335 1.00 90.25 732 SER A C 1
ATOM 5781 O O . SER A 1 732 ? -7.457 32.236 -30.138 1.00 90.25 732 SER A O 1
ATOM 5783 N N . ARG A 1 733 ? -7.441 33.993 -28.733 1.00 88.62 733 ARG A N 1
ATOM 5784 C CA . ARG A 1 733 ? -8.860 34.356 -28.892 1.00 88.62 733 ARG A CA 1
ATOM 5785 C C . ARG A 1 733 ? -9.221 34.685 -30.333 1.00 88.62 733 ARG A C 1
ATOM 5787 O O . ARG A 1 733 ? -10.257 34.243 -30.826 1.00 88.62 733 ARG A O 1
ATOM 5794 N N . ASP A 1 734 ? -8.378 35.451 -31.014 1.00 90.50 734 ASP A N 1
ATOM 5795 C CA . ASP A 1 734 ? -8.630 35.823 -32.398 1.00 90.50 734 ASP A CA 1
ATOM 5796 C C . ASP A 1 734 ? -8.495 34.612 -33.336 1.00 90.50 734 ASP A C 1
ATOM 5798 O O . ASP A 1 734 ? -9.313 34.432 -34.240 1.00 90.50 734 ASP A O 1
ATOM 5802 N N . ASN A 1 735 ? -7.503 33.744 -33.098 1.00 90.56 735 ASN A N 1
ATOM 5803 C CA . ASN A 1 735 ? -7.350 32.483 -33.823 1.00 90.56 735 ASN A CA 1
ATOM 5804 C C . ASN A 1 735 ? -8.553 31.563 -33.598 1.00 90.56 735 ASN A C 1
ATOM 5806 O O . ASN A 1 735 ? -9.084 31.023 -34.567 1.00 90.56 735 ASN A O 1
ATOM 5810 N N . PHE A 1 736 ? -9.006 31.421 -32.351 1.00 88.50 736 PHE A N 1
ATOM 5811 C CA . PHE A 1 736 ? -10.212 30.677 -31.998 1.00 88.50 736 PHE A CA 1
ATOM 5812 C C . PHE A 1 736 ? -11.424 31.212 -32.766 1.00 88.50 736 PHE A C 1
ATOM 5814 O O . PHE A 1 736 ? -12.046 30.461 -33.511 1.00 88.50 736 PHE A O 1
ATOM 5821 N N . LYS A 1 737 ? -11.679 32.526 -32.711 1.00 87.12 737 LYS A N 1
ATOM 5822 C CA . LYS A 1 737 ? -12.783 33.185 -33.429 1.00 87.12 737 LYS A CA 1
ATOM 5823 C C . LYS A 1 737 ? -12.756 32.937 -34.940 1.00 87.12 737 LYS A C 1
ATOM 5825 O O . LYS A 1 737 ? -13.811 32.795 -35.560 1.00 87.12 737 LYS A O 1
ATOM 5830 N N . ASP A 1 738 ? -11.576 32.921 -35.554 1.00 85.25 738 ASP A N 1
ATOM 5831 C CA . ASP A 1 738 ? -11.438 32.646 -36.985 1.00 85.25 738 ASP A CA 1
ATOM 5832 C C . ASP A 1 738 ? -11.645 31.163 -37.318 1.00 85.25 738 ASP A C 1
ATOM 5834 O O . ASP A 1 738 ? -12.268 30.848 -38.331 1.00 85.25 738 ASP A O 1
ATOM 5838 N N . MET A 1 739 ? -11.180 30.255 -36.459 1.00 82.56 739 MET A N 1
ATOM 5839 C CA . MET A 1 739 ? -11.324 28.807 -36.642 1.00 82.56 739 MET A CA 1
ATOM 5840 C C . MET A 1 739 ? -12.737 28.299 -36.335 1.00 82.56 739 MET A C 1
ATOM 5842 O O . MET A 1 739 ? -13.191 27.376 -37.006 1.00 82.56 739 MET A O 1
ATOM 5846 N N . THR A 1 740 ? -13.467 28.936 -35.414 1.00 82.31 740 THR A N 1
ATOM 5847 C CA . THR A 1 740 ? -14.891 28.672 -35.150 1.00 82.31 740 THR A CA 1
ATOM 5848 C C . THR A 1 740 ? -15.726 28.779 -36.426 1.00 82.31 740 THR A C 1
ATOM 5850 O O . THR A 1 740 ? -16.590 27.946 -36.664 1.00 82.31 740 THR A O 1
ATOM 5853 N N . LYS A 1 741 ? -15.411 29.732 -37.315 1.00 80.50 741 LYS A N 1
ATOM 5854 C CA . LYS A 1 741 ? -16.100 29.897 -38.612 1.00 80.50 741 LYS A CA 1
ATOM 5855 C C . LYS A 1 741 ? -15.903 28.708 -39.564 1.00 80.50 741 LYS A C 1
ATOM 5857 O O . LYS A 1 741 ? -16.608 28.608 -40.561 1.00 80.50 741 LYS A O 1
ATOM 5862 N N . MET A 1 742 ? -14.914 27.853 -39.301 1.00 72.81 742 MET A N 1
ATOM 5863 C CA . MET A 1 742 ? -14.608 26.655 -40.089 1.00 72.81 742 MET A CA 1
ATOM 5864 C C . MET A 1 742 ? -15.297 25.398 -39.529 1.00 72.81 742 MET A C 1
ATOM 5866 O O . MET A 1 742 ? -15.209 24.339 -40.153 1.00 72.81 742 MET A O 1
ATOM 5870 N N . VAL A 1 743 ? -15.960 25.495 -38.368 1.00 72.38 743 VAL A N 1
ATOM 5871 C CA . VAL A 1 743 ? -16.777 24.427 -37.780 1.00 72.38 743 VAL A CA 1
ATOM 5872 C C . VAL A 1 743 ? -18.196 24.561 -38.330 1.00 72.38 743 VAL A C 1
ATOM 5874 O O . VAL A 1 743 ? -18.863 25.560 -38.092 1.00 72.38 743 VAL A O 1
ATOM 5877 N N . ILE A 1 744 ? -18.633 23.574 -39.113 1.00 65.31 744 ILE A N 1
ATOM 5878 C CA . ILE A 1 744 ? -19.959 23.574 -39.761 1.00 65.31 744 ILE A CA 1
ATOM 5879 C C . ILE A 1 744 ? -21.006 22.869 -38.880 1.00 65.31 744 ILE A C 1
ATOM 5881 O O . ILE A 1 744 ? -22.197 23.115 -39.023 1.00 65.31 744 ILE A O 1
ATOM 5885 N N . ASP A 1 745 ? -20.555 22.002 -37.976 1.00 72.19 745 ASP A N 1
ATOM 5886 C CA . ASP A 1 745 ? -21.396 21.167 -37.123 1.00 72.19 745 ASP A CA 1
ATOM 5887 C C . ASP A 1 745 ? -21.486 21.765 -35.711 1.00 72.19 745 ASP A C 1
ATOM 5889 O O . ASP A 1 745 ? -20.463 21.915 -35.033 1.00 72.19 745 ASP A O 1
ATOM 5893 N N . GLU A 1 746 ? -22.699 22.130 -35.288 1.00 66.56 746 GLU A N 1
ATOM 5894 C CA . GLU A 1 746 ? -22.958 22.738 -33.977 1.00 66.56 746 GLU A CA 1
ATOM 5895 C C . GLU A 1 746 ? -22.545 21.818 -32.818 1.00 66.56 746 GLU A C 1
ATOM 5897 O O . GLU A 1 746 ? -22.038 22.310 -31.812 1.00 66.56 746 GLU A O 1
ATOM 5902 N N . ASP A 1 747 ? -22.637 20.493 -32.971 1.00 64.81 747 ASP A N 1
ATOM 5903 C CA . ASP A 1 747 ? -22.310 19.548 -31.895 1.00 64.81 747 ASP A CA 1
ATOM 5904 C C . ASP A 1 747 ? -20.796 19.454 -31.638 1.00 64.81 747 ASP A C 1
ATOM 5906 O O . ASP A 1 747 ? -20.344 19.172 -30.527 1.00 64.81 747 ASP A O 1
ATOM 5910 N N . PHE A 1 748 ? -19.987 19.755 -32.654 1.00 73.12 748 PHE A N 1
ATOM 5911 C CA . PHE A 1 748 ? -18.530 19.824 -32.539 1.00 73.12 748 PHE A CA 1
ATOM 5912 C C . PHE A 1 748 ? -18.013 21.218 -32.168 1.00 73.12 748 PHE A C 1
ATOM 5914 O O . PHE A 1 748 ? -16.850 21.356 -31.766 1.00 73.12 748 PHE A O 1
ATOM 5921 N N . LEU A 1 749 ? -18.851 22.248 -32.296 1.00 78.94 749 LEU A N 1
ATOM 5922 C CA . LEU A 1 749 ? -18.517 23.607 -31.886 1.00 78.94 749 LEU A CA 1
ATOM 5923 C C . LEU A 1 749 ? -18.396 23.716 -30.361 1.00 78.94 749 LEU A C 1
ATOM 5925 O O . LEU A 1 749 ? -17.484 24.391 -29.872 1.00 78.94 749 LEU A O 1
ATOM 5929 N N . ASP A 1 750 ? -19.248 23.004 -29.625 1.00 78.75 750 ASP A N 1
ATOM 5930 C CA . ASP A 1 750 ? -19.187 22.910 -28.163 1.00 78.75 750 ASP A CA 1
ATOM 5931 C C . ASP A 1 750 ? -17.864 22.273 -27.708 1.00 78.75 750 ASP A C 1
ATOM 5933 O O . ASP A 1 750 ? -17.153 22.831 -26.870 1.00 78.75 750 ASP A O 1
ATOM 5937 N N . LEU A 1 751 ? -17.460 21.167 -28.346 1.00 79.00 751 LEU A N 1
ATOM 5938 C CA . LEU A 1 751 ? -16.190 20.483 -28.073 1.00 79.00 751 LEU A CA 1
ATOM 5939 C C . LEU A 1 751 ? -14.971 21.376 -28.364 1.00 79.00 751 LEU A C 1
ATOM 5941 O O . LEU A 1 751 ? -14.019 21.417 -27.584 1.00 79.00 751 LEU A O 1
ATOM 5945 N N . PHE A 1 752 ? -14.997 22.116 -29.477 1.00 81.44 752 PHE A N 1
ATOM 5946 C CA . PHE A 1 752 ? -13.939 23.068 -29.831 1.00 81.44 752 PHE A CA 1
ATOM 5947 C C . PHE A 1 752 ? -13.860 24.237 -28.839 1.00 81.44 752 PHE A C 1
ATOM 5949 O O . PHE A 1 752 ? -12.763 24.658 -28.468 1.00 81.44 752 PHE A O 1
ATOM 5956 N N . SER A 1 753 ? -15.010 24.733 -28.379 1.00 83.56 753 SER A N 1
ATOM 5957 C CA . SER A 1 753 ? -15.091 25.808 -27.385 1.00 83.56 753 SER A CA 1
ATOM 5958 C C . SER A 1 753 ? -14.533 25.371 -26.034 1.00 83.56 753 SER A C 1
ATOM 5960 O O . SER A 1 753 ? -13.746 26.103 -25.438 1.00 83.56 753 SER A O 1
ATOM 5962 N N . LEU A 1 754 ? -14.861 24.154 -25.596 1.00 83.19 754 LEU A N 1
ATOM 5963 C CA . LEU A 1 754 ? -14.341 23.574 -24.358 1.00 83.19 754 LEU A CA 1
ATOM 5964 C C . LEU A 1 754 ? -12.831 23.328 -24.411 1.00 83.19 754 LEU A C 1
ATOM 5966 O O . LEU A 1 754 ? -12.143 23.576 -23.427 1.00 83.19 754 LEU A O 1
ATOM 5970 N N . ALA A 1 755 ? -12.286 22.909 -25.557 1.00 81.50 755 ALA A N 1
ATOM 5971 C CA . ALA A 1 755 ? -10.840 22.741 -25.718 1.00 81.50 755 ALA A CA 1
ATOM 5972 C C . ALA A 1 755 ? -10.073 24.073 -25.583 1.00 81.50 755 ALA A C 1
ATOM 5974 O O . ALA A 1 755 ? -8.980 24.115 -25.016 1.00 81.50 755 ALA A O 1
ATOM 5975 N N . GLU A 1 756 ? -10.640 25.177 -26.079 1.00 86.06 756 GLU A N 1
ATOM 5976 C CA . GLU A 1 756 ? -10.056 26.509 -25.891 1.00 86.06 756 GLU A CA 1
ATOM 5977 C C . GLU A 1 756 ? -10.250 27.028 -24.458 1.00 86.06 756 GLU A C 1
ATOM 5979 O O . GLU A 1 756 ? -9.340 27.648 -23.909 1.00 86.06 756 GLU A O 1
ATOM 5984 N N . GLU A 1 757 ? -11.398 26.756 -23.833 1.00 85.94 757 GLU A N 1
ATOM 5985 C CA . GLU A 1 757 ? -11.659 27.072 -22.423 1.00 85.94 757 GLU A CA 1
ATOM 5986 C C . GLU A 1 757 ? -10.666 26.340 -21.506 1.00 85.94 757 GLU A C 1
ATOM 5988 O O . GLU A 1 757 ? -10.048 26.969 -20.649 1.00 85.94 757 GLU A O 1
ATOM 5993 N N . PHE A 1 758 ? -10.417 25.052 -21.758 1.00 85.69 758 PHE A N 1
ATOM 5994 C CA . PHE A 1 758 ? -9.375 24.269 -21.097 1.00 85.69 758 PHE A CA 1
ATOM 5995 C C . PHE A 1 758 ? -7.992 24.903 -21.291 1.00 85.69 758 PHE A C 1
ATOM 5997 O O . PHE A 1 758 ? -7.332 25.219 -20.304 1.00 85.69 758 PHE A O 1
ATOM 6004 N N . TYR A 1 759 ? -7.582 25.207 -22.531 1.00 87.44 759 TYR A N 1
ATOM 6005 C CA . TYR A 1 759 ? -6.304 25.885 -22.796 1.00 87.44 759 TYR A CA 1
ATOM 6006 C C . TYR A 1 759 ? -6.152 27.202 -22.002 1.00 87.44 759 TYR A C 1
ATOM 6008 O O . TYR A 1 759 ? -5.091 27.495 -21.443 1.00 87.44 759 TYR A O 1
ATOM 6016 N N . GLN A 1 760 ? -7.221 27.996 -21.915 1.00 86.12 760 GLN A N 1
ATOM 6017 C CA . GLN A 1 760 ? -7.209 29.253 -21.168 1.00 86.12 760 GLN A CA 1
ATOM 6018 C C . GLN A 1 760 ? -7.070 29.068 -19.659 1.00 86.12 760 GLN A C 1
ATOM 6020 O O . GLN A 1 760 ? -6.592 29.999 -19.012 1.00 86.12 760 GLN A O 1
ATOM 6025 N N . GLN A 1 761 ? -7.482 27.929 -19.103 1.00 84.38 761 GLN A N 1
ATOM 6026 C CA . GLN A 1 761 ? -7.269 27.617 -17.691 1.00 84.38 761 GLN A CA 1
ATOM 6027 C C . GLN A 1 761 ? -5.826 27.171 -17.445 1.00 84.38 761 GLN A C 1
ATOM 6029 O O . GLN A 1 761 ? -5.165 27.695 -16.552 1.00 84.38 761 GLN A O 1
ATOM 6034 N N . ILE A 1 762 ? -5.291 26.281 -18.285 1.00 86.94 762 ILE A N 1
ATOM 6035 C CA . ILE A 1 762 ? -3.977 25.659 -18.054 1.00 86.94 762 ILE A CA 1
ATOM 6036 C C . ILE A 1 762 ? -2.803 26.626 -18.256 1.00 86.94 762 ILE A C 1
ATOM 6038 O O . ILE A 1 762 ? -1.788 26.503 -17.577 1.00 86.94 762 ILE A O 1
ATOM 6042 N N . VAL A 1 763 ? -2.931 27.616 -19.151 1.00 89.19 763 VAL A N 1
ATOM 6043 C CA . VAL A 1 763 ? -1.843 28.565 -19.469 1.00 89.19 763 VAL A CA 1
ATOM 6044 C C . VAL A 1 763 ? -1.462 29.465 -18.283 1.00 89.19 763 VAL A C 1
ATOM 6046 O O . VAL A 1 763 ? -0.329 29.938 -18.208 1.00 89.19 763 VAL A O 1
ATOM 6049 N N . ARG A 1 764 ? -2.387 29.659 -17.335 1.00 88.12 764 ARG A N 1
ATOM 6050 C CA . ARG A 1 764 ? -2.240 30.525 -16.148 1.00 88.12 764 ARG A CA 1
ATOM 6051 C C . ARG A 1 764 ? -1.557 29.818 -14.981 1.00 88.12 764 ARG A C 1
ATOM 6053 O O . ARG A 1 764 ? -0.983 30.450 -14.098 1.00 88.12 764 ARG A O 1
ATOM 6060 N N . LEU A 1 765 ? -1.632 28.491 -14.962 1.00 87.06 765 LEU A N 1
ATOM 6061 C CA . LEU A 1 765 ? -1.222 27.670 -13.828 1.00 87.06 765 LEU A CA 1
ATOM 6062 C C . LEU A 1 765 ? 0.282 27.714 -13.522 1.00 87.06 765 LEU A C 1
ATOM 6064 O O . LEU A 1 765 ? 0.607 27.753 -12.335 1.00 87.06 765 LEU A O 1
ATOM 6068 N N . PRO A 1 766 ? 1.203 27.804 -14.507 1.00 88.00 766 PRO A N 1
ATOM 6069 C CA . PRO A 1 766 ? 2.621 28.008 -14.209 1.00 88.00 766 PRO A CA 1
ATOM 6070 C C . PRO A 1 766 ? 2.888 29.280 -13.392 1.00 88.00 766 PRO A C 1
ATOM 6072 O O . PRO A 1 766 ? 3.792 29.302 -12.562 1.00 88.00 766 PRO A O 1
ATOM 6075 N N . ALA A 1 767 ? 2.079 30.334 -13.571 1.00 86.00 767 ALA A N 1
ATOM 6076 C CA . ALA A 1 767 ? 2.198 31.553 -12.772 1.00 86.00 767 ALA A CA 1
ATOM 6077 C C . ALA A 1 767 ? 1.735 31.334 -11.324 1.00 86.00 767 ALA A C 1
ATOM 6079 O O 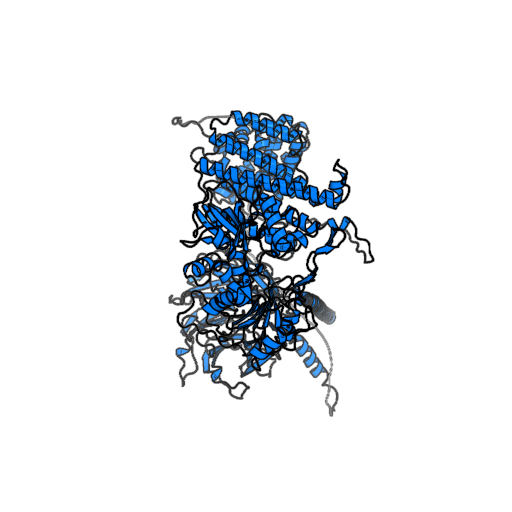. ALA A 1 767 ? 2.416 31.765 -10.399 1.00 86.00 767 ALA A O 1
ATOM 6080 N N . HIS A 1 768 ? 0.626 30.614 -11.112 1.00 85.38 768 HIS A N 1
ATOM 6081 C CA . HIS A 1 768 ? 0.209 30.210 -9.765 1.00 85.38 768 HIS A CA 1
ATOM 6082 C C . HIS A 1 768 ? 1.286 29.366 -9.091 1.00 85.38 768 HIS A C 1
ATOM 6084 O O . HIS A 1 768 ? 1.628 29.625 -7.945 1.00 85.38 768 HIS A O 1
ATOM 6090 N N . PHE A 1 769 ? 1.874 28.415 -9.814 1.00 78.38 769 PHE A N 1
ATOM 6091 C CA . PHE A 1 769 ? 2.941 27.578 -9.284 1.00 78.38 769 PHE A CA 1
ATOM 6092 C C . PHE A 1 769 ? 4.162 28.394 -8.827 1.00 78.38 769 PHE A C 1
ATOM 6094 O O . PHE A 1 769 ? 4.606 28.268 -7.682 1.00 78.38 769 PHE A O 1
ATOM 6101 N N . ALA A 1 770 ? 4.640 29.297 -9.687 1.00 78.81 770 ALA A N 1
ATOM 6102 C CA . ALA A 1 770 ? 5.755 30.191 -9.386 1.00 78.81 770 ALA A CA 1
ATOM 6103 C C . ALA A 1 770 ? 5.465 31.130 -8.194 1.00 78.81 770 ALA A C 1
ATOM 6105 O O . ALA A 1 770 ? 6.340 31.346 -7.349 1.00 78.81 770 ALA A O 1
ATOM 6106 N N . ASP A 1 771 ? 4.236 31.651 -8.086 1.00 81.19 771 ASP A N 1
ATOM 6107 C CA . ASP A 1 771 ? 3.815 32.526 -6.984 1.00 81.19 771 ASP A CA 1
ATOM 6108 C C . ASP A 1 771 ? 3.867 31.812 -5.626 1.00 81.19 771 ASP A C 1
ATOM 6110 O O . ASP A 1 771 ? 4.322 32.399 -4.640 1.00 81.19 771 ASP A O 1
ATOM 6114 N N . ILE A 1 772 ? 3.425 30.550 -5.558 1.00 75.56 772 ILE A N 1
ATOM 6115 C CA . ILE A 1 772 ? 3.435 29.778 -4.306 1.00 75.56 772 ILE A CA 1
ATOM 6116 C C . ILE A 1 772 ? 4.891 29.449 -3.914 1.00 75.56 772 ILE A C 1
ATOM 6118 O O . ILE A 1 772 ? 5.251 29.554 -2.743 1.00 75.56 772 ILE A O 1
ATOM 6122 N N . ARG A 1 773 ? 5.760 29.109 -4.879 1.00 70.38 773 ARG A N 1
ATOM 6123 C CA . ARG A 1 773 ? 7.198 28.838 -4.655 1.00 70.38 773 ARG A CA 1
ATOM 6124 C C . ARG A 1 773 ? 7.957 30.038 -4.087 1.00 70.38 773 ARG A C 1
ATOM 6126 O O . ARG A 1 773 ? 8.886 29.870 -3.298 1.00 70.38 773 ARG A O 1
ATOM 6133 N N . SER A 1 774 ? 7.593 31.249 -4.508 1.00 71.75 774 SER A N 1
ATOM 6134 C CA . SER A 1 774 ? 8.302 32.482 -4.156 1.00 71.75 774 SER A CA 1
ATOM 6135 C C . SER A 1 774 ? 7.364 33.548 -3.589 1.00 71.75 774 SER A C 1
ATOM 6137 O O . SER A 1 774 ? 7.302 34.676 -4.081 1.00 71.75 774 SER A O 1
ATOM 6139 N N . LEU A 1 775 ? 6.658 33.215 -2.501 1.00 69.38 775 LEU A N 1
ATOM 6140 C CA . LEU A 1 775 ? 5.655 34.088 -1.869 1.00 69.38 775 LEU A CA 1
ATOM 6141 C C . LEU A 1 775 ? 6.163 35.511 -1.578 1.00 69.38 775 LEU A C 1
ATOM 6143 O O . LEU A 1 775 ? 5.432 36.490 -1.739 1.00 69.38 775 LEU A O 1
ATOM 6147 N N . SER A 1 776 ? 7.421 35.645 -1.146 1.00 61.19 776 SER A N 1
ATOM 6148 C CA . SER A 1 776 ? 8.026 36.935 -0.797 1.00 61.19 776 SER A CA 1
ATOM 6149 C C . SER A 1 776 ? 8.360 37.798 -2.020 1.00 61.19 776 SER A C 1
ATOM 6151 O O . SER A 1 776 ? 8.283 39.027 -1.932 1.00 61.19 776 SER A O 1
ATOM 6153 N N . ALA A 1 777 ? 8.707 37.184 -3.157 1.00 66.12 777 ALA A N 1
ATOM 6154 C CA . ALA A 1 777 ? 8.940 37.878 -4.420 1.00 66.12 777 ALA A CA 1
ATOM 6155 C C . ALA A 1 777 ? 7.615 38.213 -5.115 1.00 66.12 777 ALA A C 1
ATOM 6157 O O . ALA A 1 777 ? 7.420 39.357 -5.523 1.00 66.12 777 ALA A O 1
ATOM 6158 N N . ALA A 1 778 ? 6.677 37.264 -5.163 1.00 66.50 778 ALA A N 1
ATOM 6159 C CA . ALA A 1 778 ? 5.354 37.443 -5.755 1.00 66.50 778 ALA A CA 1
ATOM 6160 C C . ALA A 1 778 ? 4.611 38.638 -5.132 1.00 66.50 778 ALA A C 1
ATOM 6162 O O . ALA A 1 778 ? 4.171 39.541 -5.845 1.00 66.50 778 ALA A O 1
ATOM 6163 N N . ARG A 1 779 ? 4.619 38.745 -3.795 1.00 69.06 779 ARG A N 1
ATOM 6164 C CA . ARG A 1 779 ? 4.033 39.884 -3.069 1.00 69.06 779 ARG A CA 1
ATOM 6165 C C . ARG A 1 779 ? 4.654 41.241 -3.436 1.00 69.06 779 ARG A C 1
ATOM 6167 O O . ARG A 1 779 ? 3.959 42.248 -3.402 1.00 69.06 779 ARG A O 1
ATOM 6174 N N . LYS A 1 780 ? 5.952 41.301 -3.767 1.00 64.81 780 LYS A N 1
ATOM 6175 C CA . LYS A 1 780 ? 6.638 42.557 -4.150 1.00 64.81 780 LYS A CA 1
ATOM 6176 C C . LYS A 1 780 ? 6.296 43.015 -5.569 1.00 64.81 780 LYS A C 1
ATOM 6178 O O . LYS A 1 780 ? 6.431 44.199 -5.868 1.00 64.81 780 LYS A O 1
ATOM 6183 N N . HIS A 1 781 ? 5.920 42.087 -6.447 1.00 64.44 781 HIS A N 1
ATOM 6184 C CA . HIS A 1 781 ? 5.596 42.370 -7.846 1.00 64.44 781 HIS A CA 1
ATOM 6185 C C . HIS A 1 781 ? 4.117 42.713 -8.066 1.00 64.44 781 HIS A C 1
ATOM 6187 O O . HIS A 1 781 ? 3.769 43.301 -9.094 1.00 64.44 781 HIS A O 1
ATOM 6193 N N . GLU A 1 782 ? 3.250 42.378 -7.113 1.00 66.31 782 GLU A N 1
ATOM 6194 C CA . GLU A 1 782 ? 1.822 42.650 -7.199 1.00 66.31 782 GLU A CA 1
ATOM 6195 C C . GLU A 1 782 ? 1.517 44.139 -6.972 1.00 66.31 782 GLU A C 1
ATOM 6197 O O . GLU A 1 782 ? 2.021 44.779 -6.053 1.00 66.31 782 GLU A O 1
ATOM 6202 N N . LYS A 1 783 ? 0.691 44.727 -7.847 1.00 52.31 783 LYS A N 1
ATOM 6203 C CA . LYS A 1 783 ? 0.377 46.171 -7.814 1.00 52.31 783 LYS A CA 1
ATOM 6204 C C . LYS A 1 783 ? -0.574 46.564 -6.677 1.00 52.31 783 LYS A C 1
ATOM 6206 O O . LYS A 1 783 ? -0.747 47.753 -6.417 1.00 52.31 783 LYS A O 1
ATOM 6211 N N . THR A 1 784 ? -1.222 45.588 -6.049 1.00 57.41 784 THR A N 1
ATOM 6212 C CA . THR A 1 784 ? -2.123 45.749 -4.905 1.00 57.41 784 THR A CA 1
ATOM 6213 C C . THR A 1 784 ? -1.361 45.481 -3.616 1.00 57.41 784 THR A C 1
ATOM 6215 O O . THR A 1 784 ? -0.873 44.378 -3.398 1.00 57.41 784 THR A O 1
ATOM 6218 N N . ASP A 1 785 ? -1.259 46.493 -2.758 1.00 54.50 785 ASP A N 1
ATOM 6219 C CA . ASP A 1 785 ? -0.498 46.409 -1.513 1.00 54.50 785 ASP A CA 1
ATOM 6220 C C . ASP A 1 785 ? -1.286 45.587 -0.473 1.00 54.50 785 ASP A C 1
ATOM 6222 O O . ASP A 1 785 ? -2.248 46.067 0.135 1.00 54.50 785 ASP A O 1
ATOM 6226 N N . PHE A 1 786 ? -0.940 44.307 -0.304 1.00 61.84 786 PHE A N 1
ATOM 6227 C CA . PHE A 1 786 ? -1.577 43.448 0.700 1.00 61.84 786 PHE A CA 1
ATOM 6228 C C . PHE A 1 786 ? -1.068 43.808 2.098 1.00 61.84 786 PHE A C 1
ATOM 6230 O O . PHE A 1 786 ? 0.130 43.714 2.390 1.00 61.84 786 PHE A O 1
ATOM 6237 N N . SER A 1 787 ? -1.997 44.158 2.989 1.00 51.06 787 SER A N 1
ATOM 6238 C CA . SER A 1 787 ? -1.720 44.637 4.350 1.00 51.06 787 SER A CA 1
ATOM 6239 C C . SER A 1 787 ? -0.964 43.635 5.235 1.00 51.06 787 SER A C 1
ATOM 6241 O O . SER A 1 787 ? -0.305 44.046 6.189 1.00 51.06 787 SER A O 1
ATOM 6243 N N . SER A 1 788 ? -1.008 42.330 4.928 1.00 59.97 788 SER A N 1
ATOM 6244 C CA . SER A 1 788 ? -0.279 41.286 5.660 1.00 59.97 788 SER A CA 1
ATOM 6245 C C . SER A 1 788 ? 0.041 40.051 4.787 1.00 59.97 788 SER A C 1
ATOM 6247 O O . SER A 1 788 ? -0.673 39.797 3.814 1.00 59.97 788 SER A O 1
ATOM 6249 N N . PRO A 1 789 ? 1.089 39.257 5.110 1.00 64.56 789 PRO A N 1
ATOM 6250 C CA . PRO A 1 789 ? 1.392 37.996 4.415 1.00 64.56 789 PRO A CA 1
ATOM 6251 C C . PRO A 1 789 ? 0.220 36.992 4.363 1.00 64.56 789 PRO A C 1
ATOM 6253 O O . PRO A 1 789 ? -0.014 36.435 3.291 1.00 64.56 789 PRO A O 1
ATOM 6256 N N . PRO A 1 790 ? -0.582 36.803 5.435 1.00 66.88 790 PRO A N 1
ATOM 6257 C CA . PRO A 1 790 ? -1.761 35.936 5.386 1.00 66.88 790 PRO A CA 1
ATOM 6258 C C . PRO A 1 790 ? -2.816 36.364 4.357 1.00 66.88 790 PRO A C 1
ATOM 6260 O O . PRO A 1 790 ? -3.445 35.506 3.746 1.00 66.88 790 PRO A O 1
ATOM 6263 N N . ALA A 1 791 ? -2.994 37.670 4.123 1.00 69.44 791 ALA A N 1
ATOM 6264 C CA . ALA A 1 791 ? -3.968 38.169 3.148 1.00 69.44 791 ALA A CA 1
ATOM 6265 C C . ALA A 1 791 ? -3.573 37.826 1.699 1.00 69.44 791 ALA A C 1
ATOM 6267 O O . ALA A 1 791 ? -4.429 37.453 0.900 1.00 69.44 791 ALA A O 1
ATOM 6268 N N . PHE A 1 792 ? -2.278 37.893 1.371 1.00 78.06 792 PHE A N 1
ATOM 6269 C CA . PHE A 1 792 ? -1.766 37.485 0.057 1.00 78.06 792 PHE A CA 1
ATOM 6270 C C . PHE A 1 792 ? -1.895 35.967 -0.159 1.00 78.06 792 PHE A C 1
ATOM 6272 O O . PHE A 1 792 ? -2.331 35.525 -1.220 1.00 78.06 792 PHE A O 1
ATOM 6279 N N . ILE A 1 793 ? -1.592 35.164 0.867 1.00 75.38 793 ILE A N 1
ATOM 6280 C CA . ILE A 1 793 ? -1.723 33.699 0.813 1.00 75.38 793 ILE A CA 1
ATOM 6281 C C . ILE A 1 793 ? -3.198 33.285 0.650 1.00 75.38 793 ILE A C 1
ATOM 6283 O O . ILE A 1 793 ? -3.497 32.372 -0.117 1.00 75.38 793 ILE A O 1
ATOM 6287 N N . GLN A 1 794 ? -4.138 33.985 1.296 1.00 73.31 794 GLN A N 1
ATOM 6288 C CA . GLN A 1 794 ? -5.579 33.770 1.099 1.00 73.31 794 GLN A CA 1
ATOM 6289 C C . GLN A 1 794 ? -6.042 34.118 -0.323 1.00 73.31 794 GLN A C 1
ATOM 6291 O O . GLN A 1 794 ? -6.850 33.388 -0.894 1.00 73.31 794 GLN A O 1
ATOM 6296 N N . GLU A 1 795 ? -5.519 35.189 -0.924 1.00 80.38 795 GLU A N 1
ATOM 6297 C CA . GLU A 1 795 ? -5.829 35.530 -2.318 1.00 80.38 795 GLU A CA 1
ATOM 6298 C C . GLU A 1 795 ? -5.219 34.522 -3.305 1.00 80.38 795 GLU A C 1
ATOM 6300 O O . GLU A 1 795 ? -5.858 34.139 -4.284 1.00 80.38 795 GLU A O 1
ATOM 6305 N N . LEU A 1 796 ? -4.005 34.031 -3.043 1.00 80.06 796 LEU A N 1
ATOM 6306 C CA . LEU A 1 796 ? -3.387 32.960 -3.829 1.00 80.06 796 LEU A CA 1
ATOM 6307 C C . LEU A 1 796 ? -4.181 31.648 -3.719 1.00 80.06 796 LEU A C 1
ATOM 6309 O O . LEU A 1 796 ? -4.489 31.040 -4.742 1.00 80.06 796 LEU A O 1
ATOM 6313 N N . MET A 1 797 ? -4.629 31.282 -2.514 1.00 79.62 797 MET A N 1
ATOM 6314 C CA . MET A 1 797 ? -5.565 30.172 -2.289 1.00 79.62 797 MET A CA 1
ATOM 6315 C C . MET A 1 797 ? -6.850 30.351 -3.098 1.00 79.62 797 MET A C 1
ATOM 6317 O O . MET A 1 797 ? -7.280 29.432 -3.793 1.00 79.62 797 MET A O 1
ATOM 6321 N N . ARG A 1 798 ? -7.445 31.549 -3.079 1.00 77.31 798 ARG A N 1
ATOM 6322 C CA . ARG A 1 798 ? -8.655 31.853 -3.851 1.00 77.31 798 ARG A CA 1
ATOM 6323 C C . ARG A 1 798 ? -8.434 31.659 -5.355 1.00 77.31 798 ARG A C 1
ATOM 6325 O O . ARG A 1 798 ? -9.297 31.078 -6.013 1.00 77.31 798 ARG A O 1
ATOM 6332 N N . ARG A 1 799 ? -7.296 32.106 -5.904 1.00 84.50 799 ARG A N 1
ATOM 6333 C CA . ARG A 1 799 ? -6.932 31.943 -7.328 1.00 84.50 799 ARG A CA 1
ATOM 6334 C C . ARG A 1 799 ? -6.809 30.467 -7.733 1.00 84.50 799 ARG A C 1
ATOM 6336 O O . ARG A 1 799 ? -7.399 30.063 -8.737 1.00 84.50 799 ARG A O 1
ATOM 6343 N N . VAL A 1 800 ? -6.121 29.658 -6.925 1.00 80.56 800 VAL A N 1
ATOM 6344 C CA . VAL A 1 800 ? -5.941 28.214 -7.172 1.00 80.56 800 VAL A CA 1
ATOM 6345 C C . VAL A 1 800 ? -7.269 27.458 -7.052 1.00 80.56 800 VAL A C 1
ATOM 6347 O O . VAL A 1 800 ? -7.618 26.683 -7.941 1.00 80.56 800 VAL A O 1
ATOM 6350 N N . VAL A 1 801 ? -8.061 27.731 -6.009 1.00 74.25 801 VAL A N 1
ATOM 6351 C CA . VAL A 1 801 ? -9.389 27.117 -5.821 1.00 74.25 801 VAL A CA 1
ATOM 6352 C C . VAL A 1 801 ? -10.340 27.490 -6.960 1.00 74.25 801 VAL A C 1
ATOM 6354 O O . VAL A 1 801 ? -11.058 26.625 -7.455 1.00 74.25 801 VAL A O 1
ATOM 6357 N N . THR A 1 802 ? -10.320 28.744 -7.423 1.00 78.88 802 THR A N 1
ATOM 6358 C CA . THR A 1 802 ? -11.134 29.175 -8.576 1.00 78.88 802 THR A CA 1
ATOM 6359 C C . THR A 1 802 ? -10.741 28.395 -9.832 1.00 78.88 802 THR A C 1
ATOM 6361 O O . THR A 1 802 ? -11.609 27.829 -10.488 1.00 78.88 802 THR A O 1
ATOM 6364 N N . SER A 1 803 ? -9.439 28.271 -10.111 1.00 81.44 803 SER A N 1
ATOM 6365 C CA . SER A 1 803 ? -8.940 27.497 -11.258 1.00 81.44 803 SER A CA 1
ATOM 6366 C C . SER A 1 803 ? -9.343 26.018 -11.180 1.00 81.44 803 SER A C 1
ATOM 6368 O O . SER A 1 803 ? -9.684 25.417 -12.196 1.00 81.44 803 SER A O 1
ATOM 6370 N N . ARG A 1 804 ? -9.379 25.431 -9.972 1.00 78.88 804 ARG A N 1
ATOM 6371 C CA . ARG A 1 804 ? -9.870 24.059 -9.737 1.00 78.88 804 ARG A CA 1
ATOM 6372 C C . ARG A 1 804 ? -11.355 23.913 -10.058 1.00 78.88 804 ARG A C 1
ATOM 6374 O O . ARG A 1 804 ? -11.744 22.945 -10.709 1.00 78.88 804 ARG A O 1
ATOM 6381 N N . VAL A 1 805 ? -12.183 24.845 -9.590 1.00 71.56 805 VAL A N 1
ATOM 6382 C CA . VAL A 1 805 ? -13.635 24.827 -9.828 1.00 71.56 805 VAL A CA 1
ATOM 6383 C C . VAL A 1 805 ? -13.943 24.999 -11.315 1.00 71.56 805 VAL A C 1
ATOM 6385 O O . VAL A 1 805 ? -14.725 24.225 -11.868 1.00 71.56 805 VAL A O 1
ATOM 6388 N N . ASP A 1 806 ? -13.282 25.952 -11.972 1.00 76.50 806 ASP A N 1
ATOM 6389 C CA . ASP A 1 806 ? -13.438 26.197 -13.406 1.00 76.50 806 ASP A CA 1
ATOM 6390 C C . ASP A 1 806 ? -13.034 24.967 -14.230 1.00 76.50 806 ASP A C 1
ATOM 6392 O O . ASP A 1 806 ? -13.739 24.583 -15.165 1.00 76.50 806 ASP A O 1
ATOM 6396 N N . LEU A 1 807 ? -11.938 24.299 -13.853 1.00 79.94 807 LEU A N 1
ATOM 6397 C CA . LEU A 1 807 ? -11.476 23.087 -14.522 1.00 79.94 807 LEU A CA 1
ATOM 6398 C C . LEU A 1 807 ? -12.461 21.921 -14.369 1.00 79.94 807 LEU A C 1
ATOM 6400 O O . LEU A 1 807 ? -12.766 21.259 -15.361 1.00 79.94 807 LEU A O 1
ATOM 6404 N N . LYS A 1 808 ? -12.999 21.694 -13.160 1.00 69.31 808 LYS A N 1
ATOM 6405 C CA . LYS A 1 808 ? -14.028 20.666 -12.914 1.00 69.31 808 LYS A CA 1
ATOM 6406 C C . LYS A 1 808 ? -15.303 20.939 -13.720 1.00 69.31 808 LYS A C 1
ATOM 6408 O O . LYS A 1 808 ? -15.857 20.024 -14.320 1.00 69.31 808 LYS A O 1
ATOM 6413 N N . SER A 1 809 ? -15.737 22.199 -13.776 1.00 75.69 809 SER A N 1
ATOM 6414 C CA . SER A 1 809 ? -16.885 22.629 -14.587 1.00 75.69 809 SER A CA 1
ATOM 6415 C C . SER A 1 809 ? -16.652 22.387 -16.085 1.00 75.69 809 SER A C 1
ATOM 6417 O O . SER A 1 809 ? -17.524 21.860 -16.781 1.00 75.69 809 SER A O 1
ATOM 6419 N N . CYS A 1 810 ? -15.454 22.714 -16.579 1.00 74.81 810 CYS A N 1
ATOM 6420 C CA . CYS A 1 810 ? -15.050 22.459 -17.960 1.00 74.81 810 CYS A CA 1
ATOM 6421 C C . CYS A 1 810 ? -15.033 20.951 -18.277 1.00 74.81 810 CYS A C 1
ATOM 6423 O O . CYS A 1 810 ? -15.568 20.545 -19.309 1.00 74.81 810 CYS A O 1
ATOM 6425 N N . PHE A 1 811 ? -14.515 20.116 -17.367 1.00 77.06 811 PHE A N 1
ATOM 6426 C CA . PHE A 1 811 ? -14.472 18.660 -17.536 1.00 77.06 811 PHE A CA 1
ATOM 6427 C C . PHE A 1 811 ? -15.869 18.021 -17.567 1.00 77.06 811 PHE A C 1
ATOM 6429 O O . PHE A 1 811 ? -16.171 17.269 -18.489 1.00 77.06 811 PHE A O 1
ATOM 6436 N N . ALA A 1 812 ? -16.769 18.398 -16.655 1.00 67.25 812 ALA A N 1
ATOM 6437 C CA . ALA A 1 812 ? -18.145 17.889 -16.652 1.00 67.25 812 ALA A CA 1
ATOM 6438 C C . ALA A 1 812 ? -18.905 18.244 -17.949 1.00 67.25 812 ALA A C 1
ATOM 6440 O O . ALA A 1 812 ? -19.635 17.428 -18.516 1.00 67.25 812 ALA A O 1
ATOM 6441 N N . ARG A 1 813 ? -18.702 19.463 -18.473 1.00 79.81 813 ARG A N 1
ATOM 6442 C CA . ARG A 1 813 ? -19.263 19.885 -19.771 1.00 79.81 813 ARG A CA 1
ATOM 6443 C C . ARG A 1 813 ? -18.631 19.130 -20.944 1.00 79.81 813 ARG A C 1
ATOM 6445 O O . ARG A 1 813 ? -19.329 18.836 -21.915 1.00 79.81 813 ARG A O 1
ATOM 6452 N N . PHE A 1 814 ? -17.342 18.803 -20.854 1.00 77.19 814 PHE A N 1
ATOM 6453 C CA . PHE A 1 814 ? -16.632 17.981 -21.833 1.00 77.19 814 PHE A CA 1
ATOM 6454 C C . PHE A 1 814 ? -17.196 16.558 -21.884 1.00 77.19 814 PHE A C 1
ATOM 6456 O O . PHE A 1 814 ? -17.550 16.102 -22.971 1.00 77.19 814 PHE A O 1
ATOM 6463 N N . GLU A 1 815 ? -17.403 15.904 -20.739 1.00 73.25 815 GLU A N 1
ATOM 6464 C CA . GLU A 1 815 ? -18.054 14.587 -20.663 1.00 73.25 815 GLU A CA 1
ATOM 6465 C C . GLU A 1 815 ? -19.475 14.616 -21.247 1.00 73.25 815 GLU A C 1
ATOM 6467 O O . GLU A 1 815 ? -19.824 13.767 -22.071 1.00 73.25 815 GLU A O 1
ATOM 6472 N N . GLY A 1 816 ? -20.266 15.644 -20.925 1.00 71.06 816 GLY A N 1
ATOM 6473 C CA . GLY A 1 816 ? -21.593 15.839 -21.517 1.00 71.06 816 GLY A CA 1
ATOM 6474 C C . GLY A 1 816 ? -21.565 15.965 -23.049 1.00 71.06 816 GLY A C 1
ATOM 6475 O O . GLY A 1 816 ? -22.408 15.381 -23.736 1.00 71.06 816 GLY A O 1
ATOM 6476 N N . CYS A 1 817 ? -20.568 16.661 -23.607 1.00 74.81 817 CYS A N 1
ATOM 6477 C CA . CYS A 1 817 ? -20.382 16.760 -25.059 1.00 74.81 817 CYS A CA 1
ATOM 6478 C C . CYS A 1 817 ? -19.991 15.416 -25.686 1.00 74.81 817 CYS A C 1
ATOM 6480 O O . CYS A 1 817 ? -20.503 15.066 -26.750 1.00 74.81 817 CYS A O 1
ATOM 6482 N N . LEU A 1 818 ? -19.122 14.638 -25.034 1.00 74.19 818 LEU A N 1
ATOM 6483 C CA . LEU A 1 818 ? -18.743 13.305 -25.509 1.00 74.19 818 LEU A CA 1
ATOM 6484 C C . LEU A 1 818 ? -19.943 12.351 -25.539 1.00 74.19 818 LEU A C 1
ATOM 6486 O O . LEU A 1 818 ? -20.125 11.643 -26.531 1.00 74.19 818 LEU A O 1
ATOM 6490 N N . MET A 1 819 ? -20.799 12.386 -24.512 1.00 70.38 819 MET A N 1
ATOM 6491 C CA . MET A 1 819 ? -22.040 11.604 -24.482 1.00 70.38 819 MET A CA 1
ATOM 6492 C C . MET A 1 819 ? -23.005 12.016 -25.600 1.00 70.38 819 MET A C 1
ATOM 6494 O O . MET A 1 819 ? -23.548 11.147 -26.284 1.00 70.38 819 MET A O 1
ATOM 6498 N N . LYS A 1 820 ? -23.176 13.326 -25.843 1.00 72.25 820 LYS A N 1
ATOM 6499 C CA . LYS A 1 820 ? -24.008 13.863 -26.938 1.00 72.25 820 LYS A CA 1
ATOM 6500 C C . LYS A 1 820 ? -23.509 13.411 -28.316 1.00 72.25 820 LYS A C 1
ATOM 6502 O O . LYS A 1 820 ? -24.311 13.040 -29.168 1.00 72.25 820 LYS A O 1
ATOM 6507 N N . LEU A 1 821 ? -22.190 13.370 -28.503 1.00 72.62 821 LEU A N 1
ATOM 6508 C CA . LEU A 1 821 ? -21.521 12.883 -29.716 1.00 72.62 821 LEU A CA 1
ATOM 6509 C C . LEU A 1 821 ? -21.443 11.341 -29.799 1.00 72.62 821 LEU A C 1
ATOM 6511 O O . LEU A 1 821 ? -20.843 10.806 -30.731 1.00 72.62 821 LEU A O 1
ATOM 6515 N N . ASN A 1 822 ? -22.053 10.621 -28.847 1.00 69.19 822 ASN A N 1
ATOM 6516 C CA . ASN A 1 822 ? -22.064 9.158 -28.735 1.00 69.19 822 ASN A CA 1
ATOM 6517 C C . ASN A 1 822 ? -20.659 8.523 -28.660 1.00 69.19 822 ASN A C 1
ATOM 6519 O O . ASN A 1 822 ? -20.448 7.379 -29.077 1.00 69.19 822 ASN A O 1
ATOM 6523 N N . TYR A 1 823 ? -19.689 9.247 -28.098 1.00 69.19 823 TYR A N 1
ATOM 6524 C CA . TYR A 1 823 ? -18.403 8.683 -27.708 1.00 69.19 823 TYR A CA 1
ATOM 6525 C C . TYR A 1 823 ? -18.541 8.010 -26.343 1.00 69.19 823 TYR A C 1
ATOM 6527 O O . TYR A 1 823 ? -18.772 8.673 -25.338 1.00 69.19 823 TYR A O 1
ATOM 6535 N N . ARG A 1 824 ? -18.406 6.680 -26.305 1.00 57.22 824 ARG A N 1
ATOM 6536 C CA . ARG A 1 824 ? -18.522 5.883 -25.074 1.00 57.22 824 ARG A CA 1
ATOM 6537 C C . ARG A 1 824 ? -17.157 5.572 -24.485 1.00 57.22 824 ARG A C 1
ATOM 6539 O O . ARG A 1 824 ? -16.325 5.016 -25.179 1.00 57.22 824 ARG A O 1
ATOM 6546 N N . TRP A 1 825 ? -16.937 5.829 -23.211 1.00 64.12 825 TRP A N 1
ATOM 6547 C CA . TRP A 1 825 ? -15.760 5.334 -22.500 1.00 64.12 825 TRP A CA 1
ATOM 6548 C C . TRP A 1 825 ? -16.197 4.363 -21.411 1.00 64.12 825 TRP A C 1
ATOM 6550 O O . TRP A 1 825 ? -17.351 4.374 -20.980 1.00 64.12 825 TRP A O 1
ATOM 6560 N N . THR A 1 826 ? -15.284 3.504 -20.989 1.00 51.00 826 THR A N 1
ATOM 6561 C CA . THR A 1 826 ? -15.484 2.606 -19.850 1.00 51.00 826 THR A CA 1
ATOM 6562 C C . THR A 1 826 ? -14.602 3.088 -18.720 1.00 51.00 826 THR A C 1
ATOM 6564 O O . THR A 1 826 ? -13.403 3.232 -18.920 1.00 51.00 826 THR A O 1
ATOM 6567 N N . SER A 1 827 ? -15.172 3.391 -17.559 1.00 51.53 827 SER A N 1
ATOM 6568 C CA . SER A 1 827 ? -14.376 3.684 -16.370 1.00 51.53 827 SER A CA 1
ATOM 6569 C C . SER A 1 827 ? -14.265 2.449 -15.480 1.00 51.53 827 SER A C 1
ATOM 6571 O O . SER A 1 827 ? -15.221 1.681 -15.399 1.00 51.53 827 SER A O 1
ATOM 6573 N N . TYR A 1 828 ? -13.135 2.286 -14.807 1.00 47.81 828 TYR A N 1
ATOM 6574 C CA . TYR A 1 828 ? -12.917 1.289 -13.764 1.00 47.81 828 TYR A CA 1
ATOM 6575 C C . TYR A 1 828 ? -12.492 2.002 -12.499 1.00 47.81 828 TYR A C 1
ATOM 6577 O O . TYR A 1 828 ? -11.703 2.942 -12.577 1.00 47.81 828 TYR A O 1
ATOM 6585 N N . ASP A 1 829 ? -12.971 1.548 -11.355 1.00 38.84 829 ASP A N 1
ATOM 6586 C CA . ASP A 1 829 ? -12.537 2.119 -10.094 1.00 38.84 829 ASP A CA 1
ATOM 6587 C C . ASP A 1 829 ? -11.104 1.714 -9.789 1.00 38.84 829 ASP A C 1
ATOM 6589 O O . ASP A 1 829 ? -10.623 0.636 -10.149 1.00 38.84 829 ASP A O 1
ATOM 6593 N N . SER A 1 830 ? -10.414 2.651 -9.172 1.00 39.12 830 SER A N 1
ATOM 6594 C CA . SER A 1 830 ? -9.030 2.530 -8.774 1.00 39.12 830 SER A CA 1
ATOM 6595 C C . SER A 1 830 ? -8.960 2.531 -7.259 1.00 39.12 830 SER A C 1
ATOM 6597 O O . SER A 1 830 ? -9.655 3.303 -6.589 1.00 39.12 830 SER A O 1
ATOM 6599 N N . ASP A 1 831 ? -8.083 1.695 -6.713 1.00 35.09 831 ASP A N 1
ATOM 6600 C CA . ASP A 1 831 ? -7.808 1.709 -5.282 1.00 35.09 831 ASP A CA 1
ATOM 6601 C C . ASP A 1 831 ? -6.978 2.938 -4.860 1.00 35.09 831 ASP A C 1
ATOM 6603 O O . ASP A 1 831 ? -6.905 3.231 -3.664 1.00 35.09 831 ASP A O 1
ATOM 6607 N N . ASP A 1 832 ? -6.455 3.710 -5.823 1.00 37.53 832 ASP A N 1
ATOM 6608 C CA . ASP A 1 832 ? -5.706 4.948 -5.607 1.00 37.53 832 ASP A CA 1
ATOM 6609 C C . ASP A 1 832 ? -6.605 6.069 -5.012 1.00 37.53 832 ASP A C 1
ATOM 6611 O O . ASP A 1 832 ? -7.659 6.405 -5.565 1.00 37.53 832 ASP A O 1
ATOM 6615 N N . PRO A 1 833 ? -6.219 6.669 -3.869 1.00 34.94 833 PRO A N 1
ATOM 6616 C CA . PRO A 1 833 ? -7.001 7.701 -3.180 1.00 34.94 833 PRO A CA 1
ATOM 6617 C C . PRO A 1 833 ? -7.070 9.060 -3.913 1.00 34.94 833 PRO A C 1
ATOM 6619 O O . PRO A 1 833 ? -7.891 9.916 -3.566 1.00 34.94 833 PRO A O 1
ATOM 6622 N N . LEU A 1 834 ? -6.215 9.291 -4.910 1.00 36.31 834 LEU A N 1
ATOM 6623 C CA . LEU A 1 834 ? -6.124 10.511 -5.716 1.00 36.31 834 LEU A CA 1
ATOM 6624 C C . LEU A 1 834 ? -6.712 10.328 -7.122 1.00 36.31 834 LEU A C 1
ATOM 6626 O O . LEU A 1 834 ? -7.374 11.237 -7.630 1.00 36.31 834 LEU A O 1
ATOM 6630 N N . ILE A 1 835 ? -6.516 9.158 -7.729 1.00 43.31 835 ILE A N 1
ATOM 6631 C CA . ILE A 1 835 ? -7.051 8.796 -9.046 1.00 43.31 835 ILE A CA 1
ATOM 6632 C C . ILE A 1 835 ? -8.051 7.681 -8.842 1.00 43.31 835 ILE A C 1
ATOM 6634 O O . ILE A 1 835 ? -7.693 6.516 -8.838 1.00 43.31 835 ILE A O 1
ATOM 6638 N N . THR A 1 836 ? -9.318 8.028 -8.697 1.00 39.88 836 THR A N 1
ATOM 6639 C CA . THR A 1 836 ? -10.340 7.062 -8.276 1.00 39.88 836 THR A CA 1
ATOM 6640 C C . THR A 1 836 ? -10.992 6.318 -9.420 1.00 39.88 836 THR A C 1
ATOM 6642 O O . THR A 1 836 ? -11.679 5.330 -9.182 1.00 39.88 836 THR A O 1
ATOM 6645 N N . LYS A 1 837 ? -10.749 6.759 -10.660 1.00 44.97 837 LYS A N 1
ATOM 6646 C CA . LYS A 1 837 ? -11.247 6.108 -11.869 1.00 44.97 837 LYS A CA 1
ATOM 6647 C C . LYS A 1 837 ? -10.185 6.040 -12.955 1.00 44.97 837 LYS A C 1
ATOM 6649 O O . LYS A 1 837 ? -9.668 7.062 -13.403 1.00 44.97 837 LYS A O 1
ATOM 6654 N N . TYR A 1 838 ? -9.932 4.836 -13.440 1.00 45.66 838 TYR A N 1
ATOM 6655 C CA . TYR A 1 838 ? -9.298 4.583 -14.724 1.00 45.66 838 TYR A CA 1
ATOM 6656 C C . TYR A 1 838 ? -10.330 4.715 -15.830 1.00 45.66 838 TYR A C 1
ATOM 6658 O O . TYR A 1 838 ? -11.478 4.335 -15.653 1.00 45.66 838 TYR A O 1
ATOM 6666 N N . TYR A 1 839 ? -9.931 5.213 -16.993 1.00 50.66 839 TYR A N 1
ATOM 6667 C CA . TYR A 1 839 ? -10.818 5.371 -18.139 1.00 50.66 839 TYR A CA 1
ATOM 6668 C C . TYR A 1 839 ? -10.216 4.653 -19.348 1.00 50.66 839 TYR A C 1
ATOM 6670 O O . TYR A 1 839 ? -9.047 4.823 -19.683 1.00 50.66 839 TYR A O 1
ATOM 6678 N N . THR A 1 840 ? -11.029 3.856 -20.032 1.00 47.91 840 THR A N 1
ATOM 6679 C CA . THR A 1 840 ? -10.733 3.258 -21.334 1.00 47.91 840 THR A CA 1
ATOM 6680 C C . THR A 1 840 ? -11.487 4.040 -22.390 1.00 47.91 840 THR A C 1
ATOM 6682 O O . THR A 1 840 ? -12.713 4.158 -22.351 1.00 47.91 840 THR A O 1
ATOM 6685 N N . PHE A 1 841 ? -10.747 4.587 -23.345 1.00 57.38 841 PHE A N 1
ATOM 6686 C CA . PHE A 1 841 ? -11.273 5.552 -24.299 1.00 57.38 841 PHE A CA 1
ATOM 6687 C C . PHE A 1 841 ? -11.364 4.964 -25.706 1.00 57.38 841 PHE A C 1
ATOM 6689 O O . PHE A 1 841 ? -10.496 4.206 -26.132 1.00 57.38 841 PHE A O 1
ATOM 6696 N N . VAL A 1 842 ? -12.380 5.382 -26.470 1.00 55.03 842 VAL A N 1
ATOM 6697 C CA . VAL A 1 842 ? -12.573 4.961 -27.876 1.00 55.03 842 VAL A CA 1
ATOM 6698 C C . VAL A 1 842 ? -11.417 5.395 -28.770 1.00 55.03 842 VAL A C 1
ATOM 6700 O O . VAL A 1 842 ? -11.143 4.770 -29.793 1.00 55.03 842 VAL A O 1
ATOM 6703 N N . ASN A 1 843 ? -10.783 6.524 -28.446 1.00 63.09 843 ASN A N 1
ATOM 6704 C CA . ASN A 1 843 ? -9.720 7.081 -29.261 1.00 63.09 843 ASN A CA 1
ATOM 6705 C C . ASN A 1 843 ? -8.731 7.922 -28.448 1.00 63.09 843 ASN A C 1
ATOM 6707 O O . ASN A 1 843 ? -9.043 8.435 -27.374 1.00 63.09 843 ASN A O 1
ATOM 6711 N N . VAL A 1 844 ? -7.549 8.090 -29.039 1.00 64.69 844 VAL A N 1
ATOM 6712 C CA . VAL A 1 844 ? -6.391 8.775 -28.455 1.00 64.69 844 VAL A CA 1
ATOM 6713 C C . VAL A 1 844 ? -6.677 10.236 -28.102 1.00 64.69 844 VAL A C 1
ATOM 6715 O O . VAL A 1 844 ? -6.216 10.703 -27.074 1.00 64.69 844 VAL A O 1
ATOM 6718 N N . PHE A 1 845 ? -7.465 10.963 -28.902 1.00 68.31 845 PHE A N 1
ATOM 6719 C CA . PHE A 1 845 ? -7.773 12.371 -28.621 1.00 68.31 845 PHE A CA 1
ATOM 6720 C C . PHE A 1 845 ? -8.575 12.536 -27.323 1.00 68.31 845 PHE A C 1
ATOM 6722 O O . PHE A 1 845 ? -8.248 13.389 -26.497 1.00 68.31 845 PHE A O 1
ATOM 6729 N N . ILE A 1 846 ? -9.604 11.706 -27.134 1.00 69.06 846 ILE A N 1
ATOM 6730 C CA . ILE A 1 846 ? -10.408 11.697 -25.907 1.00 69.06 846 ILE A CA 1
ATOM 6731 C C . ILE A 1 846 ? -9.547 11.239 -24.729 1.00 69.06 846 ILE A C 1
ATOM 6733 O O . ILE A 1 846 ? -9.577 11.888 -23.688 1.00 69.06 846 ILE A O 1
ATOM 6737 N N . ALA A 1 847 ? -8.731 10.196 -24.926 1.00 65.88 847 ALA A N 1
ATOM 6738 C CA . ALA A 1 847 ? -7.816 9.704 -23.902 1.00 65.88 847 ALA A CA 1
ATOM 6739 C C . ALA A 1 847 ? -6.876 10.801 -23.400 1.00 65.88 847 ALA A C 1
ATOM 6741 O O . ALA A 1 847 ? -6.900 11.143 -22.223 1.00 65.88 847 ALA A O 1
ATOM 6742 N N . SER A 1 848 ? -6.119 11.427 -24.304 1.00 66.75 848 SER A N 1
ATOM 6743 C CA . SER A 1 848 ? -5.169 12.482 -23.951 1.00 66.75 848 SER A CA 1
ATOM 6744 C C . SER A 1 848 ? -5.855 13.703 -23.336 1.00 66.75 848 SER A C 1
ATOM 6746 O O . SER A 1 848 ? -5.297 14.317 -22.432 1.00 66.75 848 SER A O 1
ATOM 6748 N N . SER A 1 849 ? -7.070 14.046 -23.782 1.00 72.25 849 SER A N 1
ATOM 6749 C CA . SER A 1 849 ? -7.830 15.162 -23.206 1.00 72.25 849 SER A CA 1
ATOM 6750 C C . SER A 1 849 ? -8.246 14.861 -21.766 1.00 72.25 849 SER A C 1
ATOM 6752 O O . SER A 1 849 ? -7.928 15.640 -20.873 1.00 72.25 849 SER A O 1
ATOM 6754 N N . CYS A 1 850 ? -8.899 13.722 -21.514 1.00 68.38 850 CYS A N 1
ATOM 6755 C CA . CYS A 1 850 ? -9.336 13.325 -20.175 1.00 68.38 850 CYS A CA 1
ATOM 6756 C C . CYS A 1 850 ? -8.159 13.153 -19.208 1.00 68.38 850 CYS A C 1
ATOM 6758 O O . CYS A 1 850 ? -8.217 13.675 -18.097 1.00 68.38 850 CYS A O 1
ATOM 6760 N N . THR A 1 851 ? -7.072 12.497 -19.627 1.00 67.88 851 THR A N 1
ATOM 6761 C CA . THR A 1 851 ? -5.866 12.381 -18.792 1.00 67.88 851 THR A CA 1
ATOM 6762 C C . THR A 1 851 ? -5.254 13.757 -18.509 1.00 67.88 851 THR A C 1
ATOM 6764 O O . THR A 1 851 ? -4.866 14.035 -17.378 1.00 67.88 851 THR A O 1
ATOM 6767 N N . GLY A 1 852 ? -5.250 14.667 -19.491 1.00 71.50 852 GLY A N 1
ATOM 6768 C CA . GLY A 1 852 ? -4.832 16.057 -19.296 1.00 71.50 852 GLY A CA 1
ATOM 6769 C C . GLY A 1 852 ? -5.675 16.809 -18.256 1.00 71.50 852 GLY A C 1
ATOM 6770 O O . GLY A 1 852 ? -5.118 17.518 -17.420 1.00 71.50 852 GLY A O 1
ATOM 6771 N N . PHE A 1 853 ? -7.002 16.636 -18.253 1.00 74.56 853 PHE A N 1
ATOM 6772 C CA . PHE A 1 853 ? -7.879 17.218 -17.227 1.00 74.56 853 PHE A CA 1
ATOM 6773 C C . PHE A 1 853 ? -7.555 16.693 -15.821 1.00 74.56 853 PHE A C 1
ATOM 6775 O O . PHE A 1 853 ? -7.429 17.492 -14.890 1.00 74.56 853 PHE A O 1
ATOM 6782 N N . TRP A 1 854 ? -7.377 15.379 -15.670 1.00 68.06 854 TRP A N 1
ATOM 6783 C CA . TRP A 1 854 ? -7.073 14.748 -14.381 1.00 68.06 854 TRP A CA 1
ATOM 6784 C C . TRP A 1 854 ? -5.713 15.162 -13.819 1.00 68.06 854 TRP A C 1
ATOM 6786 O O . TRP A 1 854 ? -5.636 15.561 -12.657 1.00 68.06 854 TRP A O 1
ATOM 6796 N N . ASN A 1 855 ? -4.667 15.170 -14.648 1.00 70.56 855 ASN A N 1
ATOM 6797 C CA . ASN A 1 855 ? -3.324 15.586 -14.229 1.00 70.56 855 ASN A CA 1
ATOM 6798 C C . ASN A 1 855 ? -3.333 17.015 -13.673 1.00 70.56 855 ASN A C 1
ATOM 6800 O O . ASN A 1 855 ? -2.761 17.309 -12.626 1.00 70.56 855 ASN A O 1
ATOM 6804 N N . ILE A 1 856 ? -4.043 17.916 -14.348 1.00 75.81 856 ILE A N 1
ATOM 6805 C CA . ILE A 1 856 ? -4.099 19.321 -13.948 1.00 75.81 856 ILE A CA 1
ATOM 6806 C C . ILE A 1 856 ? -4.958 19.506 -12.696 1.00 75.81 856 ILE A C 1
ATOM 6808 O O . ILE A 1 856 ? -4.634 20.331 -11.838 1.00 75.81 856 ILE A O 1
ATOM 6812 N N . LEU A 1 857 ? -6.015 18.707 -12.544 1.00 73.31 857 LEU A N 1
ATOM 6813 C CA . LEU A 1 857 ? -6.802 18.677 -11.318 1.00 73.31 857 LEU A CA 1
ATOM 6814 C C . LEU A 1 857 ? -5.959 18.222 -10.114 1.00 73.31 857 LEU A C 1
ATOM 6816 O O . LEU A 1 857 ? -6.088 18.807 -9.037 1.00 73.31 857 LEU A O 1
ATOM 6820 N N . MET A 1 858 ? -5.066 17.245 -10.299 1.00 67.75 858 MET A N 1
ATOM 6821 C CA . MET A 1 858 ? -4.122 16.806 -9.264 1.00 67.75 858 MET A CA 1
ATOM 6822 C C . MET A 1 858 ? -3.126 17.900 -8.883 1.00 67.75 858 MET A C 1
ATOM 6824 O O . MET A 1 858 ? -2.967 18.195 -7.697 1.00 67.75 858 MET A O 1
ATOM 6828 N N . ILE A 1 859 ? -2.533 18.577 -9.872 1.00 72.94 859 ILE A N 1
ATOM 6829 C CA . ILE A 1 859 ? -1.633 19.718 -9.637 1.00 72.94 859 ILE A CA 1
ATOM 6830 C C . ILE A 1 859 ? -2.340 20.798 -8.801 1.00 72.94 859 ILE A C 1
ATOM 6832 O O . ILE A 1 859 ? -1.784 21.296 -7.820 1.00 72.94 859 ILE A O 1
ATOM 6836 N N . LEU A 1 860 ? -3.592 21.126 -9.132 1.00 76.50 860 LEU A N 1
ATOM 6837 C CA . LEU A 1 860 ? -4.391 22.107 -8.391 1.00 76.50 860 LEU A CA 1
ATOM 6838 C C . LEU A 1 860 ? -4.739 21.645 -6.967 1.00 76.50 860 LEU A C 1
ATOM 6840 O O . LEU A 1 860 ? -4.686 22.456 -6.042 1.00 76.50 860 LEU A O 1
ATOM 6844 N N . ASN A 1 861 ? -5.063 20.363 -6.767 1.00 69.88 861 ASN A N 1
ATOM 6845 C CA . ASN A 1 861 ? -5.313 19.797 -5.436 1.00 69.88 861 ASN A CA 1
ATOM 6846 C C . ASN A 1 861 ? -4.086 19.938 -4.530 1.00 69.88 861 ASN A C 1
ATOM 6848 O O . ASN A 1 861 ? -4.217 20.345 -3.375 1.00 69.88 861 ASN A O 1
ATOM 6852 N N . LEU A 1 862 ? -2.889 19.670 -5.052 1.00 67.31 862 LEU A N 1
ATOM 6853 C CA . LEU A 1 862 ? -1.672 19.805 -4.258 1.00 67.31 862 LEU A CA 1
ATOM 6854 C C . LEU A 1 862 ? -1.272 21.248 -3.995 1.00 67.31 862 LEU A C 1
ATOM 6856 O O . LEU A 1 862 ? -0.834 21.559 -2.890 1.00 67.31 862 LEU A O 1
ATOM 6860 N N . MET A 1 863 ? -1.465 22.150 -4.960 1.00 75.06 863 MET A N 1
ATOM 6861 C CA . MET A 1 863 ? -1.302 23.584 -4.708 1.00 75.06 863 MET A CA 1
ATOM 6862 C C . MET A 1 863 ? -2.189 24.042 -3.538 1.00 75.06 863 MET A C 1
ATOM 6864 O O . MET A 1 863 ? -1.735 24.820 -2.699 1.00 75.06 863 MET A O 1
ATOM 6868 N N . ILE A 1 864 ? -3.423 23.530 -3.442 1.00 72.00 864 ILE A N 1
ATOM 6869 C CA . ILE A 1 864 ? -4.340 23.807 -2.324 1.00 72.00 864 ILE A CA 1
ATOM 6870 C C . ILE A 1 864 ? -3.810 23.213 -1.017 1.00 72.00 864 ILE A C 1
ATOM 6872 O O . ILE A 1 864 ? -3.743 23.942 -0.030 1.00 72.00 864 ILE A O 1
ATOM 6876 N N . ILE A 1 865 ? -3.397 21.941 -1.003 1.00 63.59 865 ILE A N 1
ATOM 6877 C CA . ILE A 1 865 ? -2.832 21.285 0.193 1.00 63.59 865 ILE A CA 1
ATOM 6878 C C . ILE A 1 865 ? -1.618 22.061 0.710 1.00 63.59 865 ILE A C 1
ATOM 6880 O O . ILE A 1 865 ? -1.535 22.377 1.895 1.00 63.59 865 ILE A O 1
ATOM 6884 N N . ASN A 1 866 ? -0.706 22.449 -0.178 1.00 66.06 866 ASN A N 1
ATOM 6885 C CA . ASN A 1 866 ? 0.490 23.200 0.196 1.00 66.06 866 ASN A CA 1
ATOM 6886 C C . ASN A 1 866 ? 0.139 24.582 0.755 1.00 66.06 866 ASN A C 1
ATOM 6888 O O . ASN A 1 866 ? 0.660 24.986 1.794 1.00 66.06 866 ASN A O 1
ATOM 6892 N N . LEU A 1 867 ? -0.797 25.298 0.130 1.00 68.81 867 LEU A N 1
ATOM 6893 C CA . LEU A 1 867 ? -1.284 26.569 0.665 1.00 68.81 867 LEU A CA 1
ATOM 6894 C C . LEU A 1 867 ? -2.000 26.394 2.019 1.00 68.81 867 LEU A C 1
ATOM 6896 O O . LEU A 1 867 ? -1.885 27.265 2.878 1.00 68.81 867 LEU A O 1
ATOM 6900 N N . GLN A 1 868 ? -2.697 25.278 2.254 1.00 65.69 868 GLN A N 1
ATOM 6901 C CA . GLN A 1 868 ? -3.333 24.954 3.539 1.00 65.69 868 GLN A CA 1
ATOM 6902 C C . GLN A 1 868 ? -2.299 24.671 4.637 1.00 65.69 868 GLN A C 1
ATOM 6904 O O . GLN A 1 868 ? -2.456 25.177 5.754 1.00 65.69 868 GLN A O 1
ATOM 6909 N N . LYS A 1 869 ? -1.216 23.951 4.305 1.00 63.94 869 LYS A N 1
ATOM 6910 C CA . LYS A 1 869 ? -0.055 23.731 5.188 1.00 63.94 869 LYS A CA 1
ATOM 6911 C C . LYS A 1 869 ? 0.580 25.057 5.599 1.00 63.94 869 LYS A C 1
ATOM 6913 O O . LYS A 1 869 ? 0.791 25.301 6.783 1.00 63.94 869 LYS A O 1
ATOM 6918 N N . ILE A 1 870 ? 0.767 25.971 4.645 1.00 64.06 870 ILE A N 1
ATOM 6919 C CA . ILE A 1 870 ? 1.312 27.318 4.893 1.00 64.06 870 ILE A CA 1
ATOM 6920 C C . ILE A 1 870 ? 0.412 28.147 5.835 1.00 64.06 870 ILE A C 1
ATOM 6922 O O . ILE A 1 870 ? 0.916 28.954 6.614 1.00 64.06 870 ILE A O 1
ATOM 6926 N N . ILE A 1 871 ? -0.913 27.956 5.796 1.00 62.53 871 ILE A N 1
ATOM 6927 C CA . ILE A 1 871 ? -1.882 28.656 6.666 1.00 62.53 871 ILE A CA 1
ATOM 6928 C C . ILE A 1 871 ? -2.057 27.943 8.031 1.00 62.53 871 ILE A C 1
ATOM 6930 O O . ILE A 1 871 ? -2.699 28.490 8.930 1.00 62.53 871 ILE A O 1
ATOM 6934 N N . GLY A 1 872 ? -1.480 26.750 8.224 1.00 49.84 872 GLY A N 1
ATOM 6935 C CA . GLY A 1 872 ? -1.605 25.965 9.459 1.00 49.84 872 GLY A CA 1
ATOM 6936 C C . GLY A 1 872 ? -2.991 25.338 9.652 1.00 49.84 872 GLY A C 1
ATOM 6937 O O . GLY A 1 872 ? -3.486 25.256 10.775 1.00 49.84 872 GLY A O 1
ATOM 6938 N N . GLN A 1 873 ? -3.661 24.956 8.561 1.00 50.12 873 GLN A N 1
ATOM 6939 C CA . GLN A 1 873 ? -4.989 24.333 8.568 1.00 50.12 873 GLN A CA 1
ATOM 6940 C C . GLN A 1 873 ? -4.956 23.017 7.774 1.00 50.12 873 GLN A C 1
ATOM 6942 O O . GLN A 1 873 ? -5.442 22.981 6.648 1.00 50.12 873 GLN A O 1
ATOM 6947 N N . GLU A 1 874 ? -4.379 21.945 8.323 1.00 46.59 874 GLU A N 1
ATOM 6948 C CA . GLU A 1 874 ? -4.333 20.643 7.637 1.00 46.59 874 GLU A CA 1
ATOM 6949 C C . GLU A 1 874 ? -5.707 19.946 7.634 1.00 46.59 874 GLU A C 1
ATOM 6951 O O . GLU A 1 874 ? -6.327 19.732 8.676 1.00 46.59 874 GLU A O 1
ATOM 6956 N N . GLN A 1 875 ? -6.195 19.612 6.433 1.00 44.88 875 GLN A N 1
ATOM 6957 C CA . GLN A 1 875 ? -7.397 18.804 6.181 1.00 44.88 875 GLN A CA 1
ATOM 6958 C C . GLN A 1 875 ? -7.108 17.743 5.095 1.00 44.88 875 GLN A C 1
ATOM 6960 O O . GLN A 1 875 ? -7.869 17.610 4.139 1.00 44.88 875 GLN A O 1
ATOM 6965 N N . GLU A 1 876 ? -6.003 16.991 5.210 1.00 39.84 876 GLU A N 1
ATOM 6966 C CA . GLU A 1 876 ? -5.595 15.968 4.217 1.00 39.84 876 GLU A CA 1
ATOM 6967 C C . GLU A 1 876 ? -6.680 14.902 3.954 1.00 39.84 876 GLU A C 1
ATOM 6969 O O . GLU A 1 876 ? -6.834 14.432 2.828 1.00 39.84 876 GLU A O 1
ATOM 6974 N N . SER A 1 877 ? -7.520 14.592 4.946 1.00 33.66 877 SER A N 1
ATOM 6975 C CA . SER A 1 877 ? -8.609 13.617 4.812 1.00 33.66 877 SER A CA 1
ATOM 6976 C C . SER A 1 877 ? -9.770 14.070 3.917 1.00 33.66 877 SER A C 1
ATOM 6978 O O . SER A 1 877 ? -10.494 13.218 3.407 1.00 33.66 877 SER A O 1
ATOM 6980 N N . SER A 1 878 ? -9.962 15.373 3.670 1.00 36.50 878 SER A N 1
ATOM 6981 C CA . SER A 1 878 ? -11.109 15.852 2.878 1.00 36.50 878 SER A CA 1
ATOM 6982 C C . SER A 1 878 ? -10.921 15.673 1.368 1.00 36.50 878 SER A C 1
ATOM 6984 O O . SER A 1 878 ? -11.910 15.607 0.648 1.00 36.50 878 SER A O 1
ATOM 6986 N N . LEU A 1 879 ? -9.681 15.587 0.878 1.00 36.84 879 LEU A N 1
ATOM 6987 C CA . LEU A 1 879 ? -9.390 15.505 -0.561 1.00 36.84 879 LEU A CA 1
ATOM 6988 C C . LEU A 1 879 ? -9.330 14.059 -1.078 1.00 36.84 879 LEU A C 1
ATOM 6990 O O . LEU A 1 879 ? -9.721 13.815 -2.215 1.00 36.84 879 LEU A O 1
ATOM 6994 N N . VAL A 1 880 ? -8.919 13.109 -0.229 1.00 35.25 880 VAL A N 1
ATOM 6995 C CA . VAL A 1 880 ? -8.981 11.655 -0.494 1.00 35.25 880 VAL A CA 1
ATOM 6996 C C . VAL A 1 880 ? -10.428 11.151 -0.501 1.00 35.25 880 VAL A C 1
ATOM 6998 O O . VAL A 1 880 ? -10.815 10.329 -1.329 1.00 35.25 880 VAL A O 1
ATOM 7001 N N . ILE A 1 881 ? -11.254 11.691 0.398 1.00 35.22 881 ILE A N 1
ATOM 7002 C CA . ILE A 1 881 ? -12.687 11.401 0.466 1.00 35.22 881 ILE A CA 1
ATOM 7003 C C . ILE A 1 881 ? -13.417 12.011 -0.752 1.00 35.22 881 ILE A C 1
ATOM 7005 O O . ILE A 1 881 ? -14.174 11.304 -1.411 1.00 35.22 881 ILE A O 1
ATOM 7009 N N . GLU A 1 882 ? -13.077 13.242 -1.161 1.00 40.78 882 GLU A N 1
ATOM 7010 C CA . GLU A 1 882 ? -13.700 13.914 -2.317 1.00 40.78 882 GLU A CA 1
ATOM 7011 C C . GLU A 1 882 ? -13.483 13.215 -3.676 1.00 40.78 882 GLU A C 1
ATOM 7013 O O . GLU A 1 882 ? -14.248 13.479 -4.604 1.00 40.78 882 GLU A O 1
ATOM 7018 N N . ASN A 1 883 ? -12.460 12.365 -3.847 1.00 37.25 883 ASN A N 1
ATOM 7019 C CA . ASN A 1 883 ? -12.226 11.697 -5.134 1.00 37.25 883 ASN A CA 1
ATOM 7020 C C . ASN A 1 883 ? -13.025 10.385 -5.281 1.00 37.25 883 ASN A C 1
ATOM 7022 O O . ASN A 1 883 ? -13.424 10.066 -6.401 1.00 37.25 883 ASN A O 1
ATOM 7026 N N . ARG A 1 884 ? -13.295 9.622 -4.203 1.00 37.78 884 ARG A N 1
ATOM 7027 C CA . ARG A 1 884 ? -14.102 8.372 -4.267 1.00 37.78 884 ARG A CA 1
ATOM 7028 C C . ARG A 1 884 ? -15.611 8.638 -4.246 1.00 37.78 884 ARG A C 1
ATOM 7030 O O . ARG A 1 884 ? -16.394 7.771 -4.619 1.00 37.78 884 ARG A O 1
ATOM 7037 N N . GLU A 1 885 ? -16.014 9.829 -3.820 1.00 43.31 885 GLU A N 1
ATOM 7038 C CA . GLU A 1 885 ? -17.403 10.155 -3.493 1.00 43.31 885 GLU A CA 1
ATOM 7039 C C . GLU A 1 885 ? -18.363 10.108 -4.699 1.00 43.31 885 GLU A C 1
ATOM 7041 O O . GLU A 1 885 ? -19.410 9.478 -4.616 1.00 43.31 885 GLU A O 1
ATOM 7046 N N . TYR A 1 886 ? -17.997 10.574 -5.894 1.00 47.53 886 TYR A N 1
ATOM 7047 C CA . TYR A 1 886 ? -18.996 10.731 -6.971 1.00 47.53 886 TYR A CA 1
ATOM 7048 C C . TYR A 1 886 ? -19.587 9.437 -7.563 1.00 47.53 886 TYR A C 1
ATOM 7050 O O . TYR A 1 886 ? -20.607 9.498 -8.249 1.00 47.53 886 TYR A O 1
ATOM 7058 N N . ALA A 1 887 ? -18.963 8.275 -7.353 1.00 47.94 887 ALA A N 1
ATOM 7059 C CA . ALA A 1 887 ? -19.422 7.020 -7.948 1.00 47.94 887 ALA A CA 1
ATOM 7060 C C . ALA A 1 887 ? -20.637 6.416 -7.220 1.00 47.94 887 ALA A C 1
ATOM 7062 O O . ALA A 1 887 ? -21.607 6.009 -7.864 1.00 47.94 887 ALA A O 1
ATOM 7063 N N . LEU A 1 888 ? -20.582 6.414 -5.884 1.00 62.72 888 LEU A N 1
ATOM 7064 C CA . LEU A 1 888 ? -21.581 5.841 -4.972 1.00 62.72 888 LEU A CA 1
ATOM 7065 C C . LEU A 1 888 ? -22.454 6.911 -4.292 1.00 62.72 888 LEU A C 1
ATOM 7067 O O . LEU A 1 888 ? -23.302 6.586 -3.457 1.00 62.72 888 LEU A O 1
ATOM 7071 N N . ASP A 1 889 ? -22.240 8.185 -4.619 1.00 82.38 889 ASP A N 1
ATOM 7072 C CA . ASP A 1 889 ? -23.020 9.290 -4.081 1.00 82.38 889 ASP A CA 1
ATOM 7073 C C . ASP A 1 889 ? -24.435 9.336 -4.646 1.00 82.38 889 ASP A C 1
ATOM 7075 O O . ASP A 1 889 ? -24.683 9.165 -5.840 1.00 82.38 889 ASP A O 1
ATOM 7079 N N . VAL A 1 890 ? -25.374 9.677 -3.776 1.00 84.38 890 VAL A N 1
ATOM 7080 C CA . VAL A 1 890 ? -26.719 10.092 -4.148 1.00 84.38 890 VAL A CA 1
ATOM 7081 C C . VAL A 1 890 ? -26.883 11.575 -3.865 1.00 84.38 890 VAL A C 1
ATOM 7083 O O . VAL A 1 890 ? -26.522 12.076 -2.796 1.00 84.38 890 VAL A O 1
ATOM 7086 N N . ARG A 1 891 ? -27.477 12.297 -4.815 1.00 90.06 891 ARG A N 1
ATOM 7087 C CA . ARG A 1 891 ? -27.968 13.652 -4.568 1.00 90.06 891 ARG A CA 1
ATOM 7088 C C . ARG A 1 891 ? -29.405 13.563 -4.089 1.00 90.06 891 ARG A C 1
ATOM 7090 O O . ARG A 1 891 ? -30.273 13.017 -4.768 1.00 90.06 891 ARG A O 1
ATOM 7097 N N . ILE A 1 892 ? -29.660 14.144 -2.930 1.00 93.56 892 ILE A N 1
ATOM 7098 C CA . ILE A 1 892 ? -30.930 14.106 -2.220 1.00 93.56 892 ILE A CA 1
ATOM 7099 C C . ILE A 1 892 ? -31.495 15.521 -2.195 1.00 93.56 892 ILE A C 1
ATOM 7101 O O . ILE A 1 892 ? -30.850 16.444 -1.695 1.00 93.56 892 ILE A O 1
ATOM 7105 N N . LEU A 1 893 ? -32.717 15.691 -2.694 1.00 92.44 893 LEU A N 1
ATOM 7106 C CA . LEU A 1 893 ? -33.531 16.860 -2.385 1.00 92.44 893 LEU A CA 1
ATOM 7107 C C . LEU A 1 893 ? -33.996 16.725 -0.936 1.00 92.44 893 LEU A C 1
ATOM 7109 O O . LEU A 1 893 ? -34.887 15.933 -0.616 1.00 92.44 893 LEU A O 1
ATOM 7113 N N . ASN A 1 894 ? -33.342 17.462 -0.053 1.00 94.31 894 ASN A N 1
ATOM 7114 C CA . ASN A 1 894 ? -33.592 17.446 1.371 1.00 94.31 894 ASN A CA 1
ATOM 7115 C C . ASN A 1 894 ? -34.833 18.277 1.709 1.00 94.31 894 ASN A C 1
ATOM 7117 O O . ASN A 1 894 ? -34.850 19.499 1.561 1.00 94.31 894 ASN A O 1
ATOM 7121 N N . LEU A 1 895 ? -35.873 17.603 2.194 1.00 93.69 895 LEU A N 1
ATOM 7122 C CA . LEU A 1 895 ? -37.160 18.226 2.499 1.00 93.69 895 LEU A CA 1
ATOM 7123 C C . LEU A 1 895 ? -37.281 18.558 3.986 1.00 93.69 895 LEU A C 1
ATOM 7125 O O . LEU A 1 895 ? -37.817 19.606 4.353 1.00 93.69 895 LEU A O 1
ATOM 7129 N N . TRP A 1 896 ? -36.765 17.684 4.848 1.00 94.56 896 TRP A N 1
ATOM 7130 C CA . TRP A 1 896 ? -36.918 17.766 6.293 1.00 94.56 896 TRP A CA 1
ATOM 7131 C C . TRP A 1 896 ? -35.587 17.532 6.992 1.00 94.56 896 TRP A C 1
ATOM 7133 O O . TRP A 1 896 ? -34.854 16.597 6.686 1.00 94.56 896 TRP A O 1
ATOM 7143 N N . THR A 1 897 ? -35.314 18.342 8.007 1.00 94.31 897 THR A N 1
ATOM 7144 C CA . THR A 1 897 ? -34.193 18.123 8.919 1.00 94.31 897 THR A CA 1
ATOM 7145 C C . THR A 1 897 ? -34.675 18.180 10.361 1.00 94.31 897 THR A C 1
ATOM 7147 O O . THR A 1 897 ? -35.820 18.546 10.656 1.00 94.31 897 THR A O 1
ATOM 7150 N N . CYS A 1 898 ? -33.803 17.780 11.278 1.00 92.94 898 CYS A N 1
ATOM 7151 C CA . CYS A 1 898 ? -34.099 17.749 12.692 1.00 92.94 898 CYS A CA 1
ATOM 7152 C C . CYS A 1 898 ? -32.928 18.291 13.508 1.00 92.94 898 CYS A C 1
ATOM 7154 O O . CYS A 1 898 ? -31.823 17.752 13.453 1.00 92.94 898 CYS A O 1
ATOM 7156 N N . SER A 1 899 ? -33.192 19.296 14.343 1.00 89.94 899 SER A N 1
ATOM 7157 C CA . SER A 1 899 ? -32.143 19.922 15.149 1.00 89.94 899 SER A CA 1
ATOM 7158 C C . SER A 1 899 ? -31.658 19.024 16.289 1.00 89.94 899 SER A C 1
ATOM 7160 O O . SER A 1 899 ? -32.412 18.239 16.880 1.00 89.94 899 SER A O 1
ATOM 7162 N N . THR A 1 900 ? -30.381 19.164 16.620 1.00 88.56 900 THR A N 1
ATOM 7163 C CA . THR A 1 900 ? -29.650 18.424 17.648 1.00 88.56 900 THR A CA 1
ATOM 7164 C C . THR A 1 900 ? -28.984 19.381 18.645 1.00 88.56 900 THR A C 1
ATOM 7166 O O . THR A 1 900 ? -28.775 20.554 18.337 1.00 88.56 900 THR A O 1
ATOM 7169 N N . PRO A 1 901 ? -28.605 18.910 19.849 1.00 86.38 901 PRO A N 1
ATOM 7170 C CA . PRO A 1 901 ? -27.779 19.704 20.760 1.00 86.38 901 PRO A CA 1
ATOM 7171 C C . PRO A 1 901 ? -26.439 20.145 20.149 1.00 86.38 901 PRO A C 1
ATOM 7173 O O . PRO A 1 901 ? -25.937 21.208 20.505 1.00 86.38 901 PRO A O 1
ATOM 7176 N N . LEU A 1 902 ? -25.888 19.374 19.201 1.00 87.25 902 LEU A N 1
ATOM 7177 C CA . LEU A 1 902 ? -24.663 19.738 18.489 1.00 87.25 902 LEU A CA 1
ATOM 7178 C C . LEU A 1 902 ? -24.838 21.031 17.686 1.00 87.25 902 LEU A C 1
ATOM 7180 O O . LEU A 1 902 ? -23.964 21.888 17.762 1.00 87.25 902 LEU A O 1
ATOM 7184 N N . ASP A 1 903 ? -25.986 21.225 17.028 1.00 88.50 903 ASP A N 1
ATOM 7185 C CA . ASP A 1 903 ? -26.283 22.465 16.294 1.00 88.50 903 ASP A CA 1
ATOM 7186 C C . ASP A 1 903 ? -26.220 23.687 17.223 1.00 88.50 903 ASP A C 1
ATOM 7188 O O . ASP A 1 903 ? -25.734 24.755 16.849 1.00 88.50 903 ASP A O 1
ATOM 7192 N N . LEU A 1 904 ? -26.660 23.525 18.477 1.00 86.31 904 LEU A N 1
ATOM 7193 C CA . LEU A 1 904 ? -26.559 24.569 19.492 1.00 86.31 904 LEU A CA 1
ATOM 7194 C C . LEU A 1 904 ? -25.108 24.795 19.944 1.00 86.31 904 LEU A C 1
ATOM 7196 O O . LEU A 1 904 ? -24.683 25.942 20.087 1.00 86.31 904 LEU A O 1
ATOM 7200 N N . HIS A 1 905 ? -24.338 23.729 20.168 1.00 87.44 905 HIS A N 1
ATOM 7201 C CA . HIS A 1 905 ? -22.918 23.829 20.527 1.00 87.44 905 HIS A CA 1
ATOM 7202 C C . HIS A 1 905 ? -22.088 24.487 19.417 1.00 87.44 905 HIS A C 1
ATOM 7204 O O . HIS A 1 905 ? -21.186 25.277 19.704 1.00 87.44 905 HIS A O 1
ATOM 7210 N N . GLN A 1 906 ? -22.428 24.215 18.160 1.00 87.06 906 GLN A N 1
ATOM 7211 C CA . GLN A 1 906 ? -21.858 24.849 16.977 1.00 87.06 906 GLN A CA 1
ATOM 7212 C C . GLN A 1 906 ? -22.243 26.332 16.908 1.00 87.06 906 GLN A C 1
ATOM 7214 O O . GLN A 1 906 ? -21.362 27.187 16.828 1.00 87.06 906 GLN A O 1
ATOM 7219 N N . ALA A 1 907 ? -23.535 26.653 17.023 1.00 84.12 907 ALA A N 1
ATOM 7220 C CA . ALA A 1 907 ? -24.031 28.024 16.906 1.00 84.12 907 ALA A CA 1
ATOM 7221 C C . ALA A 1 907 ? -23.560 28.953 18.041 1.00 84.12 907 ALA A C 1
ATOM 7223 O O . ALA A 1 907 ? -23.196 30.102 17.794 1.00 84.12 907 ALA A O 1
ATOM 7224 N N . ASP A 1 908 ? -23.565 28.480 19.289 1.00 81.62 908 ASP A N 1
ATOM 7225 C CA . ASP A 1 908 ? -23.308 29.327 20.462 1.00 81.62 908 ASP A CA 1
ATOM 7226 C C . ASP A 1 908 ? -21.884 29.149 21.012 1.00 81.62 908 ASP A C 1
ATOM 7228 O O . ASP A 1 908 ? -21.281 30.091 21.535 1.00 81.62 908 ASP A O 1
ATOM 7232 N N . GLY A 1 909 ? -21.329 27.943 20.890 1.00 78.00 909 GLY A N 1
ATOM 7233 C CA . GLY A 1 909 ? -20.008 27.583 21.399 1.00 78.00 909 GLY A CA 1
ATOM 7234 C C . GLY A 1 909 ? -18.899 27.570 20.354 1.00 78.00 909 GLY A C 1
ATOM 7235 O O . GLY A 1 909 ? -17.739 27.464 20.741 1.00 78.00 909 GLY A O 1
ATOM 7236 N N . HIS A 1 910 ? -19.230 27.708 19.063 1.00 80.56 910 HIS A N 1
ATOM 7237 C CA . HIS A 1 910 ? -18.289 27.561 17.942 1.00 80.56 910 HIS A CA 1
ATOM 7238 C C . HIS A 1 910 ? -17.582 26.195 17.941 1.00 80.56 910 HIS A C 1
ATOM 7240 O O . HIS A 1 910 ? -16.485 26.043 17.404 1.00 80.56 910 HIS A O 1
ATOM 7246 N N . LEU A 1 911 ? -18.202 25.193 18.573 1.00 80.50 911 LEU A N 1
ATOM 7247 C CA . LEU A 1 911 ? -17.637 23.859 18.690 1.00 80.50 911 LEU A CA 1
ATOM 7248 C C . LEU A 1 911 ? -17.592 23.221 17.302 1.00 80.50 911 LEU A C 1
ATOM 7250 O O . LEU A 1 911 ? -18.642 22.975 16.726 1.00 80.50 911 LEU A O 1
ATOM 7254 N N . LEU A 1 912 ? -16.394 22.933 16.787 1.00 74.81 912 LEU A N 1
ATOM 7255 C CA . LEU A 1 912 ? -16.201 22.315 15.466 1.00 74.81 912 LEU A CA 1
ATOM 7256 C C . LEU A 1 912 ? -16.785 23.144 14.298 1.00 74.81 912 LEU A C 1
ATOM 7258 O O . LEU A 1 912 ? -17.248 22.575 13.310 1.00 74.81 912 LEU A O 1
ATOM 7262 N N . VAL A 1 913 ? -16.774 24.481 14.406 1.00 77.38 913 VAL A N 1
ATOM 7263 C CA . VAL A 1 913 ? -17.231 25.389 13.336 1.00 77.38 913 VAL A CA 1
ATOM 7264 C C . VAL A 1 913 ? -16.084 26.240 12.806 1.00 77.38 913 VAL A C 1
ATOM 7266 O O . VAL A 1 913 ? -15.413 26.933 13.571 1.00 77.38 913 VAL A O 1
ATOM 7269 N N . LYS A 1 914 ? -15.921 26.263 11.479 1.00 73.31 914 LYS A N 1
ATOM 7270 C CA . LYS A 1 914 ? -15.009 27.164 10.762 1.00 73.31 914 LYS A CA 1
ATOM 7271 C C . LYS A 1 914 ? -15.803 27.959 9.723 1.00 73.31 914 LYS A C 1
ATOM 7273 O O . LYS A 1 914 ? -16.061 27.476 8.630 1.00 73.31 914 LYS A O 1
ATOM 7278 N N . ALA A 1 915 ? -16.236 29.168 10.083 1.00 69.00 915 ALA A N 1
ATOM 7279 C CA . ALA A 1 915 ? -17.106 29.979 9.228 1.00 69.00 915 ALA A CA 1
ATOM 7280 C C . ALA A 1 915 ? -16.387 30.491 7.953 1.00 69.00 915 ALA A C 1
ATOM 7282 O O . ALA A 1 915 ? -15.222 30.889 8.052 1.00 69.00 915 ALA A O 1
ATOM 7283 N N . PRO A 1 916 ? -17.073 30.567 6.790 1.00 76.00 916 PRO A N 1
ATOM 7284 C CA . PRO A 1 916 ? -18.471 30.184 6.553 1.00 76.00 916 PRO A CA 1
ATOM 7285 C C . PRO A 1 916 ? -18.654 28.661 6.435 1.00 76.00 916 PRO A C 1
ATOM 7287 O O . PRO A 1 916 ? -17.862 27.985 5.790 1.00 76.00 916 PRO A O 1
ATOM 7290 N N . GLN A 1 917 ? -19.718 28.137 7.049 1.00 79.50 917 GLN A N 1
ATOM 7291 C CA . GLN A 1 917 ? -20.025 26.706 7.086 1.00 79.50 917 GLN A CA 1
ATOM 7292 C C . GLN A 1 917 ? -21.544 26.489 7.148 1.00 79.50 917 GLN A C 1
ATOM 7294 O O . GLN A 1 917 ? -22.233 27.163 7.917 1.00 79.50 917 GLN A O 1
ATOM 7299 N N . VAL A 1 918 ? -22.053 25.531 6.370 1.00 85.81 918 VAL A N 1
ATOM 7300 C CA . VAL A 1 918 ? -23.425 25.013 6.481 1.00 85.81 918 VAL A CA 1
ATOM 7301 C C . VAL A 1 918 ? -23.499 24.071 7.691 1.00 85.81 918 VAL A C 1
ATOM 7303 O O . VAL A 1 918 ? -22.560 23.324 7.974 1.00 85.81 918 VAL A O 1
ATOM 7306 N N . LEU A 1 919 ? -24.595 24.137 8.448 1.00 87.25 919 LEU A N 1
ATOM 7307 C CA . LEU A 1 919 ? -24.815 23.324 9.651 1.00 87.25 919 LEU A CA 1
ATOM 7308 C C . LEU A 1 919 ? -25.864 22.231 9.404 1.00 87.25 919 LEU A C 1
ATOM 7310 O O . LEU A 1 919 ? -26.448 22.147 8.324 1.00 87.25 919 LEU A O 1
ATOM 7314 N N . GLY A 1 920 ? -26.103 21.404 10.421 1.00 88.44 920 GLY A N 1
ATOM 7315 C CA . GLY A 1 920 ? -27.075 20.322 10.380 1.00 88.44 920 GLY A CA 1
ATOM 7316 C C . GLY A 1 920 ? -26.507 19.040 9.796 1.00 88.44 920 GLY A C 1
ATOM 7317 O O . GLY A 1 920 ? -25.874 19.052 8.745 1.00 88.44 920 GLY A O 1
ATOM 7318 N N . ASP A 1 921 ? -26.798 17.930 10.468 1.00 90.06 921 ASP A N 1
ATOM 7319 C CA . ASP A 1 921 ? -26.229 16.628 10.114 1.00 90.06 921 ASP A CA 1
ATOM 7320 C C . ASP A 1 921 ? -27.293 15.545 9.846 1.00 90.06 921 ASP A C 1
ATOM 7322 O O . ASP A 1 921 ? -26.973 14.370 9.727 1.00 90.06 921 ASP A O 1
ATOM 7326 N N . GLY A 1 922 ? -28.583 15.897 9.841 1.00 91.75 922 GLY A N 1
ATOM 7327 C CA . GLY A 1 922 ? -29.685 14.947 9.645 1.00 91.75 922 GLY A CA 1
ATOM 7328 C C . GLY A 1 922 ? -30.508 15.281 8.406 1.00 91.75 922 GLY A C 1
ATOM 7329 O O . GLY A 1 922 ? -31.117 16.351 8.360 1.00 91.75 922 GLY A O 1
ATOM 7330 N N . VAL A 1 923 ? -30.563 14.366 7.441 1.00 95.12 923 VAL A N 1
ATOM 7331 C CA . VAL A 1 923 ? -31.283 14.519 6.168 1.00 95.12 923 VAL A CA 1
ATOM 7332 C C . VAL A 1 923 ? -32.522 13.620 6.132 1.00 95.12 923 VAL A C 1
ATOM 7334 O O . VAL A 1 923 ? -32.482 12.477 6.593 1.00 95.12 923 VAL A O 1
ATOM 7337 N N . ALA A 1 924 ? -33.625 14.119 5.574 1.00 96.69 924 ALA A N 1
ATOM 7338 C CA . ALA A 1 924 ? -34.783 13.318 5.180 1.00 96.69 924 ALA A CA 1
ATOM 7339 C C . ALA A 1 924 ? -35.421 13.927 3.923 1.00 96.69 924 ALA A C 1
ATOM 7341 O O . ALA A 1 924 ? -35.937 15.048 3.936 1.00 96.69 924 ALA A O 1
ATOM 7342 N N . GLY A 1 925 ? -35.386 13.190 2.818 1.00 95.31 925 GLY A N 1
ATOM 7343 C CA . GLY A 1 925 ? -35.708 13.735 1.505 1.00 95.31 925 GLY A CA 1
ATOM 7344 C C . GLY A 1 925 ? -35.929 12.680 0.432 1.00 95.31 925 GLY A C 1
ATOM 7345 O O . GLY A 1 925 ? -36.256 11.530 0.729 1.00 95.31 925 GLY A O 1
ATOM 7346 N N . VAL A 1 926 ? -35.774 13.097 -0.821 1.00 94.38 926 VAL A N 1
ATOM 7347 C CA . VAL A 1 926 ? -35.970 12.257 -2.009 1.00 94.38 926 VAL A CA 1
ATOM 7348 C C . VAL A 1 926 ? -34.686 12.232 -2.826 1.00 94.38 926 VAL A C 1
ATOM 7350 O O . VAL A 1 926 ? -34.095 13.282 -3.073 1.00 94.38 926 VAL A O 1
ATOM 7353 N N . VAL A 1 927 ? -34.258 11.052 -3.261 1.00 93.25 927 VAL A N 1
ATOM 7354 C CA . VAL A 1 927 ? -33.124 10.906 -4.179 1.00 93.25 927 VAL A CA 1
ATOM 7355 C C . VAL A 1 927 ? -33.502 11.497 -5.538 1.00 93.25 927 VAL A C 1
ATOM 7357 O O . VAL A 1 927 ? -34.496 11.092 -6.136 1.00 93.25 927 VAL A O 1
ATOM 7360 N N . VAL A 1 928 ? -32.728 12.461 -6.030 1.00 84.88 928 VAL A N 1
ATOM 7361 C CA . VAL A 1 928 ? -32.973 13.140 -7.317 1.00 84.88 928 VAL A CA 1
ATOM 7362 C C . VAL A 1 928 ? -31.940 12.796 -8.382 1.00 84.88 928 VAL A C 1
ATOM 7364 O O . VAL A 1 928 ? -32.201 12.985 -9.566 1.00 84.88 928 VAL A O 1
ATOM 7367 N N . GLU A 1 929 ? -30.780 12.284 -7.979 1.00 78.75 929 GLU A N 1
ATOM 7368 C CA . GLU A 1 929 ? -29.722 11.848 -8.884 1.00 78.75 929 GLU A CA 1
ATOM 7369 C C . GLU A 1 929 ? -28.860 10.789 -8.201 1.00 78.75 929 GLU A C 1
ATOM 7371 O O . GLU A 1 929 ? -28.631 10.859 -6.992 1.00 78.75 929 GLU A O 1
ATOM 7376 N N . ASN A 1 930 ? -28.377 9.840 -8.996 1.00 78.88 930 ASN A N 1
ATOM 7377 C CA . ASN A 1 930 ? -27.507 8.761 -8.560 1.00 78.88 930 ASN A CA 1
ATOM 7378 C C . ASN A 1 930 ? -26.156 8.870 -9.262 1.00 78.88 930 ASN A C 1
ATOM 7380 O O . ASN A 1 930 ? -26.106 9.110 -10.471 1.00 78.88 930 ASN A O 1
ATOM 7384 N N . GLY A 1 931 ? -25.091 8.598 -8.517 1.00 59.84 931 GLY A N 1
ATOM 7385 C CA . GLY A 1 931 ? -23.798 8.248 -9.073 1.00 59.84 931 GLY A CA 1
ATOM 7386 C C . GLY A 1 931 ? -23.868 6.948 -9.890 1.00 59.84 931 GLY A C 1
ATOM 7387 O O . GLY A 1 931 ? -24.789 6.140 -9.719 1.00 59.84 931 GLY A O 1
ATOM 7388 N N . PRO A 1 932 ? -22.916 6.738 -10.811 1.00 50.00 932 PRO A N 1
ATOM 7389 C CA . PRO A 1 932 ? -22.920 5.627 -11.764 1.00 50.00 932 PRO A CA 1
ATOM 7390 C C . PRO A 1 932 ? -22.862 4.224 -11.134 1.00 50.00 932 PRO A C 1
ATOM 7392 O O . PRO A 1 932 ? -23.223 3.262 -11.809 1.00 50.00 932 PRO A O 1
ATOM 7395 N N . GLU A 1 933 ? -22.436 4.094 -9.877 1.00 63.56 933 GLU A N 1
ATOM 7396 C CA . GLU A 1 933 ? -22.299 2.813 -9.163 1.00 63.56 933 GLU A CA 1
ATOM 7397 C C . GLU A 1 933 ? -23.311 2.627 -8.028 1.00 63.56 933 GLU A C 1
ATOM 7399 O O . GLU A 1 933 ? -23.334 1.569 -7.399 1.00 63.56 933 GLU A O 1
ATOM 7404 N N . VAL A 1 934 ? -24.187 3.609 -7.793 1.00 75.44 934 VAL A N 1
ATOM 7405 C CA . VAL A 1 934 ? -25.280 3.481 -6.820 1.00 75.44 934 VAL A CA 1
ATOM 7406 C C . VAL A 1 934 ? -26.169 2.306 -7.215 1.00 75.44 934 VAL A C 1
ATOM 7408 O O . VAL A 1 934 ? -26.780 2.298 -8.289 1.00 75.44 934 VAL A O 1
ATOM 7411 N N . SER A 1 935 ? -26.275 1.318 -6.329 1.00 79.56 935 SER A N 1
ATOM 7412 C CA . SER A 1 935 ? -27.010 0.077 -6.606 1.00 79.56 935 SER A CA 1
ATOM 7413 C C . SER A 1 935 ? -28.142 -0.197 -5.613 1.00 79.56 935 SER A C 1
ATOM 7415 O O . SER A 1 935 ? -29.096 -0.908 -5.946 1.00 79.56 935 SER A O 1
ATOM 7417 N N . HIS A 1 936 ? -28.104 0.409 -4.423 1.00 83.88 936 HIS A N 1
ATOM 7418 C CA . HIS A 1 936 ? -29.090 0.218 -3.359 1.00 83.88 936 HIS A CA 1
ATOM 7419 C C . HIS A 1 936 ? -30.231 1.234 -3.404 1.00 83.88 936 HIS A C 1
ATOM 7421 O O . HIS A 1 936 ? -31.231 1.031 -2.710 1.00 83.88 936 HIS A O 1
ATOM 7427 N N . LEU A 1 937 ? -30.122 2.305 -4.189 1.00 90.81 937 LEU A N 1
ATOM 7428 C CA . LEU A 1 937 ? -31.106 3.388 -4.261 1.00 90.81 937 LEU A CA 1
ATOM 7429 C C . LEU A 1 937 ? -31.420 3.768 -5.706 1.00 90.81 937 LEU A C 1
ATOM 7431 O O . LEU A 1 937 ? -30.597 3.607 -6.605 1.00 90.81 937 LEU A O 1
ATOM 7435 N N . GLN A 1 938 ? -32.616 4.298 -5.938 1.00 88.69 938 GLN A N 1
ATOM 7436 C CA . GLN A 1 938 ? -33.049 4.808 -7.238 1.00 88.69 938 GLN A CA 1
ATOM 7437 C C . GLN A 1 938 ? -33.574 6.237 -7.116 1.00 88.69 938 GLN A C 1
ATOM 7439 O O . GLN A 1 938 ? -34.116 6.632 -6.084 1.00 88.69 938 GLN A O 1
ATOM 7444 N N . VAL A 1 939 ? -33.455 7.007 -8.200 1.00 89.56 939 VAL A N 1
ATOM 7445 C CA . VAL A 1 939 ? -34.085 8.329 -8.299 1.00 89.56 939 VAL A CA 1
ATOM 7446 C C . VAL A 1 939 ? -35.585 8.199 -8.016 1.00 89.56 939 VAL A C 1
ATOM 7448 O O . VAL A 1 939 ? -36.279 7.400 -8.643 1.00 89.56 939 VAL A O 1
ATOM 7451 N N . GLY A 1 940 ? -36.076 8.986 -7.060 1.00 89.19 940 GLY A N 1
ATOM 7452 C CA . GLY A 1 940 ? -37.438 8.935 -6.531 1.00 89.19 940 GLY A CA 1
ATOM 7453 C C . GLY A 1 940 ? -37.572 8.231 -5.176 1.00 89.19 940 GLY A C 1
ATOM 7454 O O . GLY A 1 940 ? -38.597 8.412 -4.515 1.00 89.19 940 GLY A O 1
ATOM 7455 N N . ASP A 1 941 ? -36.563 7.484 -4.714 1.00 94.50 941 ASP A N 1
ATOM 7456 C CA . ASP A 1 941 ? -36.605 6.850 -3.393 1.00 94.50 941 ASP A CA 1
ATOM 7457 C C . ASP A 1 941 ? -36.642 7.907 -2.275 1.00 94.50 941 ASP A C 1
ATOM 7459 O O . ASP A 1 941 ? -35.848 8.851 -2.245 1.00 94.50 941 ASP A O 1
ATOM 7463 N N . LYS A 1 942 ? -37.561 7.726 -1.317 1.00 96.50 942 LYS A N 1
ATOM 7464 C CA . LYS A 1 942 ? -37.595 8.504 -0.070 1.00 96.50 942 LYS A CA 1
ATOM 7465 C C . LYS A 1 942 ? -36.521 7.949 0.867 1.00 96.50 942 LYS A C 1
ATOM 7467 O O . LYS A 1 942 ? -36.543 6.758 1.187 1.00 96.50 942 LYS A O 1
ATOM 7472 N N . VAL A 1 943 ? -35.613 8.803 1.333 1.00 97.31 943 VAL A N 1
ATOM 7473 C CA . VAL A 1 943 ? -34.446 8.415 2.143 1.00 97.31 943 VAL A CA 1
ATOM 7474 C C . VAL A 1 943 ? -34.259 9.307 3.365 1.00 97.31 943 VAL A C 1
ATOM 7476 O O . VAL A 1 943 ? -34.734 10.443 3.407 1.00 97.31 943 VAL A O 1
ATOM 7479 N N . PHE A 1 944 ? -33.564 8.790 4.375 1.00 97.69 944 PHE A N 1
ATOM 7480 C CA . PHE A 1 944 ? -33.196 9.521 5.585 1.00 97.69 944 PHE A CA 1
ATOM 7481 C C . PHE A 1 944 ? -31.845 9.035 6.121 1.00 97.69 944 PHE A C 1
ATOM 7483 O O . PHE A 1 944 ? -31.504 7.862 5.969 1.00 97.69 944 PHE A O 1
ATOM 7490 N N . GLY A 1 945 ? -31.073 9.919 6.751 1.00 96.56 945 GLY A N 1
ATOM 7491 C CA . GLY A 1 945 ? -29.728 9.574 7.206 1.00 96.56 945 GLY A CA 1
ATOM 7492 C C . GLY A 1 945 ? -29.036 10.649 8.032 1.00 96.56 945 GLY A C 1
ATOM 7493 O O . GLY A 1 945 ? -29.545 11.753 8.236 1.00 96.56 945 GLY A O 1
ATOM 7494 N N . PHE A 1 946 ? -27.878 10.273 8.553 1.00 96.00 946 PHE A N 1
ATOM 7495 C CA . PHE A 1 946 ? -26.928 11.104 9.270 1.00 96.00 946 PHE A CA 1
ATOM 7496 C C . PHE A 1 946 ? -25.775 11.385 8.302 1.00 96.00 946 PHE A C 1
ATOM 7498 O O . PHE A 1 946 ? -25.036 10.460 7.967 1.00 96.00 946 PHE A O 1
ATOM 7505 N N . THR A 1 947 ? -25.661 12.631 7.833 1.00 90.69 947 THR A N 1
ATOM 7506 C CA . THR A 1 947 ? -24.727 13.111 6.792 1.00 90.69 947 THR A CA 1
ATOM 7507 C C . THR A 1 947 ? -23.982 14.335 7.333 1.00 90.69 947 THR A C 1
ATOM 7509 O O . THR A 1 947 ? -24.613 15.300 7.754 1.00 90.69 947 THR A O 1
ATOM 7512 N N . TRP A 1 948 ? -22.650 14.298 7.437 1.00 85.38 948 TRP A N 1
ATOM 7513 C CA . TRP A 1 948 ? -21.925 15.234 8.318 1.00 85.38 948 TRP A CA 1
ATOM 7514 C C . TRP A 1 948 ? -20.489 15.568 7.901 1.00 85.38 948 TRP A C 1
ATOM 7516 O O . TRP A 1 948 ? -19.915 16.491 8.489 1.00 85.38 948 TRP A O 1
ATOM 7526 N N . ARG A 1 949 ? -19.888 14.843 6.953 1.00 80.00 949 ARG A N 1
ATOM 7527 C CA . ARG A 1 949 ? -18.435 14.840 6.708 1.00 80.00 949 ARG A CA 1
ATOM 7528 C C . ARG A 1 949 ? -17.977 16.057 5.906 1.00 80.00 949 ARG A C 1
ATOM 7530 O O . ARG A 1 949 ? -17.033 16.733 6.311 1.00 80.00 949 ARG A O 1
ATOM 7537 N N . THR A 1 950 ? -18.668 16.363 4.812 1.00 81.94 950 THR A N 1
ATOM 7538 C CA . THR A 1 950 ? -18.329 17.451 3.880 1.00 81.94 950 THR A CA 1
ATOM 7539 C C . THR A 1 950 ? -19.373 18.572 3.924 1.00 81.94 950 THR A C 1
ATOM 7541 O O . THR A 1 950 ? -20.407 18.450 4.580 1.00 81.94 950 THR A O 1
ATOM 7544 N N . GLN A 1 951 ? -19.119 19.705 3.256 1.00 84.69 951 GLN A N 1
ATOM 7545 C CA . GLN A 1 951 ? -20.117 20.784 3.168 1.00 84.69 951 GLN A CA 1
ATOM 7546 C C . GLN A 1 951 ? -21.325 20.382 2.317 1.00 84.69 951 GLN A C 1
ATOM 7548 O O . GLN A 1 951 ? -22.432 20.832 2.599 1.00 84.69 951 GLN A O 1
ATOM 7553 N N . GLN A 1 952 ? -21.129 19.524 1.315 1.00 83.62 952 GLN A N 1
ATOM 7554 C CA . GLN A 1 952 ? -22.192 18.995 0.460 1.00 83.62 952 GLN A CA 1
ATOM 7555 C C . GLN A 1 952 ? -23.125 18.042 1.225 1.00 83.62 952 GLN A C 1
ATOM 7557 O O . GLN A 1 952 ? -24.288 17.901 0.861 1.00 83.62 952 GLN A O 1
ATOM 7562 N N . GLU A 1 953 ? -22.647 17.441 2.318 1.00 89.88 953 GLU A N 1
ATOM 7563 C CA . GLU A 1 953 ? -23.430 16.541 3.171 1.00 89.88 953 GLU A CA 1
ATOM 7564 C C . GLU A 1 953 ? -24.311 17.251 4.210 1.00 89.88 953 GLU A C 1
ATOM 7566 O O . GLU A 1 953 ? -25.201 16.631 4.798 1.00 89.88 953 GLU A O 1
ATOM 7571 N N . LYS A 1 954 ? -24.058 18.534 4.492 1.00 91.00 954 LYS A N 1
ATOM 7572 C CA . LYS A 1 954 ? -24.750 19.252 5.572 1.00 91.00 954 LYS A CA 1
ATOM 7573 C C . LYS A 1 954 ? -26.222 19.455 5.250 1.00 91.00 954 LYS A C 1
ATOM 7575 O O . LYS A 1 954 ? -26.577 19.785 4.129 1.00 91.00 954 LYS A O 1
ATOM 7580 N N . ALA A 1 955 ? -27.089 19.299 6.239 1.00 91.31 955 ALA A N 1
ATOM 7581 C CA . ALA A 1 955 ? -28.526 19.216 6.023 1.00 91.31 955 ALA A CA 1
ATOM 7582 C C . ALA A 1 955 ? -29.262 20.565 6.051 1.00 91.31 955 ALA A C 1
ATOM 7584 O O . ALA A 1 955 ? -30.431 20.620 5.680 1.00 91.31 955 ALA A O 1
ATOM 7585 N N . TYR A 1 956 ? -28.653 21.678 6.468 1.00 90.94 956 TYR A N 1
ATOM 7586 C CA . TYR A 1 956 ? -29.336 22.986 6.431 1.00 90.94 956 TYR A CA 1
ATOM 7587 C C . TYR A 1 956 ? -29.236 23.639 5.041 1.00 90.94 956 TYR A C 1
ATOM 7589 O O . TYR A 1 956 ? -28.948 24.828 4.912 1.00 90.94 956 TYR A O 1
ATOM 7597 N N . GLN A 1 957 ? -29.472 22.843 3.997 1.00 89.56 957 GLN A N 1
ATOM 7598 C CA . GLN A 1 957 ? -29.520 23.240 2.592 1.00 89.56 957 GLN A CA 1
ATOM 7599 C C . GLN A 1 957 ? -30.410 22.273 1.795 1.00 89.56 957 GLN A C 1
ATOM 7601 O O . GLN A 1 957 ? -30.640 21.138 2.217 1.00 89.56 957 GLN A O 1
ATOM 7606 N N . ALA A 1 958 ? -30.895 22.728 0.638 1.00 87.31 958 ALA A N 1
ATOM 7607 C CA . ALA A 1 958 ? -31.884 22.007 -0.164 1.00 87.31 958 ALA A CA 1
ATOM 7608 C C . ALA A 1 958 ? -31.348 20.728 -0.823 1.00 87.31 958 ALA A C 1
ATOM 7610 O O . ALA A 1 958 ? -32.090 19.761 -0.947 1.00 87.31 958 ALA A O 1
ATOM 7611 N N . PHE A 1 959 ? -30.077 20.696 -1.230 1.00 88.88 959 PHE A N 1
ATOM 7612 C CA . PHE A 1 959 ? -29.472 19.510 -1.836 1.00 88.88 959 PHE A CA 1
ATOM 7613 C C . PHE A 1 959 ? -28.350 18.979 -0.962 1.00 88.88 959 PHE A C 1
ATOM 7615 O O . PHE A 1 959 ? -27.407 19.702 -0.655 1.00 88.88 959 PHE A O 1
ATOM 7622 N N . VAL A 1 960 ? -28.462 17.707 -0.600 1.00 91.25 960 VAL A N 1
ATOM 7623 C CA . VAL A 1 960 ? -27.436 16.962 0.127 1.00 91.25 960 VAL A CA 1
ATOM 7624 C C . VAL A 1 960 ? -26.836 15.948 -0.833 1.00 91.25 960 VAL A C 1
ATOM 7626 O O . VAL A 1 960 ? -27.579 15.214 -1.479 1.00 91.25 960 VAL A O 1
ATOM 7629 N N . VAL A 1 961 ? -25.513 15.908 -0.944 1.00 88.00 961 VAL A N 1
ATOM 7630 C CA . VAL A 1 961 ? -24.799 14.844 -1.662 1.00 88.00 961 VAL A CA 1
ATOM 7631 C C . VAL A 1 961 ? -24.102 13.991 -0.617 1.00 88.00 961 VAL A C 1
ATOM 7633 O O . VAL A 1 961 ? -23.374 14.535 0.211 1.00 88.00 961 VAL A O 1
ATOM 7636 N N . ALA A 1 962 ? -24.386 12.693 -0.607 1.00 89.38 962 ALA A N 1
ATOM 7637 C CA . ALA A 1 962 ? -23.813 11.751 0.347 1.00 89.38 962 ALA A CA 1
ATOM 7638 C C . ALA A 1 962 ? -23.743 10.342 -0.265 1.00 89.38 962 ALA A C 1
ATOM 7640 O O . ALA A 1 962 ? -24.620 10.008 -1.067 1.00 89.38 962 ALA A O 1
ATOM 7641 N N . PRO A 1 963 ? -22.805 9.481 0.167 1.00 88.44 963 PRO A N 1
ATOM 7642 C CA . PRO A 1 963 ? -22.765 8.088 -0.261 1.00 88.44 963 PRO A CA 1
ATOM 7643 C C . PRO A 1 963 ? -24.048 7.340 0.087 1.00 88.44 963 PRO A C 1
ATOM 7645 O O . PRO A 1 963 ? -24.629 7.557 1.158 1.00 88.44 963 PRO A O 1
ATOM 7648 N N . GLU A 1 964 ? -24.445 6.387 -0.759 1.00 89.94 964 GLU A N 1
ATOM 7649 C CA . GLU A 1 964 ? -25.642 5.565 -0.528 1.00 89.94 964 GLU A CA 1
ATOM 7650 C C . GLU A 1 964 ? -25.613 4.790 0.806 1.00 89.94 964 GLU A C 1
ATOM 7652 O O . GLU A 1 964 ? -26.661 4.457 1.355 1.00 89.94 964 GLU A O 1
ATOM 7657 N N . THR A 1 965 ? -24.431 4.562 1.390 1.00 90.44 965 THR A N 1
ATOM 7658 C CA . THR A 1 965 ? -24.262 3.902 2.697 1.00 90.44 965 THR A CA 1
ATOM 7659 C C . THR A 1 965 ? -24.682 4.765 3.891 1.00 90.44 965 THR A C 1
ATOM 7661 O O . THR A 1 965 ? -25.002 4.223 4.952 1.00 90.44 965 THR A O 1
ATOM 7664 N N . LEU A 1 966 ? -24.727 6.095 3.741 1.00 93.06 966 LEU A N 1
ATOM 7665 C CA . LEU A 1 966 ? -25.096 7.028 4.815 1.00 93.06 966 LEU A CA 1
ATOM 7666 C C . LEU A 1 966 ? -26.602 7.269 4.933 1.00 93.06 966 LEU A C 1
ATOM 7668 O O . LEU A 1 966 ? -27.041 8.011 5.814 1.00 93.06 966 LEU A O 1
ATOM 7672 N N . VAL A 1 967 ? -27.401 6.655 4.065 1.00 94.50 967 VAL A N 1
ATOM 7673 C CA . VAL A 1 967 ? -28.846 6.862 4.015 1.00 94.50 967 VAL A CA 1
ATOM 7674 C C . VAL A 1 967 ? -29.594 5.539 3.907 1.00 94.50 967 VAL A C 1
ATOM 7676 O O . VAL A 1 967 ? -29.204 4.628 3.187 1.00 94.50 967 VAL A O 1
ATOM 7679 N N . GLY A 1 968 ? -30.698 5.431 4.640 1.00 95.19 968 GLY A N 1
ATOM 7680 C CA . GLY A 1 968 ? -31.630 4.311 4.556 1.00 95.19 968 GLY A CA 1
ATOM 7681 C C . GLY A 1 968 ? -32.895 4.708 3.803 1.00 95.19 968 GLY A C 1
ATOM 7682 O O . GLY A 1 968 ? -33.332 5.862 3.867 1.00 95.19 968 GLY A O 1
ATOM 7683 N N . ARG A 1 969 ? -33.532 3.749 3.121 1.00 96.06 969 ARG A N 1
ATOM 7684 C CA . ARG A 1 969 ? -34.868 3.966 2.542 1.00 96.06 969 ARG A CA 1
ATOM 7685 C C . ARG A 1 969 ? -35.908 4.104 3.645 1.00 96.06 969 ARG A C 1
ATOM 7687 O O . ARG A 1 969 ? -35.887 3.358 4.622 1.00 96.06 969 ARG A O 1
ATOM 7694 N N . VAL A 1 970 ? -36.844 5.030 3.477 1.00 96.19 970 VAL A N 1
ATOM 7695 C CA . VAL A 1 970 ? -37.949 5.224 4.423 1.00 96.19 970 VAL A CA 1
ATOM 7696 C C . VAL A 1 970 ? -38.857 3.985 4.419 1.00 96.19 970 VAL A C 1
ATOM 7698 O O . VAL A 1 970 ? -39.403 3.652 3.366 1.00 96.19 970 VAL A O 1
ATOM 7701 N N . PRO A 1 971 ? -39.058 3.306 5.567 1.00 93.31 971 PRO A N 1
ATOM 7702 C CA . PRO A 1 971 ? -39.936 2.141 5.632 1.00 93.31 971 PRO A CA 1
ATOM 7703 C C . PRO A 1 971 ? -41.396 2.483 5.320 1.00 93.31 971 PRO A C 1
ATOM 7705 O O . PRO A 1 971 ? -41.879 3.579 5.623 1.00 93.31 971 PRO A O 1
ATOM 7708 N N . GLN A 1 972 ? -42.131 1.519 4.760 1.00 87.12 972 GLN A N 1
ATOM 7709 C CA . GLN A 1 972 ? -43.534 1.709 4.396 1.00 87.12 972 GLN A CA 1
ATOM 7710 C C . GLN A 1 972 ? -44.384 2.096 5.622 1.00 87.12 972 GLN A C 1
ATOM 7712 O O . GLN A 1 972 ? -44.303 1.475 6.680 1.00 87.12 972 GLN A O 1
ATOM 7717 N N . GLY A 1 973 ? -45.233 3.119 5.471 1.00 85.88 973 GLY A N 1
ATOM 7718 C CA . GLY A 1 973 ? -46.122 3.598 6.537 1.00 85.88 973 GLY A CA 1
ATOM 7719 C C . GLY A 1 973 ? -45.507 4.635 7.485 1.00 85.88 973 GLY A C 1
ATOM 7720 O O . GLY A 1 973 ? -46.165 5.015 8.452 1.00 85.88 973 GLY A O 1
ATOM 7721 N N . HIS A 1 974 ? -44.290 5.117 7.212 1.00 91.44 974 HIS A N 1
ATOM 7722 C CA . HIS A 1 974 ? -43.659 6.214 7.950 1.00 91.44 974 HIS A CA 1
ATOM 7723 C C . HIS A 1 974 ? -43.519 7.479 7.091 1.00 91.44 974 HIS A C 1
ATOM 7725 O O . HIS A 1 974 ? -43.181 7.410 5.911 1.00 91.44 974 HIS A O 1
ATOM 7731 N N . SER A 1 975 ? -43.757 8.649 7.693 1.00 92.50 975 SER A N 1
ATOM 7732 C CA . SER A 1 975 ? -43.561 9.949 7.038 1.00 92.50 975 SER A CA 1
ATOM 7733 C C . SER A 1 975 ? -42.111 10.430 7.154 1.00 92.50 975 SER A C 1
ATOM 7735 O O . SER A 1 975 ? -41.418 10.105 8.123 1.00 92.50 975 SER A O 1
ATOM 7737 N N . LEU A 1 976 ? -41.669 11.277 6.212 1.00 92.94 976 LEU A N 1
ATOM 7738 C CA . LEU A 1 976 ? -40.333 11.900 6.235 1.00 92.94 976 LEU A CA 1
ATOM 7739 C C . LEU A 1 976 ? -40.075 12.681 7.534 1.00 92.94 976 LEU A C 1
ATOM 7741 O O . LEU A 1 976 ? -38.989 12.610 8.103 1.00 92.94 976 LEU A O 1
ATOM 7745 N N . ARG A 1 977 ? -41.105 13.360 8.054 1.00 92.56 977 ARG A N 1
ATOM 7746 C CA . ARG A 1 977 ? -41.044 14.108 9.321 1.00 92.56 977 ARG A CA 1
ATOM 7747 C C . ARG A 1 977 ? -40.756 13.197 10.514 1.00 92.56 977 ARG A C 1
ATOM 7749 O O . ARG A 1 977 ? -39.979 13.558 11.393 1.00 92.56 977 ARG A O 1
ATOM 7756 N N . SER A 1 978 ? -41.374 12.015 10.539 1.00 93.12 978 SER A N 1
ATOM 7757 C CA . SER A 1 978 ? -41.176 11.034 11.607 1.00 93.12 978 SER A CA 1
ATOM 7758 C C . SER A 1 978 ? -39.758 10.463 11.577 1.00 93.12 978 SER A C 1
ATOM 7760 O O . SER A 1 978 ? -39.060 10.496 12.594 1.00 93.12 978 SER A O 1
ATOM 7762 N N . VAL A 1 979 ? -39.293 9.999 10.413 1.00 94.75 979 VAL A N 1
ATOM 7763 C CA . VAL A 1 979 ? -37.965 9.373 10.282 1.00 94.75 979 VAL A CA 1
ATOM 7764 C C . VAL A 1 979 ? -36.811 10.366 10.408 1.00 94.75 979 VAL A C 1
ATOM 7766 O O . VAL A 1 979 ? -35.753 9.975 10.891 1.00 94.75 979 VAL A O 1
ATOM 7769 N N . ALA A 1 980 ? -37.014 11.659 10.122 1.00 95.19 980 ALA A N 1
ATOM 7770 C CA . ALA A 1 980 ? -36.016 12.710 10.366 1.00 95.19 980 ALA A CA 1
ATOM 7771 C C . ALA A 1 980 ? -35.547 12.779 11.837 1.00 95.19 980 ALA A C 1
ATOM 7773 O O . ALA A 1 980 ? -34.484 13.316 12.148 1.00 95.19 980 ALA A O 1
ATOM 7774 N N . THR A 1 981 ? -36.324 12.228 12.775 1.00 95.12 981 THR A N 1
ATOM 7775 C CA . THR A 1 981 ? -35.983 12.214 14.206 1.00 95.12 981 THR A CA 1
ATOM 7776 C C . THR A 1 981 ? -34.965 11.139 14.604 1.00 95.12 981 THR A C 1
ATOM 7778 O O . THR A 1 981 ? -34.448 11.185 15.727 1.00 95.12 981 THR A O 1
ATOM 7781 N N . VAL A 1 982 ? -34.679 10.183 13.717 1.00 95.56 982 VAL A N 1
ATOM 7782 C CA . VAL A 1 982 ? -33.951 8.945 14.033 1.00 95.56 982 VAL A CA 1
ATOM 7783 C C . VAL A 1 982 ? -32.428 9.062 13.873 1.00 95.56 982 VAL A C 1
ATOM 7785 O O . VAL A 1 982 ? -31.741 8.788 14.862 1.00 95.56 982 VAL A O 1
ATOM 7788 N N . PRO A 1 983 ? -31.871 9.496 12.721 1.00 95.38 983 PRO A N 1
ATOM 7789 C CA . PRO A 1 983 ? -30.499 9.165 12.331 1.00 95.38 983 PRO A CA 1
ATOM 7790 C C . PRO A 1 983 ? -29.423 9.488 13.363 1.00 95.38 983 PRO A C 1
ATOM 7792 O O . PRO A 1 983 ? -28.781 8.575 13.878 1.00 95.38 983 PRO A O 1
ATOM 7795 N N . ASN A 1 984 ? -29.270 10.763 13.739 1.00 92.94 984 ASN A N 1
ATOM 7796 C CA . ASN A 1 984 ? -28.172 11.201 14.607 1.00 92.94 984 ASN A CA 1
ATOM 7797 C C . ASN A 1 984 ? -28.150 10.422 15.929 1.00 92.94 984 ASN A C 1
ATOM 7799 O O . ASN A 1 984 ? -27.129 9.873 16.325 1.00 92.94 984 ASN A O 1
ATOM 7803 N N . ASN A 1 985 ? -29.295 10.356 16.614 1.00 93.69 985 ASN A N 1
ATOM 7804 C CA . ASN A 1 985 ? -29.362 9.798 17.963 1.00 93.69 985 ASN A CA 1
ATOM 7805 C C . ASN A 1 985 ? -29.398 8.268 17.969 1.00 93.69 985 ASN A C 1
ATOM 7807 O O . ASN A 1 985 ? -28.949 7.664 18.943 1.00 93.69 985 ASN A O 1
ATOM 7811 N N . PHE A 1 986 ? -29.948 7.647 16.921 1.00 96.19 986 PHE A N 1
ATOM 7812 C CA . PHE A 1 986 ? -29.917 6.196 16.765 1.00 96.19 986 PHE A CA 1
ATOM 7813 C C . PHE A 1 986 ? -28.487 5.715 16.525 1.00 96.19 986 PHE A C 1
ATOM 7815 O O . PHE A 1 986 ? -28.023 4.824 17.238 1.00 96.19 986 PHE A O 1
ATOM 7822 N N . VAL A 1 987 ? -27.763 6.366 15.604 1.00 96.50 987 VAL A N 1
ATOM 7823 C CA . VAL A 1 987 ? -26.345 6.084 15.347 1.00 96.50 987 VAL A CA 1
ATOM 7824 C C . VAL A 1 987 ? -25.523 6.282 16.622 1.00 96.50 987 VAL A C 1
ATOM 7826 O O . VAL A 1 987 ? -24.755 5.393 16.990 1.00 96.50 987 VAL A O 1
ATOM 7829 N N . THR A 1 988 ? -25.746 7.372 17.371 1.00 95.50 988 THR A N 1
ATOM 7830 C CA . THR A 1 988 ? -25.092 7.581 18.676 1.00 95.50 988 THR A CA 1
ATOM 7831 C C . THR A 1 988 ? -25.378 6.450 19.663 1.00 95.50 988 THR A C 1
ATOM 7833 O O . THR A 1 988 ? -24.444 5.932 20.276 1.00 95.50 988 THR A O 1
ATOM 7836 N N . ALA A 1 989 ? -26.645 6.056 19.833 1.00 96.94 989 ALA A N 1
ATOM 7837 C CA . ALA A 1 989 ? -27.033 5.014 20.782 1.00 96.94 989 ALA A CA 1
ATOM 7838 C C . ALA A 1 989 ? -26.404 3.661 20.424 1.00 96.94 989 ALA A C 1
ATOM 7840 O O . ALA A 1 989 ? -25.814 3.011 21.287 1.00 96.94 989 ALA A O 1
ATOM 7841 N N . TRP A 1 990 ? -26.481 3.265 19.151 1.00 96.38 990 TRP A N 1
ATOM 7842 C CA . TRP A 1 990 ? -25.911 2.006 18.677 1.00 96.38 990 TRP A CA 1
ATOM 7843 C C . TRP A 1 990 ? -24.391 1.979 18.838 1.00 96.38 990 TRP A C 1
ATOM 7845 O O . TRP A 1 990 ? -23.841 1.010 19.366 1.00 96.38 990 TRP A O 1
ATOM 7855 N N . HIS A 1 991 ? -23.710 3.056 18.436 1.00 94.44 991 HIS A N 1
ATOM 7856 C CA . HIS A 1 991 ? -22.261 3.186 18.570 1.00 94.44 991 HIS A CA 1
ATOM 7857 C C . HIS A 1 991 ? -21.822 3.145 20.039 1.00 94.44 991 HIS A C 1
ATOM 7859 O O . HIS A 1 991 ? -20.895 2.421 20.384 1.00 94.44 991 HIS A O 1
ATOM 7865 N N . THR A 1 992 ? -22.545 3.825 20.930 1.00 95.31 992 THR A N 1
ATOM 7866 C CA . THR A 1 992 ? -22.234 3.813 22.369 1.00 95.31 992 THR A CA 1
ATOM 7867 C C . THR A 1 992 ? -22.350 2.408 22.958 1.00 95.31 992 THR A C 1
ATOM 7869 O O . THR A 1 992 ? -21.481 1.964 23.702 1.00 95.31 992 THR A O 1
ATOM 7872 N N . ILE A 1 993 ? -23.412 1.678 22.619 1.00 94.75 993 ILE A N 1
ATOM 7873 C CA . ILE A 1 993 ? -23.628 0.333 23.162 1.00 94.75 993 ILE A CA 1
ATOM 7874 C C . ILE A 1 993 ? -22.584 -0.650 22.613 1.00 94.75 993 ILE A C 1
ATOM 7876 O O . ILE A 1 993 ? -21.951 -1.373 23.380 1.00 94.75 993 ILE A O 1
ATOM 7880 N N . SER A 1 994 ? -22.386 -0.661 21.293 1.00 89.94 994 SER A N 1
ATOM 7881 C CA . SER A 1 994 ? -21.529 -1.653 20.633 1.00 89.94 994 SER A CA 1
ATOM 7882 C C . SER A 1 994 ? -20.032 -1.386 20.779 1.00 89.94 994 SER A C 1
ATOM 7884 O O . SER A 1 994 ? -19.266 -2.334 20.920 1.00 89.94 994 SER A O 1
ATOM 7886 N N . PHE A 1 995 ? -19.603 -0.122 20.763 1.00 84.56 995 PHE A N 1
ATOM 7887 C CA . PHE A 1 995 ? -18.185 0.242 20.752 1.00 84.56 995 PHE A CA 1
ATOM 7888 C C . PHE A 1 995 ? -17.682 0.693 22.125 1.00 84.56 995 PHE A C 1
ATOM 7890 O O . PHE A 1 995 ? -16.670 0.199 22.604 1.00 84.56 995 PHE A O 1
ATOM 7897 N N . GLU A 1 996 ? -18.399 1.590 22.804 1.00 85.50 996 GLU A N 1
ATOM 7898 C CA . GLU A 1 996 ? -17.919 2.160 24.075 1.00 85.50 996 GLU A CA 1
ATOM 7899 C C . GLU A 1 996 ? -18.140 1.198 25.247 1.00 85.50 996 GLU A C 1
ATOM 7901 O O . GLU A 1 996 ? -17.255 0.973 26.077 1.00 85.50 996 GLU A O 1
ATOM 7906 N N . LEU A 1 997 ? -19.312 0.560 25.303 1.00 89.06 997 LEU A N 1
ATOM 7907 C CA . LEU A 1 997 ? -19.603 -0.446 26.329 1.00 89.06 997 LEU A CA 1
ATOM 7908 C C . LEU A 1 997 ? -19.138 -1.858 25.942 1.00 89.06 997 LEU A C 1
ATOM 7910 O O . LEU A 1 997 ? -18.891 -2.671 26.840 1.00 89.06 997 LEU A O 1
ATOM 7914 N N . MET A 1 998 ? -18.887 -2.100 24.649 1.00 87.25 998 MET A N 1
ATOM 7915 C CA . MET A 1 998 ? -18.480 -3.385 24.059 1.00 87.25 998 MET A CA 1
ATOM 7916 C C . MET A 1 998 ? -19.558 -4.476 24.134 1.00 87.25 998 MET A C 1
ATOM 7918 O O . MET A 1 998 ? -19.233 -5.644 24.333 1.00 87.25 998 MET A O 1
ATOM 7922 N N . PHE A 1 999 ? -20.837 -4.115 24.008 1.00 89.94 999 PHE A N 1
ATOM 7923 C CA . PHE A 1 999 ? -21.910 -5.110 23.926 1.00 89.94 999 PHE A CA 1
ATOM 7924 C C . PHE A 1 999 ? -22.008 -5.682 22.513 1.00 89.94 999 PHE A C 1
ATOM 7926 O O . PHE A 1 999 ? -22.005 -4.948 21.523 1.00 89.94 999 PHE A O 1
ATOM 7933 N N . GLU A 1 1000 ? -22.150 -7.000 22.409 1.00 85.94 1000 GLU A N 1
ATOM 7934 C CA . GLU A 1 1000 ? -22.352 -7.654 21.120 1.00 85.94 1000 GLU A CA 1
ATOM 7935 C C . GLU A 1 1000 ? -23.774 -7.405 20.608 1.00 85.94 1000 GLU A C 1
ATOM 7937 O O . GLU A 1 1000 ? -24.752 -7.906 21.161 1.00 85.94 1000 GLU A O 1
ATOM 7942 N N . LEU A 1 1001 ? -23.889 -6.658 19.507 1.00 90.12 1001 LEU A N 1
ATOM 7943 C CA . LEU A 1 1001 ? -25.154 -6.405 18.813 1.00 90.12 1001 LEU A CA 1
ATOM 7944 C C . LEU A 1 1001 ? -25.152 -7.077 17.428 1.00 90.12 1001 LEU A C 1
ATOM 7946 O O . LEU A 1 1001 ? -25.108 -6.380 16.411 1.00 90.12 1001 LEU A O 1
ATOM 7950 N N . PRO A 1 1002 ? -25.168 -8.423 17.340 1.00 89.25 1002 PRO A N 1
ATOM 7951 C CA . PRO A 1 1002 ? -25.152 -9.109 16.054 1.00 89.25 1002 PRO A CA 1
ATOM 7952 C C . PRO A 1 1002 ? -26.384 -8.737 15.227 1.00 89.25 1002 PRO A C 1
ATOM 7954 O O . PRO A 1 1002 ? -27.501 -8.630 15.754 1.00 89.25 1002 PRO A O 1
ATOM 7957 N N . TRP A 1 1003 ? -26.189 -8.569 13.921 1.00 89.50 1003 TRP A N 1
ATOM 7958 C CA . TRP A 1 1003 ? -27.266 -8.298 12.983 1.00 89.50 1003 TRP A CA 1
ATOM 7959 C C . TRP A 1 1003 ? -27.110 -9.140 11.707 1.00 89.50 1003 TRP A C 1
ATOM 7961 O O . TRP A 1 1003 ? -26.040 -9.109 11.102 1.00 89.50 1003 TRP A O 1
ATOM 7971 N N . PRO A 1 1004 ? -28.153 -9.883 11.285 1.00 89.94 1004 PRO A N 1
ATOM 7972 C CA . PRO A 1 1004 ? -29.443 -10.070 11.960 1.00 89.94 1004 PRO A CA 1
ATOM 7973 C C . PRO A 1 1004 ? -29.315 -10.755 13.333 1.00 89.94 1004 PRO A C 1
ATOM 7975 O O . PRO A 1 1004 ? -28.471 -11.626 13.524 1.00 89.94 1004 PRO A O 1
ATOM 7978 N N . LYS A 1 1005 ? -30.164 -10.378 14.302 1.00 90.75 1005 LYS A N 1
ATOM 7979 C CA . LYS A 1 1005 ? -30.143 -10.971 15.652 1.00 90.75 1005 LYS A CA 1
ATOM 7980 C C . LYS A 1 1005 ? -30.476 -12.479 15.586 1.00 90.75 1005 LYS A C 1
ATOM 7982 O O . LYS A 1 1005 ? -31.576 -12.816 15.140 1.00 90.75 1005 LYS A O 1
ATOM 7987 N N . PRO A 1 1006 ? -29.605 -13.387 16.075 1.00 90.62 1006 PRO A N 1
ATOM 7988 C CA . PRO A 1 1006 ? -29.908 -14.818 16.139 1.00 90.62 1006 PRO A CA 1
ATOM 7989 C C . PRO A 1 1006 ? -31.103 -15.127 17.058 1.00 90.62 1006 PRO A C 1
ATOM 7991 O O . PRO A 1 1006 ? -31.253 -14.513 18.115 1.00 90.62 1006 PRO A O 1
ATOM 7994 N N . ALA A 1 1007 ? -31.924 -16.125 16.704 1.00 85.88 1007 ALA A N 1
ATOM 7995 C CA . ALA A 1 1007 ? -33.143 -16.470 17.451 1.00 85.88 1007 ALA A CA 1
ATOM 7996 C C . ALA A 1 1007 ? -32.889 -16.851 18.925 1.00 85.88 1007 ALA A C 1
ATOM 7998 O O . ALA A 1 1007 ? -33.695 -16.521 19.790 1.00 85.88 1007 ALA A O 1
ATOM 7999 N N . ASN A 1 1008 ? -31.747 -17.488 19.212 1.00 86.75 1008 ASN A N 1
ATOM 8000 C CA . ASN A 1 1008 ? -31.351 -17.934 20.554 1.00 86.75 1008 ASN A CA 1
ATOM 8001 C C . ASN A 1 1008 ? -30.311 -17.007 21.210 1.00 86.75 1008 ASN A C 1
ATOM 8003 O O . ASN A 1 1008 ? -29.551 -17.452 22.067 1.00 86.75 1008 ASN A O 1
ATOM 8007 N N . HIS A 1 1009 ? -30.209 -15.747 20.776 1.00 86.12 1009 HIS A N 1
ATOM 8008 C CA . HIS A 1 1009 ? -29.241 -14.814 21.351 1.00 86.12 1009 HIS A CA 1
ATOM 8009 C C . HIS A 1 1009 ? -29.618 -14.458 22.797 1.00 86.12 1009 HIS A C 1
ATOM 8011 O O . HIS A 1 1009 ? -30.692 -13.900 23.040 1.00 86.12 1009 HIS A O 1
ATOM 8017 N N . ILE A 1 1010 ? -28.715 -14.773 23.727 1.00 84.50 1010 ILE A N 1
ATOM 8018 C CA . ILE A 1 1010 ? -28.801 -14.442 25.151 1.00 84.50 1010 ILE A CA 1
ATOM 8019 C C . ILE A 1 1010 ? -27.569 -13.589 25.485 1.00 84.50 1010 ILE A C 1
ATOM 8021 O O . ILE A 1 1010 ? -26.454 -14.074 25.284 1.00 84.50 1010 ILE A O 1
ATOM 8025 N N . PRO A 1 1011 ? -27.739 -12.344 25.962 1.00 86.75 1011 PRO A N 1
ATOM 8026 C CA . PRO A 1 1011 ? -26.613 -11.474 26.277 1.00 86.75 1011 PRO A CA 1
ATOM 8027 C C . PRO A 1 1011 ? -25.885 -11.953 27.538 1.00 86.75 1011 PRO A C 1
ATOM 8029 O O . PRO A 1 1011 ? -26.526 -12.312 28.529 1.00 86.75 1011 PRO A O 1
ATOM 8032 N N . ALA A 1 1012 ? -24.550 -11.930 27.517 1.00 81.06 1012 ALA A N 1
ATOM 8033 C CA . ALA A 1 1012 ? -23.723 -12.364 28.646 1.00 81.06 1012 ALA A CA 1
ATOM 8034 C C . ALA A 1 1012 ? -23.951 -11.498 29.897 1.00 81.06 1012 ALA A C 1
ATOM 8036 O O . ALA A 1 1012 ? -23.957 -12.005 31.017 1.00 81.06 1012 ALA A O 1
ATOM 8037 N N . GLU A 1 1013 ? -24.202 -10.206 29.699 1.00 84.19 1013 GLU A N 1
ATOM 8038 C CA . GLU A 1 1013 ? -24.458 -9.214 30.745 1.00 84.19 1013 GLU A CA 1
ATOM 8039 C C . GLU A 1 1013 ? -25.964 -8.964 30.952 1.00 84.19 1013 GLU A C 1
ATOM 8041 O O . GLU A 1 1013 ? -26.356 -7.929 31.489 1.00 84.19 1013 GLU A O 1
ATOM 8046 N N . GLY A 1 1014 ? -26.836 -9.882 30.512 1.00 78.50 1014 GLY A N 1
ATOM 8047 C CA . GLY A 1 1014 ? -28.295 -9.693 30.531 1.00 78.50 1014 GLY A CA 1
ATOM 8048 C C . GLY A 1 1014 ? -28.882 -9.350 31.906 1.00 78.50 1014 GLY A C 1
ATOM 8049 O O . GLY A 1 1014 ? -29.832 -8.564 31.992 1.00 78.50 1014 GLY A O 1
ATOM 8050 N N . ASP A 1 1015 ? -28.272 -9.890 32.967 1.00 83.38 1015 ASP A N 1
ATOM 8051 C CA . ASP A 1 1015 ? -28.657 -9.683 34.366 1.00 83.38 1015 ASP A CA 1
ATOM 8052 C C . ASP A 1 1015 ? -27.927 -8.509 35.049 1.00 83.38 1015 ASP A C 1
ATOM 8054 O O . ASP A 1 1015 ? -28.235 -8.179 36.198 1.00 83.38 1015 ASP A O 1
ATOM 8058 N N . ASP A 1 1016 ? -26.986 -7.841 34.382 1.00 90.88 1016 ASP A N 1
ATOM 8059 C CA . ASP A 1 1016 ? -26.235 -6.739 34.984 1.00 90.88 1016 ASP A CA 1
ATOM 8060 C C . ASP A 1 1016 ? -27.036 -5.428 34.994 1.00 90.88 1016 ASP A C 1
ATOM 8062 O O . ASP A 1 1016 ? -27.771 -5.100 34.062 1.00 90.88 1016 ASP A O 1
ATOM 8066 N N . ASN A 1 1017 ? -26.879 -4.636 36.060 1.00 94.25 1017 ASN A N 1
ATOM 8067 C CA . ASN A 1 1017 ? -27.527 -3.329 36.162 1.00 94.25 1017 ASN A CA 1
ATOM 8068 C C . ASN A 1 1017 ? -26.865 -2.324 35.207 1.00 94.25 1017 ASN A C 1
ATOM 8070 O O . ASN A 1 1017 ? -25.687 -1.977 35.374 1.00 94.25 1017 ASN A O 1
ATOM 8074 N N . ILE A 1 1018 ? -27.652 -1.814 34.255 1.00 96.81 1018 ILE A N 1
ATOM 8075 C CA . ILE A 1 1018 ? -27.232 -0.815 33.265 1.00 96.81 1018 ILE A CA 1
ATOM 8076 C C . ILE A 1 1018 ? -27.937 0.507 33.566 1.00 96.81 1018 ILE A C 1
ATOM 8078 O O . ILE A 1 1018 ? -29.165 0.578 33.546 1.00 96.81 1018 ILE A O 1
ATOM 8082 N N . LEU A 1 1019 ? -27.172 1.567 33.822 1.00 97.88 1019 LEU A N 1
ATOM 8083 C CA . LEU A 1 1019 ? -27.698 2.909 34.062 1.00 97.88 1019 LEU A CA 1
ATOM 8084 C C . LEU A 1 1019 ? -27.715 3.738 32.775 1.00 97.88 1019 LEU A C 1
ATOM 8086 O O . LEU A 1 1019 ? -26.677 3.984 32.179 1.00 97.88 1019 LEU A O 1
ATOM 8090 N N . ILE A 1 1020 ? -28.869 4.272 32.393 1.00 97.88 1020 ILE A N 1
ATOM 8091 C CA . ILE A 1 1020 ? -28.994 5.277 31.331 1.00 97.88 1020 ILE A CA 1
ATOM 8092 C C . ILE A 1 1020 ? -29.384 6.601 31.978 1.00 97.88 1020 ILE A C 1
ATOM 8094 O O . ILE A 1 1020 ? -30.550 6.824 32.319 1.00 97.88 1020 ILE A O 1
ATOM 8098 N N . TRP A 1 1021 ? -28.415 7.489 32.168 1.00 97.25 1021 TRP A N 1
ATOM 8099 C CA . TRP A 1 1021 ? -28.676 8.821 32.694 1.00 97.25 1021 TRP A CA 1
ATOM 8100 C C . TRP A 1 1021 ? -29.227 9.726 31.588 1.00 97.25 1021 TRP A C 1
ATOM 8102 O O . TRP A 1 1021 ? -28.611 9.878 30.533 1.00 97.25 1021 TRP A O 1
ATOM 8112 N N . GLY A 1 1022 ? -30.394 10.331 31.821 1.00 94.19 1022 GLY A N 1
ATOM 8113 C CA . GLY A 1 1022 ? -31.086 11.145 30.819 1.00 94.19 1022 GLY A CA 1
ATOM 8114 C C . GLY A 1 1022 ? -31.912 10.338 29.812 1.00 94.19 1022 GLY A C 1
ATOM 8115 O O . GLY A 1 1022 ? -31.943 10.678 28.631 1.00 94.19 1022 GLY A O 1
ATOM 8116 N N . GLY A 1 1023 ? -32.621 9.298 30.259 1.00 93.56 1023 GLY A N 1
ATOM 8117 C CA . GLY A 1 1023 ? -33.409 8.397 29.409 1.00 93.56 1023 GLY A CA 1
ATOM 8118 C C . GLY A 1 1023 ? -34.499 9.064 28.576 1.00 93.56 1023 GLY A C 1
ATOM 8119 O O . GLY A 1 1023 ? -34.871 8.537 27.536 1.00 93.56 1023 GLY A O 1
ATOM 8120 N N . SER A 1 1024 ? -35.000 10.235 28.985 1.00 91.62 1024 SER A N 1
ATOM 8121 C CA . SER A 1 1024 ? -35.960 11.003 28.180 1.00 91.62 1024 SER A CA 1
ATOM 8122 C C . SER A 1 1024 ? -35.332 11.676 26.954 1.00 91.62 1024 SER A C 1
ATOM 8124 O O . SER A 1 1024 ? -36.072 12.112 26.073 1.00 91.62 1024 SER A O 1
ATOM 8126 N N . GLY A 1 1025 ? -34.001 11.786 26.881 1.00 91.88 1025 GLY A N 1
ATOM 8127 C CA . GLY A 1 1025 ? -33.297 12.231 25.678 1.00 91.88 1025 GLY A CA 1
ATOM 8128 C C . GLY A 1 1025 ? -33.368 11.182 24.567 1.00 91.88 1025 GLY A C 1
ATOM 8129 O O . GLY A 1 1025 ? -33.511 9.994 24.842 1.00 91.88 1025 GLY A O 1
ATOM 8130 N N . SER A 1 1026 ? -33.261 11.601 23.306 1.00 93.00 1026 SER A N 1
ATOM 8131 C CA . SER A 1 1026 ? -33.400 10.694 22.157 1.00 93.00 1026 SER A CA 1
ATOM 8132 C C . SER A 1 1026 ? -32.420 9.520 22.182 1.00 93.00 1026 SER A C 1
ATOM 8134 O O . SER A 1 1026 ? -32.847 8.385 21.995 1.00 93.00 1026 SER A O 1
ATOM 8136 N N . VAL A 1 1027 ? -31.137 9.765 22.485 1.00 95.00 1027 VAL A N 1
ATOM 8137 C CA . VAL A 1 1027 ? -30.134 8.691 22.617 1.00 95.00 1027 VAL A CA 1
ATOM 8138 C C . VAL A 1 1027 ? -30.537 7.704 23.713 1.00 95.00 1027 VAL A C 1
ATOM 8140 O O . VAL A 1 1027 ? -30.514 6.500 23.488 1.00 95.00 1027 VAL A O 1
ATOM 8143 N N . GLY A 1 1028 ? -30.994 8.205 24.866 1.00 96.00 1028 GLY A N 1
ATOM 8144 C CA . GLY A 1 1028 ? -31.466 7.372 25.971 1.00 96.00 1028 GLY A CA 1
ATOM 8145 C C . GLY A 1 1028 ? -32.687 6.526 25.600 1.00 96.00 1028 GLY A C 1
ATOM 8146 O O . GLY A 1 1028 ? -32.711 5.330 25.882 1.00 96.00 1028 GLY A O 1
ATOM 8147 N N . GLN A 1 1029 ? -33.668 7.107 24.902 1.00 96.38 1029 GLN A N 1
ATOM 8148 C CA . GLN A 1 1029 ? -34.849 6.381 24.423 1.00 96.38 1029 GLN A CA 1
ATOM 8149 C C . GLN A 1 1029 ? -34.472 5.252 23.451 1.00 96.38 1029 GLN A C 1
ATOM 8151 O O . GLN A 1 1029 ? -35.021 4.154 23.562 1.00 96.38 1029 GLN A O 1
ATOM 8156 N N . TYR A 1 1030 ? -33.551 5.491 22.510 1.00 97.56 1030 TYR A N 1
ATOM 8157 C CA . TYR A 1 1030 ? -33.088 4.449 21.587 1.00 97.56 1030 TYR A CA 1
ATOM 8158 C C . TYR A 1 1030 ? -32.236 3.398 22.298 1.00 97.56 1030 TYR A C 1
ATOM 8160 O O . TYR A 1 1030 ? -32.454 2.210 22.080 1.00 97.56 1030 TYR A O 1
ATOM 8168 N N . ALA A 1 1031 ? -31.344 3.801 23.206 1.00 97.75 1031 ALA A N 1
ATOM 8169 C CA . ALA A 1 1031 ? -30.520 2.873 23.972 1.00 97.75 1031 ALA A CA 1
ATOM 8170 C C . ALA A 1 1031 ? -31.370 1.891 24.797 1.00 97.75 1031 ALA A C 1
ATOM 8172 O O . ALA A 1 1031 ? -31.117 0.689 24.762 1.00 97.75 1031 ALA A O 1
ATOM 8173 N N . ILE A 1 1032 ? -32.431 2.367 25.463 1.00 97.88 1032 ILE A N 1
ATOM 8174 C CA . ILE A 1 1032 ? -33.364 1.507 26.214 1.00 97.88 1032 ILE A CA 1
ATOM 8175 C C . ILE A 1 1032 ? -34.031 0.475 25.288 1.00 97.88 1032 ILE A C 1
ATOM 8177 O O . ILE A 1 1032 ? -34.091 -0.707 25.628 1.00 97.88 1032 ILE A O 1
ATOM 8181 N N . GLN A 1 1033 ? -34.522 0.905 24.122 1.00 97.75 1033 GLN A N 1
ATOM 8182 C CA . GLN A 1 1033 ? -35.211 0.022 23.172 1.00 97.75 1033 GLN A CA 1
ATOM 8183 C C . GLN A 1 1033 ? -34.260 -1.013 22.551 1.00 97.75 1033 GLN A C 1
ATOM 8185 O O . GLN A 1 1033 ? -34.607 -2.193 22.484 1.00 97.75 1033 GLN A O 1
ATOM 8190 N N . ILE A 1 1034 ? -33.049 -0.596 22.158 1.00 97.00 1034 ILE A N 1
ATOM 8191 C CA . ILE A 1 1034 ? -32.007 -1.481 21.613 1.00 97.00 1034 ILE A CA 1
ATOM 8192 C C . ILE A 1 1034 ? -31.628 -2.539 22.655 1.00 97.00 1034 ILE A C 1
ATOM 8194 O O . ILE A 1 1034 ? -31.686 -3.733 22.368 1.00 97.00 1034 ILE A O 1
ATOM 8198 N N . LEU A 1 1035 ? -31.315 -2.131 23.888 1.00 95.88 1035 LEU A N 1
ATOM 8199 C CA . LEU A 1 1035 ? -30.951 -3.060 24.960 1.00 95.88 1035 LEU A CA 1
ATOM 8200 C C . LEU A 1 1035 ? -32.089 -4.044 25.276 1.00 95.88 1035 LEU A C 1
ATOM 8202 O O . LEU A 1 1035 ? -31.858 -5.253 25.349 1.00 95.88 1035 LEU A O 1
ATOM 8206 N N . LYS A 1 1036 ? -33.340 -3.570 25.364 1.00 95.00 1036 LYS A N 1
ATOM 8207 C CA . LYS A 1 1036 ? -34.506 -4.453 25.536 1.00 95.00 1036 LYS A CA 1
ATOM 8208 C C . LYS A 1 1036 ? -34.608 -5.475 24.405 1.00 95.00 1036 LYS A C 1
ATOM 8210 O O . LYS A 1 1036 ? -34.863 -6.649 24.666 1.00 95.00 1036 LYS A O 1
ATOM 8215 N N . TYR A 1 1037 ? -34.414 -5.047 23.157 1.00 94.94 1037 TYR A N 1
ATOM 8216 C CA . TYR A 1 1037 ? -34.483 -5.938 22.002 1.00 94.94 1037 TYR A CA 1
ATOM 8217 C C . TYR A 1 1037 ? -33.420 -7.032 22.055 1.00 94.94 1037 TYR A C 1
ATOM 8219 O O . TYR A 1 1037 ? -33.732 -8.179 21.737 1.00 94.94 1037 TYR A O 1
ATOM 8227 N N . TYR A 1 1038 ? -32.201 -6.724 22.498 1.00 94.44 1038 TYR A N 1
ATOM 8228 C CA . TYR A 1 1038 ? -31.126 -7.711 22.633 1.00 94.44 1038 TYR A CA 1
ATOM 8229 C C . TYR A 1 1038 ? -31.227 -8.587 23.891 1.00 94.44 1038 TYR A C 1
ATOM 8231 O O . TYR A 1 1038 ? -30.546 -9.603 23.959 1.00 94.44 1038 TYR A O 1
ATOM 8239 N N . GLY A 1 1039 ? -32.169 -8.310 24.797 1.00 92.06 1039 GLY A N 1
ATOM 8240 C CA . GLY A 1 1039 ? -32.491 -9.179 25.936 1.00 92.06 1039 GLY A CA 1
ATOM 8241 C C . GLY A 1 1039 ? -31.947 -8.700 27.280 1.00 92.06 1039 GLY A C 1
ATOM 8242 O O . GLY A 1 1039 ? -32.002 -9.452 28.247 1.00 92.06 1039 GLY A O 1
ATOM 8243 N N . TYR A 1 1040 ? -31.453 -7.465 27.367 1.00 92.94 1040 TYR A N 1
ATOM 8244 C CA . TYR A 1 1040 ? -31.040 -6.858 28.630 1.00 92.94 1040 TYR A CA 1
ATOM 8245 C C . TYR A 1 1040 ? -32.273 -6.408 29.424 1.00 92.94 1040 TYR A C 1
ATOM 8247 O O . TYR A 1 1040 ? -33.079 -5.611 28.933 1.00 92.94 1040 TYR A O 1
ATOM 8255 N N . THR A 1 1041 ? -32.438 -6.903 30.653 1.00 89.19 1041 THR A N 1
ATOM 8256 C CA . THR A 1 1041 ? -33.667 -6.680 31.443 1.00 89.19 1041 THR A CA 1
ATOM 8257 C C . THR A 1 1041 ? -33.500 -5.693 32.595 1.00 89.19 1041 THR A C 1
ATOM 8259 O O . THR A 1 1041 ? -34.489 -5.139 33.079 1.00 89.19 1041 THR A O 1
ATOM 8262 N N . ASN A 1 1042 ? -32.267 -5.435 33.037 1.00 93.56 1042 ASN A N 1
ATOM 8263 C CA . ASN A 1 1042 ? -31.972 -4.630 34.229 1.00 93.56 1042 ASN A CA 1
ATOM 8264 C C . ASN A 1 1042 ? -31.557 -3.195 33.876 1.00 93.56 1042 ASN A C 1
ATOM 8266 O O . ASN A 1 1042 ? -30.551 -2.666 34.346 1.00 93.56 1042 ASN A O 1
ATOM 8270 N N . ILE A 1 1043 ? -32.376 -2.553 33.037 1.00 96.69 1043 ILE A N 1
ATOM 8271 C CA . ILE A 1 1043 ? -32.156 -1.185 32.561 1.00 96.69 1043 ILE A CA 1
ATOM 8272 C C . ILE A 1 1043 ? -32.748 -0.188 33.565 1.00 96.69 1043 ILE A C 1
ATOM 8274 O O . ILE A 1 1043 ? -33.965 -0.108 33.746 1.00 96.69 1043 ILE A O 1
ATOM 8278 N N . ILE A 1 1044 ? -31.893 0.602 34.202 1.00 97.06 1044 ILE A N 1
ATOM 8279 C CA . ILE A 1 1044 ? -32.254 1.667 35.141 1.00 97.06 1044 ILE A CA 1
ATOM 8280 C C . ILE A 1 1044 ? -32.034 3.001 34.442 1.00 97.06 1044 ILE A C 1
ATOM 8282 O O . ILE A 1 1044 ? -31.023 3.188 33.773 1.00 97.06 1044 ILE A O 1
ATOM 8286 N N . THR A 1 1045 ? -32.947 3.957 34.583 1.00 97.62 1045 THR A N 1
ATOM 8287 C CA . THR A 1 1045 ? -32.793 5.247 33.903 1.00 97.62 1045 THR A CA 1
ATOM 8288 C C . THR A 1 1045 ? -33.185 6.444 34.754 1.00 97.62 1045 THR A C 1
ATOM 8290 O O . THR A 1 1045 ? -33.984 6.328 35.684 1.00 97.62 1045 THR A O 1
ATOM 8293 N N . THR A 1 1046 ? -32.633 7.612 34.425 1.00 97.00 1046 THR A N 1
ATOM 8294 C CA . THR A 1 1046 ? -33.043 8.885 35.019 1.00 97.00 1046 THR A CA 1
ATOM 8295 C C . THR A 1 1046 ? -33.787 9.758 34.015 1.00 97.00 1046 THR A C 1
ATOM 8297 O O . THR A 1 1046 ? -33.360 9.927 32.875 1.00 97.00 1046 THR A O 1
ATOM 8300 N N . ALA A 1 1047 ? -34.921 10.319 34.425 1.00 94.81 1047 ALA A N 1
ATOM 8301 C CA . ALA A 1 1047 ? -35.725 11.243 33.628 1.00 94.81 1047 ALA A CA 1
ATOM 8302 C C . ALA A 1 1047 ? -36.719 11.990 34.524 1.00 94.81 1047 ALA A C 1
ATOM 8304 O O . ALA A 1 1047 ? -37.071 11.502 35.595 1.00 94.81 1047 ALA A O 1
ATOM 8305 N N . GLY A 1 1048 ? -37.247 13.130 34.073 1.00 91.75 1048 GLY A N 1
ATOM 8306 C CA . GLY A 1 1048 ? -38.354 13.778 34.782 1.00 91.75 1048 GLY A CA 1
ATOM 8307 C C . GLY A 1 1048 ? -39.589 12.867 34.869 1.00 91.75 1048 GLY A C 1
ATOM 8308 O O . GLY A 1 1048 ? -39.886 12.148 33.913 1.00 91.75 1048 GLY A O 1
ATOM 8309 N N . LYS A 1 1049 ? -40.333 12.929 35.986 1.00 92.19 1049 LYS A N 1
ATOM 8310 C CA . LYS A 1 1049 ? -41.518 12.082 36.275 1.00 92.19 1049 LYS A CA 1
ATOM 8311 C C . LYS A 1 1049 ? -42.515 11.931 35.117 1.00 92.19 1049 LYS A C 1
ATOM 8313 O O . LYS A 1 1049 ? -43.041 10.844 34.912 1.00 92.19 1049 LYS A O 1
ATOM 8318 N N . ALA A 1 1050 ? -42.718 12.980 34.318 1.00 92.25 1050 ALA A N 1
ATOM 8319 C CA . ALA A 1 1050 ? -43.625 12.961 33.166 1.00 92.25 1050 ALA A CA 1
ATOM 8320 C C . ALA A 1 1050 ? -43.268 11.914 32.087 1.00 92.25 1050 ALA A C 1
ATOM 8322 O O . ALA A 1 1050 ? -44.137 11.521 31.316 1.00 92.25 1050 ALA A O 1
ATOM 8323 N N . HIS A 1 1051 ? -42.014 11.450 32.029 1.00 93.81 1051 HIS A N 1
ATOM 8324 C CA . HIS A 1 1051 ? -41.535 10.508 31.008 1.00 93.81 1051 HIS A CA 1
ATOM 8325 C C . HIS A 1 1051 ? -41.441 9.058 31.502 1.00 93.81 1051 HIS A C 1
ATOM 8327 O O . HIS A 1 1051 ? -41.152 8.163 30.710 1.00 93.81 1051 HIS A O 1
ATOM 8333 N N . HIS A 1 1052 ? -41.665 8.796 32.794 1.00 96.12 1052 HIS A N 1
ATOM 8334 C CA . HIS A 1 1052 ? -41.397 7.485 33.405 1.00 96.12 1052 HIS A CA 1
ATOM 8335 C C . HIS A 1 1052 ? -42.215 6.354 32.776 1.00 96.12 1052 HIS A C 1
ATOM 8337 O O . HIS A 1 1052 ? -41.655 5.308 32.457 1.00 96.12 1052 HIS A O 1
ATOM 8343 N N . ASP A 1 1053 ? -43.511 6.563 32.544 1.00 96.06 1053 ASP A N 1
ATOM 8344 C CA . ASP A 1 1053 ? -44.383 5.526 31.974 1.00 96.06 1053 ASP A CA 1
ATOM 8345 C C . ASP A 1 1053 ? -43.968 5.149 30.546 1.00 96.06 1053 ASP A C 1
ATOM 8347 O O . ASP A 1 1053 ? -43.945 3.969 30.183 1.00 96.06 1053 ASP A O 1
ATOM 8351 N N . LYS A 1 1054 ? -43.543 6.142 29.753 1.00 94.81 1054 LYS A N 1
ATOM 8352 C CA . LYS A 1 1054 ? -43.024 5.930 28.397 1.00 94.81 1054 LYS A CA 1
ATOM 8353 C C . LYS A 1 1054 ? -41.716 5.135 28.415 1.00 94.81 1054 LYS A C 1
ATOM 8355 O O . LYS A 1 1054 ? -41.583 4.159 27.681 1.00 94.81 1054 LYS A O 1
ATOM 8360 N N . LEU A 1 1055 ? -40.773 5.495 29.287 1.00 96.31 1055 LEU A N 1
ATOM 8361 C CA . LEU A 1 1055 ? -39.484 4.800 29.389 1.00 96.31 1055 LEU A CA 1
ATOM 8362 C C . LEU A 1 1055 ? -39.638 3.358 29.891 1.00 96.31 1055 LEU A C 1
ATOM 8364 O O . LEU A 1 1055 ? -38.957 2.463 29.387 1.00 96.31 1055 LEU A O 1
ATOM 8368 N N . LYS A 1 1056 ? -40.581 3.101 30.806 1.00 96.69 1056 LYS A N 1
ATOM 8369 C CA . LYS A 1 1056 ? -40.935 1.735 31.229 1.00 96.69 1056 LYS A CA 1
ATOM 8370 C C . LYS A 1 1056 ? -41.498 0.906 30.078 1.00 96.69 1056 LYS A C 1
ATOM 8372 O O . LYS A 1 1056 ? -41.090 -0.237 29.891 1.00 96.69 1056 LYS A O 1
ATOM 8377 N N . ARG A 1 1057 ? -42.376 1.487 29.249 1.00 95.50 1057 ARG A N 1
ATOM 8378 C CA . ARG A 1 1057 ? -42.882 0.827 28.030 1.00 95.50 1057 ARG A CA 1
ATOM 8379 C C . ARG A 1 1057 ? -41.742 0.468 27.067 1.00 95.50 1057 ARG A C 1
ATOM 8381 O O . ARG A 1 1057 ? -41.728 -0.641 26.522 1.00 95.50 1057 ARG A O 1
ATOM 8388 N N . TYR A 1 1058 ? -40.773 1.367 26.903 1.00 95.44 1058 TYR A N 1
ATOM 8389 C CA . TYR A 1 1058 ? -39.590 1.146 26.066 1.00 95.44 1058 TYR A CA 1
ATOM 8390 C C . TYR A 1 1058 ? -38.626 0.095 26.611 1.00 95.44 1058 TYR A C 1
ATOM 8392 O O . TYR A 1 1058 ? -37.954 -0.540 25.808 1.00 95.44 1058 TYR A O 1
ATOM 8400 N N . GLY A 1 1059 ? -38.607 -0.160 27.922 1.00 95.69 1059 GLY A N 1
ATOM 8401 C CA . GLY A 1 1059 ? -37.807 -1.239 28.511 1.00 95.69 1059 GLY A CA 1
ATOM 8402 C C . GLY A 1 1059 ? -37.130 -0.929 29.836 1.00 95.69 1059 GLY A C 1
ATOM 8403 O O . GLY A 1 1059 ? -36.485 -1.814 30.387 1.00 95.69 1059 GLY A O 1
ATOM 8404 N N . ALA A 1 1060 ? -37.263 0.287 30.367 1.00 96.75 1060 ALA A N 1
ATOM 8405 C CA . ALA A 1 1060 ? -36.686 0.610 31.663 1.00 96.75 1060 ALA A CA 1
ATOM 8406 C C . ALA A 1 1060 ? -37.388 -0.172 32.785 1.00 96.75 1060 ALA A C 1
ATOM 8408 O O . ALA A 1 1060 ? -38.606 -0.092 32.956 1.00 96.75 1060 ALA A O 1
ATOM 8409 N N . ARG A 1 1061 ? -36.607 -0.884 33.594 1.00 95.75 1061 ARG A N 1
ATOM 8410 C CA . ARG A 1 1061 ? -37.071 -1.582 34.797 1.00 95.75 1061 ARG A CA 1
ATOM 8411 C C . ARG A 1 1061 ? -37.390 -0.602 35.926 1.00 95.75 1061 ARG A C 1
ATOM 8413 O O . ARG A 1 1061 ? -38.369 -0.789 36.647 1.00 95.75 1061 ARG A O 1
ATOM 8420 N N . ALA A 1 1062 ? -36.586 0.451 36.064 1.00 96.12 1062 ALA A N 1
ATOM 8421 C CA . ALA A 1 1062 ? -36.776 1.504 37.055 1.00 96.12 1062 ALA A CA 1
ATOM 8422 C C . ALA A 1 1062 ? -36.453 2.886 36.470 1.00 96.12 1062 ALA A C 1
ATOM 8424 O O . ALA A 1 1062 ? -35.533 3.034 35.663 1.00 96.12 1062 ALA A O 1
ATOM 8425 N N . CYS A 1 1063 ? -37.207 3.900 36.900 1.00 97.06 1063 CYS A N 1
ATOM 8426 C CA . CYS A 1 1063 ? -37.011 5.292 36.505 1.00 97.06 1063 CYS A CA 1
ATOM 8427 C C . CYS A 1 1063 ? -36.897 6.174 37.748 1.00 97.06 1063 CYS A C 1
ATOM 8429 O O . CYS A 1 1063 ? -37.741 6.086 38.639 1.00 97.06 1063 CYS A O 1
ATOM 8431 N N . PHE A 1 1064 ? -35.894 7.047 37.777 1.00 96.88 1064 PHE A N 1
ATOM 8432 C CA . PHE A 1 1064 ? -35.646 7.987 38.871 1.00 96.88 1064 PHE A CA 1
ATOM 8433 C C . PHE A 1 1064 ? -35.684 9.425 38.353 1.00 96.88 1064 PHE A C 1
ATOM 8435 O O . PHE A 1 1064 ? -35.232 9.700 37.240 1.00 96.88 1064 PHE A O 1
ATOM 8442 N N . ASP A 1 1065 ? -36.231 10.353 39.136 1.00 94.50 1065 ASP A N 1
ATOM 8443 C CA . ASP A 1 1065 ? -36.186 11.772 38.781 1.00 94.50 1065 ASP A CA 1
ATOM 8444 C C . ASP A 1 1065 ? -34.849 12.363 39.218 1.00 94.50 1065 ASP A C 1
ATOM 8446 O O . ASP A 1 1065 ? -34.576 12.480 40.405 1.00 94.50 1065 ASP A O 1
ATOM 8450 N N . TYR A 1 1066 ? -34.009 12.750 38.257 1.00 88.69 1066 TYR A N 1
ATOM 8451 C CA . TYR A 1 1066 ? -32.688 13.325 38.538 1.00 88.69 1066 TYR A CA 1
ATOM 8452 C C . TYR A 1 1066 ? -32.754 14.685 39.259 1.00 88.69 1066 TYR A C 1
ATOM 8454 O O . TYR A 1 1066 ? -31.717 15.222 39.639 1.00 88.69 1066 TYR A O 1
ATOM 8462 N N . ARG A 1 1067 ? -33.950 15.273 39.406 1.00 87.44 1067 ARG A N 1
ATOM 8463 C CA . ARG A 1 1067 ? -34.184 16.521 40.151 1.00 87.44 1067 ARG A CA 1
ATOM 8464 C C . ARG A 1 1067 ? -34.473 16.284 41.632 1.00 87.44 1067 ARG A C 1
ATOM 8466 O O . ARG A 1 1067 ? -34.442 17.246 42.396 1.00 87.44 1067 ARG A O 1
ATOM 8473 N N . ASP A 1 1068 ? -34.784 15.049 42.024 1.00 90.69 1068 ASP A N 1
ATOM 8474 C CA . ASP A 1 1068 ? -35.012 14.703 43.425 1.00 90.69 1068 ASP A CA 1
ATOM 8475 C C . ASP A 1 1068 ? -33.657 14.732 44.170 1.00 90.69 1068 ASP A C 1
ATOM 8477 O O . ASP A 1 1068 ? -32.632 14.276 43.656 1.00 90.69 1068 ASP A O 1
ATOM 8481 N N . ALA A 1 1069 ? -33.628 15.329 45.367 1.00 86.38 1069 ALA A N 1
ATOM 8482 C CA . ALA A 1 1069 ? -32.382 15.600 46.097 1.00 86.38 1069 ALA A CA 1
ATOM 8483 C C . ALA A 1 1069 ? -31.641 14.327 46.549 1.00 86.38 1069 ALA A C 1
ATOM 8485 O O . ALA A 1 1069 ? -30.435 14.372 46.774 1.00 86.38 1069 ALA A O 1
ATOM 8486 N N . ASP A 1 1070 ? -32.365 13.216 46.664 1.00 90.75 1070 ASP A N 1
ATOM 8487 C CA . ASP A 1 1070 ? -31.915 11.886 47.073 1.00 90.75 1070 ASP A CA 1
ATOM 8488 C C . ASP A 1 1070 ? -31.786 10.909 45.889 1.00 90.75 1070 ASP A C 1
ATOM 8490 O O . ASP A 1 1070 ? -31.696 9.698 46.086 1.00 90.75 1070 ASP A O 1
ATOM 8494 N N . ALA A 1 1071 ? -31.777 11.397 44.641 1.00 89.94 1071 ALA A N 1
ATOM 8495 C CA . ALA A 1 1071 ? -31.748 10.538 43.454 1.00 89.94 1071 ALA A CA 1
ATOM 8496 C C . ALA A 1 1071 ? -30.526 9.597 43.411 1.00 89.94 1071 ALA A C 1
ATOM 8498 O O . ALA A 1 1071 ? -30.648 8.444 42.996 1.00 89.94 1071 ALA A O 1
ATOM 8499 N N . VAL A 1 1072 ? -29.352 10.061 43.855 1.00 91.75 1072 VAL A N 1
ATOM 8500 C CA . VAL A 1 1072 ? -28.119 9.253 43.908 1.00 91.75 1072 VAL A CA 1
ATOM 8501 C C . VAL A 1 1072 ? -28.274 8.110 44.915 1.00 91.75 1072 VAL A C 1
ATOM 8503 O O . VAL A 1 1072 ? -27.972 6.955 44.606 1.00 91.75 1072 VAL A O 1
ATOM 8506 N N . GLU A 1 1073 ? -28.778 8.417 46.105 1.00 92.38 1073 GLU A N 1
ATOM 8507 C CA . GLU A 1 1073 ? -29.017 7.478 47.196 1.00 92.38 1073 GLU A CA 1
ATOM 8508 C C . GLU A 1 1073 ? -30.114 6.471 46.834 1.00 92.38 1073 GLU A C 1
ATOM 8510 O O . GLU A 1 1073 ? -29.946 5.276 47.076 1.00 92.38 1073 GLU A O 1
ATOM 8515 N N . ALA A 1 1074 ? -31.193 6.919 46.190 1.00 93.19 1074 ALA A N 1
ATOM 8516 C CA . ALA A 1 1074 ? -32.291 6.070 45.740 1.00 93.19 1074 ALA A CA 1
ATOM 8517 C C . ALA A 1 1074 ? -31.844 5.059 44.671 1.00 93.19 1074 ALA A C 1
ATOM 8519 O O . ALA A 1 1074 ? -32.205 3.882 44.748 1.00 93.19 1074 ALA A O 1
ATOM 8520 N N . ILE A 1 1075 ? -31.014 5.482 43.707 1.00 94.75 1075 ILE A N 1
ATOM 8521 C CA . ILE A 1 1075 ? -30.460 4.585 42.680 1.00 94.75 1075 ILE A CA 1
ATOM 8522 C C . ILE A 1 1075 ? -29.529 3.548 43.318 1.00 94.75 1075 ILE A C 1
ATOM 8524 O O . ILE A 1 1075 ? -29.649 2.360 43.021 1.00 94.75 1075 ILE A O 1
ATOM 8528 N N . ARG A 1 1076 ? -28.641 3.965 44.231 1.00 91.44 1076 ARG A N 1
ATOM 8529 C CA . ARG A 1 1076 ? -27.753 3.039 44.960 1.00 91.44 1076 ARG A CA 1
ATOM 8530 C C . ARG A 1 1076 ? -28.533 2.065 45.844 1.00 91.44 1076 ARG A C 1
ATOM 8532 O O . ARG A 1 1076 ? -28.188 0.891 45.914 1.00 91.44 1076 ARG A O 1
ATOM 8539 N N . GLY A 1 1077 ? -29.600 2.532 46.491 1.00 89.62 1077 GLY A N 1
ATOM 8540 C CA . GLY A 1 1077 ? -30.493 1.687 47.281 1.00 89.62 1077 GLY A CA 1
ATOM 8541 C C . GLY A 1 1077 ? -31.225 0.643 46.434 1.00 89.62 1077 GLY A C 1
ATOM 8542 O O . GLY A 1 1077 ? -31.424 -0.479 46.892 1.00 89.62 1077 GLY A O 1
ATOM 8543 N N . HIS A 1 1078 ? -31.584 0.981 45.192 1.00 91.50 1078 HIS A N 1
ATOM 8544 C CA . HIS A 1 1078 ? -32.234 0.055 44.262 1.00 91.50 1078 HIS A CA 1
ATOM 8545 C C . HIS A 1 1078 ? -31.295 -1.040 43.742 1.00 91.50 1078 HIS A C 1
ATOM 8547 O O . HIS A 1 1078 ? -31.731 -2.176 43.567 1.00 91.50 1078 HIS A O 1
ATOM 8553 N N . THR A 1 1079 ? -30.024 -0.713 43.489 1.00 89.25 1079 THR A N 1
ATOM 8554 C CA . THR A 1 1079 ? -29.035 -1.669 42.959 1.00 89.25 1079 THR A CA 1
ATOM 8555 C C . THR A 1 1079 ? -28.346 -2.497 44.041 1.00 89.25 1079 THR A C 1
ATOM 8557 O O . THR A 1 1079 ? -27.840 -3.582 43.750 1.00 89.25 1079 THR A O 1
ATOM 8560 N N . GLY A 1 1080 ? -28.356 -2.031 45.294 1.00 83.94 1080 GLY A N 1
ATOM 8561 C CA . GLY A 1 1080 ? -27.807 -2.757 46.438 1.00 83.94 1080 GLY A CA 1
ATOM 8562 C C . GLY A 1 1080 ? -26.328 -3.115 46.256 1.00 83.94 1080 GLY A C 1
ATOM 8563 O O . GLY A 1 1080 ? -25.553 -2.349 45.685 1.00 83.94 1080 GLY A O 1
ATOM 8564 N N . GLU A 1 1081 ? -25.931 -4.298 46.731 1.00 79.31 1081 GLU A N 1
ATOM 8565 C CA . GLU A 1 1081 ? -24.542 -4.778 46.638 1.00 79.31 1081 GLU A CA 1
ATOM 8566 C C . GLU A 1 1081 ? -24.097 -5.121 45.207 1.00 79.31 1081 GLU A C 1
ATOM 8568 O O . GLU A 1 1081 ? -22.901 -5.105 44.929 1.00 79.31 1081 GLU A O 1
ATOM 8573 N N . GLN A 1 1082 ? -25.029 -5.389 44.280 1.00 82.50 1082 GLN A N 1
ATOM 8574 C CA . GLN A 1 1082 ? -24.686 -5.669 42.878 1.00 82.50 1082 GLN A CA 1
ATOM 8575 C C . GLN A 1 1082 ? -24.105 -4.439 42.165 1.00 82.50 1082 GLN A C 1
ATOM 8577 O O . GLN A 1 1082 ? -23.324 -4.585 41.225 1.00 82.50 1082 GLN A O 1
ATOM 8582 N N . GLY A 1 1083 ? -24.464 -3.231 42.617 1.00 89.50 1083 GLY A N 1
ATOM 8583 C CA . GLY A 1 1083 ? -23.983 -1.978 42.042 1.00 89.50 1083 GLY A CA 1
ATOM 8584 C C . GLY A 1 1083 ? -24.382 -1.795 40.574 1.00 89.50 1083 GLY A C 1
ATOM 8585 O O . GLY A 1 1083 ? -25.284 -2.460 40.067 1.00 89.50 1083 GLY A O 1
ATOM 8586 N N . ILE A 1 1084 ? -23.727 -0.851 39.897 1.00 94.81 1084 ILE A N 1
ATOM 8587 C CA . ILE A 1 1084 ? -23.911 -0.570 38.465 1.00 94.81 1084 ILE A CA 1
ATOM 8588 C C . ILE A 1 1084 ? -22.606 -0.896 37.752 1.00 94.81 1084 ILE A C 1
ATOM 8590 O O . ILE A 1 1084 ? -21.565 -0.349 38.116 1.00 94.81 1084 ILE A O 1
ATOM 8594 N N . LYS A 1 1085 ? -22.668 -1.772 36.744 1.00 91.94 1085 LYS A N 1
ATOM 8595 C CA . LYS A 1 1085 ? -21.493 -2.166 35.950 1.00 91.94 1085 LYS A CA 1
ATOM 8596 C C . LYS A 1 1085 ? -21.338 -1.362 34.666 1.00 91.94 1085 LYS A C 1
ATOM 8598 O O . LYS A 1 1085 ? -20.216 -1.153 34.219 1.00 91.94 1085 LYS A O 1
ATOM 8603 N N . TYR A 1 1086 ? -22.441 -0.890 34.095 1.00 96.56 1086 TYR A N 1
ATOM 8604 C CA . TYR A 1 1086 ? -22.432 -0.128 32.850 1.00 96.56 1086 TYR A CA 1
ATOM 8605 C C . TYR A 1 1086 ? -23.285 1.120 33.004 1.00 96.56 1086 TYR A C 1
ATOM 8607 O O . TYR A 1 1086 ? -24.398 1.048 33.528 1.00 96.56 1086 TYR A O 1
ATOM 8615 N N . ALA A 1 1087 ? -22.782 2.261 32.545 1.00 97.44 1087 ALA A N 1
ATOM 8616 C CA . ALA A 1 1087 ? -23.547 3.496 32.522 1.00 97.44 1087 ALA A CA 1
ATOM 8617 C C . ALA A 1 1087 ? -23.378 4.251 31.200 1.00 97.44 1087 ALA A C 1
ATOM 8619 O O . ALA A 1 1087 ? -22.282 4.305 30.650 1.00 97.44 1087 ALA A O 1
ATOM 8620 N N . ILE A 1 1088 ? -24.463 4.862 30.724 1.00 97.94 1088 ILE A N 1
ATOM 8621 C CA . ILE A 1 1088 ? -24.489 5.784 29.588 1.00 97.94 1088 ILE A CA 1
ATOM 8622 C C . ILE A 1 1088 ? -25.000 7.135 30.083 1.00 97.94 1088 ILE A C 1
ATOM 8624 O O . ILE A 1 1088 ? -26.141 7.237 30.538 1.00 97.94 1088 ILE A O 1
ATOM 8628 N N . ASP A 1 1089 ? -24.186 8.179 29.971 1.00 97.06 1089 ASP A N 1
ATOM 8629 C CA . ASP A 1 1089 ? -24.605 9.561 30.189 1.00 97.06 1089 ASP A CA 1
ATOM 8630 C C . ASP A 1 1089 ? -25.019 10.208 28.867 1.00 97.06 1089 ASP A C 1
ATOM 8632 O O . ASP A 1 1089 ? -24.174 10.610 28.070 1.00 97.06 1089 ASP A O 1
ATOM 8636 N N . CYS A 1 1090 ? -26.331 10.342 28.658 1.00 94.44 1090 CYS A N 1
ATOM 8637 C CA . CYS A 1 1090 ? -26.902 10.954 27.457 1.00 94.44 1090 CYS A CA 1
ATOM 8638 C C . CYS A 1 1090 ? -26.949 12.492 27.505 1.00 94.44 1090 CYS A C 1
ATOM 8640 O O . CYS A 1 1090 ? -27.484 13.106 26.580 1.00 94.44 1090 CYS A O 1
ATOM 8642 N N . ILE A 1 1091 ? -26.480 13.113 28.593 1.00 90.25 1091 ILE A N 1
ATOM 8643 C CA . ILE A 1 1091 ? -26.592 14.557 28.841 1.00 90.25 1091 ILE A CA 1
ATOM 8644 C C . ILE A 1 1091 ? -25.224 15.242 28.801 1.00 90.25 1091 ILE A C 1
ATOM 8646 O O . ILE A 1 1091 ? -25.136 16.374 28.329 1.00 90.25 1091 ILE A O 1
ATOM 8650 N N . GLY A 1 1092 ? -24.179 14.596 29.330 1.00 89.88 1092 GLY A N 1
ATOM 8651 C CA . GLY A 1 1092 ? -22.817 15.140 29.342 1.00 89.88 1092 GLY A CA 1
ATOM 8652 C C . GLY A 1 1092 ? -22.657 16.388 30.220 1.00 89.88 1092 GLY A C 1
ATOM 8653 O O . GLY A 1 1092 ? -21.717 17.153 30.056 1.00 89.88 1092 GLY A O 1
ATOM 8654 N N . SER A 1 1093 ? -23.561 16.655 31.164 1.00 92.19 1093 SER A N 1
ATOM 8655 C CA . SER A 1 1093 ? -23.450 17.807 32.063 1.00 92.19 1093 SER A CA 1
ATOM 8656 C C . SER A 1 1093 ? -22.510 17.507 33.227 1.00 92.19 1093 SER A C 1
ATOM 8658 O O . SER A 1 1093 ? -22.777 16.613 34.028 1.00 92.19 1093 SER A O 1
ATOM 8660 N N . LEU A 1 1094 ? -21.467 18.323 33.411 1.00 90.94 1094 LEU A N 1
ATOM 8661 C CA . LEU A 1 1094 ? -20.501 18.148 34.500 1.00 90.94 1094 LEU A CA 1
ATOM 8662 C C . LEU A 1 1094 ? -21.190 17.993 35.867 1.00 90.94 1094 LEU A C 1
ATOM 8664 O O . LEU A 1 1094 ? -20.957 17.029 36.592 1.00 90.94 1094 LEU A O 1
ATOM 8668 N N . ARG A 1 1095 ? -22.067 18.946 36.206 1.00 89.25 1095 ARG A N 1
ATOM 8669 C CA . ARG A 1 1095 ? -22.787 18.969 37.490 1.00 89.25 1095 ARG A CA 1
ATOM 8670 C C . ARG A 1 1095 ? -24.098 18.187 37.451 1.00 89.25 1095 ARG A C 1
ATOM 8672 O O . ARG A 1 1095 ? -24.510 17.655 38.476 1.00 89.25 1095 ARG A O 1
ATOM 8679 N N . GLY A 1 1096 ? -24.766 18.156 36.298 1.00 88.69 1096 GLY A N 1
ATOM 8680 C CA . GLY A 1 1096 ? -26.098 17.568 36.150 1.00 88.69 1096 GLY A CA 1
ATOM 8681 C C . GLY A 1 1096 ? -26.109 16.059 35.906 1.00 88.69 1096 GLY A C 1
ATOM 8682 O O . GLY A 1 1096 ? -27.157 15.439 36.079 1.00 88.69 1096 GLY A O 1
ATOM 8683 N N . SER A 1 1097 ? -24.985 15.465 35.503 1.00 94.00 1097 SER A N 1
ATOM 8684 C CA . SER A 1 1097 ? -24.908 14.035 35.190 1.00 94.00 1097 SER A CA 1
ATOM 8685 C C . SER A 1 1097 ? -23.572 13.397 35.563 1.00 94.00 1097 SER A C 1
ATOM 8687 O O . SER A 1 1097 ? -23.568 12.484 36.384 1.00 94.00 1097 SER A O 1
ATOM 8689 N N . VAL A 1 1098 ? -22.437 13.902 35.073 1.00 95.06 1098 VAL A N 1
ATOM 8690 C CA . VAL A 1 1098 ? -21.120 13.251 35.236 1.00 95.06 1098 VAL A CA 1
ATOM 8691 C C . VAL A 1 1098 ? -20.740 13.082 36.715 1.00 95.06 1098 VAL A C 1
ATOM 8693 O O . VAL A 1 1098 ? -20.420 11.978 37.154 1.00 95.06 1098 VAL A O 1
ATOM 8696 N N . GLN A 1 1099 ? -20.842 14.146 37.518 1.00 93.81 1099 GLN A N 1
ATOM 8697 C CA . GLN A 1 1099 ? -20.571 14.089 38.962 1.00 93.81 1099 GLN A CA 1
ATOM 8698 C C . GLN A 1 1099 ? -21.558 13.200 39.748 1.00 93.81 1099 GLN A C 1
ATOM 8700 O O . GLN A 1 1099 ? -21.112 12.448 40.616 1.00 93.81 1099 GLN A O 1
ATOM 8705 N N . PRO A 1 1100 ? -22.886 13.255 39.516 1.00 94.25 1100 PRO A N 1
ATOM 8706 C CA . PRO A 1 1100 ? -23.811 12.271 40.075 1.00 94.25 1100 PRO A CA 1
ATOM 8707 C C . PRO A 1 1100 ? -23.463 10.822 39.711 1.00 94.25 1100 PRO A C 1
ATOM 8709 O O . PRO A 1 1100 ? -23.426 9.970 40.597 1.00 94.25 1100 PRO A O 1
ATOM 8712 N N . ILE A 1 1101 ? -23.156 10.538 38.443 1.00 96.25 1101 ILE A N 1
ATOM 8713 C CA . ILE A 1 1101 ? -22.829 9.185 37.969 1.00 96.25 1101 ILE A CA 1
ATOM 8714 C C . ILE A 1 1101 ? -21.557 8.667 38.640 1.00 96.25 1101 ILE A C 1
ATOM 8716 O O . ILE A 1 1101 ? -21.546 7.520 39.085 1.00 96.25 1101 ILE A O 1
ATOM 8720 N N . SER A 1 1102 ? -20.528 9.506 38.810 1.00 95.00 1102 SER A N 1
ATOM 8721 C CA . SER A 1 1102 ? -19.281 9.104 39.480 1.00 95.00 1102 SER A CA 1
ATOM 8722 C C . SER A 1 1102 ? -19.481 8.710 40.952 1.00 95.00 1102 SER A C 1
ATOM 8724 O O . SER A 1 1102 ? -18.680 7.959 41.503 1.00 95.00 1102 SER A O 1
ATOM 8726 N N . LYS A 1 1103 ? -20.561 9.179 41.596 1.00 93.06 1103 LYS A N 1
ATOM 8727 C CA . LYS A 1 1103 ? -20.957 8.775 42.959 1.00 93.06 1103 LYS A CA 1
ATOM 8728 C C . LYS A 1 1103 ? -21.784 7.488 42.995 1.00 93.06 1103 LYS A C 1
ATOM 8730 O O . LYS A 1 1103 ? -21.860 6.850 44.044 1.00 93.06 1103 LYS A O 1
ATOM 8735 N N . ILE A 1 1104 ? -22.442 7.142 41.890 1.00 93.62 1104 ILE A N 1
ATOM 8736 C CA . ILE A 1 1104 ? -23.307 5.962 41.776 1.00 93.62 1104 ILE A CA 1
ATOM 8737 C C . ILE A 1 1104 ? -22.496 4.744 41.326 1.00 93.62 1104 ILE A C 1
ATOM 8739 O O . ILE A 1 1104 ? -22.645 3.659 41.887 1.00 93.62 1104 ILE A O 1
ATOM 8743 N N . VAL A 1 1105 ? -21.648 4.916 40.312 1.00 94.12 1105 VAL A N 1
ATOM 8744 C CA . VAL A 1 1105 ? -20.871 3.836 39.700 1.00 94.12 1105 VAL A CA 1
ATOM 8745 C C . VAL A 1 1105 ? -19.565 3.670 40.469 1.00 94.12 1105 VAL A C 1
ATOM 8747 O O . VAL A 1 1105 ? -18.601 4.395 40.245 1.00 94.12 1105 VAL A O 1
ATOM 8750 N N . THR A 1 1106 ? -19.548 2.723 41.406 1.00 89.25 1106 THR A N 1
ATOM 8751 C CA . THR A 1 1106 ? -18.389 2.463 42.280 1.00 89.25 1106 THR A CA 1
ATOM 8752 C C . THR A 1 1106 ? -17.818 1.052 42.141 1.00 89.25 1106 THR A C 1
ATOM 8754 O O . THR A 1 1106 ? -16.834 0.727 42.801 1.00 89.25 1106 THR A O 1
ATOM 8757 N N . ALA A 1 1107 ? -18.439 0.190 41.329 1.00 86.62 1107 ALA A N 1
ATOM 8758 C CA . ALA A 1 1107 ? -18.006 -1.193 41.164 1.00 86.62 1107 ALA A CA 1
ATOM 8759 C C . ALA A 1 1107 ? -16.675 -1.264 40.379 1.00 86.62 1107 ALA A C 1
ATOM 8761 O O . ALA A 1 1107 ? -16.570 -0.649 39.314 1.00 86.62 1107 ALA A O 1
ATOM 8762 N N . PRO A 1 1108 ? -15.660 -2.011 40.858 1.00 85.25 1108 PRO A N 1
ATOM 8763 C CA . PRO A 1 1108 ? -14.434 -2.240 40.096 1.00 85.25 1108 PRO A CA 1
ATOM 8764 C C . PRO A 1 1108 ? -14.730 -2.915 38.750 1.00 85.25 1108 PRO A C 1
ATOM 8766 O O . PRO A 1 1108 ? -15.506 -3.867 38.690 1.00 85.25 1108 PRO A O 1
ATOM 8769 N N . GLY A 1 1109 ? -14.110 -2.431 37.674 1.00 86.69 1109 GLY A N 1
ATOM 8770 C CA . GLY A 1 1109 ? -14.335 -2.911 36.308 1.00 86.69 1109 GLY A CA 1
ATOM 8771 C C . GLY A 1 1109 ? -15.562 -2.311 35.614 1.00 86.69 1109 GLY A C 1
ATOM 8772 O O . GLY A 1 1109 ? -15.815 -2.652 34.460 1.00 86.69 1109 GLY A O 1
ATOM 8773 N N . ALA A 1 1110 ? -16.316 -1.422 36.273 1.00 93.00 1110 ALA A N 1
ATOM 8774 C CA . ALA A 1 1110 ? -17.463 -0.767 35.654 1.00 93.00 1110 ALA A CA 1
ATOM 8775 C C . ALA A 1 1110 ? -17.042 0.198 34.533 1.00 93.00 1110 ALA A C 1
ATOM 8777 O O . ALA A 1 1110 ? -16.020 0.882 34.638 1.00 93.00 1110 ALA A O 1
ATOM 8778 N N . LYS A 1 1111 ? -17.859 0.288 33.481 1.00 95.56 1111 LYS A N 1
ATOM 8779 C CA . LYS A 1 1111 ? -17.648 1.176 32.329 1.00 95.56 1111 LYS A CA 1
ATOM 8780 C C . LYS A 1 1111 ? -18.686 2.291 32.295 1.00 95.56 1111 LYS A C 1
ATOM 8782 O O . LYS A 1 1111 ? -19.874 2.042 32.510 1.00 95.56 1111 LYS A O 1
ATOM 8787 N N . VAL A 1 1112 ? -18.250 3.510 31.990 1.00 97.25 1112 VAL A N 1
ATOM 8788 C CA . VAL A 1 1112 ? -19.128 4.684 31.912 1.00 97.25 1112 VAL A CA 1
ATOM 8789 C C . VAL A 1 1112 ? -18.887 5.422 30.603 1.00 97.25 1112 VAL A C 1
ATOM 8791 O O . VAL A 1 1112 ? -17.846 6.039 30.438 1.00 97.25 1112 VAL A O 1
ATOM 8794 N N . ALA A 1 1113 ? -19.857 5.396 29.696 1.00 97.00 1113 ALA A N 1
ATOM 8795 C CA . ALA A 1 1113 ? -19.798 6.109 28.427 1.00 97.00 1113 ALA A CA 1
ATOM 8796 C C . ALA A 1 1113 ? -20.518 7.461 28.545 1.00 97.00 1113 ALA A C 1
ATOM 8798 O O . ALA A 1 1113 ? -21.705 7.505 28.870 1.00 97.00 1113 ALA A O 1
ATOM 8799 N N . VAL A 1 1114 ? -19.823 8.568 28.288 1.00 96.50 1114 VAL A N 1
ATOM 8800 C CA . VAL A 1 1114 ? -20.365 9.933 28.394 1.00 96.50 1114 VAL A CA 1
ATOM 8801 C C . VAL A 1 1114 ? -20.415 10.590 27.024 1.00 96.50 1114 VAL A C 1
ATOM 8803 O O . VAL A 1 1114 ? -19.379 10.738 26.380 1.00 96.50 1114 VAL A O 1
ATOM 8806 N N . LEU A 1 1115 ? -21.601 11.005 26.568 1.00 93.81 1115 LEU A N 1
ATOM 8807 C CA . LEU A 1 1115 ? -21.725 11.712 25.292 1.00 93.81 1115 LEU A CA 1
ATOM 8808 C C . LEU A 1 1115 ? -20.988 13.052 25.351 1.00 93.81 1115 LEU A C 1
ATOM 8810 O O . LEU A 1 1115 ? -21.278 13.888 26.208 1.00 93.81 1115 LEU A O 1
ATOM 8814 N N . LEU A 1 1116 ? -20.034 13.249 24.440 1.00 90.19 1116 LEU A N 1
ATOM 8815 C CA . LEU A 1 1116 ? -19.259 14.481 24.369 1.00 90.19 1116 LEU A CA 1
ATOM 8816 C C . LEU A 1 1116 ? -19.989 15.576 23.573 1.00 90.19 1116 LEU A C 1
ATOM 8818 O O . LEU A 1 1116 ? -20.740 15.270 22.643 1.00 90.19 1116 LEU A O 1
ATOM 8822 N N . PRO A 1 1117 ? -19.724 16.859 23.886 1.00 90.19 1117 PRO A N 1
ATOM 8823 C CA . PRO A 1 1117 ? -18.790 17.355 24.908 1.00 90.19 1117 PRO A CA 1
ATOM 8824 C C . PRO A 1 1117 ? -19.334 17.288 26.346 1.00 90.19 1117 PRO A C 1
ATOM 8826 O O . PRO A 1 1117 ? -20.540 17.373 26.565 1.00 90.19 1117 PRO A O 1
ATOM 8829 N N . VAL A 1 1118 ? -18.438 17.271 27.343 1.00 90.62 1118 VAL A N 1
ATOM 8830 C CA . VAL A 1 1118 ? -18.835 17.539 28.733 1.00 90.62 1118 VAL A CA 1
ATOM 8831 C C . VAL A 1 1118 ? -19.121 19.032 28.896 1.00 90.62 1118 VAL A C 1
ATOM 8833 O O . VAL A 1 1118 ? -18.228 19.872 28.776 1.00 90.62 1118 VAL A O 1
ATOM 8836 N N . ILE A 1 1119 ? -20.364 19.382 29.212 1.00 90.19 1119 ILE A N 1
ATOM 8837 C CA . ILE A 1 1119 ? -20.816 20.750 29.466 1.00 90.19 1119 ILE A CA 1
ATOM 8838 C C . ILE A 1 1119 ? -20.359 21.165 30.868 1.00 90.19 1119 ILE A C 1
ATOM 8840 O O . ILE A 1 1119 ? -20.985 20.827 31.877 1.00 90.19 1119 ILE A O 1
ATOM 8844 N N . VAL A 1 1120 ? -19.255 21.914 30.927 1.00 87.75 1120 VAL A N 1
ATOM 8845 C CA . VAL A 1 1120 ? -18.717 22.514 32.161 1.00 87.75 1120 VAL A CA 1
ATOM 8846 C C . VAL A 1 1120 ? -19.570 23.711 32.573 1.00 87.75 1120 VAL A C 1
ATOM 8848 O O . VAL A 1 1120 ? -19.871 23.897 33.756 1.00 87.75 1120 VAL A O 1
ATOM 8851 N N . ARG A 1 1121 ? -19.997 24.505 31.584 1.00 85.62 1121 ARG A N 1
ATOM 8852 C CA . ARG A 1 1121 ? -20.888 25.651 31.766 1.00 85.62 1121 ARG A CA 1
ATOM 8853 C C . ARG A 1 1121 ? -21.792 25.822 30.549 1.00 85.62 1121 ARG A C 1
ATOM 8855 O O . ARG A 1 1121 ? -21.299 25.908 29.427 1.00 85.62 1121 ARG A O 1
ATOM 8862 N N . ASP A 1 1122 ? -23.097 25.910 30.788 1.00 78.62 1122 ASP A N 1
ATOM 8863 C CA . ASP A 1 1122 ? -24.091 26.204 29.753 1.00 78.62 1122 ASP A CA 1
ATOM 8864 C C . ASP A 1 1122 ? -23.903 27.611 29.152 1.00 78.62 1122 ASP A C 1
ATOM 8866 O O . ASP A 1 1122 ? -23.339 28.512 29.782 1.00 78.62 1122 ASP A O 1
ATOM 8870 N N . ALA A 1 1123 ? -24.408 27.802 27.932 1.00 72.12 1123 ALA A N 1
ATOM 8871 C CA . ALA A 1 1123 ? -24.579 29.129 27.349 1.00 72.12 1123 ALA A CA 1
ATOM 8872 C C . ALA A 1 1123 ? -25.694 29.882 28.098 1.00 72.12 1123 ALA A C 1
ATOM 8874 O O . ALA A 1 1123 ? -26.669 29.270 28.538 1.00 72.12 1123 ALA A O 1
ATOM 8875 N N . GLY A 1 1124 ? -25.573 31.202 28.243 1.00 67.38 1124 GLY A N 1
ATOM 8876 C CA . GLY A 1 1124 ? -26.576 32.014 28.940 1.00 67.38 1124 GLY A CA 1
ATOM 8877 C C . GLY A 1 1124 ? -26.502 33.497 28.592 1.00 67.38 1124 GLY A C 1
ATOM 8878 O O . GLY A 1 1124 ? -25.716 33.899 27.739 1.00 67.38 1124 GLY A O 1
ATOM 8879 N N . GLU A 1 1125 ? -27.296 34.312 29.278 1.00 59.38 1125 GLU A N 1
ATOM 8880 C CA . GLU A 1 1125 ? -27.264 35.777 29.200 1.00 59.38 1125 GLU A CA 1
ATOM 8881 C C . GLU A 1 1125 ? -27.195 36.357 30.615 1.00 59.38 1125 GLU A C 1
ATOM 8883 O O . GLU A 1 1125 ? -27.834 35.852 31.543 1.00 59.38 1125 GLU A O 1
ATOM 8888 N N . THR A 1 1126 ? -26.381 37.392 30.808 1.00 63.84 1126 THR A N 1
ATOM 8889 C CA . THR A 1 1126 ? -26.357 38.148 32.065 1.00 63.84 1126 THR A CA 1
ATOM 8890 C C . THR A 1 1126 ? -27.621 39.003 32.197 1.00 63.84 1126 THR A C 1
ATOM 8892 O O . THR A 1 1126 ? -28.306 39.300 31.221 1.00 63.84 1126 THR A O 1
ATOM 8895 N N . SER A 1 1127 ? -27.900 39.503 33.404 1.00 58.00 1127 SER A N 1
ATOM 8896 C CA . SER A 1 1127 ? -28.962 40.497 33.633 1.00 58.00 1127 SER A CA 1
ATOM 8897 C C . SER A 1 1127 ? -28.769 41.815 32.861 1.00 58.00 1127 SER A C 1
ATOM 8899 O O . SER A 1 1127 ? -29.698 42.615 32.799 1.00 58.00 1127 SER A O 1
ATOM 8901 N N . SER A 1 1128 ? -27.590 42.041 32.265 1.00 59.97 1128 SER A N 1
ATOM 8902 C CA . SER A 1 1128 ? -27.270 43.167 31.378 1.00 59.97 1128 SER A CA 1
ATOM 8903 C C . SER A 1 1128 ? -27.442 42.857 29.881 1.00 59.97 1128 SER A C 1
ATOM 8905 O O . SER A 1 1128 ? -27.150 43.724 29.060 1.00 59.97 1128 SER A O 1
ATOM 8907 N N . GLY A 1 1129 ? -27.907 41.655 29.516 1.00 56.75 1129 GLY A N 1
ATOM 8908 C CA . GLY A 1 1129 ? -28.091 41.222 28.124 1.00 56.75 1129 GLY A CA 1
ATOM 8909 C C . GLY A 1 1129 ? -26.804 40.769 27.422 1.00 56.75 1129 GLY A C 1
ATOM 8910 O O . GLY A 1 1129 ? -26.789 40.626 26.202 1.00 56.75 1129 GLY A O 1
ATOM 8911 N N . GLU A 1 1130 ? -25.710 40.557 28.161 1.00 63.91 1130 GLU A N 1
ATOM 8912 C CA . GLU A 1 1130 ? -24.436 40.107 27.597 1.00 63.91 1130 GLU A CA 1
ATOM 8913 C C . GLU A 1 1130 ? -24.403 38.575 27.498 1.00 63.91 1130 GLU A C 1
ATOM 8915 O O . GLU A 1 1130 ? -24.690 37.858 28.462 1.00 63.91 1130 GLU A O 1
ATOM 8920 N N . ARG A 1 1131 ? -24.059 38.060 26.313 1.00 65.44 1131 ARG A N 1
ATOM 8921 C CA . ARG A 1 1131 ? -24.129 36.629 26.004 1.00 65.44 1131 ARG A CA 1
ATOM 8922 C C . ARG A 1 1131 ? -22.932 35.882 26.595 1.00 65.44 1131 ARG A C 1
ATOM 8924 O O . ARG A 1 1131 ? -21.783 36.088 26.209 1.00 65.44 1131 ARG A O 1
ATOM 8931 N N . ILE A 1 1132 ? -23.208 34.972 27.520 1.00 73.50 1132 ILE A N 1
ATOM 8932 C CA . ILE A 1 1132 ? -22.227 34.111 28.170 1.00 73.50 1132 ILE A CA 1
ATOM 8933 C C . ILE A 1 1132 ? -21.933 32.915 27.261 1.00 73.50 1132 ILE A C 1
ATOM 8935 O O . ILE A 1 1132 ? -22.798 32.067 27.036 1.00 73.50 1132 ILE A O 1
ATOM 8939 N N . LYS A 1 1133 ? -20.689 32.817 26.779 1.00 77.62 1133 LYS A N 1
ATOM 8940 C CA . LYS A 1 1133 ? -20.233 31.670 25.978 1.00 77.62 1133 LYS A CA 1
ATOM 8941 C C . LYS A 1 1133 ? -20.205 30.375 26.810 1.00 77.62 1133 LYS A C 1
ATOM 8943 O O . LYS A 1 1133 ? -19.716 30.409 27.946 1.00 77.62 1133 LYS A O 1
ATOM 8948 N N . PRO A 1 1134 ? -20.664 29.237 26.269 1.00 85.12 1134 PRO A N 1
ATOM 8949 C CA . PRO A 1 1134 ? -20.564 27.956 26.960 1.00 85.12 1134 PRO A CA 1
ATOM 8950 C C . PRO A 1 1134 ? -19.098 27.528 27.146 1.00 85.12 1134 PRO A C 1
ATOM 8952 O O . PRO A 1 1134 ? -18.205 28.007 26.447 1.00 85.12 1134 PRO A O 1
ATOM 8955 N N . GLN A 1 1135 ? -18.845 26.637 28.107 1.00 85.81 1135 GLN A N 1
ATOM 8956 C CA . GLN A 1 1135 ? -17.543 25.991 28.310 1.00 85.81 1135 GLN A CA 1
ATOM 8957 C C . GLN A 1 1135 ? -17.701 24.476 28.244 1.00 85.81 1135 GLN A C 1
ATOM 8959 O O . GLN A 1 1135 ? -18.583 23.907 28.896 1.00 85.81 1135 GLN A O 1
ATOM 8964 N N . TYR A 1 1136 ? -16.808 23.842 27.492 1.00 87.56 1136 TYR A N 1
ATOM 8965 C CA . TYR A 1 1136 ? -16.820 22.413 27.211 1.00 87.56 1136 TYR A CA 1
ATOM 8966 C C . TYR A 1 1136 ? -15.495 21.768 27.625 1.00 87.56 1136 TYR A C 1
ATOM 8968 O O . TYR A 1 1136 ? -14.448 22.405 27.538 1.00 87.56 1136 TYR A O 1
ATOM 8976 N N . SER A 1 1137 ? -15.549 20.506 28.048 1.00 85.88 1137 SER A N 1
ATOM 8977 C CA . SER A 1 1137 ? -14.391 19.617 28.168 1.00 85.88 1137 SER A CA 1
ATOM 8978 C C . SER A 1 1137 ? -14.579 18.434 27.225 1.00 85.88 1137 SER A C 1
ATOM 8980 O O . SER A 1 1137 ? -15.668 17.863 27.153 1.00 85.88 1137 SER A O 1
ATOM 8982 N N . MET A 1 1138 ? -13.520 18.065 26.507 1.00 84.69 1138 MET A N 1
ATOM 8983 C CA . MET A 1 1138 ? -13.500 16.864 25.665 1.00 84.69 1138 MET A CA 1
ATOM 8984 C C . MET A 1 1138 ? -12.954 15.638 26.402 1.00 84.69 1138 MET A C 1
ATOM 8986 O O . MET A 1 1138 ? -13.017 14.533 25.866 1.00 84.69 1138 MET A O 1
ATOM 8990 N N . ASP A 1 1139 ? -12.458 15.832 27.625 1.00 82.75 1139 ASP A N 1
ATOM 8991 C CA . ASP A 1 1139 ? -11.958 14.771 28.487 1.00 82.75 1139 ASP A CA 1
ATOM 8992 C C . ASP A 1 1139 ? -12.909 14.550 29.675 1.00 82.75 1139 ASP A C 1
ATOM 8994 O O . ASP A 1 1139 ? -13.304 15.489 30.379 1.00 82.75 1139 ASP A O 1
ATOM 8998 N N . VAL A 1 1140 ? -13.295 13.288 29.859 1.00 87.62 1140 VAL A N 1
ATOM 8999 C CA . VAL A 1 1140 ? -14.232 12.808 30.883 1.00 87.62 1140 VAL A CA 1
ATOM 9000 C C . VAL A 1 1140 ? -13.489 12.367 32.145 1.00 87.62 1140 VAL A C 1
ATOM 9002 O O . VAL A 1 1140 ? -14.030 12.471 33.250 1.00 87.62 1140 VAL A O 1
ATOM 9005 N N . VAL A 1 1141 ? -12.245 11.899 32.010 1.00 86.69 1141 VAL A N 1
ATOM 9006 C CA . VAL A 1 1141 ? -11.449 11.379 33.129 1.00 86.69 1141 VAL A CA 1
ATOM 9007 C C . VAL A 1 1141 ? -11.222 12.454 34.205 1.00 86.69 1141 VAL A C 1
ATOM 9009 O O . VAL A 1 1141 ? -11.550 12.187 35.361 1.00 86.69 1141 VAL A O 1
ATOM 9012 N N . PRO A 1 1142 ? -10.775 13.687 33.887 1.00 86.31 1142 PRO A N 1
ATOM 9013 C CA . PRO A 1 1142 ? -10.594 14.743 34.879 1.00 86.31 1142 PRO A CA 1
ATOM 9014 C C . PRO A 1 1142 ? -11.906 15.458 35.234 1.00 86.31 1142 PRO A C 1
ATOM 9016 O O . PRO A 1 1142 ? -11.917 16.302 36.129 1.00 86.31 1142 PRO A O 1
ATOM 9019 N N . ALA A 1 1143 ? -13.018 15.162 34.551 1.00 81.94 1143 ALA A N 1
ATOM 9020 C CA . ALA A 1 1143 ? -14.286 15.853 34.779 1.00 81.94 1143 ALA A CA 1
ATOM 9021 C C . ALA A 1 1143 ? -14.912 15.500 36.142 1.00 81.94 1143 ALA A C 1
ATOM 9023 O O . ALA A 1 1143 ? -15.643 16.304 36.719 1.00 81.94 1143 ALA A O 1
ATOM 9024 N N . ALA A 1 1144 ? -14.635 14.322 36.698 1.00 89.25 1144 ALA A N 1
ATOM 9025 C CA . ALA A 1 1144 ? -15.147 13.932 38.006 1.00 89.25 1144 ALA A CA 1
ATOM 9026 C C . ALA A 1 1144 ? -14.156 13.056 38.774 1.00 89.25 1144 ALA A C 1
ATOM 9028 O O . ALA A 1 1144 ? -13.240 12.466 38.213 1.00 89.25 1144 ALA A O 1
ATOM 9029 N N . ASN A 1 1145 ? -14.375 12.944 40.084 1.00 90.50 1145 ASN A N 1
ATOM 9030 C CA . ASN A 1 1145 ? -13.630 12.013 40.925 1.00 90.50 1145 ASN A CA 1
ATOM 9031 C C . ASN A 1 1145 ? -14.236 10.614 40.763 1.00 90.50 1145 ASN A C 1
ATOM 9033 O O . ASN A 1 1145 ? -15.203 10.270 41.450 1.00 90.50 1145 ASN A O 1
ATOM 9037 N N . TRP A 1 1146 ? -13.702 9.842 39.820 1.00 92.50 1146 TRP A N 1
ATOM 9038 C CA . TRP A 1 1146 ? -14.104 8.459 39.567 1.00 92.50 1146 TRP A CA 1
ATOM 9039 C C . TRP A 1 1146 ? -13.533 7.507 40.624 1.00 92.50 1146 TRP A C 1
ATOM 9041 O O . TRP A 1 1146 ? -12.414 7.686 41.105 1.00 92.50 1146 TRP A O 1
ATOM 9051 N N . HIS A 1 1147 ? -14.306 6.487 40.999 1.00 91.12 1147 HIS A N 1
ATOM 9052 C CA . HIS A 1 1147 ? -13.839 5.466 41.934 1.00 91.12 1147 HIS A CA 1
ATOM 9053 C C . HIS A 1 1147 ? -12.741 4.596 41.296 1.00 91.12 1147 HIS A C 1
ATOM 9055 O O . HIS A 1 1147 ? -12.767 4.332 40.094 1.00 91.12 1147 HIS A O 1
ATOM 9061 N N . SER A 1 1148 ? -11.795 4.107 42.107 1.00 87.12 1148 SER A N 1
ATOM 9062 C CA . SER A 1 1148 ? -10.731 3.214 41.630 1.00 87.12 1148 SER A CA 1
ATOM 9063 C C . SER A 1 1148 ? -11.317 1.980 40.933 1.00 87.12 1148 SER A C 1
ATOM 9065 O O . SER A 1 1148 ? -12.210 1.324 41.480 1.00 87.12 1148 SER A O 1
ATOM 9067 N N . GLY A 1 1149 ? -10.823 1.691 39.726 1.00 84.19 1149 GLY A N 1
ATOM 9068 C CA . GLY A 1 1149 ? -11.271 0.583 38.880 1.00 84.19 1149 GLY A CA 1
ATOM 9069 C C . GLY A 1 1149 ? -12.444 0.893 37.941 1.00 84.19 1149 GLY A C 1
ATOM 9070 O O . GLY A 1 1149 ? -12.803 0.017 37.159 1.00 84.19 1149 GLY A O 1
ATOM 9071 N N . VAL A 1 1150 ? -13.035 2.093 37.982 1.00 92.25 1150 VAL A N 1
ATOM 9072 C CA . VAL A 1 1150 ? -14.062 2.527 37.015 1.00 92.25 1150 VAL A CA 1
ATOM 9073 C C . VAL A 1 1150 ? -13.390 3.105 35.771 1.00 92.25 1150 VAL A C 1
ATOM 9075 O O . VAL A 1 1150 ? -12.450 3.889 35.882 1.00 92.25 1150 VAL A O 1
ATOM 9078 N N . THR A 1 1151 ? -13.886 2.740 34.589 1.00 93.69 1151 THR A N 1
ATOM 9079 C CA . THR A 1 1151 ? -13.362 3.198 33.293 1.00 93.69 1151 THR A CA 1
ATOM 9080 C C . THR A 1 1151 ? -14.364 4.142 32.618 1.00 93.69 1151 THR A C 1
ATOM 9082 O O . THR A 1 1151 ? -15.288 3.667 31.952 1.00 93.69 1151 THR A O 1
ATOM 9085 N N . PRO A 1 1152 ? -14.234 5.469 32.798 1.00 92.62 1152 PRO A N 1
ATOM 9086 C CA . PRO A 1 1152 ? -15.016 6.442 32.047 1.00 92.62 1152 PRO A CA 1
ATOM 9087 C C . PRO A 1 1152 ? -14.429 6.670 30.644 1.00 92.62 1152 PRO A C 1
ATOM 9089 O O . PRO A 1 1152 ? -13.213 6.771 30.486 1.00 92.62 1152 PRO A O 1
ATOM 9092 N N . SER A 1 1153 ? -15.287 6.799 29.636 1.00 91.88 1153 SER A N 1
ATOM 9093 C CA . SER A 1 1153 ? -14.927 7.131 28.255 1.00 91.88 1153 SER A CA 1
ATOM 9094 C C . SER A 1 1153 ? -15.866 8.191 27.678 1.00 91.88 1153 SER A C 1
ATOM 9096 O O . SER A 1 1153 ? -17.020 8.328 28.091 1.00 91.88 1153 SER A O 1
ATOM 9098 N N . GLY A 1 1154 ? -15.350 8.992 26.747 1.00 90.94 1154 GLY A N 1
ATOM 9099 C CA . GLY A 1 1154 ? -16.118 10.016 26.046 1.00 90.94 1154 GLY A CA 1
ATOM 9100 C C . GLY A 1 1154 ? -16.541 9.541 24.661 1.00 90.94 1154 GLY A C 1
ATOM 9101 O O . GLY A 1 1154 ? -15.685 9.289 23.819 1.00 90.94 1154 GLY A O 1
ATOM 9102 N N . VAL A 1 1155 ? -17.847 9.485 24.403 1.00 88.69 1155 VAL A N 1
ATOM 9103 C CA . VAL A 1 1155 ? -18.411 8.998 23.138 1.00 88.69 1155 VAL A CA 1
ATOM 9104 C C . VAL A 1 1155 ? -18.309 10.064 22.054 1.00 88.69 1155 VAL A C 1
ATOM 9106 O O . VAL A 1 1155 ? -18.811 11.183 22.215 1.00 88.69 1155 VAL A O 1
ATOM 9109 N N . ARG A 1 1156 ? -17.739 9.688 20.907 1.00 85.81 1156 ARG A N 1
ATOM 9110 C CA . ARG A 1 1156 ? -17.627 10.535 19.711 1.00 85.81 1156 ARG A CA 1
ATOM 9111 C C . ARG A 1 1156 ? -18.375 9.898 18.540 1.00 85.81 1156 ARG A C 1
ATOM 9113 O O . ARG A 1 1156 ? -17.789 9.177 17.742 1.00 85.81 1156 ARG A O 1
ATOM 9120 N N . THR A 1 1157 ? -19.669 10.212 18.413 1.00 84.31 1157 THR A N 1
ATOM 9121 C CA . THR A 1 1157 ? -20.591 9.611 17.423 1.00 84.31 1157 THR A CA 1
ATOM 9122 C C . THR A 1 1157 ? -20.015 9.515 16.011 1.00 84.31 1157 THR A C 1
ATOM 9124 O O . THR A 1 1157 ? -20.194 8.494 15.364 1.00 84.31 1157 THR A O 1
ATOM 9127 N N . HIS A 1 1158 ? -19.315 10.549 15.538 1.00 81.94 1158 HIS A N 1
ATOM 9128 C CA . HIS A 1 1158 ? -18.781 10.634 14.174 1.00 81.94 1158 HIS A CA 1
ATOM 9129 C C . HIS A 1 1158 ? -17.762 9.536 13.813 1.00 81.94 1158 HIS A C 1
ATOM 9131 O O . HIS A 1 1158 ? -17.481 9.362 12.634 1.00 81.94 1158 HIS A O 1
ATOM 9137 N N . TYR A 1 1159 ? -17.235 8.790 14.792 1.00 79.06 1159 TYR A N 1
ATOM 9138 C CA . TYR A 1 1159 ? -16.285 7.692 14.579 1.00 79.06 1159 TYR A CA 1
ATOM 9139 C C . TYR A 1 1159 ? -16.935 6.315 14.413 1.00 79.06 1159 TYR A C 1
ATOM 9141 O O . TYR A 1 1159 ? -16.225 5.317 14.293 1.00 79.06 1159 TYR A O 1
ATOM 9149 N N . TYR A 1 1160 ? -18.268 6.221 14.361 1.00 81.00 1160 TYR A N 1
ATOM 9150 C CA . TYR A 1 1160 ? -18.936 4.933 14.136 1.00 81.00 1160 TYR A CA 1
ATOM 9151 C C . TYR A 1 1160 ? -18.523 4.268 12.809 1.00 81.00 1160 TYR A C 1
ATOM 9153 O O . TYR A 1 1160 ? -18.519 3.040 12.728 1.00 81.00 1160 TYR A O 1
ATOM 9161 N N . THR A 1 1161 ? -18.117 5.055 11.804 1.00 77.94 1161 THR A N 1
ATOM 9162 C CA . THR A 1 1161 ? -17.625 4.567 10.506 1.00 77.94 1161 THR A CA 1
ATOM 9163 C C . THR A 1 1161 ? -16.262 3.878 10.579 1.00 77.94 1161 THR A C 1
ATOM 9165 O O . THR A 1 1161 ? -15.889 3.190 9.637 1.00 77.94 1161 THR A O 1
ATOM 9168 N N . ASN A 1 1162 ? -15.523 3.997 11.687 1.00 74.62 1162 ASN A N 1
ATOM 9169 C CA . ASN A 1 1162 ? -14.273 3.248 11.882 1.00 74.62 1162 ASN A CA 1
ATOM 9170 C C . ASN A 1 1162 ? -14.533 1.739 12.028 1.00 74.62 1162 ASN A C 1
ATOM 9172 O O . ASN A 1 1162 ? -13.625 0.926 11.882 1.00 74.62 1162 ASN A O 1
ATOM 9176 N N . ASN A 1 1163 ? -15.775 1.350 12.323 1.00 74.06 1163 ASN A N 1
ATOM 9177 C CA . ASN A 1 1163 ? -16.213 -0.032 12.253 1.00 74.06 1163 ASN A CA 1
ATOM 9178 C C . ASN A 1 1163 ? -16.811 -0.288 10.864 1.00 74.06 1163 ASN A C 1
ATOM 9180 O O . ASN A 1 1163 ? -17.914 0.178 10.586 1.00 74.06 1163 ASN A O 1
ATOM 9184 N N . ALA A 1 1164 ? -16.110 -1.054 10.021 1.00 68.31 1164 ALA A N 1
ATOM 9185 C CA . ALA A 1 1164 ? -16.527 -1.343 8.645 1.00 68.31 1164 ALA A CA 1
ATOM 9186 C C . ALA A 1 1164 ? -17.962 -1.894 8.550 1.00 68.31 1164 ALA A C 1
ATOM 9188 O O . ALA A 1 1164 ? -18.731 -1.474 7.690 1.00 68.31 1164 ALA A O 1
ATOM 9189 N N . PHE A 1 1165 ? -18.364 -2.756 9.492 1.00 79.75 1165 PHE A N 1
ATOM 9190 C CA . PHE A 1 1165 ? -19.726 -3.284 9.545 1.00 79.75 1165 PHE A CA 1
ATOM 9191 C C . PHE A 1 1165 ? -20.762 -2.181 9.803 1.00 79.75 1165 PHE A C 1
ATOM 9193 O O . PHE A 1 1165 ? -21.799 -2.134 9.144 1.00 79.75 1165 PHE A O 1
ATOM 9200 N N . LEU A 1 1166 ? -20.493 -1.264 10.739 1.00 83.06 1166 LEU A N 1
ATOM 9201 C CA . LEU A 1 1166 ? -21.403 -0.148 11.011 1.00 83.06 1166 LEU A CA 1
ATOM 9202 C C . LEU A 1 1166 ? -21.379 0.903 9.894 1.00 83.06 1166 LEU A C 1
ATOM 9204 O O . LEU A 1 1166 ? -22.432 1.451 9.577 1.00 83.06 1166 LEU A O 1
ATOM 9208 N N . ALA A 1 1167 ? -20.218 1.162 9.291 1.00 80.19 1167 ALA A N 1
ATOM 9209 C CA . ALA A 1 1167 ? -20.069 2.077 8.163 1.00 80.19 1167 ALA A CA 1
ATOM 9210 C C . ALA A 1 1167 ? -20.917 1.639 6.964 1.00 80.19 1167 ALA A C 1
ATOM 9212 O O . ALA A 1 1167 ? -21.567 2.465 6.332 1.00 80.19 1167 ALA A O 1
ATOM 9213 N N . GLU A 1 1168 ? -20.936 0.336 6.682 1.00 81.44 1168 GLU A N 1
ATOM 9214 C CA . GLU A 1 1168 ? -21.668 -0.223 5.550 1.00 81.44 1168 GLU A CA 1
ATOM 9215 C C . GLU A 1 1168 ? -23.158 -0.416 5.860 1.00 81.44 1168 GLU A C 1
ATOM 9217 O O . GLU A 1 1168 ? -24.003 -0.107 5.021 1.00 81.44 1168 GLU A O 1
ATOM 9222 N N . LYS A 1 1169 ? -23.498 -0.936 7.052 1.00 89.62 1169 LYS A N 1
ATOM 9223 C CA . LYS A 1 1169 ? -24.838 -1.482 7.337 1.00 89.62 1169 LYS A CA 1
ATOM 9224 C C . LYS A 1 1169 ? -25.704 -0.644 8.266 1.00 89.62 1169 LYS A C 1
ATOM 9226 O O . LYS A 1 1169 ? -26.925 -0.796 8.232 1.00 89.62 1169 LYS A O 1
ATOM 9231 N N . LEU A 1 1170 ? -25.135 0.198 9.135 1.00 94.94 1170 LEU A N 1
ATOM 9232 C CA . LEU A 1 1170 ? -25.909 0.786 10.238 1.00 94.94 1170 LEU A CA 1
ATOM 9233 C C . LEU A 1 1170 ? -27.047 1.677 9.737 1.00 94.94 1170 LEU A C 1
ATOM 9235 O O . LEU A 1 1170 ? -28.170 1.557 10.225 1.00 94.94 1170 LEU A O 1
ATOM 9239 N N . GLN A 1 1171 ? -26.765 2.552 8.772 1.00 95.81 1171 GLN A N 1
ATOM 9240 C CA . GLN A 1 1171 ? -27.755 3.497 8.256 1.00 95.81 1171 GLN A CA 1
ATOM 9241 C C . GLN A 1 1171 ? -28.559 2.935 7.084 1.00 95.81 1171 GLN A C 1
ATOM 9243 O O . GLN A 1 1171 ? -29.780 3.075 7.068 1.00 95.81 1171 GLN A O 1
ATOM 9248 N N . SER A 1 1172 ? -27.884 2.277 6.142 1.00 93.75 1172 SER A N 1
ATOM 9249 C CA . SER A 1 1172 ? -28.481 1.750 4.910 1.00 93.75 1172 SER A CA 1
ATOM 9250 C C . SER A 1 1172 ? -29.403 0.545 5.141 1.00 93.75 1172 SER A C 1
ATOM 9252 O O . SER A 1 1172 ? -30.410 0.400 4.449 1.00 93.75 1172 SER A O 1
ATOM 9254 N N . GLU A 1 1173 ? -29.097 -0.304 6.132 1.00 94.62 1173 GLU A N 1
ATOM 9255 C CA . GLU A 1 1173 ? -29.767 -1.595 6.339 1.00 94.62 1173 GLU A CA 1
ATOM 9256 C C . GLU A 1 1173 ? -30.405 -1.719 7.731 1.00 94.62 1173 GLU A C 1
ATOM 9258 O O . GLU A 1 1173 ? -31.607 -1.967 7.851 1.00 94.62 1173 GLU A O 1
ATOM 9263 N N . ILE A 1 1174 ? -29.627 -1.545 8.804 1.00 96.31 1174 ILE A N 1
ATOM 9264 C CA . ILE A 1 1174 ? -30.079 -1.812 10.178 1.00 96.31 1174 ILE A CA 1
ATOM 9265 C C . ILE A 1 1174 ? -31.148 -0.805 10.595 1.00 96.31 1174 ILE A C 1
ATOM 9267 O O . ILE A 1 1174 ? -32.228 -1.207 11.027 1.00 96.31 1174 ILE A O 1
ATOM 9271 N N . MET A 1 1175 ? -30.861 0.492 10.464 1.00 96.50 1175 MET A N 1
ATOM 9272 C CA . MET A 1 1175 ? -31.746 1.582 10.874 1.00 96.50 1175 MET A CA 1
ATOM 9273 C C . MET A 1 1175 ? -33.154 1.495 10.252 1.00 96.50 1175 MET A C 1
ATOM 9275 O O . MET A 1 1175 ? -34.122 1.507 11.017 1.00 96.50 1175 MET A O 1
ATOM 9279 N N . PRO A 1 1176 ? -33.331 1.359 8.922 1.00 96.25 1176 PRO A N 1
ATOM 9280 C CA . PRO A 1 1176 ? -34.664 1.187 8.349 1.00 96.25 1176 PRO A CA 1
ATOM 9281 C C . PRO A 1 1176 ? -35.326 -0.120 8.807 1.00 96.25 1176 PRO A C 1
ATOM 9283 O O . PRO A 1 1176 ? -36.506 -0.116 9.163 1.00 96.25 1176 PRO A O 1
ATOM 9286 N N . ALA A 1 1177 ? -34.573 -1.218 8.908 1.00 95.81 1177 ALA A N 1
ATOM 9287 C CA . ALA A 1 1177 ? -35.125 -2.512 9.297 1.00 95.81 1177 ALA A CA 1
ATOM 9288 C C . ALA A 1 1177 ? -35.595 -2.571 10.763 1.00 95.81 1177 ALA A C 1
ATOM 9290 O O . ALA A 1 1177 ? -36.576 -3.256 11.066 1.00 95.81 1177 ALA A O 1
ATOM 9291 N N . VAL A 1 1178 ? -34.936 -1.873 11.696 1.00 95.75 1178 VAL A N 1
ATOM 9292 C CA . VAL A 1 1178 ? -35.393 -1.817 13.099 1.00 95.75 1178 VAL A CA 1
ATOM 9293 C C . VAL A 1 1178 ? -36.652 -0.969 13.273 1.00 95.75 1178 VAL A C 1
ATOM 9295 O O . VAL A 1 1178 ? -37.459 -1.269 14.155 1.00 95.75 1178 VAL A O 1
ATOM 9298 N N . ILE A 1 1179 ? -36.855 0.043 12.426 1.00 96.00 1179 ILE A N 1
ATOM 9299 C CA . ILE A 1 1179 ? -38.098 0.826 12.386 1.00 96.00 1179 ILE A CA 1
ATOM 9300 C C . ILE A 1 1179 ? -39.222 -0.036 11.803 1.00 96.00 1179 ILE A C 1
ATOM 9302 O O . ILE A 1 1179 ? -40.277 -0.171 12.420 1.00 96.00 1179 ILE A O 1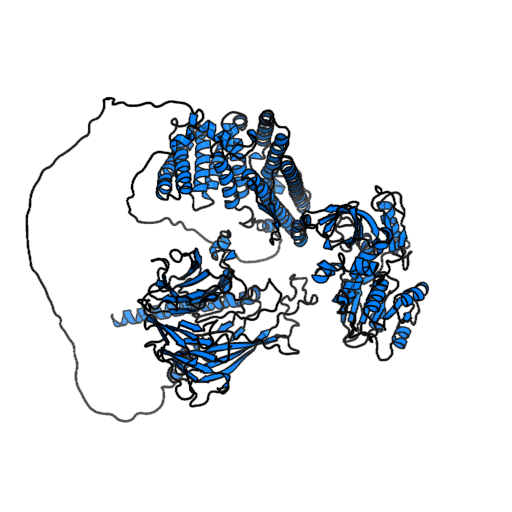
ATOM 9306 N N . GLU A 1 1180 ? -38.974 -0.686 10.663 1.00 94.38 1180 GLU A N 1
ATOM 9307 C CA . GLU A 1 1180 ? -39.952 -1.542 9.982 1.00 94.38 1180 GLU A CA 1
ATOM 9308 C C . GLU A 1 1180 ? -40.441 -2.687 10.883 1.00 94.38 1180 GLU A C 1
ATOM 9310 O O . GLU A 1 1180 ? -41.642 -2.940 11.008 1.00 94.38 1180 GLU A O 1
ATOM 9315 N N . LYS A 1 1181 ? -39.516 -3.332 11.604 1.00 93.00 1181 LYS A N 1
ATOM 9316 C CA . LYS A 1 1181 ? -39.823 -4.395 12.575 1.00 93.00 1181 LYS A CA 1
ATOM 9317 C C . LYS A 1 1181 ? -40.410 -3.875 13.892 1.00 93.00 1181 LYS A C 1
ATOM 9319 O O . LYS A 1 1181 ? -40.679 -4.681 14.783 1.00 93.00 1181 LYS A O 1
ATOM 9324 N N . ARG A 1 1182 ? -40.600 -2.557 14.039 1.00 93.44 1182 ARG A N 1
ATOM 9325 C CA . ARG A 1 1182 ? -41.067 -1.882 15.265 1.00 93.44 1182 ARG A CA 1
ATOM 9326 C C . ARG A 1 1182 ? -40.233 -2.234 16.501 1.00 93.44 1182 ARG A C 1
ATOM 9328 O O . ARG A 1 1182 ? -40.754 -2.324 17.611 1.00 93.44 1182 ARG A O 1
ATOM 9335 N N . ILE A 1 1183 ? -38.938 -2.461 16.290 1.00 94.12 1183 ILE A N 1
ATOM 9336 C CA . ILE A 1 1183 ? -37.953 -2.674 17.356 1.00 94.12 1183 ILE A CA 1
ATOM 9337 C C . ILE A 1 1183 ? -37.661 -1.340 18.043 1.00 94.12 1183 ILE A C 1
ATOM 9339 O O . ILE A 1 1183 ? -37.557 -1.287 19.268 1.00 94.12 1183 ILE A O 1
ATOM 9343 N N . ILE A 1 1184 ? -37.566 -0.272 17.250 1.00 94.69 1184 ILE A N 1
ATOM 9344 C CA . ILE A 1 1184 ? -37.507 1.101 17.742 1.00 94.69 1184 ILE A CA 1
ATOM 9345 C C . ILE A 1 1184 ? -38.710 1.897 17.239 1.00 94.69 1184 ILE A C 1
ATOM 9347 O O . ILE A 1 1184 ? -39.199 1.687 16.129 1.00 94.69 1184 ILE A O 1
ATOM 9351 N N . GLU A 1 1185 ? -39.152 2.847 18.051 1.00 93.38 1185 GLU A N 1
ATOM 9352 C CA . GLU A 1 1185 ? -40.142 3.855 17.683 1.00 93.38 1185 GLU A CA 1
ATOM 9353 C C . GLU A 1 1185 ? -39.437 5.201 17.420 1.00 93.38 1185 GLU A C 1
ATOM 9355 O O . GLU A 1 1185 ? -38.688 5.658 18.297 1.00 93.38 1185 GLU A O 1
ATOM 9360 N N . PRO A 1 1186 ? -39.645 5.850 16.251 1.00 95.12 1186 PRO A N 1
ATOM 9361 C CA . PRO A 1 1186 ? -39.167 7.212 16.013 1.00 95.12 1186 PRO A CA 1
ATOM 9362 C C . PRO A 1 1186 ? -39.632 8.173 17.115 1.00 95.12 1186 PRO A C 1
ATOM 9364 O O . PRO A 1 1186 ? -40.742 8.048 17.636 1.00 95.12 1186 PRO A O 1
ATOM 9367 N N . ASN A 1 1187 ? -38.798 9.142 17.498 1.00 93.75 1187 ASN A N 1
ATOM 9368 C CA . ASN A 1 1187 ? -39.173 10.059 18.573 1.00 93.75 1187 ASN A CA 1
ATOM 9369 C C . ASN A 1 1187 ? -40.357 10.950 18.159 1.00 93.75 1187 ASN A C 1
ATOM 9371 O O . ASN A 1 1187 ? -40.493 11.361 17.008 1.00 93.75 1187 ASN A O 1
ATOM 9375 N N . GLU A 1 1188 ? -41.174 11.338 19.140 1.00 92.69 1188 GLU A N 1
ATOM 9376 C CA . GLU A 1 1188 ? -42.145 12.416 18.947 1.00 92.69 1188 GLU A CA 1
ATOM 9377 C C . GLU A 1 1188 ? -41.422 13.707 18.558 1.00 92.69 1188 GLU A C 1
ATOM 9379 O O . GLU A 1 1188 ? -40.320 13.985 19.042 1.00 92.69 1188 GLU A O 1
ATOM 9384 N N . TYR A 1 1189 ? -42.061 14.529 17.730 1.00 93.25 1189 TYR A N 1
ATOM 9385 C CA . TYR A 1 1189 ? -41.495 15.796 17.295 1.00 93.25 1189 TYR A CA 1
ATOM 9386 C C . TYR A 1 1189 ? -42.453 16.970 17.487 1.00 93.25 1189 TYR A C 1
ATOM 9388 O O . TYR A 1 1189 ? -43.667 16.814 17.624 1.00 93.25 1189 TYR A O 1
ATOM 9396 N N . LEU A 1 1190 ? -41.867 18.161 17.534 1.00 93.62 1190 LEU A N 1
ATOM 9397 C CA . LEU A 1 1190 ? -42.531 19.445 17.398 1.00 93.62 1190 LEU A CA 1
ATOM 9398 C C . LEU A 1 1190 ? -42.102 20.038 16.056 1.00 93.62 1190 LEU A C 1
ATOM 9400 O O . LEU A 1 1190 ? -40.905 20.116 15.769 1.00 93.62 1190 LEU A O 1
ATOM 9404 N N . LEU A 1 1191 ? -43.082 20.444 15.253 1.00 92.38 1191 LEU A N 1
ATOM 9405 C CA . LEU A 1 1191 ? -42.838 21.126 13.991 1.00 92.38 1191 LEU A CA 1
ATOM 9406 C C . LEU A 1 1191 ? -42.436 22.580 14.267 1.00 92.38 1191 LEU A C 1
ATOM 9408 O O . LEU A 1 1191 ? -43.152 23.287 14.978 1.00 92.38 1191 LEU A O 1
ATOM 9412 N N . VAL A 1 1192 ? -41.300 23.026 13.728 1.00 92.81 1192 VAL A N 1
ATOM 9413 C CA . VAL A 1 1192 ? -40.881 24.433 13.811 1.00 92.81 1192 VAL A CA 1
ATOM 9414 C C . VAL A 1 1192 ? -41.221 25.139 12.503 1.00 92.81 1192 VAL A C 1
ATOM 9416 O O . VAL A 1 1192 ? -40.631 24.872 11.457 1.00 92.81 1192 VAL A O 1
ATOM 9419 N N . GLU A 1 1193 ? -42.182 26.058 12.579 1.00 89.81 1193 GLU A N 1
ATOM 9420 C CA . GLU A 1 1193 ? -42.686 26.821 11.438 1.00 89.81 1193 GLU A CA 1
ATOM 9421 C C . GLU A 1 1193 ? -42.062 28.223 11.345 1.00 89.81 1193 GLU A C 1
ATOM 9423 O O . GLU A 1 1193 ? -41.699 28.863 12.340 1.00 89.81 1193 GLU A O 1
ATOM 9428 N N . GLY A 1 1194 ? -41.955 28.728 10.120 1.00 88.19 1194 GLY A N 1
ATOM 9429 C CA . GLY A 1 1194 ? -41.388 30.035 9.793 1.00 88.19 1194 GLY A CA 1
ATOM 9430 C C . GLY A 1 1194 ? -41.440 30.270 8.288 1.00 88.19 1194 GLY A C 1
ATOM 9431 O O . GLY A 1 1194 ? -41.523 29.306 7.526 1.00 88.19 1194 GLY A O 1
ATOM 9432 N N . ASN A 1 1195 ? -41.384 31.533 7.869 1.00 84.31 1195 ASN A N 1
ATOM 9433 C CA . ASN A 1 1195 ? -41.513 31.936 6.465 1.00 84.31 1195 ASN A CA 1
ATOM 9434 C C . ASN A 1 1195 ? -40.236 31.679 5.656 1.00 84.31 1195 ASN A C 1
ATOM 9436 O O . ASN A 1 1195 ? -40.272 31.653 4.433 1.00 84.31 1195 ASN A O 1
ATOM 9440 N N . THR A 1 1196 ? -39.095 31.531 6.331 1.00 86.19 1196 THR A N 1
ATOM 9441 C CA . THR A 1 1196 ? -37.799 31.271 5.695 1.00 86.19 1196 THR A CA 1
ATOM 9442 C C . THR A 1 1196 ? -37.064 30.140 6.405 1.00 86.19 1196 THR A C 1
ATOM 9444 O O . THR A 1 1196 ? -37.314 29.861 7.580 1.00 86.19 1196 THR A O 1
ATOM 9447 N N . LEU A 1 1197 ? -36.115 29.517 5.699 1.00 84.56 1197 LEU A N 1
ATOM 9448 C CA . LEU A 1 1197 ? -35.200 28.518 6.260 1.00 84.56 1197 LEU A CA 1
ATOM 9449 C C . LEU A 1 1197 ? -34.486 29.048 7.516 1.00 84.56 1197 LEU A C 1
ATOM 9451 O O . LEU A 1 1197 ? -34.452 28.376 8.545 1.00 84.56 1197 LEU A O 1
ATOM 9455 N N . LEU A 1 1198 ? -33.969 30.280 7.436 1.00 86.56 1198 LEU A N 1
ATOM 9456 C CA . LEU A 1 1198 ? -33.252 30.935 8.527 1.00 86.56 1198 LEU A CA 1
ATOM 9457 C C . LEU A 1 1198 ? -34.148 31.124 9.756 1.00 86.56 1198 LEU A C 1
ATOM 9459 O O . LEU A 1 1198 ? -33.750 30.761 10.858 1.00 86.56 1198 LEU A O 1
ATOM 9463 N N . GLU A 1 1199 ? -35.377 31.613 9.568 1.00 90.38 1199 GLU A N 1
ATOM 9464 C CA . GLU A 1 1199 ? -36.325 31.816 10.669 1.00 90.38 1199 GLU A CA 1
ATOM 9465 C C . GLU A 1 1199 ? -36.650 30.496 11.390 1.00 90.38 1199 GLU A C 1
ATOM 9467 O O . GLU A 1 1199 ? -36.721 30.452 12.621 1.00 90.38 1199 GLU A O 1
ATOM 9472 N N . ARG A 1 1200 ? -36.819 29.399 10.637 1.00 92.62 1200 ARG A N 1
ATOM 9473 C CA . ARG A 1 1200 ? -37.062 28.063 11.205 1.00 92.62 1200 ARG A CA 1
ATOM 9474 C C . ARG A 1 1200 ? -35.853 27.565 12.000 1.00 92.62 1200 ARG A C 1
ATOM 9476 O O . ARG A 1 1200 ? -36.023 27.124 13.138 1.00 92.62 1200 ARG A O 1
ATOM 9483 N N . ALA A 1 1201 ? -34.646 27.703 11.451 1.00 88.44 1201 ALA A N 1
ATOM 9484 C CA . ALA A 1 1201 ? -33.406 27.325 12.127 1.00 88.44 1201 ALA A CA 1
ATOM 9485 C C . ALA A 1 1201 ? -33.171 28.139 13.416 1.00 88.44 1201 ALA A C 1
ATOM 9487 O O . ALA A 1 1201 ? -32.872 27.572 14.469 1.00 88.44 1201 ALA A O 1
ATOM 9488 N N . GLU A 1 1202 ? -33.367 29.460 13.378 1.00 88.69 1202 GLU A N 1
ATOM 9489 C CA . GLU A 1 1202 ? -33.209 30.342 14.542 1.00 88.69 1202 GLU A CA 1
ATOM 9490 C C . GLU A 1 1202 ? -34.217 30.030 15.650 1.00 88.69 1202 GLU A C 1
ATOM 9492 O O . GLU A 1 1202 ? -33.835 29.951 16.824 1.00 88.69 1202 GLU A O 1
ATOM 9497 N N . LYS A 1 1203 ? -35.487 29.792 15.295 1.00 90.81 1203 LYS A N 1
ATOM 9498 C CA . LYS A 1 1203 ? -36.518 29.354 16.249 1.00 90.81 1203 LYS A CA 1
ATOM 9499 C C . LYS A 1 1203 ? -36.165 28.007 16.871 1.00 90.81 1203 LYS A C 1
ATOM 9501 O O . LYS A 1 1203 ? -36.287 27.858 18.088 1.00 90.81 1203 LYS A O 1
ATOM 9506 N N . ALA A 1 1204 ? -35.694 27.046 16.075 1.00 90.12 1204 ALA A N 1
ATOM 9507 C CA . ALA A 1 1204 ? -35.283 25.740 16.579 1.00 90.12 1204 ALA A CA 1
ATOM 9508 C C . ALA A 1 1204 ? -34.119 25.866 17.581 1.00 90.12 1204 ALA A C 1
ATOM 9510 O O . ALA A 1 1204 ? -34.198 25.340 18.695 1.00 90.12 1204 ALA A O 1
ATOM 9511 N N . LEU A 1 1205 ? -33.084 26.645 17.249 1.00 88.12 1205 LEU A N 1
ATOM 9512 C CA . LEU A 1 1205 ? -31.970 26.930 18.160 1.00 88.12 1205 LEU A CA 1
ATOM 9513 C C . LEU A 1 1205 ? -32.425 27.680 19.423 1.00 88.12 1205 LEU A C 1
ATOM 9515 O O . LEU A 1 1205 ? -31.964 27.371 20.520 1.00 88.12 1205 LEU A O 1
ATOM 9519 N N . GLY A 1 1206 ? -33.354 28.632 19.305 1.00 86.81 1206 GLY A N 1
ATOM 9520 C CA . GLY A 1 1206 ? -33.939 29.343 20.448 1.00 86.81 1206 GLY A CA 1
ATOM 9521 C C . GLY A 1 1206 ? -34.693 28.418 21.412 1.00 86.81 1206 GLY A C 1
ATOM 9522 O O . GLY A 1 1206 ? -34.540 28.524 22.634 1.00 86.81 1206 GLY A O 1
ATOM 9523 N N . LEU A 1 1207 ? -35.455 27.460 20.879 1.00 87.62 1207 LEU A N 1
ATOM 9524 C CA . LEU A 1 1207 ? -36.145 26.441 21.675 1.00 87.62 1207 LEU A CA 1
ATOM 9525 C C . LEU A 1 1207 ? -35.162 25.492 22.381 1.00 87.62 1207 LEU A C 1
ATOM 9527 O O . LEU A 1 1207 ? -35.399 25.124 23.535 1.00 87.62 1207 LEU A O 1
ATOM 9531 N N . LEU A 1 1208 ? -34.040 25.142 21.738 1.00 85.06 1208 LEU A N 1
ATOM 9532 C CA . LEU A 1 1208 ? -32.968 24.364 22.373 1.00 85.06 1208 LEU A CA 1
ATOM 9533 C C . LEU A 1 1208 ? -32.283 25.151 23.501 1.00 85.06 1208 LEU A C 1
ATOM 9535 O O . LEU A 1 1208 ? -32.122 24.611 24.596 1.00 85.06 1208 LEU A O 1
ATOM 9539 N N . ARG A 1 1209 ? -31.946 26.431 23.278 1.00 82.44 1209 ARG A N 1
ATOM 9540 C CA . ARG A 1 1209 ? -31.326 27.315 24.293 1.00 82.44 1209 ARG A CA 1
ATOM 9541 C C . ARG A 1 1209 ? -32.156 27.417 25.561 1.00 82.44 1209 ARG A C 1
ATOM 9543 O O . ARG A 1 1209 ? -31.632 27.311 26.664 1.00 82.44 1209 ARG A O 1
ATOM 9550 N N . THR A 1 1210 ? -33.458 27.616 25.397 1.00 80.94 1210 THR A N 1
ATOM 9551 C CA . THR A 1 1210 ? -34.394 27.795 26.516 1.00 80.94 1210 THR A CA 1
ATOM 9552 C C . THR A 1 1210 ? -34.791 26.478 27.181 1.00 80.94 1210 THR A C 1
ATOM 9554 O O . THR A 1 1210 ? -35.517 26.497 28.174 1.00 80.94 1210 THR A O 1
ATOM 9557 N N . ARG A 1 1211 ? -34.329 25.328 26.658 1.00 75.69 1211 ARG A N 1
ATOM 9558 C CA . ARG A 1 1211 ? -34.772 23.982 27.061 1.00 75.69 1211 ARG A CA 1
ATOM 9559 C C . ARG A 1 1211 ? -36.303 23.853 27.041 1.00 75.69 1211 ARG A C 1
ATOM 9561 O O . ARG A 1 1211 ? -36.884 23.126 27.846 1.00 75.69 1211 ARG A O 1
ATOM 9568 N N . GLY A 1 1212 ? -36.956 24.557 26.113 1.00 68.31 1212 GLY A N 1
ATOM 9569 C CA . GLY A 1 1212 ? -38.415 24.649 26.009 1.00 68.31 1212 GLY A CA 1
ATOM 9570 C C . GLY A 1 1212 ? -39.094 23.370 25.508 1.00 68.31 1212 GLY A C 1
ATOM 9571 O O . GLY A 1 1212 ? -40.319 23.292 25.492 1.00 68.31 1212 GLY A O 1
ATOM 9572 N N . VAL A 1 1213 ? -38.314 22.360 25.109 1.00 78.38 1213 VAL A N 1
ATOM 9573 C CA . VAL A 1 1213 ? -38.803 21.079 24.590 1.00 78.38 1213 VAL A CA 1
ATOM 9574 C C . VAL A 1 1213 ? -38.153 19.924 25.349 1.00 78.38 1213 VAL A C 1
ATOM 9576 O O . VAL A 1 1213 ? -36.935 19.860 25.492 1.00 78.38 1213 VAL A O 1
ATOM 9579 N N . SER A 1 1214 ? -38.977 18.996 25.843 1.00 81.00 1214 SER A N 1
ATOM 9580 C CA . SER A 1 1214 ? -38.544 17.819 26.604 1.00 81.00 1214 SER A CA 1
ATOM 9581 C C . SER A 1 1214 ? -39.200 16.559 26.046 1.00 81.00 1214 SER A C 1
ATOM 9583 O O . SER A 1 1214 ? -40.415 16.521 25.865 1.00 81.00 1214 SER A O 1
ATOM 9585 N N . GLY A 1 1215 ? -38.398 15.529 25.764 1.00 78.94 1215 GLY A N 1
ATOM 9586 C CA . GLY A 1 1215 ? -38.873 14.245 25.231 1.00 78.94 1215 GLY A CA 1
ATOM 9587 C C . GLY A 1 1215 ? -39.318 14.264 23.763 1.00 78.94 1215 GLY A C 1
ATOM 9588 O O . GLY A 1 1215 ? -39.737 13.222 23.260 1.00 78.94 1215 GLY A O 1
ATOM 9589 N N . LYS A 1 1216 ? -39.205 15.415 23.083 1.00 88.50 1216 LYS A N 1
ATOM 9590 C CA . LYS A 1 1216 ? -39.531 15.603 21.663 1.00 88.50 1216 LYS A CA 1
ATOM 9591 C C . LYS A 1 1216 ? -38.353 16.181 20.882 1.00 88.50 1216 LYS A C 1
ATOM 9593 O O . LYS A 1 1216 ? -37.510 16.880 21.444 1.00 88.50 1216 LYS A O 1
ATOM 9598 N N . ARG A 1 1217 ? -38.324 15.906 19.583 1.00 91.94 1217 ARG A N 1
ATOM 9599 C CA . ARG A 1 1217 ? -37.355 16.418 18.606 1.00 91.94 1217 ARG A CA 1
ATOM 9600 C C . ARG A 1 1217 ? -37.911 17.642 17.869 1.00 91.94 1217 ARG A C 1
ATOM 9602 O O . ARG A 1 1217 ? -39.120 17.788 17.750 1.00 91.94 1217 ARG A O 1
ATOM 9609 N N . LEU A 1 1218 ? -37.047 18.537 17.399 1.00 93.56 1218 LEU A N 1
ATOM 9610 C CA . LEU A 1 1218 ? -37.451 19.727 16.641 1.00 93.56 1218 LEU A CA 1
ATOM 9611 C C . LEU A 1 1218 ? -37.260 19.452 15.152 1.00 93.56 1218 LEU A C 1
ATOM 9613 O O . LEU A 1 1218 ? -36.121 19.412 14.692 1.00 93.56 1218 LEU A O 1
ATOM 9617 N N . VAL A 1 1219 ? -38.356 19.249 14.427 1.00 94.25 1219 VAL A N 1
ATOM 9618 C CA . VAL A 1 1219 ? -38.345 18.939 12.990 1.00 94.25 1219 VAL A CA 1
ATOM 9619 C C . VAL A 1 1219 ? -38.820 20.158 12.221 1.00 94.25 1219 VAL A C 1
ATOM 9621 O O . VAL A 1 1219 ? -39.775 20.820 12.632 1.00 94.25 1219 VAL A O 1
ATOM 9624 N N . TRP A 1 1220 ? -38.161 20.473 11.114 1.00 93.38 1220 TRP A N 1
ATOM 9625 C CA . TRP A 1 1220 ? -38.514 21.635 10.309 1.00 93.38 1220 TRP A CA 1
ATOM 9626 C C . TRP A 1 1220 ? -38.158 21.454 8.842 1.00 93.38 1220 TRP A C 1
ATOM 9628 O O . TRP A 1 1220 ? -37.309 20.638 8.477 1.00 93.38 1220 TRP A O 1
ATOM 9638 N N . ARG A 1 1221 ? -38.882 22.200 8.005 1.00 91.19 1221 ARG A N 1
ATOM 9639 C CA . ARG A 1 1221 ? -38.820 22.082 6.551 1.00 91.19 1221 ARG A CA 1
ATOM 9640 C C . ARG A 1 1221 ? -37.617 22.832 5.992 1.00 91.19 1221 ARG A C 1
ATOM 9642 O O . ARG A 1 1221 ? -37.401 24.000 6.338 1.00 91.19 1221 ARG A O 1
ATOM 9649 N N . VAL A 1 1222 ? -36.884 22.181 5.101 1.00 89.00 1222 VAL A N 1
ATOM 9650 C CA . VAL A 1 1222 ? -35.716 22.748 4.428 1.00 89.00 1222 VAL A CA 1
ATOM 9651 C C . VAL A 1 1222 ? -36.118 23.359 3.088 1.00 89.00 1222 VAL A C 1
ATOM 9653 O O . VAL A 1 1222 ? -35.972 24.567 2.913 1.00 89.00 1222 VAL A O 1
ATOM 9656 N N . ASP A 1 1223 ? -36.724 22.573 2.203 1.00 80.75 1223 ASP A N 1
ATOM 9657 C CA . ASP A 1 1223 ? -37.144 23.011 0.869 1.00 80.75 1223 ASP A CA 1
ATOM 9658 C C . ASP A 1 1223 ? -38.678 23.128 0.738 1.00 80.75 1223 ASP A C 1
ATOM 9660 O O . ASP A 1 1223 ? -39.426 22.406 1.397 1.00 80.75 1223 ASP A O 1
ATOM 9664 N N . GLU A 1 1224 ? -39.158 24.076 -0.075 1.00 70.56 1224 GLU A N 1
ATOM 9665 C CA . GLU A 1 1224 ? -40.592 24.392 -0.230 1.00 70.56 1224 GLU A CA 1
ATOM 9666 C C . GLU A 1 1224 ? -41.201 23.904 -1.554 1.00 70.56 1224 GLU A C 1
ATOM 9668 O O . GLU A 1 1224 ? -42.389 24.116 -1.785 1.00 70.56 1224 GLU A O 1
ATOM 9673 N N . SER A 1 1225 ? -40.408 23.279 -2.429 1.00 60.38 1225 SER A N 1
ATOM 9674 C CA . SER A 1 1225 ? -40.813 22.907 -3.793 1.00 60.38 1225 SER A CA 1
ATOM 9675 C C . SER A 1 1225 ? -41.659 21.633 -3.890 1.00 60.38 1225 SER A C 1
ATOM 9677 O O . SER A 1 1225 ? -42.247 21.385 -4.942 1.00 60.38 1225 SER A O 1
ATOM 9679 N N . ALA A 1 1226 ? -41.754 20.841 -2.819 1.00 54.97 1226 ALA A N 1
ATOM 9680 C CA . ALA A 1 1226 ? -42.570 19.630 -2.775 1.00 54.97 1226 ALA A CA 1
ATOM 9681 C C . ALA A 1 1226 ? -43.909 19.882 -2.057 1.00 54.97 1226 ALA A C 1
ATOM 9683 O O . ALA A 1 1226 ? -43.930 20.426 -0.951 1.00 54.97 1226 ALA A O 1
ATOM 9684 N N . GLU A 1 1227 ? -45.020 19.464 -2.676 1.00 48.31 1227 GLU A N 1
ATOM 9685 C CA . GLU A 1 1227 ? -46.329 19.389 -2.013 1.00 48.31 1227 GLU A CA 1
ATOM 9686 C C . GLU A 1 1227 ? -46.287 18.312 -0.911 1.00 48.31 1227 GLU A C 1
ATOM 9688 O O . GLU A 1 1227 ? -45.689 17.248 -1.083 1.00 48.31 1227 GLU A O 1
ATOM 9693 N N . ASP A 1 1228 ? -46.869 18.608 0.255 1.00 45.03 1228 ASP A N 1
ATOM 9694 C CA . ASP A 1 1228 ? -46.959 17.660 1.369 1.00 45.03 1228 ASP A CA 1
ATOM 9695 C C . ASP A 1 1228 ? -47.883 16.484 0.976 1.00 45.03 1228 ASP A C 1
ATOM 9697 O O . ASP A 1 1228 ? -49.098 16.651 0.925 1.00 45.03 1228 ASP A O 1
ATOM 9701 N N . ASP A 1 1229 ? -47.321 15.293 0.734 1.00 43.38 1229 ASP A N 1
ATOM 9702 C CA . ASP A 1 1229 ? -48.065 14.017 0.666 1.00 43.38 1229 ASP A CA 1
ATOM 9703 C C . ASP A 1 1229 ? -48.481 13.551 2.088 1.00 43.38 1229 ASP A C 1
ATOM 9705 O O . ASP A 1 1229 ? -48.059 12.480 2.542 1.00 43.38 1229 ASP A O 1
ATOM 9709 N N . ASP A 1 1230 ? -49.236 14.367 2.832 1.00 36.75 1230 ASP A N 1
ATOM 9710 C CA . ASP A 1 1230 ? -49.965 13.904 4.033 1.00 36.75 1230 ASP A CA 1
ATOM 9711 C C . ASP A 1 1230 ? -51.373 13.403 3.665 1.00 36.75 1230 ASP A C 1
ATOM 9713 O O . ASP A 1 1230 ? -52.127 14.150 2.995 1.00 36.75 1230 ASP A O 1
#